Protein 3AGD (pdb70)

Organism: Micrococcus luteus (NCBI:txid1270)

InterPro domains:
  IPR002645 STAS domain [PS50801] (327-441)
  IPR012338 Beta-lactamase/transpeptidase-like [G3DSA:3.40.710.10] (1-309)
  IPR012338 Beta-lactamase/transpeptidase-like [SSF56601] (4-308)
  IPR015868 Glutaminase [MF_00313] (5-307)
  IPR015868 Glutaminase [PF04960] (22-306)
  IPR015868 Glutaminase [PTHR12544] (14-308)
  IPR015868 Glutaminase [TIGR03814] (19-305)
  IPR036513 STAS domain superfamily [G3DSA:3.30.750.24] (310-456)
  IPR036513 STAS domain superfamily [SSF52091] (320-444)

Radius of gyration: 27.17 Å; Cα contacts (8 Å, |Δi|>4): 2144; chains: 2; bounding box: 68×73×70 Å

CATH classification: 3.40.710.10 (+1 more: 3.30.750.24)

Solvent-accessible surface area: 31287 Å² total; per-residue (Å²): 31,170,16,8,0,36,34,48,0,46,70,3,22,106,94,14,31,84,93,36,72,45,100,14,7,113,84,2,86,39,16,24,136,29,76,41,111,70,11,0,0,0,1,0,1,25,25,17,60,34,10,31,14,53,52,4,99,40,77,14,5,1,7,20,0,0,5,0,0,0,0,0,0,0,3,65,50,58,31,54,67,22,0,34,154,39,1,4,29,78,30,20,14,61,95,65,83,73,122,31,0,91,43,151,29,76,77,1,26,2,1,5,16,22,2,0,1,0,0,1,4,4,8,0,58,10,106,162,17,53,151,138,87,4,32,72,34,0,29,78,5,0,14,79,0,0,28,60,219,11,73,17,38,122,125,3,34,110,25,17,44,86,81,8,117,113,14,41,65,7,0,111,60,0,100,85,49,48,1,5,107,46,56,2,93,46,2,1,12,3,7,1,1,0,3,0,0,31,0,5,0,55,3,0,0,1,0,0,1,0,3,1,20,11,0,10,4,1,7,28,14,76,114,42,3,59,46,76,4,0,30,20,0,2,1,7,1,16,30,8,7,9,99,83,12,78,66,34,13,7,13,66,1,0,1,2,0,23,3,2,49,9,0,2,0,0,0,0,0,8,9,16,0,0,0,0,0,3,0,5,68,14,50,187,80,26,19,0,17,10,0,10,77,0,0,68,58,0,9,100,49,8,106,4,13,7,6,12,18,6,14,4,17,3,4,0,1,18,34,8,92,70,118,58,65,71,0,46,0,32,0,5,1,13,1,32,2,9,0,0,4,0,0,0,0,0,1,25,13,3,169,31,88,122,75,50,94,76,25,70,144,6,100,118,19,61,75,87,82,58,54,29,6,37,38,11,9,6,16,2,8,40,31,0,28,52,13,26,77,171,127,55,82,18,143,8,0,4,1,20,7,55,84,11,18,62,14,34,97,8,0,41,109,10,1,37,43,0,17,128,24,1,90,90,53,67,8,148,21,52,59,75,27,85,129,192,34,24,70,188,28,145,18,9,0,36,57,40,0,48,68,5,22,104,92,14,29,82,96,37,75,46,100,13,8,110,81,1,86,43,17,26,140,24,76,40,112,53,13,0,1,0,2,0,2,28,19,20,57,36,10,32,13,54,55,2,97,48,80,12,6,1,8,20,0,0,6,0,0,0,1,0,0,0,4,66,47,64,32,58,80,27,0,40,170,34,0,10,30,75,29,20,16,60,97,71,86,67,87,7,1,94,38,118,58,106,78,1,25,1,0,6,16,23,4,0,1,0,0,1,4,4,10,0,56,8,88,168,15,54,174,141,85,2,31,64,33,0,16,66,5,0,5,82,0,1,7,56,149,4,70,17,33,128,119,3,32,108,27,20,42,87,84,8,118,111,14,43,67,7,0,108,61,0,96,84,81,53,6,4,101,38,56,4,95,47,2,0,21,9,9,0,2,0,3,1,0,34,0,8,0,53,4,0,0,2,0,0,1,0,3,1,16,12,0,8,4,1,11,37,14,102,115,40,3,59,40,78,4,0,19,20,1,1,1,7,2,17,30,8,6,10,101,84,12,75,66,36,13,10,9,59,1,0,0,1,0,23,3,2,50,7,0,2,0,0,0,0,0,7,10,16,1,0,0,0,0,0,0,3,71,17,47,188,77,26,19,0,18,13,0,12,80,0,0,65,53,0,8,101,32,1,77,3,1,8,6,12,21,7,17,4,18,1,4,0,2,16,34,9,100,85,110,63,61,62,0,44,0,31,0,4,1,13,0,29,4,9,0,0,4,0,0,0,0,0,0,37,30,3,197,26,86,102,78,51,91,80,25,85,137,7,85,137,18,48,80,82,105,57,52,25,12,36,36,15,9,4,16,3,7,44,30,0,28,67,16,54,124,21,139,8,0,1,0,18,9,53,84,10,18,62,15,34,81,9,0,65,165,18,0,25,42,0,19,140,45,0,93,91,45,68,7,151,20,54,55,72,27,83,125,167,37,25,104

Structure (mmCIF, N/CA/C/O backbone):
data_3AGD
#
_entry.id   3AGD
#
_cell.length_a   118.808
_cell.length_b   131.150
_cell.length_c   73.175
_cell.angle_alpha   90.00
_cell.angle_beta   90.00
_cell.angle_gamma   90.00
#
_symmetry.space_group_name_H-M   'P 21 21 2'
#
loop_
_entity.id
_entity.type
_entity.pdbx_description
1 polymer 'Salt-tolerant glutaminase'
2 water water
#
loop_
_atom_site.group_PDB
_atom_site.id
_atom_site.type_symbol
_atom_site.label_atom_id
_atom_site.label_alt_id
_atom_site.label_comp_id
_atom_site.label_asym_id
_atom_site.label_entity_id
_atom_site.label_seq_id
_atom_site.pdbx_PDB_ins_code
_atom_site.Cartn_x
_atom_site.Cartn_y
_atom_site.Cartn_z
_atom_site.occupancy
_atom_site.B_iso_or_equiv
_atom_site.auth_seq_id
_atom_site.auth_comp_id
_atom_site.auth_asym_id
_atom_site.auth_atom_id
_atom_site.pdbx_PDB_model_num
ATOM 1 N N . MET A 1 1 ? 56.263 57.655 11.843 1.00 46.34 1 MET A N 1
ATOM 2 C CA . MET A 1 1 ? 57.157 56.787 12.664 1.00 45.96 1 MET A CA 1
ATOM 3 C C . MET A 1 1 ? 57.218 55.386 12.072 1.00 47.87 1 MET A C 1
ATOM 4 O O . MET A 1 1 ? 56.391 55.016 11.235 1.00 48.26 1 MET A O 1
ATOM 9 N N . ARG A 1 2 ? 58.201 54.609 12.516 1.00 48.25 2 ARG A N 1
ATOM 10 C CA . ARG A 1 2 ? 58.358 53.239 12.048 1.00 47.36 2 ARG A CA 1
ATOM 11 C C . ARG A 1 2 ? 57.915 52.268 13.137 1.00 41.89 2 ARG A C 1
ATOM 12 O O . ARG A 1 2 ? 58.195 52.472 14.320 1.00 39.30 2 ARG A O 1
ATOM 20 N N . HIS A 1 3 ? 57.220 51.212 12.729 1.00 38.45 3 HIS A N 1
ATOM 21 C CA . HIS A 1 3 ? 56.738 50.207 13.667 1.00 32.40 3 HIS A CA 1
ATOM 22 C C . HIS A 1 3 ? 57.940 49.571 14.355 1.00 29.91 3 HIS A C 1
ATOM 23 O O . HIS A 1 3 ? 58.893 49.164 13.699 1.00 33.53 3 HIS A O 1
ATOM 30 N N . PRO A 1 4 ? 57.918 49.484 15.691 1.00 28.84 4 PRO A N 1
ATOM 31 C CA . PRO A 1 4 ? 59.052 48.883 16.402 1.00 30.07 4 PRO A CA 1
ATOM 32 C C . PRO A 1 4 ? 59.277 47.377 16.211 1.00 30.20 4 PRO A C 1
ATOM 33 O O . PRO A 1 4 ? 60.412 46.907 16.304 1.00 31.45 4 PRO A O 1
ATOM 37 N N . ILE A 1 5 ? 58.217 46.6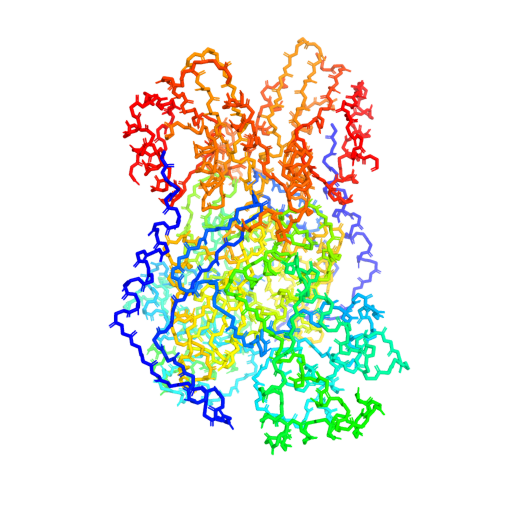22 15.938 1.00 26.54 5 ILE A N 1
ATOM 38 C CA . ILE A 1 5 ? 58.366 45.178 15.769 1.00 26.02 5 ILE A CA 1
ATOM 39 C C . ILE A 1 5 ? 59.356 44.778 14.672 1.00 25.90 5 ILE A C 1
ATOM 40 O O . ILE A 1 5 ? 60.136 43.846 14.853 1.00 25.62 5 ILE A O 1
ATOM 45 N N . PRO A 1 6 ? 59.338 45.472 13.520 1.00 27.97 6 PRO A N 1
ATOM 46 C CA . PRO A 1 6 ? 60.282 45.119 12.454 1.00 28.99 6 PRO A CA 1
ATOM 47 C C . PRO A 1 6 ? 61.720 45.386 12.909 1.00 28.67 6 PRO A C 1
ATOM 48 O O . PRO A 1 6 ? 62.650 44.686 12.507 1.00 27.35 6 PRO A O 1
ATOM 52 N N . ASP A 1 7 ? 61.889 46.409 13.746 1.00 27.29 7 ASP A N 1
ATOM 53 C CA . ASP A 1 7 ? 63.203 46.764 14.275 1.00 28.29 7 ASP A CA 1
ATOM 54 C C . ASP A 1 7 ? 63.656 45.679 15.244 1.00 28.14 7 ASP A C 1
ATOM 55 O O . ASP A 1 7 ? 64.833 45.315 15.287 1.00 29.79 7 ASP A O 1
ATOM 60 N N . TYR A 1 8 ? 62.710 45.168 16.026 1.00 26.46 8 TYR A N 1
ATOM 61 C CA . TYR A 1 8 ? 63.004 44.098 16.965 1.00 25.42 8 TYR A CA 1
ATOM 62 C C . TYR A 1 8 ? 63.530 42.898 16.180 1.00 23.54 8 TYR A C 1
ATOM 63 O O . TYR A 1 8 ? 64.546 42.300 16.533 1.00 24.09 8 TYR A O 1
ATOM 72 N N . LEU A 1 9 ? 62.816 42.544 15.116 1.00 22.45 9 LEU A N 1
ATOM 73 C CA . LEU A 1 9 ? 63.203 41.414 14.281 1.00 21.21 9 LEU A CA 1
ATOM 74 C C . LEU A 1 9 ? 64.578 41.638 13.664 1.00 24.60 9 LEU A C 1
ATOM 75 O O . LEU A 1 9 ? 65.415 40.733 13.654 1.00 24.39 9 LEU A O 1
ATOM 80 N N . ALA A 1 10 ? 64.807 42.847 13.156 1.00 23.60 10 ALA A N 1
ATOM 81 C CA . ALA A 1 10 ? 66.085 43.189 12.544 1.00 23.55 10 ALA A CA 1
ATOM 82 C C . ALA A 1 10 ? 67.213 42.975 13.546 1.00 26.10 10 ALA A C 1
ATOM 83 O O . ALA A 1 10 ? 68.276 42.465 13.193 1.00 24.98 10 ALA A O 1
ATOM 85 N N . SER A 1 11 ? 66.976 43.364 14.797 1.00 28.92 11 SER A N 1
ATOM 86 C CA . SER A 1 11 ? 67.972 43.201 15.854 1.00 29.33 11 SER A CA 1
ATOM 87 C C . SER A 1 11 ? 68.161 41.725 16.174 1.00 28.66 11 SER A C 1
ATOM 88 O O . SER A 1 11 ? 69.280 41.262 16.392 1.00 29.18 11 SER A O 1
ATOM 91 N N . LEU A 1 12 ? 67.058 40.988 16.208 1.00 28.54 12 LEU A N 1
ATOM 92 C CA . LEU A 1 12 ? 67.115 39.563 16.497 1.00 26.62 12 LEU A CA 1
ATOM 93 C C . LEU A 1 12 ? 67.941 38.856 15.428 1.00 25.57 12 LEU A C 1
ATOM 94 O O . LEU A 1 12 ? 68.773 38.006 15.735 1.00 25.08 12 LEU A O 1
ATOM 99 N N . VAL A 1 13 ? 67.709 39.214 14.169 1.00 26.32 13 VAL A N 1
ATOM 100 C CA . VAL A 1 13 ? 68.447 38.616 13.063 1.00 24.81 13 VAL A CA 1
ATOM 101 C C . VAL A 1 13 ? 69.935 38.931 13.196 1.00 26.77 13 VAL A C 1
ATOM 102 O O . VAL A 1 13 ? 70.781 38.049 13.047 1.00 24.62 13 VAL A O 1
ATOM 106 N N . THR A 1 14 ? 70.250 40.191 13.486 1.00 29.92 14 THR A N 1
ATOM 107 C CA . THR A 1 14 ? 71.640 40.612 13.647 1.00 29.28 14 THR A CA 1
ATOM 108 C C . THR A 1 14 ? 72.315 39.865 14.790 1.00 28.02 14 THR A C 1
ATOM 109 O O . THR A 1 14 ? 73.453 39.414 14.662 1.00 27.87 14 THR A O 1
ATOM 113 N N . GLU A 1 15 ? 71.609 39.741 15.908 1.00 28.41 15 GLU A N 1
ATOM 114 C CA . GLU A 1 15 ? 72.152 39.054 17.070 1.00 28.69 15 GLU A CA 1
ATOM 115 C C . GLU A 1 15 ? 72.368 37.564 16.815 1.00 30.96 15 GLU A C 1
ATOM 116 O O . GLU A 1 15 ? 73.505 37.085 16.803 1.00 34.19 15 GLU A O 1
ATOM 122 N N . LEU A 1 16 ? 71.277 36.832 16.616 1.00 27.61 16 LEU A N 1
ATOM 123 C CA . LEU A 1 16 ? 71.368 35.398 16.376 1.00 27.10 16 LEU A CA 1
ATOM 124 C C . LEU A 1 16 ? 72.232 35.095 15.164 1.00 27.65 16 LEU A C 1
ATOM 125 O O . LEU A 1 16 ? 72.847 34.031 15.081 1.00 26.77 16 LEU A O 1
ATOM 130 N N . GLY A 1 17 ? 72.281 36.039 14.230 1.00 27.69 17 GLY A N 1
ATOM 131 C CA . GLY A 1 17 ? 73.075 35.853 13.029 1.00 29.42 17 GLY A CA 1
ATOM 132 C C . GLY A 1 17 ? 74.577 35.968 13.237 1.00 30.53 17 GLY A C 1
ATOM 133 O O . GLY A 1 17 ? 75.347 35.837 12.285 1.00 30.26 17 GLY A O 1
ATOM 134 N N . ALA A 1 18 ? 74.998 36.206 14.475 1.00 31.96 18 ALA A N 1
ATOM 135 C CA . ALA A 1 18 ? 76.420 36.332 14.786 1.00 34.88 18 ALA A CA 1
ATOM 136 C C . ALA A 1 18 ? 77.122 34.980 14.696 1.00 37.49 18 ALA A C 1
ATOM 137 O O . ALA A 1 18 ? 78.350 34.907 14.630 1.00 40.13 18 ALA A O 1
ATOM 139 N N . VAL A 1 19 ? 76.335 33.911 14.709 1.00 35.14 19 VAL A N 1
ATOM 140 C CA . VAL A 1 19 ? 76.866 32.556 14.608 1.00 31.21 19 VAL A CA 1
ATOM 141 C C . VAL A 1 19 ? 75.991 31.769 13.646 1.00 30.84 19 VAL A C 1
ATOM 142 O O . VAL A 1 19 ? 74.851 32.159 13.378 1.00 30.40 19 VAL A O 1
ATOM 146 N N . ASN A 1 20 ? 76.513 30.662 13.127 1.00 29.85 20 ASN A N 1
ATOM 147 C CA . ASN A 1 20 ? 75.752 29.858 12.177 1.00 29.01 20 ASN A CA 1
ATOM 148 C C . ASN A 1 20 ? 76.062 28.368 12.350 1.00 27.36 20 ASN A C 1
ATOM 149 O O . ASN A 1 20 ? 76.635 27.731 11.465 1.00 24.43 20 ASN A O 1
ATOM 154 N N . PRO A 1 21 ? 75.662 27.793 13.498 1.00 25.97 21 PRO A N 1
ATOM 155 C CA . PRO A 1 21 ? 75.873 26.384 13.850 1.00 26.79 21 PRO A CA 1
ATOM 156 C C . PRO A 1 21 ? 75.085 25.375 13.022 1.00 27.87 21 PRO A C 1
ATOM 157 O O . PRO A 1 21 ? 74.061 25.706 12.421 1.00 28.18 21 PRO A O 1
ATOM 161 N N . GLY A 1 22 ? 75.578 24.138 13.008 1.00 27.06 22 GLY A N 1
ATOM 162 C CA . GLY A 1 22 ? 74.922 23.076 12.267 1.00 26.10 22 GLY A CA 1
ATOM 163 C C . GLY A 1 22 ? 75.381 23.003 10.826 1.00 27.79 22 GLY A C 1
ATOM 164 O O . GLY A 1 22 ? 76.402 23.586 10.451 1.00 29.73 22 GLY A O 1
ATOM 165 N N . GLU A 1 23 ? 74.625 22.278 10.012 1.00 26.33 23 GLU A N 1
ATOM 166 C CA . GLU A 1 23 ? 74.954 22.135 8.605 1.00 23.83 23 GLU A CA 1
ATOM 167 C C . GLU A 1 23 ? 73.683 21.933 7.809 1.00 21.25 23 GLU A C 1
ATOM 168 O O . GLU A 1 23 ? 72.670 21.488 8.339 1.00 18.56 23 GLU A O 1
ATOM 174 N N . THR A 1 24 ? 73.745 22.275 6.531 1.00 24.62 24 THR A N 1
ATOM 175 C CA . THR A 1 24 ? 72.605 22.132 5.643 1.00 25.70 24 THR A CA 1
ATOM 176 C C . THR A 1 24 ? 72.269 20.652 5.449 1.00 26.13 24 THR A C 1
ATOM 177 O O . THR A 1 24 ? 73.076 19.777 5.774 1.00 24.45 24 THR A O 1
ATOM 181 N N . ALA A 1 25 ? 71.076 20.376 4.928 1.00 27.90 25 ALA A N 1
ATOM 182 C CA . ALA A 1 25 ? 70.650 19.001 4.681 1.00 26.63 25 ALA A CA 1
ATOM 183 C C . ALA A 1 25 ? 71.646 18.363 3.713 1.00 29.66 25 ALA A C 1
ATOM 184 O O . ALA A 1 25 ? 71.778 18.804 2.576 1.00 32.03 25 ALA A O 1
ATOM 186 N N . GLN A 1 26 ? 72.340 17.325 4.165 1.00 31.93 26 GLN A N 1
ATOM 187 C CA . GLN A 1 26 ? 73.343 16.655 3.339 1.00 36.45 26 GLN A CA 1
ATOM 188 C C . GLN A 1 26 ? 72.813 15.566 2.406 1.00 40.53 26 GLN A C 1
ATOM 189 O O . GLN A 1 26 ? 73.562 15.059 1.570 1.00 41.98 26 GLN A O 1
ATOM 195 N N . TYR A 1 27 ? 71.538 15.209 2.534 1.00 42.18 27 TYR A N 1
ATOM 196 C CA . TYR A 1 27 ? 70.969 14.141 1.712 1.00 42.38 27 TYR A CA 1
ATOM 197 C C . TYR A 1 27 ? 70.897 14.434 0.210 1.00 43.08 27 TYR A C 1
ATOM 198 O O . TYR A 1 27 ? 70.899 13.509 -0.602 1.00 40.92 27 TYR A O 1
ATOM 207 N N . ILE A 1 28 ? 70.830 15.710 -0.160 1.00 44.32 28 ILE A N 1
ATOM 208 C CA . ILE A 1 28 ? 70.805 16.092 -1.570 1.00 44.20 28 ILE A CA 1
ATOM 209 C C . ILE A 1 28 ? 71.657 17.330 -1.788 1.00 46.70 28 ILE A C 1
ATOM 210 O O . ILE A 1 28 ? 71.582 18.292 -1.023 1.00 48.72 28 ILE A O 1
ATOM 215 N N . PRO A 1 29 ? 72.480 17.323 -2.846 1.00 47.22 29 PRO A N 1
ATOM 216 C CA . PRO A 1 29 ? 73.364 18.442 -3.181 1.00 46.17 29 PRO A CA 1
ATOM 217 C C . PRO A 1 29 ? 72.678 19.795 -3.346 1.00 42.37 29 PRO A C 1
ATOM 218 O O . PRO A 1 29 ? 73.268 20.831 -3.039 1.00 41.12 29 PRO A O 1
ATOM 222 N N . VAL A 1 30 ? 71.438 19.802 -3.825 1.00 39.38 30 VAL A N 1
ATOM 223 C CA . VAL A 1 30 ? 70.743 21.072 -3.999 1.00 34.96 30 VAL A CA 1
ATOM 224 C C . VAL A 1 30 ? 70.621 21.787 -2.649 1.00 31.70 30 VAL A C 1
ATOM 225 O O . VAL A 1 30 ? 70.786 23.004 -2.567 1.00 33.65 30 VAL A O 1
ATOM 229 N N . LEU A 1 31 ? 70.348 21.027 -1.591 1.00 27.52 31 LEU A N 1
ATOM 230 C CA . LEU A 1 31 ? 70.222 21.602 -0.257 1.00 26.55 31 LEU A CA 1
ATOM 231 C C . LEU A 1 31 ? 71.584 21.634 0.429 1.00 25.82 31 LEU A C 1
ATOM 232 O O . LEU A 1 31 ? 71.907 22.575 1.152 1.00 22.65 31 LEU A O 1
ATOM 237 N N . ALA A 1 32 ? 72.386 20.603 0.185 1.00 27.97 32 ALA A N 1
ATOM 238 C CA . ALA A 1 32 ? 73.713 20.514 0.774 1.00 30.07 32 ALA A CA 1
ATOM 239 C C . ALA A 1 32 ? 74.624 21.651 0.312 1.00 32.24 32 ALA A C 1
ATOM 240 O O . ALA A 1 32 ? 75.487 22.099 1.064 1.00 32.79 32 ALA A O 1
ATOM 242 N N . GLU A 1 33 ? 74.424 22.117 -0.918 1.00 33.71 33 GLU A N 1
ATOM 243 C CA . GLU A 1 33 ? 75.251 23.184 -1.480 1.00 36.94 33 GLU A CA 1
ATOM 244 C C . GLU A 1 33 ? 74.635 24.574 -1.359 1.00 38.21 33 GLU A C 1
ATOM 245 O O . GLU A 1 33 ? 75.228 25.556 -1.807 1.00 38.50 33 GLU A O 1
ATOM 251 N N . ALA A 1 34 ? 73.452 24.662 -0.760 1.00 37.58 34 ALA A N 1
ATOM 252 C CA . ALA A 1 34 ? 72.776 25.946 -0.612 1.00 33.53 34 ALA A CA 1
ATOM 253 C C . ALA A 1 34 ? 73.584 26.933 0.226 1.00 31.08 34 ALA A C 1
ATOM 254 O O . ALA A 1 34 ? 74.255 26.544 1.177 1.00 29.25 34 ALA A O 1
ATOM 256 N N . ASP A 1 35 ? 73.523 28.210 -0.146 1.00 30.34 35 ASP A N 1
ATOM 257 C CA . ASP A 1 35 ? 74.228 29.268 0.577 1.00 29.74 35 ASP A CA 1
ATOM 258 C C . ASP A 1 35 ? 73.742 29.212 2.025 1.00 29.23 35 ASP A C 1
ATOM 259 O O . ASP A 1 35 ? 72.568 29.448 2.306 1.00 27.17 35 ASP A O 1
ATOM 264 N N . PRO A 1 36 ? 74.640 28.886 2.964 1.00 30.13 36 PRO A N 1
ATOM 265 C CA . PRO A 1 36 ? 74.249 28.805 4.372 1.00 28.82 36 PRO A CA 1
ATOM 266 C C . PRO A 1 36 ? 74.106 30.166 5.041 1.00 31.08 36 PRO A C 1
ATOM 267 O O . PRO A 1 36 ? 73.470 30.289 6.090 1.00 29.08 36 PRO A O 1
ATOM 271 N N . ASP A 1 37 ? 74.689 31.186 4.420 1.00 32.61 37 ASP A N 1
ATOM 272 C CA . ASP A 1 37 ? 74.663 32.535 4.967 1.00 32.75 37 ASP A CA 1
ATOM 273 C C . ASP A 1 37 ? 73.370 33.301 4.673 1.00 32.11 37 ASP A C 1
ATOM 274 O O . ASP A 1 37 ? 73.398 34.380 4.080 1.00 30.83 37 ASP A O 1
ATOM 279 N N . ARG A 1 38 ? 72.238 32.739 5.084 1.00 30.87 38 ARG A N 1
ATOM 280 C CA . ARG A 1 38 ? 70.950 33.391 4.881 1.00 31.75 38 ARG A CA 1
ATOM 281 C C . ARG A 1 38 ? 70.117 33.238 6.147 1.00 28.70 38 ARG A C 1
ATOM 282 O O . ARG A 1 38 ? 70.125 32.183 6.781 1.00 25.80 38 ARG A O 1
ATOM 290 N N . PHE A 1 39 ? 69.419 34.305 6.523 1.00 27.33 39 PHE A N 1
ATOM 291 C CA . PHE A 1 39 ? 68.617 34.305 7.742 1.00 26.92 39 PHE A CA 1
ATOM 292 C C . PHE A 1 39 ? 67.497 35.342 7.651 1.00 27.24 39 PHE A C 1
ATOM 293 O O . PHE A 1 39 ? 67.750 36.547 7.650 1.00 28.57 39 PHE A O 1
ATOM 301 N N . GLY A 1 40 ? 66.261 34.864 7.569 1.00 23.13 40 GLY A N 1
ATOM 302 C CA . GLY A 1 40 ? 65.126 35.762 7.476 1.00 24.57 40 GLY A CA 1
ATOM 303 C C . GLY A 1 40 ? 64.006 35.387 8.425 1.00 25.69 40 GLY A C 1
ATOM 304 O O . GLY A 1 40 ? 63.899 34.235 8.856 1.00 27.12 40 GLY A O 1
ATOM 305 N N . ILE A 1 41 ? 63.160 36.360 8.744 1.00 21.29 41 ILE A N 1
ATOM 306 C CA . ILE A 1 41 ? 62.050 36.137 9.654 1.00 21.24 41 ILE A CA 1
ATOM 307 C C . ILE A 1 41 ? 60.885 37.064 9.312 1.00 23.93 41 ILE A C 1
ATOM 308 O O . ILE A 1 41 ? 61.089 38.183 8.847 1.00 24.10 41 ILE A O 1
ATOM 313 N N . ALA A 1 42 ? 59.664 36.595 9.547 1.00 21.00 42 ALA A N 1
ATOM 314 C CA . ALA A 1 42 ? 58.482 37.394 9.256 1.00 17.93 42 ALA A CA 1
ATOM 315 C C . ALA A 1 42 ? 57.325 37.012 10.163 1.00 20.18 42 ALA A C 1
ATOM 316 O O . ALA A 1 42 ? 57.147 35.838 10.503 1.00 22.35 42 ALA A O 1
ATOM 318 N N . LEU A 1 43 ? 56.544 38.012 10.555 1.00 17.56 43 LEU A N 1
ATOM 319 C CA . LEU A 1 43 ? 55.385 37.794 11.404 1.00 20.61 43 LEU A CA 1
ATOM 320 C C . LEU A 1 43 ? 54.170 38.361 10.692 1.00 21.14 43 LEU A C 1
ATOM 321 O O . LEU A 1 43 ? 54.200 39.496 10.229 1.00 22.66 43 LEU A O 1
ATOM 326 N N . ALA A 1 44 ? 53.113 37.561 10.592 1.00 19.19 44 ALA A N 1
ATOM 327 C CA . ALA A 1 44 ? 51.873 37.991 9.957 1.00 17.84 44 ALA A CA 1
ATOM 328 C C . ALA A 1 44 ? 50.827 38.014 11.056 1.00 18.21 44 ALA A C 1
ATOM 329 O O . ALA A 1 44 ? 50.562 36.994 11.687 1.00 20.40 44 ALA A O 1
ATOM 331 N N . THR A 1 45 ? 50.243 39.185 11.282 1.00 19.53 45 THR A N 1
ATOM 332 C CA . THR A 1 45 ? 49.243 39.376 12.324 1.00 20.18 45 THR A CA 1
ATOM 333 C C . THR A 1 45 ? 47.812 39.288 11.806 1.00 23.21 45 THR A C 1
ATOM 334 O O . THR A 1 45 ? 47.571 39.333 10.598 1.00 22.52 45 THR A O 1
ATOM 338 N N . PRO A 1 46 ? 46.838 39.156 12.719 1.00 24.01 46 PRO A N 1
ATOM 339 C CA . PRO A 1 46 ? 45.438 39.073 12.294 1.00 27.85 46 PRO A CA 1
ATOM 340 C C . PRO A 1 46 ? 44.996 40.423 11.727 1.00 34.86 46 PRO A C 1
ATOM 341 O O . PRO A 1 46 ? 44.135 40.493 10.855 1.00 36.08 46 PRO A O 1
ATOM 345 N N . THR A 1 47 ? 45.604 41.493 12.228 1.00 38.72 47 THR A N 1
ATOM 346 C CA . THR A 1 47 ? 45.279 42.838 11.774 1.00 43.59 47 THR A CA 1
ATOM 347 C C . THR A 1 47 ? 45.508 42.963 10.268 1.00 45.58 47 THR A C 1
ATOM 348 O O . THR A 1 47 ? 44.791 43.689 9.578 1.00 51.36 47 THR A O 1
ATOM 352 N N . GLY A 1 48 ? 46.499 42.240 9.761 1.00 39.41 48 GLY A N 1
ATOM 353 C CA . GLY A 1 48 ? 46.792 42.291 8.342 1.00 35.04 48 GLY A CA 1
ATOM 354 C C . GLY A 1 48 ? 48.146 42.915 8.099 1.00 32.56 48 GLY A C 1
ATOM 355 O O . GLY A 1 48 ? 48.414 43.455 7.025 1.00 33.21 48 GLY A O 1
ATOM 356 N N . ARG A 1 49 ? 49.001 42.846 9.112 1.00 31.02 49 ARG A N 1
ATOM 357 C CA . ARG A 1 49 ? 50.339 43.402 9.020 1.00 30.33 49 ARG A CA 1
ATOM 358 C C . ARG A 1 49 ? 51.358 42.296 8.816 1.00 30.08 49 ARG A C 1
ATOM 359 O O . ARG A 1 49 ? 51.139 41.148 9.205 1.00 29.43 49 ARG A O 1
ATOM 367 N N . LEU A 1 50 ? 52.476 42.660 8.204 1.00 28.49 50 LEU A N 1
ATOM 368 C CA . LEU A 1 50 ? 53.549 41.725 7.927 1.00 28.37 50 LEU A CA 1
ATOM 369 C C . LEU A 1 50 ? 54.869 42.378 8.332 1.00 28.38 50 LEU A C 1
ATOM 370 O O . LEU A 1 50 ? 55.451 43.154 7.575 1.00 30.97 50 LEU A O 1
ATOM 375 N N . HIS A 1 51 ? 55.325 42.077 9.543 1.00 25.21 51 HIS A N 1
ATOM 376 C CA . HIS A 1 51 ? 56.574 42.632 10.046 1.00 24.13 51 HIS A CA 1
ATOM 377 C C . HIS A 1 51 ? 57.687 41.634 9.745 1.00 25.50 51 HIS A C 1
ATOM 378 O O . HIS A 1 51 ? 57.597 40.471 10.138 1.00 23.74 51 HIS A O 1
ATOM 385 N N . CYS A 1 52 ? 58.733 42.077 9.053 1.00 26.01 52 CYS A N 1
ATOM 386 C CA . CYS A 1 52 ? 59.831 41.175 8.725 1.00 27.62 52 CYS A CA 1
ATOM 387 C C . CYS A 1 52 ? 61.200 41.819 8.783 1.00 24.62 52 CYS A C 1
ATOM 388 O O . CYS A 1 52 ? 61.326 43.029 8.943 1.00 26.62 52 CYS A O 1
ATOM 391 N N . ALA A 1 53 ? 62.224 40.985 8.635 1.00 23.22 53 ALA A N 1
ATOM 392 C CA . ALA A 1 53 ? 63.613 41.426 8.657 1.00 23.05 53 ALA A CA 1
ATOM 393 C C . ALA A 1 53 ? 64.495 40.334 8.061 1.00 24.44 53 ALA A C 1
ATOM 394 O O . ALA A 1 53 ? 64.101 39.166 8.015 1.00 22.32 53 ALA A O 1
ATOM 396 N N . GLY A 1 54 ? 65.683 40.722 7.605 1.00 23.66 54 GLY A N 1
ATOM 397 C CA . GLY A 1 54 ? 66.607 39.766 7.022 1.00 22.58 54 GLY A CA 1
ATOM 398 C C . GLY A 1 54 ? 66.165 39.269 5.661 1.00 23.56 54 GLY A C 1
ATOM 399 O O . GLY A 1 54 ? 65.460 39.973 4.938 1.00 21.93 54 GLY A O 1
ATOM 400 N N . ASP A 1 55 ? 66.577 38.050 5.316 1.00 24.51 55 ASP A N 1
ATOM 401 C CA . ASP A 1 55 ? 66.231 37.438 4.033 1.00 24.77 55 ASP A CA 1
ATOM 402 C C . ASP A 1 55 ? 64.848 36.796 4.102 1.00 26.05 55 ASP A C 1
ATOM 403 O O . ASP A 1 55 ? 64.697 35.586 3.910 1.00 24.97 55 ASP A O 1
ATOM 408 N N . ALA A 1 56 ? 63.839 37.620 4.364 1.00 25.70 56 ALA A N 1
ATOM 409 C CA . ALA A 1 56 ? 62.469 37.145 4.484 1.00 24.85 56 ALA A CA 1
ATOM 410 C C . ALA A 1 56 ? 61.761 36.976 3.143 1.00 25.07 56 ALA A C 1
ATOM 411 O O . ALA A 1 56 ? 60.606 36.556 3.102 1.00 24.52 56 ALA A O 1
ATOM 413 N N . ASP A 1 57 ? 62.449 37.291 2.049 1.00 25.90 57 ASP A N 1
ATOM 414 C CA . ASP A 1 57 ? 61.842 37.180 0.729 1.00 28.64 57 ASP A CA 1
ATOM 415 C C . ASP A 1 57 ? 62.621 36.261 -0.214 1.00 27.75 57 ASP A C 1
ATOM 416 O O . ASP A 1 57 ? 62.482 36.342 -1.435 1.00 27.83 57 ASP A O 1
ATOM 421 N N . VAL A 1 58 ? 63.446 35.394 0.358 1.00 27.01 58 VAL A N 1
ATOM 422 C CA . VAL A 1 58 ? 64.232 34.448 -0.424 1.00 24.64 58 VAL A CA 1
ATOM 423 C C . VAL A 1 58 ? 63.489 33.117 -0.420 1.00 23.82 58 VAL A C 1
ATOM 424 O O . VAL A 1 58 ? 63.183 32.575 0.644 1.00 23.59 58 VAL A O 1
ATOM 428 N N . GLU A 1 59 ? 63.199 32.594 -1.606 1.00 22.50 59 GLU A N 1
ATOM 429 C CA . GLU A 1 59 ? 62.470 31.341 -1.720 1.00 22.54 59 GLU A CA 1
ATOM 430 C C . GLU A 1 59 ? 63.287 30.114 -1.355 1.00 22.17 59 GLU A C 1
ATOM 431 O O . GLU A 1 59 ? 64.498 30.065 -1.567 1.00 19.46 59 GLU A O 1
ATOM 437 N N . PHE A 1 60 ? 62.602 29.121 -0.801 1.00 21.40 60 PHE A N 1
ATOM 438 C CA . PHE A 1 60 ? 63.220 27.859 -0.422 1.00 18.35 60 PHE A CA 1
ATOM 439 C C . PHE A 1 60 ? 62.109 26.816 -0.430 1.00 17.65 60 PHE A C 1
ATOM 440 O O . PHE A 1 60 ? 60.932 27.163 -0.337 1.00 18.87 60 PHE A O 1
ATOM 448 N N . THR A 1 61 ? 62.465 25.543 -0.555 1.00 16.55 61 THR A N 1
ATOM 449 C CA . THR A 1 61 ? 61.445 24.504 -0.563 1.00 15.75 61 THR A CA 1
ATOM 450 C C . THR A 1 61 ? 60.890 24.333 0.849 1.00 15.59 61 THR A C 1
ATOM 451 O O . THR A 1 61 ? 61.638 24.186 1.819 1.00 13.39 61 THR A O 1
ATOM 455 N N . ILE A 1 62 ? 59.567 24.371 0.943 1.00 13.05 62 ILE A N 1
ATOM 456 C CA . ILE A 1 62 ? 58.858 24.270 2.207 1.00 14.10 62 ILE A CA 1
ATOM 457 C C . ILE A 1 62 ? 59.049 22.940 2.925 1.00 16.33 62 ILE A C 1
ATOM 458 O O . ILE A 1 62 ? 58.935 22.866 4.151 1.00 18.74 62 ILE A O 1
ATOM 463 N N . GLN A 1 63 ? 59.348 21.894 2.166 1.00 18.99 63 GLN A N 1
ATOM 464 C CA . GLN A 1 63 ? 59.548 20.568 2.742 1.00 18.68 63 GLN A CA 1
ATOM 465 C C . GLN A 1 63 ? 58.416 20.188 3.709 1.00 17.97 63 GLN A C 1
ATOM 466 O O . GLN A 1 63 ? 57.242 20.399 3.397 1.00 18.37 63 GLN A O 1
ATOM 472 N N . SER A 1 64 ? 58.761 19.643 4.876 1.00 15.81 64 SER A N 1
ATOM 473 C CA . SER A 1 64 ? 57.757 19.211 5.853 1.00 15.72 64 SER A CA 1
ATOM 474 C C . SER A 1 64 ? 56.778 20.266 6.362 1.00 16.77 64 SER A C 1
ATOM 475 O O . SER A 1 64 ? 55.727 19.918 6.914 1.00 15.20 64 SER A O 1
ATOM 478 N N . ALA A 1 65 ? 57.106 21.542 6.193 1.00 15.71 65 ALA A N 1
ATOM 479 C CA . ALA A 1 65 ? 56.194 22.593 6.637 1.00 16.13 65 ALA A CA 1
ATOM 480 C C . ALA A 1 65 ? 54.979 22.624 5.710 1.00 16.09 65 ALA A C 1
ATOM 481 O O . ALA A 1 65 ? 54.085 23.454 5.860 1.00 19.72 65 ALA A O 1
ATOM 483 N N . SER A 1 66 ? 54.955 21.704 4.754 1.00 14.20 66 SER A N 1
ATOM 484 C CA . SER A 1 66 ? 53.845 21.594 3.815 1.00 16.16 66 SER A CA 1
ATOM 485 C C . SER A 1 66 ? 52.771 20.706 4.431 1.00 15.89 66 SER A C 1
ATOM 486 O O . SER A 1 66 ? 51.589 20.819 4.113 1.00 17.42 66 SER A O 1
ATOM 489 N N . LYS A 1 67 ? 53.203 19.819 5.318 1.00 17.90 67 LYS A N 1
ATOM 490 C CA . LYS A 1 67 ? 52.317 18.856 5.961 1.00 16.71 67 LYS A CA 1
ATOM 491 C C . LYS A 1 67 ? 51.030 19.389 6.591 1.00 15.08 67 LYS A C 1
ATOM 492 O O . LYS A 1 67 ? 49.958 18.826 6.380 1.00 14.83 67 LYS A O 1
ATOM 498 N N . PRO A 1 68 ? 51.109 20.475 7.373 1.00 17.44 68 PRO A N 1
ATOM 499 C CA . PRO A 1 68 ? 49.856 20.957 7.957 1.00 16.58 68 PRO A CA 1
ATOM 500 C C . PRO A 1 68 ? 48.848 21.443 6.927 1.00 17.60 68 PRO A C 1
ATOM 501 O O . PRO A 1 68 ? 47.637 21.349 7.137 1.00 17.55 68 PRO A O 1
ATOM 505 N N . PHE A 1 69 ? 49.345 21.936 5.800 1.00 15.85 69 PHE A N 1
ATOM 506 C CA . PHE A 1 69 ? 48.466 22.455 4.760 1.00 18.09 69 PHE A CA 1
ATOM 507 C C . PHE A 1 69 ? 47.788 21.385 3.910 1.00 17.02 69 PHE A C 1
ATOM 508 O O . PHE A 1 69 ? 46.605 21.506 3.591 1.00 20.08 69 PHE A O 1
ATOM 516 N N . THR A 1 70 ? 48.513 20.332 3.555 1.00 16.30 70 THR A N 1
ATOM 517 C CA . THR A 1 70 ? 47.903 19.263 2.772 1.00 16.97 70 THR A CA 1
ATOM 518 C C . THR A 1 70 ? 46.904 18.536 3.669 1.00 17.72 70 THR A C 1
ATOM 519 O O . THR A 1 70 ? 45.870 18.056 3.207 1.00 20.12 70 THR A O 1
ATOM 523 N N . TYR A 1 71 ? 47.224 18.464 4.959 1.00 16.40 71 TYR A N 1
ATOM 524 C CA . TYR A 1 71 ? 46.356 17.820 5.942 1.00 13.88 71 TYR A CA 1
ATOM 525 C C . TYR A 1 71 ? 45.028 18.579 5.980 1.00 12.14 71 TYR A C 1
ATOM 526 O O . TYR A 1 71 ? 43.961 17.976 6.006 1.00 12.88 71 TYR A O 1
ATOM 535 N N . ALA A 1 72 ? 45.096 19.906 5.965 1.00 13.99 72 ALA A N 1
ATOM 536 C CA . ALA A 1 72 ? 43.881 20.717 5.972 1.00 14.06 72 ALA A CA 1
ATOM 537 C C . ALA A 1 72 ? 43.059 20.439 4.704 1.00 16.08 72 ALA A C 1
ATOM 538 O O . ALA A 1 72 ? 41.850 20.224 4.770 1.00 18.69 72 ALA A O 1
ATOM 540 N N . ALA A 1 73 ? 43.724 20.430 3.553 1.00 16.58 73 ALA A N 1
ATOM 541 C CA . ALA A 1 73 ? 43.057 20.174 2.277 1.00 17.80 73 ALA A CA 1
ATOM 542 C C . ALA A 1 73 ? 42.341 18.818 2.282 1.00 18.38 73 ALA A C 1
ATOM 543 O O . ALA A 1 73 ? 41.226 18.689 1.773 1.00 15.47 73 ALA A O 1
ATOM 545 N N . ALA A 1 74 ? 42.995 17.811 2.852 1.00 16.61 74 ALA A N 1
ATOM 546 C CA . ALA A 1 74 ? 42.421 16.475 2.930 1.00 16.78 74 ALA A CA 1
ATOM 547 C C . ALA A 1 74 ? 41.151 16.482 3.768 1.00 19.49 74 ALA A C 1
ATOM 548 O O . ALA A 1 74 ? 40.157 15.847 3.410 1.00 18.56 74 ALA A O 1
ATOM 550 N N . LEU A 1 75 ? 41.188 17.195 4.890 1.00 20.10 75 LEU A N 1
ATOM 551 C CA . LEU A 1 75 ? 40.026 17.280 5.775 1.00 20.33 75 LEU A CA 1
ATOM 552 C C . LEU A 1 75 ? 38.889 17.985 5.042 1.00 19.31 75 LEU A C 1
ATOM 553 O O . LEU A 1 75 ? 37.732 17.553 5.087 1.00 18.94 75 LEU A O 1
ATOM 558 N N . VAL A 1 76 ? 39.223 19.074 4.361 1.00 18.28 76 VAL A N 1
ATOM 559 C CA . VAL A 1 76 ? 38.232 19.822 3.598 1.00 19.54 76 VAL A CA 1
ATOM 560 C C . VAL A 1 76 ? 37.646 18.950 2.490 1.00 20.86 76 VAL A C 1
ATOM 561 O O . VAL A 1 76 ? 36.437 18.892 2.300 1.00 23.16 76 VAL A O 1
ATOM 565 N N . ASP A 1 77 ? 38.515 18.254 1.770 1.00 19.88 77 ASP A N 1
ATOM 566 C CA . ASP A 1 77 ? 38.076 17.425 0.660 1.00 19.36 77 ASP A CA 1
ATOM 567 C C . ASP A 1 77 ? 37.334 16.145 0.974 1.00 19.23 77 ASP A C 1
ATOM 568 O O . ASP A 1 77 ? 36.363 15.819 0.299 1.00 20.83 77 ASP A O 1
ATOM 573 N N . ARG A 1 78 ? 37.779 15.415 1.989 1.00 20.35 78 ARG A N 1
ATOM 574 C CA . ARG A 1 78 ? 37.161 14.132 2.307 1.00 22.01 78 ARG A CA 1
ATOM 575 C C . ARG A 1 78 ? 36.357 14.061 3.600 1.00 21.29 78 ARG A C 1
ATOM 576 O O . ARG A 1 78 ? 35.640 13.090 3.825 1.00 20.91 78 ARG A O 1
ATOM 584 N N . GLY A 1 79 ? 36.464 15.085 4.440 1.00 21.56 79 GLY A N 1
ATOM 585 C CA . GLY A 1 79 ? 35.746 15.066 5.704 1.00 22.80 79 GLY A CA 1
ATOM 586 C C . GLY A 1 79 ? 36.582 14.376 6.773 1.00 23.91 79 GLY A C 1
ATOM 587 O O . GLY A 1 79 ? 37.498 13.612 6.459 1.00 22.47 79 GLY A O 1
ATOM 588 N N . PHE A 1 80 ? 36.268 14.633 8.038 1.00 24.83 80 PHE A N 1
ATOM 589 C CA . PHE A 1 80 ? 37.018 14.046 9.149 1.00 21.07 80 PHE A CA 1
ATOM 590 C C . PHE A 1 80 ? 37.017 12.523 9.255 1.00 21.61 80 PHE A C 1
ATOM 591 O O . PHE A 1 80 ? 38.068 11.909 9.463 1.00 20.62 80 PHE A O 1
ATOM 599 N N . ALA A 1 81 ? 35.848 11.908 9.125 1.00 22.54 81 ALA A N 1
ATOM 600 C CA . ALA A 1 81 ? 35.755 10.457 9.244 1.00 22.86 81 ALA A CA 1
ATOM 601 C C . ALA A 1 81 ? 36.686 9.730 8.282 1.00 22.80 81 ALA A C 1
ATOM 602 O O . ALA A 1 81 ? 37.408 8.808 8.675 1.00 23.06 81 ALA A O 1
ATOM 604 N N . ALA A 1 82 ? 36.668 10.153 7.022 1.00 21.98 82 ALA A N 1
ATOM 605 C CA . ALA A 1 82 ? 37.494 9.545 5.989 1.00 21.90 82 ALA A CA 1
ATOM 606 C C . ALA A 1 82 ? 38.986 9.707 6.262 1.00 22.04 82 ALA A C 1
ATOM 607 O O . ALA A 1 82 ? 39.765 8.774 6.072 1.00 22.46 82 ALA A O 1
ATOM 609 N N . VAL A 1 83 ? 39.387 10.896 6.694 1.00 20.60 83 VAL A N 1
ATOM 610 C CA . VAL A 1 83 ? 40.794 11.147 6.979 1.00 20.00 83 VAL A CA 1
ATOM 611 C C . VAL A 1 83 ? 41.234 10.434 8.254 1.00 17.15 83 VAL A C 1
ATOM 612 O O . VAL A 1 83 ? 42.305 9.824 8.292 1.00 16.95 83 VAL A O 1
ATOM 616 N N . ASP A 1 84 ? 40.403 10.493 9.291 1.00 15.30 84 ASP A N 1
ATOM 617 C CA . ASP A 1 84 ? 40.755 9.861 10.557 1.00 18.97 84 ASP A CA 1
ATOM 618 C C . ASP A 1 84 ? 40.874 8.346 10.473 1.00 21.86 84 ASP A C 1
ATOM 619 O O . ASP A 1 84 ? 41.518 7.729 11.317 1.00 21.42 84 ASP A O 1
ATOM 624 N N . ARG A 1 85 ? 40.263 7.746 9.455 1.00 22.52 85 ARG A N 1
ATOM 625 C CA . ARG A 1 85 ? 40.355 6.303 9.275 1.00 22.59 85 ARG A CA 1
ATOM 626 C C . ARG A 1 85 ? 41.742 5.933 8.747 1.00 22.08 85 ARG A C 1
ATOM 627 O O . ARG A 1 85 ? 42.190 4.802 8.921 1.00 23.22 85 ARG A O 1
ATOM 635 N N . GLN A 1 86 ? 42.421 6.889 8.113 1.00 20.77 86 GLN A N 1
ATOM 636 C CA . GLN A 1 86 ? 43.744 6.635 7.535 1.00 22.28 86 GLN A CA 1
ATOM 637 C C . GLN A 1 86 ? 44.890 7.379 8.214 1.00 21.70 86 GLN A C 1
ATOM 638 O O . GLN A 1 86 ? 46.060 7.050 8.006 1.00 21.56 86 GLN A O 1
ATOM 644 N N . VAL A 1 87 ? 44.560 8.387 9.010 1.00 20.21 87 VAL A N 1
ATOM 645 C CA . VAL A 1 87 ? 45.578 9.181 9.688 1.00 19.02 87 VAL A CA 1
ATOM 646 C C . VAL A 1 87 ? 45.208 9.353 11.159 1.00 17.74 87 VAL A C 1
ATOM 647 O O . VAL A 1 87 ? 44.146 9.889 11.484 1.00 16.27 87 VAL A O 1
ATOM 651 N N . GLY A 1 88 ? 46.087 8.895 12.043 1.00 15.06 88 GLY A N 1
ATOM 652 C CA . GLY A 1 88 ? 45.824 8.998 13.469 1.00 16.87 88 GLY A CA 1
ATOM 653 C C . GLY A 1 88 ? 46.144 10.354 14.069 1.00 17.77 88 GLY A C 1
ATOM 654 O O . GLY A 1 88 ? 46.560 11.278 13.368 1.00 15.64 88 GLY A O 1
ATOM 655 N N . LEU A 1 89 ? 45.950 10.469 15.379 1.00 18.57 89 LEU A N 1
ATOM 656 C CA . LEU A 1 89 ? 46.215 11.712 16.101 1.00 17.74 89 LEU A CA 1
ATOM 657 C C . LEU A 1 89 ? 47.230 11.434 17.195 1.00 19.28 89 LEU A C 1
ATOM 658 O O . LEU A 1 89 ? 47.457 12.266 18.076 1.00 18.85 89 LEU A O 1
ATOM 663 N N . ASN A 1 90 ? 47.826 10.248 17.143 1.00 18.82 90 ASN A N 1
ATOM 664 C CA . ASN A 1 90 ? 48.802 9.845 18.139 1.00 19.18 90 ASN A CA 1
ATOM 665 C C . ASN A 1 90 ? 50.125 10.573 17.958 1.00 18.97 90 ASN A C 1
ATOM 666 O O . ASN A 1 90 ? 50.766 10.466 16.917 1.00 20.61 90 ASN A O 1
ATOM 671 N N . PRO A 1 91 ? 50.549 11.337 18.972 1.00 19.72 91 PRO A N 1
ATOM 672 C CA . PRO A 1 91 ? 51.822 12.051 18.847 1.00 17.32 91 PRO A CA 1
ATOM 673 C C . PRO A 1 91 ? 52.990 11.074 18.695 1.00 18.23 91 PRO A C 1
ATOM 674 O O . PRO A 1 91 ? 53.042 10.034 19.361 1.00 16.83 91 PRO A O 1
ATOM 678 N N . SER A 1 92 ? 53.924 11.404 17.811 1.00 18.30 92 SER A N 1
ATOM 679 C CA . SER A 1 92 ? 55.056 10.526 17.563 1.00 21.11 92 SER A CA 1
ATOM 680 C C . SER A 1 92 ? 56.203 11.211 16.822 1.00 24.84 92 SER A C 1
ATOM 681 O O . SER A 1 92 ? 56.018 12.252 16.187 1.00 23.23 92 SER A O 1
ATOM 684 N N . GLY A 1 93 ? 57.388 10.613 16.920 1.00 29.61 93 GLY A N 1
ATOM 685 C CA . GLY A 1 93 ? 58.561 11.126 16.234 1.00 28.88 93 GLY A CA 1
ATOM 686 C C . GLY A 1 93 ? 58.615 10.464 14.866 1.00 27.39 93 GLY A C 1
ATOM 687 O O . GLY A 1 93 ? 57.765 9.628 14.558 1.00 27.46 93 GLY A O 1
ATOM 688 N N . GLU A 1 94 ? 59.611 10.808 14.055 1.00 24.33 94 GLU A N 1
ATOM 689 C CA . GLU A 1 94 ? 59.726 10.253 12.706 1.00 23.41 94 GLU A CA 1
ATOM 690 C C . GLU A 1 94 ? 60.094 8.766 12.643 1.00 23.45 94 GLU A C 1
ATOM 691 O O . GLU A 1 94 ? 59.739 8.082 11.683 1.00 24.90 94 GLU A O 1
ATOM 697 N N . ALA A 1 95 ? 60.789 8.263 13.661 1.00 22.98 95 ALA A N 1
ATOM 698 C CA . ALA A 1 95 ? 61.184 6.851 13.699 1.00 26.29 95 ALA A CA 1
ATOM 699 C C . ALA A 1 95 ? 59.960 5.972 13.446 1.00 26.21 95 ALA A C 1
ATOM 700 O O . ALA A 1 95 ? 58.943 6.108 14.131 1.00 24.65 95 ALA A O 1
ATOM 702 N N . PHE A 1 96 ? 60.056 5.071 12.470 1.00 24.33 96 PHE A N 1
ATOM 703 C CA . PHE A 1 96 ? 58.925 4.212 12.137 1.00 25.85 96 PHE A CA 1
ATOM 704 C C . PHE A 1 96 ? 58.936 2.835 12.782 1.00 25.26 96 PHE A C 1
ATOM 705 O O . PHE A 1 96 ? 59.927 2.112 12.717 1.00 26.02 96 PHE A O 1
ATOM 713 N N . ASN A 1 97 ? 57.812 2.480 13.393 1.00 24.94 97 ASN A N 1
ATOM 714 C CA . ASN A 1 97 ? 57.649 1.178 14.019 1.00 25.61 97 ASN A CA 1
ATOM 715 C C . ASN A 1 97 ? 56.390 0.575 13.406 1.00 25.15 97 ASN A C 1
ATOM 716 O O . ASN A 1 97 ? 55.311 1.165 13.491 1.00 25.06 97 ASN A O 1
ATOM 721 N N . GLU A 1 98 ? 56.534 -0.591 12.783 1.00 25.86 98 GLU A N 1
ATOM 722 C CA . GLU A 1 98 ? 55.418 -1.280 12.135 1.00 25.66 98 GLU A CA 1
ATOM 723 C C . GLU A 1 98 ? 54.219 -1.478 13.064 1.00 26.05 98 GLU A C 1
ATOM 724 O O . GLU A 1 98 ? 53.075 -1.494 12.616 1.00 24.90 98 GLU A O 1
ATOM 730 N N . LEU A 1 99 ? 54.490 -1.635 14.355 1.00 28.74 99 LEU A N 1
ATOM 731 C CA . LEU A 1 99 ? 53.444 -1.840 15.352 1.00 30.00 99 LEU A CA 1
ATOM 732 C C . LEU A 1 99 ? 52.348 -0.777 15.303 1.00 29.32 99 LEU A C 1
ATOM 733 O O . LEU A 1 99 ? 51.187 -1.067 15.567 1.00 31.09 99 LEU A O 1
ATOM 738 N N . SER A 1 100 ? 52.720 0.452 14.965 1.00 27.98 100 SER A N 1
ATOM 739 C CA . SER A 1 100 ? 51.761 1.551 14.899 1.00 25.61 100 SER A CA 1
ATOM 740 C C . SER A 1 100 ? 50.611 1.267 13.938 1.00 26.46 100 SER A C 1
ATOM 741 O O . SER A 1 100 ? 49.494 1.748 14.139 1.00 28.01 100 SER A O 1
ATOM 744 N N . LEU A 1 101 ? 50.885 0.479 12.902 1.00 27.14 101 LEU A N 1
ATOM 745 C CA . LEU A 1 101 ? 49.875 0.135 11.900 1.00 28.61 101 LEU A CA 1
ATOM 746 C C . LEU A 1 101 ? 49.141 -1.156 12.241 1.00 34.56 101 LEU A C 1
ATOM 747 O O . LEU A 1 101 ? 48.041 -1.403 11.745 1.00 32.02 101 LEU A O 1
ATOM 752 N N . GLU A 1 102 ? 49.761 -1.984 13.076 1.00 41.43 102 GLU A N 1
ATOM 753 C CA . GLU A 1 102 ? 49.164 -3.254 13.466 1.00 47.75 102 GLU A CA 1
ATOM 754 C C . GLU A 1 102 ? 47.998 -3.077 14.421 1.00 50.01 102 GLU A C 1
ATOM 755 O O . GLU A 1 102 ? 47.426 -4.057 14.889 1.00 52.14 102 GLU A O 1
ATOM 761 N N . ALA A 1 103 ? 47.649 -1.830 14.716 1.00 51.58 103 ALA A N 1
ATOM 762 C CA . ALA A 1 103 ? 46.529 -1.555 15.608 1.00 54.44 103 ALA A CA 1
ATOM 763 C C . ALA A 1 103 ? 45.240 -1.896 14.879 1.00 55.37 103 ALA A C 1
ATOM 764 O O . ALA A 1 103 ? 45.260 -2.283 13.710 1.00 54.98 103 ALA A O 1
ATOM 766 N N . GLU A 1 104 ? 44.120 -1.745 15.574 1.00 55.57 104 GLU A N 1
ATOM 767 C CA . GLU A 1 104 ? 42.813 -2.045 15.004 1.00 57.53 104 GLU A CA 1
ATOM 768 C C . GLU A 1 104 ? 42.419 -1.088 13.886 1.00 53.04 104 GLU A C 1
ATOM 769 O O . GLU A 1 104 ? 41.643 -1.442 12.999 1.00 51.51 104 GLU A O 1
ATOM 775 N N . SER A 1 105 ? 42.962 0.123 13.932 1.00 50.44 105 SER A N 1
ATOM 776 C CA . SER A 1 105 ? 42.646 1.143 12.941 1.00 48.98 105 SER A CA 1
ATOM 777 C C . SER A 1 105 ? 43.512 1.086 11.680 1.00 43.45 105 SER A C 1
ATOM 778 O O . SER A 1 105 ? 43.075 1.499 10.606 1.00 42.34 105 SER A O 1
ATOM 781 N N . HIS A 1 106 ? 44.732 0.572 11.812 1.00 40.22 106 HIS A N 1
ATOM 782 C CA . HIS A 1 106 ? 45.648 0.466 10.677 1.00 37.45 106 HIS A CA 1
ATOM 783 C C . HIS A 1 106 ? 45.900 1.833 10.059 1.00 32.62 106 HIS A C 1
ATOM 784 O O . HIS A 1 106 ? 45.439 2.120 8.956 1.00 34.10 106 HIS A O 1
ATOM 791 N N . ARG A 1 107 ? 46.635 2.676 10.770 1.00 26.87 107 ARG A N 1
ATOM 792 C CA . ARG A 1 107 ? 46.924 4.012 10.272 1.00 23.50 107 ARG A CA 1
ATOM 793 C C . ARG A 1 107 ? 48.180 4.567 10.932 1.00 21.05 107 ARG A C 1
ATOM 794 O O . ARG A 1 107 ? 48.450 4.281 12.102 1.00 18.50 107 ARG A O 1
ATOM 802 N N . PRO A 1 108 ? 48.979 5.349 10.182 1.00 20.40 108 PRO A N 1
ATOM 803 C CA . PRO A 1 108 ? 50.197 5.928 10.755 1.00 19.28 108 PRO A CA 1
ATOM 804 C C . PRO A 1 108 ? 49.778 6.836 11.917 1.00 18.90 108 PRO A C 1
ATOM 805 O O . PRO A 1 108 ? 48.633 7.289 11.965 1.00 16.43 108 PRO A O 1
ATOM 809 N N . ASP A 1 109 ? 50.696 7.107 12.841 1.00 17.73 109 ASP A N 1
ATOM 810 C CA . ASP A 1 109 ? 50.380 7.920 14.014 1.00 15.04 109 ASP A CA 1
ATOM 811 C C . ASP A 1 109 ? 49.786 9.316 13.812 1.00 17.94 109 ASP A C 1
ATOM 812 O O . ASP A 1 109 ? 48.830 9.679 14.502 1.00 19.87 109 ASP A O 1
ATOM 817 N N . ASN A 1 110 ? 50.337 10.112 12.903 1.00 13.63 110 ASN A N 1
ATOM 818 C CA . ASN A 1 110 ? 49.784 11.448 12.682 1.00 14.30 110 ASN A CA 1
ATOM 819 C C . ASN A 1 110 ? 50.254 12.072 11.372 1.00 12.70 110 ASN A C 1
ATOM 820 O O . ASN A 1 110 ? 51.148 11.547 10.713 1.00 15.13 110 ASN A O 1
ATOM 825 N N . ALA A 1 111 ? 49.648 13.201 11.014 1.00 11.80 111 ALA A N 1
ATOM 826 C CA . ALA A 1 111 ? 49.948 13.905 9.768 1.00 13.98 111 ALA A CA 1
ATOM 827 C C . ALA A 1 111 ? 51.294 14.620 9.684 1.00 15.55 111 ALA A C 1
ATOM 828 O O . ALA A 1 111 ? 51.707 15.015 8.592 1.00 18.76 111 ALA A O 1
ATOM 830 N N . MET A 1 112 ? 51.970 14.787 10.818 1.00 13.80 112 MET A N 1
ATOM 831 C CA . MET A 1 112 ? 53.262 15.475 10.862 1.00 14.87 112 MET A CA 1
ATOM 832 C C . MET A 1 112 ? 54.457 14.599 10.488 1.00 15.42 112 MET A C 1
ATOM 833 O O . MET A 1 112 ? 55.498 15.108 10.069 1.00 17.43 112 MET A O 1
ATOM 838 N N . ILE A 1 113 ? 54.314 13.289 10.647 1.00 14.09 113 ILE A N 1
ATOM 839 C CA . ILE A 1 113 ? 55.387 12.365 10.302 1.00 13.49 113 ILE A CA 1
ATOM 840 C C . ILE A 1 113 ? 55.192 11.934 8.851 1.00 15.69 113 ILE A C 1
ATOM 841 O O . ILE A 1 113 ? 54.066 11.918 8.343 1.00 18.69 113 ILE A O 1
ATOM 846 N N . ASN A 1 114 ? 56.288 11.585 8.190 1.00 13.72 114 ASN A N 1
ATOM 847 C CA . ASN A 1 114 ? 56.248 11.177 6.792 1.00 16.10 114 ASN A CA 1
ATOM 848 C C . ASN A 1 114 ? 55.143 10.181 6.466 1.00 14.27 114 ASN A C 1
ATOM 849 O O . ASN A 1 114 ? 54.321 10.433 5.591 1.00 15.64 114 ASN A O 1
ATOM 854 N N . ALA A 1 115 ? 55.120 9.058 7.175 1.00 16.83 115 ALA A N 1
ATOM 855 C CA . ALA A 1 115 ? 54.111 8.024 6.943 1.00 15.09 115 ALA A CA 1
ATOM 856 C C . ALA A 1 115 ? 52.696 8.603 6.934 1.00 15.25 115 ALA A C 1
ATOM 857 O O . ALA A 1 115 ? 51.876 8.252 6.086 1.00 17.21 115 ALA A O 1
ATOM 859 N N . GLY A 1 116 ? 52.406 9.486 7.881 1.00 12.81 116 GLY A N 1
ATOM 860 C CA . GLY A 1 116 ? 51.085 10.087 7.917 1.00 13.78 116 GLY A CA 1
ATOM 861 C C . GLY A 1 116 ? 50.921 11.106 6.800 1.00 14.45 116 GLY A C 1
ATOM 862 O O . GLY A 1 116 ? 49.816 11.316 6.292 1.00 15.71 116 GLY A O 1
ATOM 863 N N . ALA A 1 117 ? 52.025 11.745 6.418 1.00 10.84 117 ALA A N 1
ATOM 864 C CA . ALA A 1 117 ? 52.001 12.749 5.358 1.00 13.83 117 ALA A CA 1
ATOM 865 C C . ALA A 1 117 ? 51.741 12.096 4.002 1.00 14.90 117 ALA A C 1
ATOM 866 O O . ALA A 1 117 ? 51.120 12.697 3.124 1.00 13.22 117 ALA A O 1
ATOM 868 N N . LEU A 1 118 ? 52.219 10.864 3.841 1.00 13.80 118 LEU A N 1
ATOM 869 C CA . LEU A 1 118 ? 52.014 10.118 2.607 1.00 16.32 118 LEU A CA 1
ATOM 870 C C . LEU A 1 118 ? 50.543 9.714 2.556 1.00 17.54 118 LEU A C 1
ATOM 871 O O . LEU A 1 118 ? 49.915 9.749 1.498 1.00 18.68 118 LEU A O 1
ATOM 876 N N . ALA A 1 119 ? 49.996 9.340 3.709 1.00 13.36 119 ALA A N 1
ATOM 877 C CA . ALA A 1 119 ? 48.593 8.943 3.794 1.00 14.02 119 ALA A CA 1
ATOM 878 C C . ALA A 1 119 ? 47.702 10.136 3.466 1.00 14.55 119 ALA A C 1
ATOM 879 O O . ALA A 1 119 ? 46.662 9.984 2.828 1.00 17.46 119 ALA A O 1
ATOM 881 N N . VAL A 1 120 ? 48.117 11.321 3.909 1.00 14.73 120 VAL A N 1
ATOM 882 C CA . VAL A 1 120 ? 47.372 12.553 3.655 1.00 14.69 120 VAL A CA 1
ATOM 883 C C . VAL A 1 120 ? 47.353 12.904 2.162 1.00 17.51 120 VAL A C 1
ATOM 884 O O . VAL A 1 120 ? 46.312 13.259 1.615 1.00 18.84 120 VAL A O 1
ATOM 888 N N . HIS A 1 121 ? 48.502 12.803 1.504 1.00 19.08 121 HIS A N 1
ATOM 889 C CA . HIS A 1 121 ? 48.576 13.126 0.085 1.00 21.70 121 HIS A CA 1
ATOM 890 C C . HIS A 1 121 ? 47.666 12.206 -0.732 1.00 21.80 121 HIS A C 1
ATOM 891 O O . HIS A 1 121 ? 47.025 12.643 -1.685 1.00 22.68 121 HIS A O 1
ATOM 898 N N . GLN A 1 122 ? 47.606 10.939 -0.330 1.00 20.05 122 GLN A N 1
ATOM 899 C CA . GLN A 1 122 ? 46.781 9.927 -0.983 1.00 18.69 122 GLN A CA 1
ATOM 900 C C . GLN A 1 122 ? 45.284 10.229 -0.864 1.00 20.37 122 GLN A C 1
ATOM 901 O O . GLN A 1 122 ? 44.487 9.746 -1.664 1.00 22.62 122 GLN A O 1
ATOM 907 N N . LEU A 1 123 ? 44.909 11.033 0.126 1.00 18.81 123 LEU A N 1
ATOM 908 C CA . LEU A 1 123 ? 43.505 11.382 0.359 1.00 18.57 123 LEU A CA 1
ATOM 909 C C . LEU A 1 123 ? 43.063 12.694 -0.273 1.00 19.38 123 LEU A C 1
ATOM 910 O O . LEU A 1 123 ? 41.870 12.946 -0.415 1.00 17.53 123 LEU A O 1
ATOM 915 N N . LEU A 1 124 ? 44.034 13.520 -0.644 1.00 23.99 124 LEU A N 1
ATOM 916 C CA . LEU A 1 124 ? 43.800 14.858 -1.179 1.00 28.96 124 LEU A CA 1
ATOM 917 C C . LEU A 1 124 ? 42.535 15.325 -1.906 1.00 36.73 124 LEU A C 1
ATOM 918 O O . LEU A 1 124 ? 41.892 16.261 -1.442 1.00 45.38 124 LEU A O 1
ATOM 923 N N . VAL A 1 125 ? 42.157 14.721 -3.022 1.00 29.81 125 VAL A N 1
ATOM 924 C CA . VAL A 1 125 ? 40.977 15.206 -3.739 1.00 25.87 125 VAL A CA 1
ATOM 925 C C . VAL A 1 125 ? 39.735 14.334 -3.589 1.00 24.20 125 VAL A C 1
ATOM 926 O O . VAL A 1 125 ? 38.637 14.834 -3.348 1.00 22.35 125 VAL A O 1
ATOM 930 N N . GLY A 1 126 ? 39.920 13.031 -3.738 1.00 22.72 126 GLY A N 1
ATOM 931 C CA . GLY A 1 126 ? 38.814 12.102 -3.634 1.00 23.07 126 GLY A CA 1
ATOM 932 C C . GLY A 1 126 ? 39.324 10.692 -3.859 1.00 24.50 126 GLY A C 1
ATOM 933 O O . GLY A 1 126 ? 40.510 10.505 -4.133 1.00 26.81 126 GLY A O 1
ATOM 934 N N . PRO A 1 127 ? 38.451 9.680 -3.768 1.00 25.07 127 PRO A N 1
ATOM 935 C CA . PRO A 1 127 ? 38.795 8.268 -3.953 1.00 28.65 127 PRO A CA 1
ATOM 936 C C . PRO A 1 127 ? 39.435 7.929 -5.291 1.00 31.45 127 PRO A C 1
ATOM 937 O O . PRO A 1 127 ? 40.362 7.120 -5.353 1.00 34.11 127 PRO A O 1
ATOM 941 N N . GLU A 1 128 ? 38.937 8.546 -6.358 1.00 32.99 128 GLU A N 1
ATOM 942 C CA . GLU A 1 128 ? 39.428 8.259 -7.702 1.00 35.54 128 GLU A CA 1
ATOM 943 C C . GLU A 1 128 ? 40.275 9.344 -8.355 1.00 32.41 128 GLU A C 1
ATOM 944 O O . GLU A 1 128 ? 40.473 9.313 -9.566 1.00 34.14 128 GLU A O 1
ATOM 950 N N . ALA A 1 129 ? 40.780 10.297 -7.579 1.00 25.68 129 ALA A N 1
ATOM 951 C CA . ALA A 1 129 ? 41.578 11.368 -8.165 1.00 24.15 129 ALA A CA 1
ATOM 952 C C . ALA A 1 129 ? 42.883 10.859 -8.752 1.00 23.26 129 ALA A C 1
ATOM 953 O O . ALA A 1 129 ? 43.418 9.841 -8.316 1.00 24.00 129 ALA A O 1
ATOM 955 N N . SER A 1 130 ? 43.395 11.577 -9.744 1.00 21.41 130 SER A N 1
ATOM 956 C CA . SER A 1 130 ? 44.646 11.197 -10.386 1.00 22.34 130 SER A CA 1
ATOM 957 C C . SER A 1 130 ? 45.834 11.837 -9.676 1.00 22.13 130 SER A C 1
ATOM 958 O O . SER A 1 130 ? 45.677 12.764 -8.877 1.00 21.52 130 SER A O 1
ATOM 961 N N . ARG A 1 131 ? 47.022 11.327 -9.980 1.00 20.89 131 ARG A N 1
ATOM 962 C CA . ARG A 1 131 ? 48.265 11.831 -9.411 1.00 24.04 131 ARG A CA 1
ATOM 963 C C . ARG A 1 131 ? 48.378 13.337 -9.654 1.00 23.35 131 ARG A C 1
ATOM 964 O O . ARG A 1 131 ? 48.697 14.101 -8.739 1.00 23.61 131 ARG A O 1
ATOM 972 N N . LYS A 1 132 ? 48.102 13.760 -10.886 1.00 21.98 132 LYS A N 1
ATOM 973 C CA . LYS A 1 132 ? 48.180 15.177 -11.253 1.00 23.25 132 LYS A CA 1
ATOM 974 C C . LYS A 1 132 ? 47.210 16.052 -10.482 1.00 21.63 132 LYS A C 1
ATOM 975 O O . LYS A 1 132 ? 47.555 17.162 -10.083 1.00 23.16 132 LYS A O 1
ATOM 981 N N . GLU A 1 133 ? 45.986 15.565 -10.305 1.00 20.90 133 GLU A N 1
ATOM 982 C CA . GLU A 1 133 ? 44.979 16.323 -9.577 1.00 23.08 133 GLU A CA 1
ATOM 983 C C . GLU A 1 133 ? 45.389 16.464 -8.116 1.00 24.29 133 GLU A C 1
ATOM 984 O O . GLU A 1 133 ? 45.153 17.499 -7.494 1.00 25.19 133 GLU A O 1
ATOM 990 N N . ARG A 1 134 ? 45.996 15.420 -7.562 1.00 23.50 134 ARG A N 1
ATOM 991 C CA . ARG A 1 134 ? 46.419 15.472 -6.170 1.00 22.76 134 ARG A CA 1
ATOM 992 C C . ARG A 1 134 ? 47.550 16.481 -5.976 1.00 20.97 134 ARG A C 1
ATOM 993 O O . ARG A 1 134 ? 47.551 17.233 -5.002 1.00 17.57 134 ARG A O 1
ATOM 1001 N N . LEU A 1 135 ? 48.500 16.515 -6.906 1.00 22.22 135 LEU A N 1
ATOM 1002 C CA . LEU A 1 135 ? 49.604 17.463 -6.795 1.00 21.10 135 LEU A CA 1
ATOM 1003 C C . LEU A 1 135 ? 49.038 18.871 -6.942 1.00 19.90 135 LEU A C 1
ATOM 1004 O O . LEU A 1 135 ? 49.367 19.759 -6.157 1.00 21.43 135 LEU A O 1
ATOM 1009 N N . ASP A 1 136 ? 48.186 19.077 -7.945 1.00 18.00 136 ASP A N 1
ATOM 1010 C CA . ASP A 1 136 ? 47.583 20.391 -8.145 1.00 19.66 136 ASP A CA 1
ATOM 1011 C C . ASP A 1 136 ? 46.880 20.842 -6.868 1.00 19.74 136 ASP A C 1
ATOM 1012 O O . ASP A 1 136 ? 46.960 22.003 -6.489 1.00 21.77 136 ASP A O 1
ATOM 1017 N N . ARG A 1 137 ? 46.193 19.920 -6.203 1.00 20.62 137 ARG A N 1
ATOM 1018 C CA . ARG A 1 137 ? 45.476 20.252 -4.974 1.00 18.21 137 ARG A CA 1
ATOM 1019 C C . ARG A 1 137 ? 46.434 20.680 -3.855 1.00 16.32 137 ARG A C 1
ATOM 1020 O O . ARG A 1 137 ? 46.162 21.635 -3.123 1.00 17.68 137 ARG A O 1
ATOM 1028 N N . ALA A 1 138 ? 47.557 19.980 -3.724 1.00 13.35 138 ALA A N 1
ATOM 1029 C CA . ALA A 1 138 ? 48.535 20.320 -2.697 1.00 15.07 138 ALA A CA 1
ATOM 1030 C C . ALA A 1 138 ? 49.106 21.713 -2.978 1.00 19.15 138 ALA A C 1
ATOM 1031 O O . ALA A 1 138 ? 49.199 22.555 -2.087 1.00 20.91 138 ALA A O 1
ATOM 1033 N N . VAL A 1 139 ? 49.482 21.955 -4.228 1.00 19.35 139 VAL A N 1
ATOM 1034 C CA . VAL A 1 139 ? 50.037 23.244 -4.608 1.00 18.55 139 VAL A CA 1
ATOM 1035 C C . VAL A 1 139 ? 48.999 24.342 -4.408 1.00 18.19 139 VAL A C 1
ATOM 1036 O O . VAL A 1 139 ? 49.327 25.444 -3.972 1.00 18.66 139 VAL A O 1
ATOM 1040 N N . GLU A 1 140 ? 47.743 24.030 -4.718 1.00 14.74 140 GLU A N 1
ATOM 1041 C CA . GLU A 1 140 ? 46.660 24.993 -4.584 1.00 16.46 140 GLU A CA 1
ATOM 1042 C C . GLU A 1 140 ? 46.387 25.423 -3.145 1.00 18.76 140 GLU A C 1
ATOM 1043 O O . GLU A 1 140 ? 46.319 26.619 -2.853 1.00 20.72 140 GLU A O 1
ATOM 1049 N N . ILE A 1 141 ? 46.225 24.461 -2.243 1.00 19.39 141 ILE A N 1
ATOM 1050 C CA . ILE A 1 141 ? 45.930 24.812 -0.858 1.00 21.04 141 ILE A CA 1
ATOM 1051 C C . ILE A 1 141 ? 47.000 25.738 -0.284 1.00 20.32 141 ILE A C 1
ATOM 1052 O O . ILE A 1 141 ? 46.683 26.718 0.388 1.00 20.61 141 ILE A O 1
ATOM 1057 N N . MET A 1 142 ? 48.266 25.444 -0.563 1.00 19.24 142 MET A N 1
ATOM 1058 C CA . MET A 1 142 ? 49.342 26.285 -0.061 1.00 16.61 142 MET A CA 1
ATOM 1059 C C . MET A 1 142 ? 49.304 27.653 -0.737 1.00 19.94 142 MET A C 1
ATOM 1060 O O . MET A 1 142 ? 49.584 28.677 -0.105 1.00 14.26 142 MET A O 1
ATOM 1065 N N . SER A 1 143 ? 48.945 27.665 -2.019 1.00 22.53 143 SER A N 1
ATOM 1066 C CA . SER A 1 143 ? 48.861 28.909 -2.782 1.00 22.55 143 SER A CA 1
ATOM 1067 C C . SER A 1 143 ? 47.724 29.795 -2.287 1.00 19.70 143 SER A C 1
ATOM 1068 O O . SER A 1 143 ? 47.881 31.010 -2.154 1.00 16.66 143 SER A O 1
ATOM 1071 N N . LEU A 1 144 ? 46.578 29.181 -2.013 1.00 23.67 144 LEU A N 1
ATOM 1072 C CA . LEU A 1 144 ? 45.420 29.921 -1.531 1.00 23.82 144 LEU A CA 1
ATOM 1073 C C . LEU A 1 144 ? 45.696 30.603 -0.192 1.00 24.31 144 LEU A C 1
ATOM 1074 O O . LEU A 1 144 ? 45.281 31.742 0.027 1.00 25.75 144 LEU A O 1
ATOM 1079 N N . LEU A 1 145 ? 46.406 29.918 0.699 1.00 22.53 145 LEU A N 1
ATOM 1080 C CA . LEU A 1 145 ? 46.715 30.494 2.005 1.00 20.85 145 LEU A CA 1
ATOM 1081 C C . LEU A 1 145 ? 47.856 31.505 1.910 1.00 21.57 145 LEU A C 1
ATOM 1082 O O . LEU A 1 145 ? 47.893 32.475 2.662 1.00 21.53 145 LEU A O 1
ATOM 1087 N N . ALA A 1 146 ? 48.783 31.283 0.981 1.00 21.00 146 ALA A N 1
ATOM 1088 C CA . ALA A 1 146 ? 49.902 32.206 0.807 1.00 22.42 146 ALA A CA 1
ATOM 1089 C C . ALA A 1 146 ? 49.419 33.479 0.109 1.00 25.29 146 ALA A C 1
ATOM 1090 O O . ALA A 1 146 ? 50.031 34.536 0.238 1.00 23.81 146 ALA A O 1
ATOM 1092 N N . GLY A 1 147 ? 48.323 33.363 -0.635 1.00 26.19 147 GLY A N 1
ATOM 1093 C CA . GLY A 1 147 ? 47.780 34.511 -1.336 1.00 28.04 147 GLY A CA 1
ATOM 1094 C C . GLY A 1 147 ? 48.365 34.703 -2.724 1.00 30.94 147 GLY A C 1
ATOM 1095 O O . GLY A 1 147 ? 48.154 35.740 -3.345 1.00 31.51 147 GLY A O 1
ATOM 1096 N N . ARG A 1 148 ? 49.111 33.717 -3.212 1.00 31.91 148 ARG A N 1
ATOM 1097 C CA . ARG A 1 148 ? 49.702 33.808 -4.543 1.00 31.79 148 ARG A CA 1
ATOM 1098 C C . ARG A 1 148 ? 50.020 32.419 -5.080 1.00 32.47 148 ARG A C 1
ATOM 1099 O O . ARG A 1 148 ? 50.251 31.487 -4.309 1.00 33.14 148 ARG A O 1
ATOM 1107 N N . ARG A 1 149 ? 50.016 32.284 -6.403 1.00 30.10 149 ARG A N 1
ATOM 1108 C CA . ARG A 1 149 ? 50.309 31.012 -7.047 1.00 34.12 149 ARG A CA 1
ATOM 1109 C C . ARG A 1 149 ? 51.751 30.614 -6.766 1.00 32.39 149 ARG A C 1
ATOM 1110 O O . ARG A 1 149 ? 52.681 31.342 -7.108 1.00 34.53 149 ARG A O 1
ATOM 1118 N N . LEU A 1 150 ? 51.934 29.458 -6.139 1.00 29.17 150 LEU A N 1
ATOM 1119 C CA . LEU A 1 150 ? 53.272 28.975 -5.815 1.00 24.58 150 LEU A CA 1
ATOM 1120 C C . LEU A 1 150 ? 53.734 27.981 -6.873 1.00 22.66 150 LEU A C 1
ATOM 1121 O O . LEU A 1 150 ? 52.916 27.419 -7.601 1.00 24.11 150 LEU A O 1
ATOM 1126 N N . SER A 1 151 ? 55.043 27.763 -6.952 1.00 20.84 151 SER A N 1
ATOM 1127 C CA . SER A 1 151 ? 55.602 26.831 -7.925 1.00 23.46 151 SER A CA 1
ATOM 1128 C C . SER A 1 151 ? 56.512 25.817 -7.248 1.00 21.78 151 SER A C 1
ATOM 1129 O O . SER A 1 151 ? 57.062 26.076 -6.178 1.00 21.27 151 SER A O 1
ATOM 1132 N N . VAL A 1 152 ? 56.677 24.670 -7.896 1.00 18.94 152 VAL A N 1
ATOM 1133 C CA . VAL A 1 152 ? 57.525 23.605 -7.387 1.00 19.30 152 VAL A CA 1
ATOM 1134 C C . VAL A 1 152 ? 58.944 23.763 -7.935 1.00 23.98 152 VAL A C 1
ATOM 1135 O O . VAL A 1 152 ? 59.128 24.116 -9.102 1.00 26.07 152 VAL A O 1
ATOM 1139 N N . ASP A 1 153 ? 59.943 23.522 -7.091 1.00 19.24 153 ASP A N 1
ATOM 1140 C CA . ASP A 1 153 ? 61.328 23.592 -7.534 1.00 20.71 153 ASP A CA 1
ATOM 1141 C C . ASP A 1 153 ? 61.671 22.182 -8.017 1.00 22.13 153 ASP A C 1
ATOM 1142 O O . ASP A 1 153 ? 62.078 21.318 -7.233 1.00 17.97 153 ASP A O 1
ATOM 1147 N N . TRP A 1 154 ? 61.490 21.955 -9.314 1.00 22.69 154 TRP A N 1
ATOM 1148 C CA . TRP A 1 154 ? 61.731 20.645 -9.906 1.00 22.55 154 TRP A CA 1
ATOM 1149 C C . TRP A 1 154 ? 63.155 20.126 -9.784 1.00 23.16 154 TRP A C 1
ATOM 1150 O O . TRP A 1 154 ? 63.382 18.918 -9.810 1.00 23.02 154 TRP A O 1
ATOM 1161 N N . GLU A 1 155 ? 64.112 21.030 -9.630 1.00 23.88 155 GLU A N 1
ATOM 1162 C CA . GLU A 1 155 ? 65.499 20.614 -9.474 1.00 24.54 155 GLU A CA 1
ATOM 1163 C C . GLU A 1 155 ? 65.608 19.879 -8.137 1.00 23.59 155 GLU A C 1
ATOM 1164 O O . GLU A 1 155 ? 66.246 18.827 -8.039 1.00 22.60 155 GLU A O 1
ATOM 1170 N N . THR A 1 156 ? 64.981 20.438 -7.105 1.00 21.11 156 THR A N 1
ATOM 1171 C CA . THR A 1 156 ? 65.007 19.808 -5.789 1.00 22.19 156 THR A CA 1
ATOM 1172 C C . THR A 1 156 ? 64.250 18.485 -5.870 1.00 21.00 156 THR A C 1
ATOM 1173 O O . THR A 1 156 ? 64.700 17.473 -5.335 1.00 21.24 156 THR A O 1
ATOM 1177 N N . TYR A 1 157 ? 63.108 18.501 -6.554 1.00 18.60 157 TYR A N 1
ATOM 1178 C CA . TYR A 1 157 ? 62.286 17.306 -6.723 1.00 22.12 157 TYR A CA 1
ATOM 1179 C C . TYR A 1 157 ? 63.081 16.146 -7.327 1.00 26.70 157 TYR A C 1
ATOM 1180 O O . TYR A 1 157 ? 63.159 15.066 -6.738 1.00 26.43 157 TYR A O 1
ATOM 1189 N N . GLU A 1 158 ? 63.656 16.367 -8.507 1.00 29.32 158 GLU A N 1
ATOM 1190 C CA . GLU A 1 158 ? 64.432 15.328 -9.178 1.00 29.63 158 GLU A CA 1
ATOM 1191 C C . GLU A 1 158 ? 65.540 14.838 -8.258 1.00 25.16 158 GLU A C 1
ATOM 1192 O O . GLU A 1 158 ? 65.740 13.642 -8.089 1.00 23.90 158 GLU A O 1
ATOM 1198 N N . SER A 1 159 ? 66.257 15.776 -7.659 1.00 24.38 159 SER A N 1
ATOM 1199 C CA . SER A 1 159 ? 67.342 15.441 -6.753 1.00 26.06 159 SER A CA 1
ATOM 1200 C C . SER A 1 159 ? 66.875 14.495 -5.637 1.00 27.82 159 SER A C 1
ATOM 1201 O O . SER A 1 159 ? 67.479 13.448 -5.404 1.00 26.30 159 SER A O 1
ATOM 1204 N N . GLU A 1 160 ? 65.794 14.856 -4.953 1.00 28.37 160 GLU A N 1
ATOM 1205 C CA . GLU A 1 160 ? 65.290 14.025 -3.867 1.00 28.35 160 GLU A CA 1
ATOM 1206 C C . GLU A 1 160 ? 64.666 12.719 -4.345 1.00 25.92 160 GLU A C 1
ATOM 1207 O O . GLU A 1 160 ? 64.743 11.702 -3.655 1.00 24.39 160 GLU A O 1
ATOM 1213 N N . MET A 1 161 ? 64.056 12.734 -5.524 1.00 22.87 161 MET A N 1
ATOM 1214 C CA . MET A 1 161 ? 63.446 11.519 -6.042 1.00 24.78 161 MET A CA 1
ATOM 1215 C C . MET A 1 161 ? 64.486 10.429 -6.292 1.00 25.22 161 MET A C 1
ATOM 1216 O O . MET A 1 161 ? 64.145 9.250 -6.385 1.00 23.38 161 MET A O 1
ATOM 1221 N N . ALA A 1 162 ? 65.754 10.825 -6.383 1.00 25.38 162 ALA A N 1
ATOM 1222 C CA . ALA A 1 162 ? 66.842 9.878 -6.625 1.00 24.87 162 ALA A CA 1
ATOM 1223 C C . ALA A 1 162 ? 67.280 9.166 -5.347 1.00 24.39 162 ALA A C 1
ATOM 1224 O O . ALA A 1 162 ? 67.968 8.145 -5.399 1.00 25.49 162 ALA A O 1
ATOM 1226 N N . VAL A 1 163 ? 66.881 9.709 -4.200 1.00 22.49 163 VAL A N 1
ATOM 1227 C CA . VAL A 1 163 ? 67.235 9.130 -2.909 1.00 20.28 163 VAL A CA 1
ATOM 1228 C C . VAL A 1 163 ? 66.018 9.076 -1.987 1.00 18.68 163 VAL A C 1
ATOM 1229 O O . VAL A 1 163 ? 66.044 9.610 -0.880 1.00 15.37 163 VAL A O 1
ATOM 1233 N N . SER A 1 164 ? 64.957 8.413 -2.440 1.00 19.82 164 SER A N 1
ATOM 1234 C CA . SER A 1 164 ? 63.734 8.312 -1.649 1.00 20.17 164 SER A CA 1
ATOM 1235 C C . SER A 1 164 ? 63.413 6.906 -1.144 1.00 18.54 164 SER A C 1
ATOM 1236 O O . SER A 1 164 ? 62.254 6.594 -0.866 1.00 19.77 164 SER A O 1
ATOM 1239 N N . ASP A 1 165 ? 64.429 6.061 -1.006 1.00 17.18 165 ASP A N 1
ATOM 1240 C CA . ASP A 1 165 ? 64.192 4.707 -0.537 1.00 18.40 165 ASP A CA 1
ATOM 1241 C C . ASP A 1 165 ? 63.433 4.638 0.787 1.00 19.17 165 ASP A C 1
ATOM 1242 O O . ASP A 1 165 ? 62.523 3.821 0.931 1.00 19.94 165 ASP A O 1
ATOM 1247 N N . ARG A 1 166 ? 63.784 5.488 1.749 1.00 17.15 166 ARG A N 1
ATOM 1248 C CA . ARG A 1 166 ? 63.091 5.452 3.032 1.00 15.00 166 ARG A CA 1
ATOM 1249 C C . ARG A 1 166 ? 61.606 5.762 2.881 1.00 16.19 166 ARG A C 1
ATOM 1250 O O . ARG A 1 166 ? 60.764 5.043 3.423 1.00 17.84 166 ARG A O 1
ATOM 1258 N N . ASN A 1 167 ? 61.268 6.821 2.150 1.00 14.99 167 ASN A N 1
ATOM 1259 C CA . ASN A 1 167 ? 59.853 7.151 1.975 1.00 16.99 167 ASN A CA 1
ATOM 1260 C C . ASN A 1 167 ? 59.124 6.094 1.148 1.00 18.02 167 ASN A C 1
ATOM 1261 O O . ASN A 1 167 ? 57.931 5.843 1.359 1.00 17.26 167 ASN A O 1
ATOM 1266 N N . LEU A 1 168 ? 59.838 5.486 0.202 1.00 15.90 168 LEU A N 1
ATOM 1267 C CA . LEU A 1 168 ? 59.267 4.424 -0.625 1.00 14.07 168 LEU A CA 1
ATOM 1268 C C . LEU A 1 168 ? 58.998 3.229 0.297 1.00 12.98 168 LEU A C 1
ATOM 1269 O O . LEU A 1 168 ? 58.019 2.505 0.133 1.00 16.55 168 LEU A O 1
ATOM 1274 N N . SER A 1 169 ? 59.871 3.037 1.279 1.00 13.41 169 SER A N 1
ATOM 1275 C CA . SER A 1 169 ? 59.701 1.953 2.239 1.00 13.76 169 SER A CA 1
ATOM 1276 C C . SER A 1 169 ? 58.416 2.184 3.026 1.00 16.40 169 SER A C 1
ATOM 1277 O O . SER A 1 169 ? 57.598 1.278 3.180 1.00 17.90 169 SER A O 1
ATOM 1280 N N . LEU A 1 170 ? 58.243 3.404 3.525 1.00 14.12 170 LEU A N 1
ATOM 1281 C CA . LEU A 1 170 ? 57.047 3.740 4.286 1.00 16.16 170 LEU A CA 1
ATOM 1282 C C . LEU A 1 170 ? 55.810 3.552 3.409 1.00 18.43 170 LEU A C 1
ATOM 1283 O O . LEU A 1 170 ? 54.821 2.954 3.833 1.00 20.56 170 LEU A O 1
ATOM 1288 N N . ALA A 1 171 ? 55.875 4.049 2.179 1.00 17.76 171 ALA A N 1
ATOM 1289 C CA . ALA A 1 171 ? 54.758 3.922 1.253 1.00 16.35 171 ALA A CA 1
ATOM 1290 C C . ALA A 1 171 ? 54.381 2.459 1.025 1.00 18.12 171 ALA A C 1
ATOM 1291 O O . ALA A 1 171 ? 53.199 2.108 1.044 1.00 21.00 171 ALA A O 1
ATOM 1293 N N . HIS A 1 172 ? 55.376 1.603 0.804 1.00 17.97 172 HIS A N 1
ATOM 1294 C CA . HIS A 1 172 ? 55.099 0.181 0.590 1.00 17.98 172 HIS A CA 1
ATOM 1295 C C . HIS A 1 172 ? 54.453 -0.446 1.818 1.00 17.53 172 HIS A C 1
ATOM 1296 O O . HIS A 1 172 ? 53.502 -1.216 1.702 1.00 20.90 172 HIS A O 1
ATOM 1303 N N . MET A 1 173 ? 54.963 -0.116 2.998 1.00 16.65 173 MET A N 1
ATOM 1304 C CA . MET A 1 173 ? 54.399 -0.668 4.221 1.00 17.47 173 MET A CA 1
ATOM 1305 C C . MET A 1 173 ? 52.953 -0.207 4.380 1.00 15.74 173 MET A C 1
ATOM 1306 O O . MET A 1 173 ? 52.082 -0.983 4.767 1.00 14.10 173 MET A O 1
ATOM 1311 N N . LEU A 1 174 ? 52.694 1.060 4.080 1.00 15.93 174 LEU A N 1
ATOM 1312 C CA . LEU A 1 174 ? 51.339 1.587 4.206 1.00 16.23 174 LEU A CA 1
ATOM 1313 C C . LEU A 1 174 ? 50.367 0.882 3.253 1.00 17.40 174 LEU A C 1
ATOM 1314 O O . LEU A 1 174 ? 49.221 0.628 3.622 1.00 18.62 174 LEU A O 1
ATOM 1319 N N . ARG A 1 175 ? 50.814 0.570 2.034 1.00 15.66 175 ARG A N 1
ATOM 1320 C CA . ARG A 1 175 ? 49.955 -0.136 1.078 1.00 18.08 175 ARG A CA 1
ATOM 1321 C C . ARG A 1 175 ? 49.641 -1.509 1.671 1.00 21.13 175 ARG A C 1
ATOM 1322 O O . ARG A 1 175 ? 48.515 -1.991 1.601 1.00 19.86 175 ARG A O 1
ATOM 1330 N N . SER A 1 176 ? 50.672 -2.122 2.244 1.00 20.48 176 SER A N 1
ATOM 1331 C CA . SER A 1 176 ? 50.588 -3.434 2.867 1.00 20.79 176 SER A CA 1
ATOM 1332 C C . SER A 1 176 ? 49.444 -3.514 3.873 1.00 20.05 176 SER A C 1
ATOM 1333 O O . SER A 1 176 ? 48.814 -4.559 4.022 1.00 19.01 176 SER A O 1
ATOM 1336 N N . TYR A 1 177 ? 49.178 -2.409 4.563 1.00 19.29 177 TYR A N 1
ATOM 1337 C CA . TYR A 1 177 ? 48.105 -2.371 5.552 1.00 19.83 177 TYR A CA 1
ATOM 1338 C C . TYR A 1 177 ? 46.847 -1.663 5.062 1.00 21.36 177 TYR A C 1
ATOM 1339 O O . TYR A 1 177 ? 45.992 -1.293 5.869 1.00 25.45 177 TYR A O 1
ATOM 1348 N N . GLY A 1 178 ? 46.743 -1.461 3.751 1.00 20.71 178 GLY A N 1
ATOM 1349 C CA . GLY A 1 178 ? 45.570 -0.811 3.186 1.00 20.42 178 GLY A CA 1
ATOM 1350 C C . GLY A 1 178 ? 45.433 0.689 3.404 1.00 22.17 178 GLY A C 1
ATOM 1351 O O . GLY A 1 178 ? 44.369 1.254 3.153 1.00 23.70 178 GLY A O 1
ATOM 1352 N N . VAL A 1 179 ? 46.491 1.346 3.865 1.00 21.21 179 VAL A N 1
ATOM 1353 C CA . VAL A 1 179 ? 46.432 2.787 4.093 1.00 19.64 179 VAL A CA 1
ATOM 1354 C C . VAL A 1 179 ? 46.582 3.536 2.770 1.00 22.94 179 VAL A C 1
ATOM 1355 O O . VAL A 1 179 ? 46.026 4.619 2.598 1.00 23.05 179 VAL A O 1
ATOM 1359 N N . LEU A 1 180 ? 47.338 2.952 1.843 1.00 23.32 180 LEU A N 1
ATOM 1360 C CA . LEU A 1 180 ? 47.541 3.540 0.523 1.00 21.07 180 LEU A CA 1
ATOM 1361 C C . LEU A 1 180 ? 46.965 2.589 -0.519 1.00 24.54 180 LEU A C 1
ATOM 1362 O O . LEU A 1 180 ? 47.075 1.370 -0.383 1.00 26.25 180 LEU A O 1
ATOM 1367 N N . GLN A 1 181 ? 46.361 3.142 -1.565 1.00 22.91 181 GLN A N 1
ATOM 1368 C CA . GLN A 1 181 ? 45.773 2.316 -2.609 1.00 23.72 181 GLN A CA 1
ATOM 1369 C C . GLN A 1 181 ? 46.616 2.331 -3.879 1.00 23.24 181 GLN A C 1
ATOM 1370 O O . GLN A 1 181 ? 46.823 1.292 -4.504 1.00 22.80 181 GLN A O 1
ATOM 1376 N N . ASP A 1 182 ? 47.107 3.508 -4.256 1.00 21.09 182 ASP A N 1
ATOM 1377 C CA . ASP A 1 182 ? 47.933 3.630 -5.449 1.00 21.77 182 ASP A CA 1
ATOM 1378 C C . ASP A 1 182 ? 49.363 3.178 -5.168 1.00 23.27 182 ASP A C 1
ATOM 1379 O O . ASP A 1 182 ? 49.706 2.868 -4.030 1.00 23.98 182 ASP A O 1
ATOM 1384 N N . SER A 1 183 ? 50.198 3.129 -6.200 1.00 21.71 183 SER A N 1
ATOM 1385 C CA . SER A 1 183 ? 51.568 2.661 -6.019 1.00 23.68 183 SER A CA 1
ATOM 1386 C C . SER A 1 183 ? 52.392 3.523 -5.081 1.00 22.97 183 SER A C 1
ATOM 1387 O O . SER A 1 183 ? 52.135 4.717 -4.919 1.00 21.17 183 SER A O 1
ATOM 1390 N N . ALA A 1 184 ? 53.389 2.895 -4.465 1.00 24.03 184 ALA A N 1
ATOM 1391 C CA . ALA A 1 184 ? 54.284 3.574 -3.541 1.00 24.33 184 ALA A CA 1
ATOM 1392 C C . ALA A 1 184 ? 54.989 4.703 -4.286 1.00 24.64 184 ALA A C 1
ATOM 1393 O O . ALA A 1 184 ? 55.153 5.809 -3.766 1.00 25.41 184 ALA A O 1
ATOM 1395 N N . GLU A 1 185 ? 55.394 4.410 -5.517 1.00 23.02 185 GLU A N 1
ATOM 1396 C CA . GLU A 1 185 ? 56.085 5.376 -6.355 1.00 25.38 185 GLU A CA 1
ATOM 1397 C C . GLU A 1 185 ? 55.248 6.631 -6.636 1.00 21.16 185 GLU A C 1
ATOM 1398 O O . GLU A 1 185 ? 55.767 7.749 -6.608 1.00 23.38 185 GLU A O 1
ATOM 1404 N N . GLU A 1 186 ? 53.958 6.441 -6.900 1.00 15.99 186 GLU A N 1
ATOM 1405 C CA . GLU A 1 186 ? 53.052 7.552 -7.201 1.00 19.28 186 GLU A CA 1
ATOM 1406 C C . GLU A 1 186 ? 52.784 8.447 -5.991 1.00 18.75 186 GLU A C 1
ATOM 1407 O O . GLU A 1 186 ? 52.689 9.669 -6.116 1.00 18.14 186 GLU A O 1
ATOM 1413 N N . ILE A 1 187 ? 52.648 7.838 -4.821 1.00 18.52 187 ILE A N 1
ATOM 1414 C CA . ILE A 1 187 ? 52.387 8.612 -3.617 1.00 16.64 187 ILE A CA 1
ATOM 1415 C C . ILE A 1 187 ? 53.644 9.332 -3.148 1.00 14.42 187 ILE A C 1
ATOM 1416 O O . ILE A 1 187 ? 53.581 10.473 -2.706 1.00 17.35 187 ILE A O 1
ATOM 1421 N N . VAL A 1 188 ? 54.792 8.677 -3.259 1.00 13.93 188 VAL A N 1
ATOM 1422 C CA . VAL A 1 188 ? 56.038 9.311 -2.854 1.00 13.88 188 VAL A CA 1
ATOM 1423 C C . VAL A 1 188 ? 56.356 10.484 -3.780 1.00 16.66 188 VAL A C 1
ATOM 1424 O O . VAL A 1 188 ? 56.810 11.532 -3.321 1.00 16.24 188 VAL A O 1
ATOM 1428 N N . ALA A 1 189 ? 56.104 10.315 -5.077 1.00 14.71 189 ALA A N 1
ATOM 1429 C CA . ALA A 1 189 ? 56.377 11.377 -6.042 1.00 14.56 189 ALA A CA 1
ATOM 1430 C C . ALA A 1 189 ? 55.550 12.623 -5.729 1.00 16.09 189 ALA A C 1
ATOM 1431 O O . ALA A 1 189 ? 56.052 13.744 -5.804 1.00 17.09 189 ALA A O 1
ATOM 1433 N N . GLY A 1 190 ? 54.283 12.425 -5.380 1.00 16.56 190 GLY A N 1
ATOM 1434 C CA . GLY A 1 190 ? 53.426 13.551 -5.055 1.00 17.42 190 GLY A CA 1
ATOM 1435 C C . GLY A 1 190 ? 53.867 14.243 -3.777 1.00 18.34 190 GLY A C 1
ATOM 1436 O O . GLY A 1 190 ? 53.862 15.470 -3.683 1.00 20.29 190 GLY A O 1
ATOM 1437 N N . TYR A 1 191 ? 54.252 13.456 -2.783 1.00 19.25 191 TYR A N 1
ATOM 1438 C CA . TYR A 1 191 ? 54.703 14.009 -1.513 1.00 17.63 191 TYR A CA 1
ATOM 1439 C C . TYR A 1 191 ? 56.022 14.764 -1.694 1.00 17.90 191 TYR A C 1
ATOM 1440 O O . TYR A 1 191 ? 56.228 15.828 -1.107 1.00 18.64 191 TYR A O 1
ATOM 1449 N N . VAL A 1 192 ? 56.920 14.218 -2.506 1.00 16.27 192 VAL A N 1
ATOM 1450 C CA . VAL A 1 192 ? 58.195 14.883 -2.737 1.00 15.19 192 VAL A CA 1
ATOM 1451 C C . VAL A 1 192 ? 57.979 16.208 -3.465 1.00 13.81 192 VAL A C 1
ATOM 1452 O O . VAL A 1 192 ? 58.622 17.210 -3.150 1.00 16.27 192 VAL A O 1
ATOM 1456 N N . ALA A 1 193 ? 57.068 16.212 -4.432 1.00 15.61 193 ALA A N 1
ATOM 1457 C CA . ALA A 1 193 ? 56.766 17.417 -5.199 1.00 16.23 193 ALA A CA 1
ATOM 1458 C C . ALA A 1 193 ? 56.155 18.459 -4.267 1.00 15.65 193 ALA A C 1
ATOM 1459 O O . ALA A 1 193 ? 56.438 19.650 -4.362 1.00 16.12 193 ALA A O 1
ATOM 1461 N N . GLN A 1 194 ? 55.312 17.980 -3.367 1.00 15.69 194 GLN A N 1
ATOM 1462 C CA . GLN A 1 194 ? 54.645 18.817 -2.382 1.00 17.33 194 GLN A CA 1
ATOM 1463 C C . GLN A 1 194 ? 55.692 19.531 -1.531 1.00 16.58 194 GLN A C 1
ATOM 1464 O O . GLN A 1 194 ? 55.558 20.719 -1.224 1.00 16.36 194 GLN A O 1
ATOM 1470 N N . CYS A 1 195 ? 56.738 18.799 -1.162 1.00 18.48 195 CYS A N 1
ATOM 1471 C CA . CYS A 1 195 ? 57.821 19.339 -0.341 1.00 19.35 195 CYS A CA 1
ATOM 1472 C C . CYS A 1 195 ? 58.722 20.295 -1.114 1.00 19.45 195 CYS A C 1
ATOM 1473 O O . CYS A 1 195 ? 59.425 21.118 -0.516 1.00 17.92 195 CYS A O 1
ATOM 1476 N N . ALA A 1 196 ? 58.707 20.170 -2.438 1.00 17.37 196 ALA A N 1
ATOM 1477 C CA . ALA A 1 196 ? 59.534 21.008 -3.296 1.00 19.80 196 ALA A CA 1
ATOM 1478 C C . ALA A 1 196 ? 58.858 22.327 -3.650 1.00 22.13 196 ALA A C 1
ATOM 1479 O O . ALA A 1 196 ? 59.383 23.098 -4.460 1.00 24.11 196 ALA A O 1
ATOM 1481 N N . VAL A 1 197 ? 57.695 22.584 -3.057 1.00 18.98 197 VAL A N 1
ATOM 1482 C CA . VAL A 1 197 ? 56.988 23.832 -3.315 1.00 17.79 197 VAL A CA 1
ATOM 1483 C C . VAL A 1 197 ? 57.805 24.988 -2.737 1.00 18.05 197 VAL A C 1
ATOM 1484 O O . VAL A 1 197 ? 58.246 24.933 -1.593 1.00 16.06 197 VAL A O 1
ATOM 1488 N N . LEU A 1 198 ? 57.992 26.032 -3.538 1.00 19.48 198 LEU A N 1
ATOM 1489 C CA . LEU A 1 198 ? 58.766 27.206 -3.144 1.00 20.93 198 LEU A CA 1
ATOM 1490 C C . LEU A 1 198 ? 57.992 28.280 -2.384 1.00 21.45 198 LEU A C 1
ATOM 1491 O O . LEU A 1 198 ? 56.941 28.750 -2.825 1.00 22.94 198 LEU A O 1
ATOM 1496 N N . VAL A 1 199 ? 58.531 28.670 -1.235 1.00 20.48 199 VAL A N 1
ATOM 1497 C CA . VAL A 1 199 ? 57.925 29.705 -0.411 1.00 17.98 199 VAL A CA 1
ATOM 1498 C C . VAL A 1 199 ? 59.030 30.540 0.226 1.00 16.37 199 VAL A C 1
ATOM 1499 O O . VAL A 1 199 ? 60.186 30.118 0.279 1.00 13.48 199 VAL A O 1
ATOM 1503 N N . THR A 1 200 ? 58.664 31.729 0.694 1.00 16.13 200 THR A N 1
ATOM 1504 C CA . THR A 1 200 ? 59.600 32.618 1.363 1.00 18.27 200 THR A CA 1
ATOM 1505 C C . THR A 1 200 ? 59.137 32.693 2.812 1.00 22.24 200 THR A C 1
ATOM 1506 O O . THR A 1 200 ? 58.053 32.208 3.153 1.00 21.71 200 THR A O 1
ATOM 1510 N N . VAL A 1 201 ? 59.956 33.300 3.660 1.00 22.53 201 VAL A N 1
ATOM 1511 C CA . VAL A 1 201 ? 59.607 33.467 5.061 1.00 25.32 201 VAL A CA 1
ATOM 1512 C C . VAL A 1 201 ? 58.237 34.141 5.166 1.00 23.32 201 VAL A C 1
ATOM 1513 O O . VAL A 1 201 ? 57.398 33.753 5.985 1.00 20.63 201 VAL A O 1
ATOM 1517 N N . LYS A 1 202 ? 58.025 35.155 4.331 1.00 22.42 202 LYS A N 1
ATOM 1518 C CA . LYS A 1 202 ? 56.773 35.900 4.322 1.00 23.77 202 LYS A CA 1
ATOM 1519 C C . LYS A 1 202 ? 55.592 35.011 3.962 1.00 23.73 202 LYS A C 1
ATOM 1520 O O . LYS A 1 202 ? 54.515 35.140 4.541 1.00 25.10 202 LYS A O 1
ATOM 1526 N N . ASP A 1 203 ? 55.785 34.122 2.995 1.00 22.97 203 ASP A N 1
ATOM 1527 C CA . ASP A 1 203 ? 54.716 33.216 2.601 1.00 24.70 203 ASP A CA 1
ATOM 1528 C C . ASP A 1 203 ? 54.289 32.382 3.805 1.00 21.45 203 ASP A C 1
ATOM 1529 O O . ASP A 1 203 ? 53.099 32.278 4.112 1.00 22.31 203 ASP A O 1
ATOM 1534 N N . LEU A 1 204 ? 55.267 31.790 4.484 1.00 17.91 204 LEU A N 1
ATOM 1535 C CA . LEU A 1 204 ? 54.985 30.956 5.649 1.00 21.22 204 LEU A CA 1
ATOM 1536 C C . LEU A 1 204 ? 54.227 31.710 6.734 1.00 22.22 204 LEU A C 1
ATOM 1537 O O . LEU A 1 204 ? 53.256 31.198 7.286 1.00 24.40 204 LEU A O 1
ATOM 1542 N N . ALA A 1 205 ? 54.674 32.925 7.039 1.00 19.78 205 ALA A N 1
ATOM 1543 C CA . ALA A 1 205 ? 54.026 33.736 8.064 1.00 19.16 205 ALA A CA 1
ATOM 1544 C C . ALA A 1 205 ? 52.536 33.895 7.768 1.00 18.48 205 ALA A C 1
ATOM 1545 O O . ALA A 1 205 ? 51.691 33.666 8.632 1.00 19.61 205 ALA A O 1
ATOM 1547 N N . VAL A 1 206 ? 52.219 34.276 6.537 1.00 17.64 206 VAL A N 1
ATOM 1548 C CA . VAL A 1 206 ? 50.832 34.477 6.140 1.00 17.52 206 VAL A CA 1
ATOM 1549 C C . VAL A 1 206 ? 50.047 33.172 6.156 1.00 18.60 206 VAL A C 1
ATOM 1550 O O . VAL A 1 206 ? 48.895 33.137 6.588 1.00 20.09 206 VAL A O 1
ATOM 1554 N N . MET A 1 207 ? 50.668 32.101 5.675 1.00 18.23 207 MET A N 1
ATOM 1555 C CA . MET A 1 207 ? 50.023 30.795 5.660 1.00 17.15 207 MET A CA 1
ATOM 1556 C C . MET A 1 207 ? 49.733 30.400 7.113 1.00 17.61 207 MET A C 1
ATOM 1557 O O . MET A 1 207 ? 48.630 29.959 7.446 1.00 18.59 207 MET A O 1
ATOM 1562 N N . GLY A 1 208 ? 50.721 30.590 7.977 1.00 15.49 208 GLY A N 1
ATOM 1563 C CA . GLY A 1 208 ? 50.548 30.266 9.382 1.00 18.60 208 GLY A CA 1
ATOM 1564 C C . GLY A 1 208 ? 49.436 31.088 10.011 1.00 20.85 208 GLY A C 1
ATOM 1565 O O . GLY A 1 208 ? 48.647 30.567 10.804 1.00 18.75 208 GLY A O 1
ATOM 1566 N N . ALA A 1 209 ? 49.368 32.371 9.656 1.00 20.45 209 ALA A N 1
ATOM 1567 C CA . ALA A 1 209 ? 48.336 33.264 10.187 1.00 19.38 209 ALA A CA 1
ATOM 1568 C C . ALA A 1 209 ? 46.932 32.765 9.841 1.00 19.54 209 ALA A C 1
ATOM 1569 O O . ALA A 1 209 ? 46.008 32.893 10.645 1.00 19.34 209 ALA A O 1
ATOM 1571 N N . CYS A 1 210 ? 46.773 32.213 8.641 1.00 17.36 210 CYS A N 1
ATOM 1572 C CA . CYS A 1 210 ? 45.481 31.684 8.215 1.00 19.07 210 CYS A CA 1
ATOM 1573 C C . CYS A 1 210 ? 45.027 30.603 9.194 1.00 19.58 210 CYS A C 1
ATOM 1574 O O . CYS A 1 210 ? 43.832 30.427 9.436 1.00 19.48 210 CYS A O 1
ATOM 1577 N N . LEU A 1 211 ? 45.991 29.872 9.746 1.00 16.85 211 LEU A N 1
ATOM 1578 C CA . LEU A 1 211 ? 45.684 28.825 10.709 1.00 18.03 211 LEU A CA 1
ATOM 1579 C C . LEU A 1 211 ? 45.436 29.461 12.077 1.00 17.37 211 LEU A C 1
ATOM 1580 O O . LEU A 1 211 ? 44.516 29.081 12.787 1.00 17.67 211 LEU A O 1
ATOM 1585 N N . ALA A 1 212 ? 46.258 30.445 12.426 1.00 18.05 212 ALA A N 1
ATOM 1586 C CA . ALA A 1 212 ? 46.160 31.128 13.709 1.00 18.47 212 ALA A CA 1
ATOM 1587 C C . ALA A 1 212 ? 44.839 31.856 13.934 1.00 23.07 212 ALA A C 1
ATOM 1588 O O . ALA A 1 212 ? 44.366 31.943 15.066 1.00 21.78 212 ALA A O 1
ATOM 1590 N N . THR A 1 213 ? 44.250 32.386 12.864 1.00 24.36 213 THR A N 1
ATOM 1591 C CA . THR A 1 213 ? 42.987 33.117 12.973 1.00 22.27 213 THR A CA 1
ATOM 1592 C C . THR A 1 213 ? 41.788 32.183 12.933 1.00 21.17 213 THR A C 1
ATOM 1593 O O . THR A 1 213 ? 40.644 32.630 12.993 1.00 23.85 213 THR A O 1
ATOM 1597 N N . GLY A 1 214 ? 42.050 30.885 12.830 1.00 16.37 214 GLY A N 1
ATOM 1598 C CA . GLY A 1 214 ? 40.964 29.926 12.768 1.00 15.86 214 GLY A CA 1
ATOM 1599 C C . GLY A 1 214 ? 40.487 29.699 11.340 1.00 19.35 214 GLY A C 1
ATOM 1600 O O . GLY A 1 214 ? 39.369 29.232 11.124 1.00 19.47 214 GLY A O 1
ATOM 1601 N N . GLY A 1 215 ? 41.324 30.039 10.362 1.00 19.10 215 GLY A N 1
ATOM 1602 C CA . GLY A 1 215 ? 40.949 29.831 8.973 1.00 20.09 215 GLY A CA 1
ATOM 1603 C C . GLY A 1 215 ? 40.638 31.072 8.148 1.00 20.50 215 GLY A C 1
ATOM 1604 O O . GLY A 1 215 ? 40.195 30.956 7.007 1.00 19.71 215 GLY A O 1
ATOM 1605 N N . ILE A 1 216 ? 40.879 32.255 8.705 1.00 19.99 216 ILE A N 1
ATOM 1606 C CA . ILE A 1 216 ? 40.606 33.503 7.994 1.00 22.41 216 ILE A CA 1
ATOM 1607 C C . ILE A 1 216 ? 41.886 34.147 7.452 1.00 22.29 216 ILE A C 1
ATOM 1608 O O . ILE A 1 216 ? 42.870 34.301 8.178 1.00 18.38 216 ILE A O 1
ATOM 1613 N N . HIS A 1 217 ? 41.883 34.518 6.174 1.00 22.95 217 HIS A N 1
ATOM 1614 C CA . HIS A 1 217 ? 43.070 35.143 5.608 1.00 21.65 217 HIS A CA 1
ATOM 1615 C C . HIS A 1 217 ? 43.206 36.536 6.202 1.00 21.71 217 HIS A C 1
ATOM 1616 O O . HIS A 1 217 ? 42.306 37.362 6.092 1.00 22.05 217 HIS A O 1
ATOM 1623 N N . PRO A 1 218 ? 44.344 36.812 6.844 1.00 20.92 218 PRO A N 1
ATOM 1624 C CA . PRO A 1 218 ? 44.605 38.107 7.473 1.00 23.77 218 PRO A CA 1
ATOM 1625 C C . PRO A 1 218 ? 44.622 39.321 6.548 1.00 26.89 218 PRO A C 1
ATOM 1626 O O . PRO A 1 218 ? 44.402 40.441 6.999 1.00 27.25 218 PRO A O 1
ATOM 1630 N N . MET A 1 219 ? 44.860 39.100 5.259 1.00 27.82 219 MET A N 1
ATOM 1631 C CA . MET A 1 219 ? 44.927 40.200 4.299 1.00 27.34 219 MET A CA 1
ATOM 1632 C C . MET A 1 219 ? 43.611 40.524 3.598 1.00 25.28 219 MET A C 1
ATOM 1633 O O . MET A 1 219 ? 43.433 41.633 3.101 1.00 25.78 219 MET A O 1
ATOM 1638 N N . THR A 1 220 ? 42.694 39.565 3.551 1.00 22.99 220 THR A N 1
ATOM 1639 C CA . THR A 1 220 ? 41.421 39.780 2.872 1.00 25.30 220 THR A CA 1
ATOM 1640 C C . THR A 1 220 ? 40.186 39.608 3.753 1.00 26.89 220 THR A C 1
ATOM 1641 O O . THR A 1 220 ? 39.107 40.090 3.407 1.00 28.56 220 THR A O 1
ATOM 1645 N N . GLY A 1 221 ? 40.339 38.915 4.879 1.00 25.86 221 GLY A N 1
ATOM 1646 C CA . GLY A 1 221 ? 39.212 38.691 5.766 1.00 25.80 221 GLY A CA 1
ATOM 1647 C C . GLY A 1 221 ? 38.322 37.563 5.272 1.00 27.96 221 GLY A C 1
ATOM 1648 O O . GLY A 1 221 ? 37.279 37.274 5.859 1.00 27.26 221 GLY A O 1
ATOM 1649 N N . GLU A 1 222 ? 38.734 36.922 4.183 1.00 29.38 222 GLU A N 1
ATOM 1650 C CA . GLU A 1 222 ? 37.973 35.820 3.606 1.00 32.26 222 GLU A CA 1
ATOM 1651 C C . GLU A 1 222 ? 38.287 34.518 4.340 1.00 26.10 222 GLU A C 1
ATOM 1652 O O . GLU A 1 222 ? 39.433 34.279 4.715 1.00 22.67 222 GLU A O 1
ATOM 1658 N N . ARG A 1 223 ? 37.275 33.678 4.548 1.00 22.92 223 ARG A N 1
ATOM 1659 C CA . ARG A 1 223 ? 37.512 32.407 5.220 1.00 24.03 223 ARG A CA 1
ATOM 1660 C C . ARG A 1 223 ? 38.068 31.409 4.215 1.00 23.72 223 ARG A C 1
ATOM 1661 O O . ARG A 1 223 ? 37.428 31.104 3.209 1.00 24.98 223 ARG A O 1
ATOM 1669 N N . MET A 1 224 ? 39.270 30.913 4.492 1.00 21.96 224 MET A N 1
ATOM 1670 C CA . MET A 1 224 ? 39.933 29.951 3.622 1.00 22.14 224 MET A CA 1
ATOM 1671 C C . MET A 1 224 ? 39.683 28.519 4.076 1.00 21.02 224 MET A C 1
ATOM 1672 O O . MET A 1 224 ? 39.698 27.597 3.262 1.00 19.10 224 MET A O 1
ATOM 1677 N N . LEU A 1 225 ? 39.459 28.339 5.376 1.00 18.87 225 LEU A N 1
ATOM 1678 C CA . LEU A 1 225 ? 39.227 27.012 5.940 1.00 17.58 225 LEU A CA 1
ATOM 1679 C C . LEU A 1 225 ? 38.214 27.029 7.074 1.00 18.46 225 LEU A C 1
ATOM 1680 O O . LEU A 1 225 ? 38.091 28.017 7.798 1.00 18.79 225 LEU A O 1
ATOM 1685 N N . PRO A 1 226 ? 37.462 25.931 7.236 1.00 19.04 226 PRO A N 1
ATOM 1686 C CA . PRO A 1 226 ? 36.484 25.886 8.327 1.00 17.73 226 PRO A CA 1
ATOM 1687 C C . PRO A 1 226 ? 37.321 25.997 9.600 1.00 19.57 226 PRO A C 1
ATOM 1688 O O . PRO A 1 226 ? 38.416 25.435 9.666 1.00 23.03 226 PRO A O 1
ATOM 1692 N N . SER A 1 227 ? 36.835 26.724 10.599 1.00 19.29 227 SER A N 1
ATOM 1693 C CA . SER A 1 227 ? 37.594 26.875 11.835 1.00 19.96 227 SER A CA 1
ATOM 1694 C C . SER A 1 227 ? 37.910 25.517 12.453 1.00 19.36 227 SER A C 1
ATOM 1695 O O . SER A 1 227 ? 39.008 25.303 12.967 1.00 19.21 227 SER A O 1
ATOM 1698 N N . ILE A 1 228 ? 36.951 24.597 12.395 1.00 20.57 228 ILE A N 1
ATOM 1699 C CA . ILE A 1 228 ? 37.154 23.270 12.968 1.00 23.34 228 ILE A CA 1
ATOM 1700 C C . ILE A 1 228 ? 38.330 22.534 12.309 1.00 22.63 228 ILE A C 1
ATOM 1701 O O . ILE A 1 228 ? 39.003 21.728 12.953 1.00 21.98 228 ILE A O 1
ATOM 1706 N N . VAL A 1 229 ? 38.580 22.811 11.030 1.00 20.93 229 VAL A N 1
ATOM 1707 C CA . VAL A 1 229 ? 39.697 22.179 10.328 1.00 17.53 229 VAL A CA 1
ATOM 1708 C C . VAL A 1 229 ? 40.995 22.837 10.783 1.00 17.22 229 VAL A C 1
ATOM 1709 O O . VAL A 1 229 ? 41.995 22.162 11.037 1.00 17.77 229 VAL A O 1
ATOM 1713 N N . ALA A 1 230 ? 40.974 24.162 10.885 1.00 17.33 230 ALA A N 1
ATOM 1714 C CA . ALA A 1 230 ? 42.153 24.902 11.311 1.00 17.27 230 ALA A CA 1
ATOM 1715 C C . ALA A 1 230 ? 42.575 24.448 12.710 1.00 19.70 230 ALA A C 1
ATOM 1716 O O . ALA A 1 230 ? 43.758 24.231 12.972 1.00 20.46 230 ALA A O 1
ATOM 1718 N N . ARG A 1 231 ? 41.596 24.291 13.596 1.00 19.95 231 ARG A N 1
ATOM 1719 C CA . ARG A 1 231 ? 41.855 23.871 14.971 1.00 21.81 231 ARG A CA 1
ATOM 1720 C C . ARG A 1 231 ? 42.511 22.496 15.046 1.00 18.43 231 ARG A C 1
ATOM 1721 O O . ARG A 1 231 ? 43.397 22.265 15.870 1.00 15.23 231 ARG A O 1
ATOM 1729 N N . ARG A 1 232 ? 42.059 21.584 14.193 1.00 15.94 232 ARG A N 1
ATOM 1730 C CA . ARG A 1 232 ? 42.605 20.235 14.163 1.00 15.52 232 ARG A CA 1
ATOM 1731 C C . ARG A 1 232 ? 44.056 20.276 13.702 1.00 16.01 232 ARG A C 1
ATOM 1732 O O . ARG A 1 232 ? 44.912 19.570 14.234 1.00 17.02 232 ARG A O 1
ATOM 1740 N N . VAL A 1 233 ? 44.328 21.116 12.713 1.00 15.65 233 VAL A N 1
ATOM 1741 C CA . VAL A 1 233 ? 45.673 21.225 12.171 1.00 17.82 233 VAL A CA 1
ATOM 1742 C C . VAL A 1 233 ? 46.647 21.782 13.198 1.00 17.21 233 VAL A C 1
ATOM 1743 O O . VAL A 1 233 ? 47.727 21.227 13.416 1.00 15.48 233 VAL A O 1
ATOM 1747 N N . VAL A 1 234 ? 46.266 22.874 13.846 1.00 15.99 234 VAL A N 1
ATOM 1748 C CA . VAL A 1 234 ? 47.155 23.457 14.832 1.00 15.58 234 VAL A CA 1
ATOM 1749 C C . VAL A 1 234 ? 47.322 22.522 16.031 1.00 14.88 234 VAL A C 1
ATOM 1750 O O . VAL A 1 234 ? 48.383 22.502 16.647 1.00 16.22 234 VAL A O 1
ATOM 1754 N N . SER A 1 235 ? 46.292 21.739 16.352 1.00 12.53 235 SER A N 1
ATOM 1755 C CA . SER A 1 235 ? 46.395 20.792 17.466 1.00 16.88 235 SER A CA 1
ATOM 1756 C C . SER A 1 235 ? 47.460 19.748 17.140 1.00 16.90 235 SER A C 1
ATOM 1757 O O . SER A 1 235 ? 48.328 19.452 17.958 1.00 17.64 235 SER A O 1
ATOM 1760 N N . VAL A 1 236 ? 47.394 19.202 15.930 1.00 15.32 236 VAL A N 1
ATOM 1761 C CA . VAL A 1 236 ? 48.351 18.187 15.491 1.00 15.59 236 VAL A CA 1
ATOM 1762 C C . VAL A 1 236 ? 49.780 18.737 15.417 1.00 16.70 236 VAL A C 1
ATOM 1763 O O . VAL A 1 236 ? 50.744 18.020 15.701 1.00 17.03 236 VAL A O 1
ATOM 1767 N N . MET A 1 237 ? 49.913 20.007 15.039 1.00 15.34 237 MET A N 1
ATOM 1768 C CA . MET A 1 237 ? 51.221 20.656 14.971 1.00 16.05 237 MET A CA 1
ATOM 1769 C C . MET A 1 237 ? 51.777 20.747 16.393 1.00 14.36 237 MET A C 1
ATOM 1770 O O . MET A 1 237 ? 52.952 20.482 16.645 1.00 13.67 237 MET A O 1
ATOM 1775 N N . THR A 1 238 ? 50.912 21.129 17.321 1.00 14.21 238 THR A N 1
ATOM 1776 C CA . THR A 1 238 ? 51.294 21.272 18.715 1.00 15.15 238 THR A CA 1
ATOM 1777 C C . THR A 1 238 ? 51.836 19.961 19.278 1.00 18.22 238 THR A C 1
ATOM 1778 O O . THR A 1 238 ? 52.937 19.919 19.824 1.00 19.76 238 THR A O 1
ATOM 1782 N N . SER A 1 239 ? 51.069 18.887 19.123 1.00 20.10 239 SER A N 1
ATOM 1783 C CA . SER A 1 239 ? 51.461 17.579 19.644 1.00 23.21 239 SER A CA 1
ATOM 1784 C C . SER A 1 239 ? 52.689 16.919 19.019 1.00 22.57 239 SER A C 1
ATOM 1785 O O . SER A 1 239 ? 53.477 16.291 19.729 1.00 21.94 239 SER A O 1
ATOM 1788 N N . SER A 1 240 ? 52.862 17.053 17.706 1.00 22.73 240 SER A N 1
ATOM 1789 C CA . SER A 1 240 ? 53.991 16.399 17.041 1.00 21.88 240 SER A CA 1
ATOM 1790 C C . SER A 1 240 ? 54.907 17.253 16.175 1.00 20.33 240 SER A C 1
ATOM 1791 O O . SER A 1 240 ? 55.976 16.791 15.765 1.00 21.16 240 SER A O 1
ATOM 1794 N N . GLY A 1 241 ? 54.504 18.485 15.895 1.00 15.48 241 GLY A N 1
ATOM 1795 C CA . GLY A 1 241 ? 55.336 19.341 15.064 1.00 17.01 241 GLY A CA 1
ATOM 1796 C C . GLY A 1 241 ? 56.802 19.457 15.458 1.00 17.27 241 GLY A C 1
ATOM 1797 O O . GLY A 1 241 ? 57.684 19.445 14.594 1.00 16.47 241 GLY A O 1
ATOM 1798 N N . MET A 1 242 ? 57.073 19.574 16.756 1.00 15.91 242 MET A N 1
ATOM 1799 C CA . MET A 1 242 ? 58.445 19.712 17.243 1.00 16.56 242 MET A CA 1
ATOM 1800 C C . MET A 1 242 ? 58.780 18.616 18.257 1.00 18.05 242 MET A C 1
ATOM 1801 O O . MET A 1 242 ? 59.493 18.853 19.238 1.00 13.83 242 MET A O 1
ATOM 1806 N N . TYR A 1 243 ? 58.269 17.417 17.993 1.00 18.92 243 TYR A N 1
ATOM 1807 C CA . TYR A 1 243 ? 58.433 16.258 18.867 1.00 21.66 243 TYR A CA 1
ATOM 1808 C C . TYR A 1 243 ? 59.841 15.928 19.354 1.00 23.06 243 TYR A C 1
ATOM 1809 O O . TYR A 1 243 ? 60.035 15.610 20.529 1.00 22.16 243 TYR A O 1
ATOM 1818 N N . ASP A 1 244 ? 60.820 15.982 18.459 1.00 25.70 244 ASP A N 1
ATOM 1819 C CA . ASP A 1 244 ? 62.186 15.637 18.835 1.00 30.00 244 ASP A CA 1
ATOM 1820 C C . ASP A 1 244 ? 63.092 16.814 19.161 1.00 29.95 244 ASP A C 1
ATOM 1821 O O . ASP A 1 244 ? 64.314 16.660 19.224 1.00 32.35 244 ASP A O 1
ATOM 1826 N N . ALA A 1 245 ? 62.504 17.988 19.366 1.00 26.22 245 ALA A N 1
ATOM 1827 C CA . ALA A 1 245 ? 63.296 19.165 19.709 1.00 26.11 245 ALA A CA 1
ATOM 1828 C C . ALA A 1 245 ? 63.722 19.049 21.173 1.00 27.01 245 ALA A C 1
ATOM 1829 O O . ALA A 1 245 ? 63.101 18.315 21.945 1.00 27.68 245 ALA A O 1
ATOM 1831 N N . ALA A 1 246 ? 64.779 19.764 21.551 1.00 25.67 246 ALA A N 1
ATOM 1832 C CA . ALA A 1 246 ? 65.272 19.733 22.925 1.00 25.55 246 ALA A CA 1
ATOM 1833 C C . ALA A 1 246 ? 64.194 20.222 23.894 1.00 24.30 246 ALA A C 1
ATOM 1834 O O . ALA A 1 246 ? 63.420 21.128 23.569 1.00 22.07 246 ALA A O 1
ATOM 1836 N N . GLY A 1 247 ? 64.153 19.626 25.085 1.00 23.53 247 GLY A N 1
ATOM 1837 C CA . GLY A 1 247 ? 63.156 20.007 26.075 1.00 23.09 247 GLY A CA 1
ATOM 1838 C C . GLY A 1 247 ? 61.774 19.541 25.647 1.00 22.82 247 GLY A C 1
ATOM 1839 O O . GLY A 1 247 ? 61.635 18.469 25.064 1.00 22.91 247 GLY A O 1
ATOM 1840 N N . GLN A 1 248 ? 60.749 20.334 25.937 1.00 20.87 248 GLN A N 1
ATOM 1841 C CA . GLN A 1 248 ? 59.385 19.989 25.541 1.00 18.03 248 GLN A CA 1
ATOM 1842 C C . GLN A 1 248 ? 58.811 21.284 24.981 1.00 19.37 248 GLN A C 1
ATOM 1843 O O . GLN A 1 248 ? 58.518 22.216 25.727 1.00 17.30 248 GLN A O 1
ATOM 1849 N N . TRP A 1 249 ? 58.661 21.322 23.659 1.00 19.49 249 TRP A N 1
ATOM 1850 C CA . TRP A 1 249 ? 58.196 22.498 22.933 1.00 19.76 249 TRP A CA 1
ATOM 1851 C C . TRP A 1 249 ? 56.961 23.233 23.445 1.00 19.17 249 TRP A C 1
ATOM 1852 O O . TRP A 1 249 ? 57.006 24.443 23.645 1.00 21.48 249 TRP A O 1
ATOM 1863 N N . LEU A 1 250 ? 55.860 22.522 23.647 1.00 18.58 250 LEU A N 1
ATOM 1864 C CA . LEU A 1 250 ? 54.646 23.167 24.130 1.00 19.90 250 LEU A CA 1
ATOM 1865 C C . LEU A 1 250 ? 54.903 23.919 25.436 1.00 18.91 250 LEU A C 1
ATOM 1866 O O . LEU A 1 250 ? 54.539 25.087 25.566 1.00 20.48 250 LEU A O 1
ATOM 1871 N N . ALA A 1 251 ? 55.553 23.266 26.392 1.00 13.69 251 ALA A N 1
ATOM 1872 C CA . ALA A 1 251 ? 55.830 23.900 27.682 1.00 16.13 251 ALA A CA 1
ATOM 1873 C C . ALA A 1 251 ? 56.851 25.032 27.616 1.00 17.82 251 ALA A C 1
ATOM 1874 O O . ALA A 1 251 ? 56.613 26.119 28.149 1.00 19.12 251 ALA A O 1
ATOM 1876 N N . ASP A 1 252 ? 57.986 24.783 26.968 1.00 16.72 252 ASP A N 1
ATOM 1877 C CA . ASP A 1 252 ? 59.037 25.792 26.880 1.00 17.16 252 ASP A CA 1
ATOM 1878 C C . ASP A 1 252 ? 58.758 26.963 25.942 1.00 15.94 252 ASP A C 1
ATOM 1879 O O . ASP A 1 252 ? 59.068 28.106 26.268 1.00 16.75 252 ASP A O 1
ATOM 1884 N N . VAL A 1 253 ? 58.180 26.682 24.778 1.00 15.59 253 VAL A N 1
ATOM 1885 C CA . VAL A 1 253 ? 57.931 27.725 23.790 1.00 16.33 253 VAL A CA 1
ATOM 1886 C C . VAL A 1 253 ? 56.454 28.085 23.659 1.00 17.28 253 VAL A C 1
ATOM 1887 O O . VAL A 1 253 ? 56.092 29.266 23.644 1.00 15.80 253 VAL A O 1
ATOM 1891 N N . GLY A 1 254 ? 55.605 27.068 23.556 1.00 11.94 254 GLY A N 1
ATOM 1892 C CA . GLY A 1 254 ? 54.180 27.315 23.446 1.00 12.30 254 GLY A CA 1
ATOM 1893 C C . GLY A 1 254 ? 53.712 27.852 22.106 1.00 12.65 254 GLY A C 1
ATOM 1894 O O . GLY A 1 254 ? 52.631 28.440 22.017 1.00 14.14 254 GLY A O 1
ATOM 1895 N N . ILE A 1 255 ? 54.513 27.657 21.064 1.00 11.21 255 ILE A N 1
ATOM 1896 C CA . ILE A 1 255 ? 54.149 28.127 19.730 1.00 13.34 255 ILE A CA 1
ATOM 1897 C C . ILE A 1 255 ? 54.081 26.957 18.752 1.00 12.65 255 ILE A C 1
ATOM 1898 O O . ILE A 1 255 ? 55.111 26.435 18.329 1.00 15.74 255 ILE A O 1
ATOM 1903 N N . PRO A 1 256 ? 52.863 26.520 18.393 1.00 11.14 256 PRO A N 1
ATOM 1904 C CA . PRO A 1 256 ? 52.721 25.400 17.456 1.00 13.43 256 PRO A CA 1
ATOM 1905 C C . PRO A 1 256 ? 53.641 25.641 16.257 1.00 18.13 256 PRO A C 1
ATOM 1906 O O . PRO A 1 256 ? 53.561 26.687 15.618 1.00 18.52 256 PRO A O 1
ATOM 1910 N N . ALA A 1 257 ? 54.519 24.688 15.954 1.00 18.03 257 ALA A N 1
ATOM 1911 C CA . ALA A 1 257 ? 55.446 24.882 14.844 1.00 17.09 257 ALA A CA 1
ATOM 1912 C C . ALA A 1 257 ? 55.859 23.627 14.093 1.00 17.15 257 ALA A C 1
ATOM 1913 O O . ALA A 1 257 ? 55.618 22.503 14.536 1.00 17.56 257 ALA A O 1
ATOM 1915 N N . LYS A 1 258 ? 56.489 23.844 12.943 1.00 16.71 258 LYS A N 1
ATOM 1916 C CA . LYS A 1 258 ? 56.987 22.760 12.105 1.00 18.49 258 LYS A CA 1
ATOM 1917 C C . LYS A 1 258 ? 58.164 23.264 11.278 1.00 18.56 258 LYS A C 1
ATOM 1918 O O . LYS A 1 258 ? 58.077 24.311 10.631 1.00 19.81 258 LYS A O 1
ATOM 1924 N N . SER A 1 259 ? 59.265 22.523 11.306 1.00 17.41 259 SER A N 1
ATOM 1925 C CA . SER A 1 259 ? 60.445 22.896 10.539 1.00 19.23 259 SER A CA 1
ATOM 1926 C C . SER A 1 259 ? 60.547 22.056 9.263 1.00 19.33 259 SER A C 1
ATOM 1927 O O . SER A 1 259 ? 59.888 21.019 9.132 1.00 17.47 259 SER A O 1
ATOM 1930 N N . GLY A 1 260 ? 61.373 22.525 8.329 1.00 19.70 260 GLY A N 1
ATOM 1931 C CA . GLY A 1 260 ? 61.603 21.830 7.072 1.00 18.40 260 GLY A CA 1
ATOM 1932 C C . GLY A 1 260 ? 63.110 21.767 6.872 1.00 21.90 260 GLY A C 1
ATOM 1933 O O . GLY A 1 260 ? 63.804 22.731 7.205 1.00 23.05 260 GLY A O 1
ATOM 1934 N N . VAL A 1 261 ? 63.625 20.660 6.335 1.00 20.78 261 VAL A N 1
ATOM 1935 C CA . VAL A 1 261 ? 65.070 20.508 6.149 1.00 20.38 261 VAL A CA 1
ATOM 1936 C C . VAL A 1 261 ? 65.750 21.531 5.235 1.00 22.31 261 VAL A C 1
ATOM 1937 O O . VAL A 1 261 ? 66.976 21.564 5.149 1.00 23.22 261 VAL A O 1
ATOM 1941 N N . ALA A 1 262 ? 64.969 22.363 4.554 1.00 20.98 262 ALA A N 1
ATOM 1942 C CA . ALA A 1 262 ? 65.551 23.374 3.682 1.00 22.95 262 ALA A CA 1
ATOM 1943 C C . ALA A 1 262 ? 65.876 24.624 4.494 1.00 24.29 262 ALA A C 1
ATOM 1944 O O . ALA A 1 262 ? 66.492 25.557 3.984 1.00 24.89 262 ALA A O 1
ATOM 1946 N N . GLY A 1 263 ? 65.452 24.638 5.758 1.00 22.62 263 GLY A N 1
ATOM 1947 C CA . GLY A 1 263 ? 65.727 25.773 6.624 1.00 20.56 263 GLY A CA 1
ATOM 1948 C C . GLY A 1 263 ? 64.532 26.612 7.051 1.00 17.64 263 GLY A C 1
ATOM 1949 O O . GLY A 1 263 ? 64.693 27.585 7.783 1.00 16.07 263 GLY A O 1
ATOM 1950 N N . GLY A 1 264 ? 63.333 26.239 6.616 1.00 16.54 264 GLY A N 1
ATOM 1951 C CA . GLY A 1 264 ? 62.156 27.015 6.976 1.00 18.43 264 GLY A CA 1
ATOM 1952 C C . GLY A 1 264 ? 61.348 26.498 8.152 1.00 18.86 264 GLY A C 1
ATOM 1953 O O . GLY A 1 264 ? 61.073 25.299 8.251 1.00 20.97 264 GLY A O 1
ATOM 1954 N N . VAL A 1 265 ? 60.971 27.402 9.051 1.00 17.44 265 VAL A N 1
ATOM 1955 C CA . VAL A 1 265 ? 60.157 27.035 10.206 1.00 17.80 265 VAL A CA 1
ATOM 1956 C C . VAL A 1 265 ? 58.816 27.763 10.143 1.00 17.58 265 VAL A C 1
ATOM 1957 O O . VAL A 1 265 ? 58.763 28.978 9.954 1.00 14.97 265 VAL A O 1
ATOM 1961 N N . LEU A 1 266 ? 57.738 27.005 10.304 1.00 18.34 266 LEU A N 1
ATOM 1962 C CA . LEU A 1 266 ? 56.391 27.548 10.270 1.00 17.40 266 LEU A CA 1
ATOM 1963 C C . LEU A 1 266 ? 55.830 27.603 11.690 1.00 19.21 266 LEU A C 1
ATOM 1964 O O . LEU A 1 266 ? 55.936 26.638 12.446 1.00 18.60 266 LEU A O 1
ATOM 1969 N N . GLY A 1 267 ? 55.252 28.743 12.050 1.00 16.21 267 GLY A N 1
ATOM 1970 C CA . GLY A 1 267 ? 54.671 28.902 13.368 1.00 16.57 267 GLY A CA 1
ATOM 1971 C C . GLY A 1 267 ? 53.256 29.433 13.240 1.00 19.88 267 GLY A C 1
ATOM 1972 O O . GLY A 1 267 ? 52.961 30.213 12.332 1.00 19.01 267 GLY A O 1
ATOM 1973 N N . ALA A 1 268 ? 52.376 29.006 14.138 1.00 17.86 268 ALA A N 1
ATOM 1974 C CA . ALA A 1 268 ? 50.993 29.457 14.112 1.00 19.60 268 ALA A CA 1
ATOM 1975 C C . ALA A 1 268 ? 50.443 29.475 15.532 1.00 20.57 268 ALA A C 1
ATOM 1976 O O . ALA A 1 268 ? 50.084 28.435 16.084 1.00 18.47 268 ALA A O 1
ATOM 1978 N N . LEU A 1 269 ? 50.392 30.668 16.116 1.00 19.91 269 LEU A N 1
ATOM 1979 C CA . LEU A 1 269 ? 49.900 30.853 17.477 1.00 15.47 269 LEU A CA 1
ATOM 1980 C C . LEU A 1 269 ? 48.482 31.414 17.406 1.00 18.86 269 LEU A C 1
ATOM 1981 O O . LEU A 1 269 ? 48.280 32.593 17.101 1.00 21.13 269 LEU A O 1
ATOM 1986 N N . PRO A 1 270 ? 47.479 30.573 17.697 1.00 18.42 270 PRO A N 1
ATOM 1987 C CA . PRO A 1 270 ? 46.070 30.968 17.658 1.00 17.52 270 PRO A CA 1
ATOM 1988 C C . PRO A 1 270 ? 45.722 32.347 18.193 1.00 18.45 270 PRO A C 1
ATOM 1989 O O . PRO A 1 270 ? 46.073 32.704 19.317 1.00 16.66 270 PRO A O 1
ATOM 1993 N N . GLY A 1 271 ? 45.012 33.111 17.368 1.00 17.28 271 GLY A N 1
ATOM 1994 C CA . GLY A 1 271 ? 44.577 34.435 17.763 1.00 17.76 271 GLY A CA 1
ATOM 1995 C C . GLY A 1 271 ? 45.629 35.522 17.797 1.00 19.56 271 GLY A C 1
ATOM 1996 O O . GLY A 1 271 ? 45.302 36.678 18.064 1.00 18.33 271 GLY A O 1
ATOM 1997 N N . ARG A 1 272 ? 46.887 35.194 17.524 1.00 19.45 272 ARG A N 1
ATOM 1998 C CA . ARG A 1 272 ? 47.884 36.247 17.569 1.00 20.51 272 ARG A CA 1
ATOM 1999 C C . ARG A 1 272 ? 48.896 36.396 16.453 1.00 20.04 272 ARG A C 1
ATOM 2000 O O . ARG A 1 272 ? 49.145 37.516 16.019 1.00 20.81 272 ARG A O 1
ATOM 2008 N N . VAL A 1 273 ? 49.468 35.306 15.953 1.00 21.78 273 VAL A N 1
ATOM 2009 C CA . VAL A 1 273 ? 50.465 35.484 14.910 1.00 20.02 273 VAL A CA 1
ATOM 2010 C C . VAL A 1 273 ? 50.827 34.256 14.076 1.00 21.66 273 VAL A C 1
ATOM 2011 O O . VAL A 1 273 ? 50.762 33.121 14.544 1.00 22.60 273 VAL A O 1
ATOM 2015 N N . GLY A 1 274 ? 51.183 34.512 12.821 1.00 21.14 274 GLY A N 1
ATOM 2016 C CA . GLY A 1 274 ? 51.620 33.465 11.917 1.00 20.31 274 GLY A CA 1
ATOM 2017 C C . GLY A 1 274 ? 53.116 33.714 11.823 1.00 21.07 274 GLY A C 1
ATOM 2018 O O . GLY A 1 274 ? 53.534 34.863 11.666 1.00 22.16 274 GLY A O 1
ATOM 2019 N N . ILE A 1 275 ? 53.931 32.672 11.938 1.00 20.34 275 ILE A N 1
ATOM 2020 C CA . ILE A 1 275 ? 55.381 32.856 11.897 1.00 18.67 275 ILE A CA 1
ATOM 2021 C C . ILE A 1 275 ? 56.095 32.084 10.794 1.00 19.13 275 ILE A C 1
ATOM 2022 O O . ILE A 1 275 ? 55.802 30.918 10.536 1.00 21.55 275 ILE A O 1
ATOM 2027 N N . GLY A 1 276 ? 57.043 32.755 10.153 1.00 16.64 276 GLY A N 1
ATOM 2028 C CA . GLY A 1 276 ? 57.825 32.132 9.107 1.00 15.99 276 GLY A CA 1
ATOM 2029 C C . GLY A 1 276 ? 59.273 32.477 9.387 1.00 17.91 276 GLY A C 1
ATOM 2030 O O . GLY A 1 276 ? 59.600 33.646 9.565 1.00 18.05 276 GLY A O 1
ATOM 2031 N N . VAL A 1 277 ? 60.137 31.472 9.474 1.00 18.79 277 VAL A N 1
ATOM 2032 C CA . VAL A 1 277 ? 61.555 31.720 9.714 1.00 18.88 277 VAL A CA 1
ATOM 2033 C C . VAL A 1 277 ? 62.367 30.915 8.706 1.00 20.25 277 VAL A C 1
ATOM 2034 O O . VAL A 1 277 ? 61.973 29.816 8.310 1.00 20.87 277 VAL A O 1
ATOM 2038 N N . PHE A 1 278 ? 63.507 31.458 8.301 1.00 18.50 278 PHE A N 1
ATOM 2039 C CA . PHE A 1 278 ? 64.352 30.783 7.334 1.00 17.69 278 PHE A CA 1
ATOM 2040 C C . PHE A 1 278 ? 65.834 30.883 7.664 1.00 17.41 278 PHE A C 1
ATOM 2041 O O . PHE A 1 278 ? 66.383 31.979 7.814 1.00 16.06 278 PHE A O 1
ATOM 2049 N N . SER A 1 279 ? 66.471 29.722 7.781 1.00 17.45 279 SER A N 1
ATOM 2050 C CA . SER A 1 279 ? 67.898 29.636 8.056 1.00 20.35 279 SER A CA 1
ATOM 2051 C C . SER A 1 279 ? 68.317 28.214 7.694 1.00 20.45 279 SER A C 1
ATOM 2052 O O . SER A 1 279 ? 68.047 27.270 8.433 1.00 20.99 279 SER A O 1
ATOM 2055 N N . PRO A 1 280 ? 68.989 28.053 6.543 1.00 20.20 280 PRO A N 1
ATOM 2056 C CA . PRO A 1 280 ? 69.481 26.793 5.976 1.00 19.25 280 PRO A CA 1
ATOM 2057 C C . PRO A 1 280 ? 70.054 25.719 6.902 1.00 21.35 280 PRO A C 1
ATOM 2058 O O . PRO A 1 280 ? 69.606 24.575 6.872 1.00 24.62 280 PRO A O 1
ATOM 2062 N N . ARG A 1 281 ? 71.037 26.069 7.721 1.00 20.69 281 ARG A N 1
ATOM 2063 C CA . ARG A 1 281 ? 71.652 25.071 8.586 1.00 23.60 281 ARG A CA 1
ATOM 2064 C C . ARG A 1 281 ? 70.749 24.459 9.647 1.00 24.63 281 ARG A C 1
ATOM 2065 O O . ARG A 1 281 ? 70.003 25.155 10.339 1.00 23.16 281 ARG A O 1
ATOM 2073 N N . LEU A 1 282 ? 70.844 23.138 9.760 1.00 23.72 282 LEU A N 1
ATOM 2074 C CA . LEU A 1 282 ? 70.037 22.363 10.692 1.00 24.97 282 LEU A CA 1
ATOM 2075 C C . LEU A 1 282 ? 70.812 21.891 11.921 1.00 25.14 282 LEU A C 1
ATOM 2076 O O . LEU A 1 282 ? 72.030 21.735 11.881 1.00 23.65 282 LEU A O 1
ATOM 2081 N N . ASP A 1 283 ? 70.090 21.668 13.014 1.00 26.31 283 ASP A N 1
ATOM 2082 C CA . ASP A 1 283 ? 70.709 21.179 14.227 1.00 28.06 283 ASP A CA 1
ATOM 2083 C C . ASP A 1 283 ? 70.769 19.661 14.124 1.00 29.54 283 ASP A C 1
ATOM 2084 O O . ASP A 1 283 ? 70.442 19.075 13.095 1.00 26.68 283 ASP A O 1
ATOM 2089 N N . GLU A 1 284 ? 71.166 18.998 15.182 1.00 28.12 284 GLU A N 1
ATOM 2090 C CA . GLU A 1 284 ? 71.265 17.558 15.056 1.00 32.83 284 GLU A CA 1
ATOM 2091 C C . GLU A 1 284 ? 69.961 16.785 14.919 1.00 32.73 284 GLU A C 1
ATOM 2092 O O . GLU A 1 284 ? 69.952 15.652 14.461 1.00 31.90 284 GLU A O 1
ATOM 2098 N N . VAL A 1 285 ? 68.856 17.344 15.331 1.00 34.87 285 VAL A N 1
ATOM 2099 C CA . VAL A 1 285 ? 67.633 16.602 15.095 1.00 33.38 285 VAL A CA 1
ATOM 2100 C C . VAL A 1 285 ? 67.038 16.902 13.705 1.00 30.96 285 VAL A C 1
ATOM 2101 O O . VAL A 1 285 ? 65.989 16.363 13.347 1.00 32.66 285 VAL A O 1
ATOM 2105 N N . GLY A 1 286 ? 67.686 17.770 12.931 1.00 26.46 286 GLY A N 1
ATOM 2106 C CA . GLY A 1 286 ? 67.168 18.080 11.610 1.00 23.37 286 GLY A CA 1
ATOM 2107 C C . GLY A 1 286 ? 66.256 19.291 11.483 1.00 22.93 286 GLY A C 1
ATOM 2108 O O . GLY A 1 286 ? 65.569 19.432 10.474 1.00 23.12 286 GLY A O 1
ATOM 2109 N N . ASN A 1 287 ? 66.222 20.156 12.492 1.00 20.26 287 ASN A N 1
ATOM 2110 C CA . ASN A 1 287 ? 65.395 21.363 12.414 1.00 19.85 287 ASN A CA 1
ATOM 2111 C C . ASN A 1 287 ? 66.319 22.560 12.188 1.00 21.18 287 ASN A C 1
ATOM 2112 O O . ASN A 1 287 ? 67.503 22.512 12.529 1.00 19.97 287 ASN A O 1
ATOM 2117 N N . SER A 1 288 ? 65.787 23.633 11.614 1.00 21.99 288 SER A N 1
ATOM 2118 C CA . SER A 1 288 ? 66.599 24.824 11.392 1.00 20.49 288 SER A CA 1
ATOM 2119 C C . SER A 1 288 ? 67.128 25.297 12.744 1.00 21.05 288 SER A C 1
ATOM 2120 O O . SER A 1 288 ? 66.348 25.611 13.645 1.00 18.61 288 SER A O 1
ATOM 2123 N N . ALA A 1 289 ? 68.450 25.343 12.883 1.00 22.43 289 ALA A N 1
ATOM 2124 C CA . ALA A 1 289 ? 69.073 25.763 14.134 1.00 24.00 289 ALA A CA 1
ATOM 2125 C C . ALA A 1 289 ? 68.668 27.167 14.581 1.00 24.03 289 ALA A C 1
ATOM 2126 O O . ALA A 1 289 ? 68.159 27.342 15.689 1.00 27.15 289 ALA A O 1
ATOM 2128 N N . ARG A 1 290 ? 68.894 28.168 13.735 1.00 22.20 290 ARG A N 1
ATOM 2129 C CA . ARG A 1 290 ? 68.535 29.543 14.092 1.00 22.74 290 ARG A CA 1
ATOM 2130 C C . ARG A 1 290 ? 67.034 29.758 13.994 1.00 19.43 290 ARG A C 1
ATOM 2131 O O . ARG A 1 290 ? 66.485 30.620 14.675 1.00 19.03 290 ARG A O 1
ATOM 2139 N N . GLY A 1 291 ? 66.385 29.003 13.113 1.00 20.20 291 GLY A N 1
ATOM 2140 C CA . GLY A 1 291 ? 64.948 29.127 12.946 1.00 20.41 291 GLY A CA 1
ATOM 2141 C C . GLY A 1 291 ? 64.235 28.744 14.225 1.00 22.80 291 GLY A C 1
ATOM 2142 O O . GLY A 1 291 ? 63.286 29.402 14.649 1.00 23.82 291 GLY A O 1
ATOM 2143 N N . VAL A 1 292 ? 64.696 27.662 14.842 1.00 23.28 292 VAL A N 1
ATOM 2144 C CA . VAL A 1 292 ? 64.113 27.191 16.087 1.00 22.54 292 VAL A CA 1
ATOM 2145 C C . VAL A 1 292 ? 64.479 28.167 17.207 1.00 22.77 292 VAL A C 1
ATOM 2146 O O . VAL A 1 292 ? 63.634 28.553 18.015 1.00 22.95 292 VAL A O 1
ATOM 2150 N N . LEU A 1 293 ? 65.741 28.577 17.238 1.00 21.31 293 LEU A N 1
ATOM 2151 C CA . LEU A 1 293 ? 66.209 29.502 18.260 1.00 22.11 293 LEU A CA 1
ATOM 2152 C C . LEU A 1 293 ? 65.436 30.817 18.205 1.00 21.54 293 LEU A C 1
ATOM 2153 O O . LEU A 1 293 ? 65.162 31.428 19.238 1.00 20.42 293 LEU A O 1
ATOM 2158 N N . ALA A 1 294 ? 65.083 31.247 16.997 1.00 19.24 294 ALA A N 1
ATOM 2159 C CA . ALA A 1 294 ? 64.325 32.480 16.821 1.00 18.87 294 ALA A CA 1
ATOM 2160 C C . ALA A 1 294 ? 62.923 32.327 17.417 1.00 17.93 294 ALA A C 1
ATOM 2161 O O . ALA A 1 294 ? 62.383 33.271 17.992 1.00 17.90 294 ALA A O 1
ATOM 2163 N N . CYS A 1 295 ? 62.333 31.141 17.282 1.00 15.74 295 CYS A N 1
ATOM 2164 C CA . CYS A 1 295 ? 61.002 30.905 17.838 1.00 16.24 295 CYS A CA 1
ATOM 2165 C C . CYS A 1 295 ? 61.043 30.937 19.371 1.00 17.40 295 CYS A C 1
ATOM 2166 O O . CYS A 1 295 ? 60.113 31.436 20.012 1.00 18.31 295 CYS A O 1
ATOM 2169 N N . ARG A 1 296 ? 62.120 30.413 19.956 1.00 16.74 296 ARG A N 1
ATOM 2170 C CA . ARG A 1 296 ? 62.271 30.418 21.410 1.00 18.97 296 ARG A CA 1
ATOM 2171 C C . ARG A 1 296 ? 62.380 31.863 21.896 1.00 20.29 296 ARG A C 1
ATOM 2172 O O . ARG A 1 296 ? 61.797 32.227 22.915 1.00 19.72 296 ARG A O 1
ATOM 2180 N N . ARG A 1 297 ? 63.121 32.687 21.157 1.00 18.48 297 ARG A N 1
ATOM 2181 C CA . ARG A 1 297 ? 63.283 34.091 21.522 1.00 20.05 297 ARG A CA 1
ATOM 2182 C C . ARG A 1 297 ? 61.985 34.881 21.337 1.00 23.00 297 ARG A C 1
ATOM 2183 O O . ARG A 1 297 ? 61.675 35.760 22.138 1.00 24.72 297 ARG A O 1
ATOM 2191 N N . LEU A 1 298 ? 61.228 34.579 20.285 1.00 22.28 298 LEU A N 1
ATOM 2192 C CA . LEU A 1 298 ? 59.968 35.281 20.056 1.00 22.06 298 LEU A CA 1
ATOM 2193 C C . LEU A 1 298 ? 59.020 35.000 21.217 1.00 22.28 298 LEU A C 1
ATOM 2194 O O . LEU A 1 298 ? 58.341 35.897 21.712 1.00 19.95 298 LEU A O 1
ATOM 2199 N N . SER A 1 299 ? 58.986 33.743 21.647 1.00 23.77 299 SER A N 1
ATOM 2200 C CA . SER A 1 299 ? 58.134 33.332 22.755 1.00 20.67 299 SER A CA 1
ATOM 2201 C C . SER A 1 299 ? 58.542 34.025 24.057 1.00 19.97 299 SER A C 1
ATOM 2202 O O . SER A 1 299 ? 57.690 34.536 24.792 1.00 15.83 299 SER A O 1
ATOM 2205 N N . GLU A 1 300 ? 59.842 34.049 24.339 1.00 19.78 300 GLU A N 1
ATOM 2206 C CA . GLU A 1 300 ? 60.330 34.675 25.562 1.00 24.32 300 GLU A CA 1
ATOM 2207 C C . GLU A 1 300 ? 60.302 36.203 25.573 1.00 23.76 300 GLU A C 1
ATOM 2208 O O . GLU A 1 300 ? 59.855 36.805 26.549 1.00 22.21 300 GLU A O 1
ATOM 2214 N N . ASP A 1 301 ? 60.783 36.828 24.502 1.00 23.19 301 ASP A N 1
ATOM 2215 C CA . ASP A 1 301 ? 60.824 38.285 24.432 1.00 24.05 301 ASP A CA 1
ATOM 2216 C C . ASP A 1 301 ? 59.452 38.943 24.400 1.00 25.08 301 ASP A C 1
ATOM 2217 O O . ASP A 1 301 ? 59.251 40.001 24.989 1.00 28.61 301 ASP A O 1
ATOM 2222 N N . PHE A 1 302 ? 58.512 38.321 23.703 1.00 21.03 302 PHE A N 1
ATOM 2223 C CA . PHE A 1 302 ? 57.169 38.865 23.594 1.00 20.58 302 PHE A CA 1
ATOM 2224 C C . PHE A 1 302 ? 56.200 38.168 24.543 1.00 20.95 302 PHE A C 1
ATOM 2225 O O . PHE A 1 302 ? 55.009 38.485 24.570 1.00 21.09 302 PHE A O 1
ATOM 2233 N N . ARG A 1 303 ? 56.721 37.233 25.331 1.00 23.57 303 ARG A N 1
ATOM 2234 C CA . ARG A 1 303 ? 55.908 36.463 26.269 1.00 26.51 303 ARG A CA 1
ATOM 2235 C C . ARG A 1 303 ? 54.676 35.895 25.572 1.00 22.42 303 ARG A C 1
ATOM 2236 O O . ARG A 1 303 ? 53.540 36.086 26.012 1.00 22.81 303 ARG A O 1
ATOM 2244 N N . LEU A 1 304 ? 54.928 35.204 24.465 1.00 18.93 304 LEU A N 1
ATOM 2245 C CA . LEU A 1 304 ? 53.885 34.571 23.677 1.00 19.15 304 LEU A CA 1
ATOM 2246 C C . LEU A 1 304 ? 53.823 33.099 24.083 1.00 22.09 304 LEU A C 1
ATOM 2247 O O . LEU A 1 304 ? 54.853 32.469 24.329 1.00 24.95 304 LEU A O 1
ATOM 2252 N N . HIS A 1 305 ? 52.617 32.553 24.161 1.00 17.52 305 HIS A N 1
ATOM 2253 C CA . HIS A 1 305 ? 52.457 31.168 24.553 1.00 17.34 305 HIS A CA 1
ATOM 2254 C C . HIS A 1 305 ? 51.014 30.742 24.359 1.00 20.00 305 HIS A C 1
ATOM 2255 O O . HIS A 1 305 ? 50.093 31.508 24.618 1.00 20.28 305 HIS A O 1
ATOM 2262 N N . LEU A 1 306 ? 50.832 29.510 23.908 1.00 20.50 306 LEU A N 1
ATOM 2263 C CA . LEU A 1 306 ? 49.509 28.957 23.666 1.00 20.39 306 LEU A CA 1
ATOM 2264 C C . LEU A 1 306 ? 48.623 28.985 24.911 1.00 17.97 306 LEU A C 1
ATOM 2265 O O . LEU A 1 306 ? 47.401 28.985 24.804 1.00 17.10 306 LEU A O 1
ATOM 2270 N N . MET A 1 307 ? 49.241 29.019 26.088 1.00 18.63 307 MET A N 1
ATOM 2271 C CA . MET A 1 307 ? 48.499 29.001 27.344 1.00 21.35 307 MET A CA 1
ATOM 2272 C C . MET A 1 307 ? 48.129 30.341 27.980 1.00 24.88 307 MET A C 1
ATOM 2273 O O . MET A 1 307 ? 47.593 30.361 29.090 1.00 25.95 307 MET A O 1
ATOM 2278 N N . ASP A 1 308 ? 48.401 31.465 27.329 1.00 28.28 308 ASP A N 1
ATOM 2279 C CA . ASP A 1 308 ? 48.024 32.717 27.982 1.00 35.04 308 ASP A CA 1
ATOM 2280 C C . ASP A 1 308 ? 46.553 33.047 27.811 1.00 34.55 308 ASP A C 1
ATOM 2281 O O . ASP A 1 308 ? 45.927 32.678 26.815 1.00 33.95 308 ASP A O 1
ATOM 2286 N N . GLY A 1 309 ? 46.000 33.727 28.809 1.00 38.76 309 GLY A N 1
ATOM 2287 C CA . GLY A 1 309 ? 44.591 34.077 28.783 1.00 43.85 309 GLY A CA 1
ATOM 2288 C C . GLY A 1 309 ? 44.266 35.385 28.095 1.00 46.19 309 GLY A C 1
ATOM 2289 O O . GLY A 1 309 ? 43.549 36.218 28.644 1.00 46.86 309 GLY A O 1
ATOM 2290 N N . ASP A 1 310 ? 44.787 35.565 26.888 1.00 47.67 310 ASP A N 1
ATOM 2291 C CA . ASP A 1 310 ? 44.540 36.783 26.131 1.00 47.87 310 ASP A CA 1
ATOM 2292 C C . ASP A 1 310 ? 43.179 36.668 25.443 1.00 45.34 310 ASP A C 1
ATOM 2293 O O . ASP A 1 310 ? 43.103 36.468 24.229 1.00 49.02 310 ASP A O 1
ATOM 2298 N N . SER A 1 311 ? 42.106 36.781 26.219 1.00 36.57 311 SER A N 1
ATOM 2299 C CA . SER A 1 311 ? 40.765 36.676 25.658 1.00 31.46 311 SER A CA 1
ATOM 2300 C C . SER A 1 311 ? 39.974 37.965 25.798 1.00 27.97 311 SER A C 1
ATOM 2301 O O . SER A 1 311 ? 40.234 38.767 26.691 1.00 26.84 311 SER A O 1
ATOM 2304 N N . LEU A 1 312 ? 39.011 38.159 24.902 1.00 27.19 312 LEU A N 1
ATOM 2305 C CA . LEU A 1 312 ? 38.167 39.346 24.936 1.00 23.72 312 LEU A CA 1
ATOM 2306 C C . LEU A 1 312 ? 37.496 39.421 26.298 1.00 21.12 312 LEU A C 1
ATOM 2307 O O . LEU A 1 312 ? 37.572 40.439 26.987 1.00 20.80 312 LEU A O 1
ATOM 2312 N N . GLY A 1 313 ? 36.838 38.328 26.673 1.00 19.57 313 GLY A N 1
ATOM 2313 C CA . GLY A 1 313 ? 36.157 38.266 27.953 1.00 19.50 313 GLY A CA 1
ATOM 2314 C C . GLY A 1 313 ? 35.181 39.401 28.203 1.00 20.17 313 GLY A C 1
ATOM 2315 O O . GLY A 1 313 ? 34.355 39.726 27.346 1.00 19.51 313 GLY A O 1
ATOM 2316 N N . GLY A 1 314 ? 35.288 40.004 29.385 1.00 20.56 314 GLY A N 1
ATOM 2317 C CA . GLY A 1 314 ? 34.409 41.094 29.765 1.00 17.72 314 GLY A CA 1
ATOM 2318 C C . GLY A 1 314 ? 34.497 42.320 28.879 1.00 20.93 314 GLY A C 1
ATOM 2319 O O . GLY A 1 314 ? 33.604 43.163 28.903 1.00 24.02 314 GLY A O 1
ATOM 2320 N N . THR A 1 315 ? 35.564 42.431 28.096 1.00 21.87 315 THR A N 1
ATOM 2321 C CA . THR A 1 315 ? 35.726 43.577 27.213 1.00 19.75 315 THR A CA 1
ATOM 2322 C C . THR A 1 315 ? 34.694 43.527 26.084 1.00 19.69 315 THR A C 1
ATOM 2323 O O . THR A 1 315 ? 34.510 44.497 25.346 1.00 19.87 315 THR A O 1
ATOM 2327 N N . ALA A 1 316 ? 34.011 42.393 25.964 1.00 17.45 316 ALA A N 1
ATOM 2328 C CA . ALA A 1 316 ? 32.970 42.242 24.959 1.00 16.98 316 ALA A CA 1
ATOM 2329 C C . ALA A 1 316 ? 31.910 43.305 25.264 1.00 21.00 316 ALA A C 1
ATOM 2330 O O . ALA A 1 316 ? 31.145 43.714 24.391 1.00 21.21 316 ALA A O 1
ATOM 2332 N N . VAL A 1 317 ? 31.864 43.745 26.518 1.00 22.72 317 VAL A N 1
ATOM 2333 C CA . VAL A 1 317 ? 30.927 44.790 26.909 1.00 23.46 317 VAL A CA 1
ATOM 2334 C C . VAL A 1 317 ? 31.701 46.104 26.859 1.00 22.92 317 VAL A C 1
ATOM 2335 O O . VAL A 1 317 ? 32.544 46.368 27.718 1.00 21.45 317 VAL A O 1
ATOM 2339 N N . ARG A 1 318 ? 31.424 46.915 25.840 1.00 21.60 318 ARG A N 1
ATOM 2340 C CA . ARG A 1 318 ? 32.098 48.203 25.664 1.00 22.26 318 ARG A CA 1
ATOM 2341 C C . ARG A 1 318 ? 31.687 49.170 26.781 1.00 23.97 318 ARG A C 1
ATOM 2342 O O . ARG A 1 318 ? 32.516 49.905 27.312 1.00 21.12 318 ARG A O 1
ATOM 2350 N N . PHE A 1 319 ? 30.400 49.169 27.120 1.00 25.90 319 PHE A N 1
ATOM 2351 C CA . PHE A 1 319 ? 29.872 50.007 28.193 1.00 25.63 319 PHE A CA 1
ATOM 2352 C C . PHE A 1 319 ? 28.386 49.751 28.428 1.00 26.66 319 PHE A C 1
ATOM 2353 O O . PHE A 1 319 ? 27.700 49.170 27.584 1.00 23.72 319 PHE A O 1
ATOM 2361 N N . VAL A 1 320 ? 27.908 50.173 29.594 1.00 26.66 320 VAL A N 1
ATOM 2362 C CA . VAL A 1 320 ? 26.505 50.036 29.966 1.00 26.07 320 VAL A CA 1
ATOM 2363 C C . VAL A 1 320 ? 26.142 51.339 30.658 1.00 26.61 320 VAL A C 1
ATOM 2364 O O . VAL A 1 320 ? 26.626 51.622 31.752 1.00 28.75 320 VAL A O 1
ATOM 2368 N N . GLU A 1 321 ? 25.306 52.141 30.012 1.00 26.62 321 GLU A N 1
ATOM 2369 C CA . GLU A 1 321 ? 24.913 53.422 30.577 1.00 31.64 321 GLU A CA 1
ATOM 2370 C C . GLU A 1 321 ? 23.406 53.464 30.768 1.00 32.81 321 GLU A C 1
ATOM 2371 O O . GLU A 1 321 ? 22.680 52.672 30.171 1.00 35.01 321 GLU A O 1
ATOM 2377 N N . ARG A 1 322 ? 22.930 54.379 31.601 1.00 31.52 322 ARG A N 1
ATOM 2378 C CA . ARG A 1 322 ? 21.500 54.453 31.852 1.00 30.27 322 ARG A CA 1
ATOM 2379 C C . ARG A 1 322 ? 20.895 55.839 31.755 1.00 34.94 322 ARG A C 1
ATOM 2380 O O . ARG A 1 322 ? 21.495 56.816 32.194 1.00 33.85 322 ARG A O 1
ATOM 2388 N N . GLU A 1 323 ? 19.711 55.933 31.161 1.00 39.27 323 GLU A N 1
ATOM 2389 C CA . GLU A 1 323 ? 19.023 57.218 31.098 1.00 41.30 323 GLU A CA 1
ATOM 2390 C C . GLU A 1 323 ? 17.597 56.993 31.535 1.00 33.95 323 GLU A C 1
ATOM 2391 O O . GLU A 1 323 ? 16.722 56.654 30.735 1.00 30.77 323 GLU A O 1
ATOM 2397 N N . GLY A 1 324 ? 17.390 57.173 32.835 1.00 31.00 324 GLY A N 1
ATOM 2398 C CA . GLY A 1 324 ? 16.083 56.994 33.420 1.00 27.71 324 GLY A CA 1
ATOM 2399 C C . GLY A 1 324 ? 15.583 55.572 33.295 1.00 26.78 324 GLY A C 1
ATOM 2400 O O . GLY A 1 324 ? 16.057 54.665 33.972 1.00 28.31 324 GLY A O 1
ATOM 2401 N N . ASP A 1 325 ? 14.624 55.377 32.404 1.00 26.64 325 ASP A N 1
ATOM 2402 C CA . ASP A 1 325 ? 14.024 54.069 32.194 1.00 22.99 325 ASP A CA 1
ATOM 2403 C C . ASP A 1 325 ? 14.735 53.209 31.157 1.00 25.91 325 ASP A C 1
ATOM 2404 O O . ASP A 1 325 ? 14.361 52.051 30.952 1.00 24.09 325 ASP A O 1
ATOM 2409 N N . ARG A 1 326 ? 15.734 53.753 30.473 1.00 29.99 326 ARG A N 1
ATOM 2410 C CA . ARG A 1 326 ? 16.408 52.922 29.492 1.00 34.04 326 ARG A CA 1
ATOM 2411 C C . ARG A 1 326 ? 17.905 52.786 29.677 1.00 33.41 326 ARG A C 1
ATOM 2412 O O . ARG A 1 326 ? 18.590 53.699 30.137 1.00 33.07 326 ARG A O 1
ATOM 2420 N N . VAL A 1 327 ? 18.391 51.611 29.307 1.00 31.71 327 VAL A N 1
ATOM 2421 C CA . VAL A 1 327 ? 19.791 51.265 29.415 1.00 28.55 327 VAL A CA 1
ATOM 2422 C C . VAL A 1 327 ? 20.393 51.062 28.023 1.00 28.39 327 VAL A C 1
ATOM 2423 O O . VAL A 1 327 ? 19.758 50.484 27.141 1.00 28.69 327 VAL A O 1
ATOM 2427 N N . PHE A 1 328 ? 21.607 51.563 27.823 1.00 26.15 328 PHE A N 1
ATOM 2428 C CA . PHE A 1 328 ? 22.290 51.404 26.545 1.00 26.45 328 PHE A CA 1
ATOM 2429 C C . PHE A 1 328 ? 23.446 50.457 26.796 1.00 26.32 328 PHE A C 1
ATOM 2430 O O . PHE A 1 328 ? 24.367 50.764 27.554 1.00 25.05 328 PHE A O 1
ATOM 2438 N N . LEU A 1 329 ? 23.377 49.292 26.171 1.00 26.97 329 LEU A N 1
ATOM 2439 C CA . LEU A 1 329 ? 24.402 48.278 26.332 1.00 27.35 329 LEU A CA 1
ATOM 2440 C C . LEU A 1 329 ? 25.111 48.092 24.990 1.00 26.14 329 LEU A C 1
ATOM 2441 O O . LEU A 1 329 ? 24.545 47.523 24.058 1.00 25.59 329 LEU A O 1
ATOM 2446 N N . HIS A 1 330 ? 26.344 48.580 24.892 1.00 25.82 330 HIS A N 1
ATOM 2447 C CA . HIS A 1 330 ? 27.111 48.456 23.656 1.00 26.97 330 HIS A CA 1
ATOM 2448 C C . HIS A 1 330 ? 28.178 47.360 23.738 1.00 27.47 330 HIS A C 1
ATOM 2449 O O . HIS A 1 330 ? 29.006 47.350 24.654 1.00 31.76 330 HIS A O 1
ATOM 2456 N N . LEU A 1 331 ? 28.145 46.444 22.771 1.00 20.73 331 LEU A N 1
ATOM 2457 C CA . LEU A 1 331 ? 29.083 45.331 22.704 1.00 18.96 331 LEU A CA 1
ATOM 2458 C C . LEU A 1 331 ? 30.178 45.609 21.672 1.00 23.59 331 LEU A C 1
ATOM 2459 O O . LEU A 1 331 ? 30.057 46.532 20.866 1.00 25.36 331 LEU A O 1
ATOM 2464 N N . GLN A 1 332 ? 31.243 44.810 21.692 1.00 22.88 332 GLN A N 1
ATOM 2465 C CA . GLN A 1 332 ? 32.352 45.004 20.754 1.00 24.48 332 GLN A CA 1
ATOM 2466 C C . GLN A 1 332 ? 33.253 43.769 20.713 1.00 24.83 332 GLN A C 1
ATOM 2467 O O . GLN A 1 332 ? 33.123 42.875 21.550 1.00 22.25 332 GLN A O 1
ATOM 2473 N N . GLY A 1 333 ? 34.157 43.735 19.731 1.00 28.04 333 GLY A N 1
ATOM 2474 C CA . GLY A 1 333 ? 35.108 42.640 19.587 1.00 24.81 333 GLY A CA 1
ATOM 2475 C C . GLY A 1 333 ? 34.643 41.382 18.879 1.00 25.92 333 GLY A C 1
ATOM 2476 O O . GLY A 1 333 ? 33.550 41.330 18.312 1.00 24.75 333 GLY A O 1
ATOM 2477 N N . VAL A 1 334 ? 35.501 40.364 18.900 1.00 25.83 334 VAL A N 1
ATOM 2478 C CA . VAL A 1 334 ? 35.197 39.071 18.293 1.00 25.59 334 VAL A CA 1
ATOM 2479 C C . VAL A 1 334 ? 34.504 38.263 19.382 1.00 23.98 334 VAL A C 1
ATOM 2480 O O . VAL A 1 334 ? 35.148 37.782 20.315 1.00 25.11 334 VAL A O 1
ATOM 2484 N N . ILE A 1 335 ? 33.192 38.107 19.255 1.00 20.48 335 ILE A N 1
ATOM 2485 C CA . ILE A 1 335 ? 32.425 37.409 20.269 1.00 20.50 335 ILE A CA 1
ATOM 2486 C C . ILE A 1 335 ? 32.149 35.930 20.046 1.00 22.67 335 ILE A C 1
ATOM 2487 O O . ILE A 1 335 ? 31.542 35.529 19.053 1.00 22.82 335 ILE A O 1
ATOM 2492 N N . ARG A 1 336 ? 32.607 35.130 21.002 1.00 23.70 336 ARG A N 1
ATOM 2493 C CA . ARG A 1 336 ? 32.410 33.689 20.999 1.00 24.23 336 ARG A CA 1
ATOM 2494 C C . ARG A 1 336 ? 31.907 33.367 22.404 1.00 23.82 336 ARG A C 1
ATOM 2495 O O . ARG A 1 336 ? 31.314 34.231 23.051 1.00 24.81 336 ARG A O 1
ATOM 2503 N N . PHE A 1 337 ? 32.133 32.154 22.894 1.00 20.43 337 PHE A N 1
ATOM 2504 C CA . PHE A 1 337 ? 31.650 31.820 24.230 1.00 19.43 337 PHE A CA 1
ATOM 2505 C C . PHE A 1 337 ? 32.065 32.834 25.292 1.00 20.93 337 PHE A C 1
ATOM 2506 O O . PHE A 1 337 ? 31.225 33.352 26.024 1.00 19.03 337 PHE A O 1
ATOM 2514 N N . GLY A 1 338 ? 33.368 33.096 25.373 1.00 20.93 338 GLY A N 1
ATOM 2515 C CA . GLY A 1 338 ? 33.897 34.022 26.359 1.00 19.06 338 GLY A CA 1
ATOM 2516 C C . GLY A 1 338 ? 33.203 35.365 26.469 1.00 20.48 338 GLY A C 1
ATOM 2517 O O . GLY A 1 338 ? 32.843 35.798 27.568 1.00 22.45 338 GLY A O 1
ATOM 2518 N N . GLY A 1 339 ? 33.034 36.038 25.337 1.00 18.17 339 GLY A N 1
ATOM 2519 C CA . GLY A 1 339 ? 32.379 37.332 25.344 1.00 16.29 339 GLY A CA 1
ATOM 2520 C C . GLY A 1 339 ? 30.895 37.221 25.642 1.00 16.62 339 GLY A C 1
ATOM 2521 O O . GLY A 1 339 ? 30.342 38.041 26.373 1.00 16.72 339 GLY A O 1
ATOM 2522 N N . ALA A 1 340 ? 30.248 36.204 25.081 1.00 16.52 340 ALA A N 1
ATOM 2523 C CA . ALA A 1 340 ? 28.819 36.005 25.295 1.00 23.00 340 ALA A CA 1
ATOM 2524 C C . ALA A 1 340 ? 28.504 35.762 26.773 1.00 28.05 340 ALA A C 1
ATOM 2525 O O . ALA A 1 340 ? 27.493 36.239 27.284 1.00 28.87 340 ALA A O 1
ATOM 2527 N N . GLU A 1 341 ? 29.373 35.016 27.450 1.00 29.18 341 GLU A N 1
ATOM 2528 C CA . GLU A 1 341 ? 29.197 34.721 28.871 1.00 28.77 341 GLU A CA 1
ATOM 2529 C C . GLU A 1 341 ? 29.178 36.049 29.624 1.00 26.34 341 GLU A C 1
ATOM 2530 O O . GLU A 1 341 ? 28.362 36.259 30.522 1.00 24.85 341 GLU A O 1
ATOM 2536 N N . ALA A 1 342 ? 30.081 36.944 29.236 1.00 22.96 342 ALA A N 1
ATOM 2537 C CA . ALA A 1 342 ? 30.186 38.257 29.857 1.00 21.18 342 ALA A CA 1
ATOM 2538 C C . ALA A 1 342 ? 28.949 39.097 29.558 1.00 22.21 342 ALA A C 1
ATOM 2539 O O . ALA A 1 342 ? 28.458 39.818 30.427 1.00 23.87 342 ALA A O 1
ATOM 2541 N N . VAL A 1 343 ? 28.450 39.009 28.327 1.00 18.94 343 VAL A N 1
ATOM 2542 C CA . VAL A 1 343 ? 27.262 39.762 27.940 1.00 20.17 343 VAL A CA 1
ATOM 2543 C C . VAL A 1 343 ? 26.066 39.300 28.770 1.00 18.91 343 VAL A C 1
ATOM 2544 O O . VAL A 1 343 ? 25.293 40.117 29.263 1.00 19.17 343 VAL A O 1
ATOM 2548 N N . LEU A 1 344 ? 25.925 37.989 28.934 1.00 16.39 344 LEU A N 1
ATOM 2549 C CA . LEU A 1 344 ? 24.832 37.447 29.729 1.00 18.80 344 LEU A CA 1
ATOM 2550 C C . LEU A 1 344 ? 24.943 37.904 31.186 1.00 19.20 344 LEU A C 1
ATOM 2551 O O . LEU A 1 344 ? 23.929 38.120 31.856 1.00 20.72 344 LEU A O 1
ATOM 2556 N N . ASP A 1 345 ? 26.171 38.042 31.676 1.00 16.63 345 ASP A N 1
ATOM 2557 C CA . ASP A 1 345 ? 26.392 38.494 33.046 1.00 18.71 345 ASP A CA 1
ATOM 2558 C C . ASP A 1 345 ? 25.932 39.943 33.169 1.00 20.06 345 ASP A C 1
ATOM 2559 O O . ASP A 1 345 ? 25.386 40.344 34.194 1.00 21.34 345 ASP A O 1
ATOM 2564 N N . ALA A 1 346 ? 26.166 40.730 32.123 1.00 18.44 346 ALA A N 1
ATOM 2565 C CA . ALA A 1 346 ? 25.762 42.132 32.139 1.00 21.63 346 ALA A CA 1
ATOM 2566 C C . ALA A 1 346 ? 24.241 42.205 32.119 1.00 22.90 346 ALA A C 1
ATOM 2567 O O . ALA A 1 346 ? 23.637 42.952 32.888 1.00 25.58 346 ALA A O 1
ATOM 2569 N N . LEU A 1 347 ? 23.625 41.419 31.244 1.00 21.73 347 LEU A N 1
ATOM 2570 C CA . LEU A 1 347 ? 22.175 41.403 31.146 1.00 20.80 347 LEU A CA 1
ATOM 2571 C C . LEU A 1 347 ? 21.556 40.989 32.473 1.00 22.46 347 LEU A C 1
ATOM 2572 O O . LEU A 1 347 ? 20.626 41.631 32.962 1.00 23.67 347 LEU A O 1
ATOM 2577 N N . THR A 1 348 ? 22.077 39.920 33.061 1.00 21.66 348 THR A N 1
ATOM 2578 C CA . THR A 1 348 ? 21.565 39.435 34.337 1.00 24.06 348 THR A CA 1
ATOM 2579 C C . THR A 1 348 ? 21.771 40.458 35.450 1.00 22.62 348 THR A C 1
ATOM 2580 O O . THR A 1 348 ? 20.894 40.652 36.297 1.00 21.93 348 THR A O 1
ATOM 2584 N N . ASP A 1 349 ? 22.933 41.108 35.439 1.00 19.40 349 ASP A N 1
ATOM 2585 C CA . ASP A 1 349 ? 23.275 42.100 36.445 1.00 17.88 349 ASP A CA 1
ATOM 2586 C C . ASP A 1 349 ? 22.346 43.318 36.459 1.00 22.44 349 ASP A C 1
ATOM 2587 O O . ASP A 1 349 ? 22.380 44.114 37.401 1.00 23.37 349 ASP A O 1
ATOM 2592 N N . LEU A 1 350 ? 21.522 43.473 35.426 1.00 23.29 350 LEU A N 1
ATOM 2593 C CA . LEU A 1 350 ? 20.604 44.610 35.380 1.00 26.66 350 LEU A CA 1
ATOM 2594 C C . LEU A 1 350 ? 19.485 44.478 36.419 1.00 28.76 350 LEU A C 1
ATOM 2595 O O . LEU A 1 350 ? 18.800 45.452 36.722 1.00 30.90 350 LEU A O 1
ATOM 2600 N N . ARG A 1 351 ? 19.302 43.271 36.949 1.00 29.22 351 ARG A N 1
ATOM 2601 C CA . ARG A 1 351 ? 18.284 43.012 37.967 1.00 33.42 351 ARG A CA 1
ATOM 2602 C C . ARG A 1 351 ? 16.847 43.302 37.538 1.00 32.78 351 ARG A C 1
ATOM 2603 O O . ARG A 1 351 ? 16.054 43.782 38.345 1.00 33.76 351 ARG A O 1
ATOM 2611 N N . THR A 1 352 ? 16.500 43.011 36.289 1.00 29.71 352 THR A N 1
ATOM 2612 C CA . THR A 1 352 ? 15.146 43.277 35.822 1.00 26.42 352 THR A CA 1
ATOM 2613 C C . THR A 1 352 ? 14.173 42.184 36.250 1.00 26.74 352 THR A C 1
ATOM 2614 O O . THR A 1 352 ? 12.968 42.296 36.024 1.00 26.94 352 THR A O 1
ATOM 2618 N N . GLY A 1 353 ? 14.698 41.132 36.873 1.00 26.13 353 GLY A N 1
ATOM 2619 C CA . GLY A 1 353 ? 13.856 40.026 37.305 1.00 26.28 353 GLY A CA 1
ATOM 2620 C C . GLY A 1 353 ? 13.060 40.289 38.571 1.00 27.79 353 GLY A C 1
ATOM 2621 O O . GLY A 1 353 ? 13.514 41.007 39.462 1.00 31.46 353 GLY A O 1
ATOM 2622 N N . TRP A 1 361 ? 27.812 31.123 45.942 1.00 64.91 361 TRP A N 1
ATOM 2623 C CA . TRP A 1 361 ? 28.636 30.930 47.130 1.00 66.33 361 TRP A CA 1
ATOM 2624 C C . TRP A 1 361 ? 28.028 31.613 48.356 1.00 67.59 361 TRP A C 1
ATOM 2625 O O . TRP A 1 361 ? 27.140 32.456 48.232 1.00 69.25 361 TRP A O 1
ATOM 2636 N N . ASP A 1 362 ? 28.513 31.243 49.538 1.00 67.09 362 ASP A N 1
ATOM 2637 C CA . ASP A 1 362 ? 28.021 31.814 50.788 1.00 65.65 362 ASP A CA 1
ATOM 2638 C C . ASP A 1 362 ? 28.892 32.992 51.226 1.00 60.25 362 ASP A C 1
ATOM 2639 O O . ASP A 1 362 ? 30.082 32.829 51.492 1.00 57.28 362 ASP A O 1
ATOM 2644 N N . ALA A 1 363 ? 28.289 34.176 51.302 1.00 58.49 363 ALA A N 1
ATOM 2645 C CA . ALA A 1 363 ? 29.003 35.388 51.695 1.00 58.02 363 ALA A CA 1
ATOM 2646 C C . ALA A 1 363 ? 29.681 35.263 53.056 1.00 57.61 363 ALA A C 1
ATOM 2647 O O . ALA A 1 363 ? 30.740 35.850 53.285 1.00 56.84 363 ALA A O 1
ATOM 2649 N N . ALA A 1 364 ? 29.065 34.505 53.959 1.00 56.54 364 ALA A N 1
ATOM 2650 C CA . ALA A 1 364 ? 29.621 34.308 55.293 1.00 55.11 364 ALA A CA 1
ATOM 2651 C C . ALA A 1 364 ? 30.797 33.340 55.223 1.00 53.57 364 ALA A C 1
ATOM 2652 O O . ALA A 1 364 ? 31.631 33.294 56.128 1.00 52.72 364 ALA A O 1
ATOM 2654 N N . VAL A 1 365 ? 30.856 32.569 54.141 1.00 52.15 365 VAL A N 1
ATOM 2655 C CA . VAL A 1 365 ? 31.927 31.598 53.943 1.00 50.27 365 VAL A CA 1
ATOM 2656 C C . VAL A 1 365 ? 33.133 32.241 53.267 1.00 50.05 365 VAL A C 1
ATOM 2657 O O . VAL A 1 365 ? 34.276 31.914 53.584 1.00 50.96 365 VAL A O 1
ATOM 2661 N N . TYR A 1 366 ? 32.879 33.158 52.338 1.00 49.02 366 TYR A N 1
ATOM 2662 C CA . TYR A 1 366 ? 33.961 33.833 51.629 1.00 48.36 366 TYR A CA 1
ATOM 2663 C C . TYR A 1 366 ? 33.913 35.348 51.825 1.00 50.58 366 TYR A C 1
ATOM 2664 O O . TYR A 1 366 ? 33.630 36.094 50.885 1.00 50.09 366 TYR A O 1
ATOM 2673 N N . PRO A 1 367 ? 34.193 35.826 53.048 1.00 52.07 367 PRO A N 1
ATOM 2674 C CA . PRO A 1 367 ? 34.165 37.271 53.298 1.00 53.48 367 PRO A CA 1
ATOM 2675 C C . PRO A 1 367 ? 35.074 38.077 52.362 1.00 53.41 367 PRO A C 1
ATOM 2676 O O . PRO A 1 367 ? 34.777 39.230 52.045 1.00 50.84 367 PRO A O 1
ATOM 2680 N N . ARG A 1 368 ? 36.173 37.469 51.920 1.00 55.29 368 ARG A N 1
ATOM 2681 C CA . ARG A 1 368 ? 37.103 38.146 51.018 1.00 56.72 368 ARG A CA 1
ATOM 2682 C C . ARG A 1 368 ? 36.463 38.336 49.646 1.00 54.34 368 ARG A C 1
ATOM 2683 O O . ARG A 1 368 ? 36.705 39.339 48.973 1.00 52.92 368 ARG A O 1
ATOM 2691 N N . TRP A 1 369 ? 35.650 37.365 49.237 1.00 53.32 369 TRP A N 1
ATOM 2692 C CA . TRP A 1 369 ? 34.963 37.426 47.950 1.00 53.22 369 TRP A CA 1
ATOM 2693 C C . TRP A 1 369 ? 33.932 38.551 47.970 1.00 57.19 369 TRP A C 1
ATOM 2694 O O . TRP A 1 369 ? 33.703 39.215 46.957 1.00 55.64 369 TRP A O 1
ATOM 2705 N N . GLN A 1 370 ? 33.314 38.759 49.130 1.00 62.03 370 GLN A N 1
ATOM 2706 C CA . GLN A 1 370 ? 32.316 39.811 49.294 1.00 65.12 370 GLN A CA 1
ATOM 2707 C C . GLN A 1 370 ? 32.988 41.177 49.207 1.00 64.53 370 GLN A C 1
ATOM 2708 O O . GLN A 1 370 ? 32.562 42.038 48.438 1.00 64.72 370 GLN A O 1
ATOM 2714 N N . GLU A 1 371 ? 34.036 41.368 50.005 1.00 64.31 371 GLU A N 1
ATOM 2715 C CA . GLU A 1 371 ? 34.775 42.626 50.015 1.00 65.57 371 GLU A CA 1
ATOM 2716 C C . GLU A 1 371 ? 35.202 43.008 48.604 1.00 64.70 371 GLU A C 1
ATOM 2717 O O . GLU A 1 371 ? 35.092 44.167 48.205 1.00 64.17 371 GLU A O 1
ATOM 2723 N N . ALA A 1 372 ? 35.697 42.026 47.856 1.00 63.90 372 ALA A N 1
ATOM 2724 C CA . ALA A 1 372 ? 36.139 42.254 46.487 1.00 63.98 372 ALA A CA 1
ATOM 2725 C C . ALA A 1 372 ? 34.950 42.628 45.604 1.00 63.19 372 ALA A C 1
ATOM 2726 O O . ALA A 1 372 ? 35.037 43.546 44.784 1.00 63.08 372 ALA A O 1
ATOM 2728 N N . ALA A 1 373 ? 33.841 41.914 45.783 1.00 61.52 373 ALA A N 1
ATOM 2729 C CA . ALA A 1 373 ? 32.630 42.163 45.010 1.00 61.32 373 ALA A CA 1
ATOM 2730 C C . ALA A 1 373 ? 32.043 43.527 45.359 1.00 63.43 373 ALA A C 1
ATOM 2731 O O . ALA A 1 373 ? 31.107 43.993 44.709 1.00 64.23 373 ALA A O 1
ATOM 2733 N N . ALA A 1 374 ? 32.595 44.160 46.392 1.00 63.96 374 ALA A N 1
ATOM 2734 C CA . ALA A 1 374 ? 32.135 45.478 46.819 1.00 65.27 374 ALA A CA 1
ATOM 2735 C C . ALA A 1 374 ? 32.719 46.539 45.890 1.00 64.86 374 ALA A C 1
ATOM 2736 O O . ALA A 1 374 ? 31.990 47.377 45.355 1.00 65.02 374 ALA A O 1
ATOM 2738 N N . ASP A 1 375 ? 34.037 46.502 45.707 1.00 63.39 375 ASP A N 1
ATOM 2739 C CA . ASP A 1 375 ? 34.705 47.449 44.823 1.00 61.89 375 ASP A CA 1
ATOM 2740 C C . ASP A 1 375 ? 34.652 46.840 43.427 1.00 60.53 375 ASP A C 1
ATOM 2741 O O . ASP A 1 375 ? 35.670 46.438 42.859 1.00 59.95 375 ASP A O 1
ATOM 2746 N N . ARG A 1 376 ? 33.437 46.771 42.897 1.00 58.65 376 ARG A N 1
ATOM 2747 C CA . ARG A 1 376 ? 33.159 46.208 41.586 1.00 56.51 376 ARG A CA 1
ATOM 2748 C C . ARG A 1 376 ? 34.139 46.633 40.489 1.00 51.97 376 ARG A C 1
ATOM 2749 O O . ARG A 1 376 ? 34.674 45.787 39.771 1.00 49.36 376 ARG A O 1
ATOM 2757 N N . ALA A 1 377 ? 34.376 47.935 40.363 1.00 49.53 377 ALA A N 1
ATOM 2758 C CA . ALA A 1 377 ? 35.288 48.449 39.341 1.00 48.94 377 ALA A CA 1
ATOM 2759 C C . ALA A 1 377 ? 36.721 47.930 39.483 1.00 46.38 377 ALA A C 1
ATOM 2760 O O . ALA A 1 377 ? 37.379 47.629 38.486 1.00 43.79 377 ALA A O 1
ATOM 2762 N N . ALA A 1 378 ? 37.205 47.831 40.718 1.00 46.68 378 ALA A N 1
ATOM 2763 C CA . ALA A 1 378 ? 38.562 47.349 40.969 1.00 47.08 378 ALA A CA 1
ATOM 2764 C C . ALA A 1 378 ? 38.688 45.871 40.604 1.00 48.22 378 ALA A C 1
ATOM 2765 O O . ALA A 1 378 ? 39.622 45.469 39.906 1.00 47.86 378 ALA A O 1
ATOM 2767 N N . LEU A 1 379 ? 37.740 45.070 41.083 1.00 48.42 379 LEU A N 1
ATOM 2768 C CA . LEU A 1 379 ? 37.726 43.638 40.811 1.00 47.95 379 LEU A CA 1
ATOM 2769 C C . LEU A 1 379 ? 37.730 43.383 39.306 1.00 47.60 379 LEU A C 1
ATOM 2770 O O . LEU A 1 379 ? 38.364 42.441 38.830 1.00 45.56 379 LEU A O 1
ATOM 2775 N N . SER A 1 380 ? 37.023 44.234 38.567 1.00 48.08 380 SER A N 1
ATOM 2776 C CA . SER A 1 380 ? 36.924 44.114 37.116 1.00 48.81 380 SER A CA 1
ATOM 2777 C C . SER A 1 380 ? 38.258 44.358 36.412 1.00 49.03 380 SER A C 1
ATOM 2778 O O . SER A 1 380 ? 38.700 43.538 35.606 1.00 47.76 380 SER A O 1
ATOM 2781 N N . ALA A 1 381 ? 38.892 45.487 36.713 1.00 49.42 381 ALA A N 1
ATOM 2782 C CA . ALA A 1 381 ? 40.171 45.828 36.102 1.00 49.79 381 ALA A CA 1
ATOM 2783 C C . ALA A 1 381 ? 41.216 44.753 36.385 1.00 52.59 381 ALA A C 1
ATOM 2784 O O . ALA A 1 381 ? 41.961 44.349 35.489 1.00 52.20 381 ALA A O 1
ATOM 2786 N N . ALA A 1 382 ? 41.256 44.290 37.633 1.00 55.74 382 ALA A N 1
ATOM 2787 C CA . ALA A 1 382 ? 42.207 43.262 38.055 1.00 57.05 382 ALA A CA 1
ATOM 2788 C C . ALA A 1 382 ? 41.949 41.904 37.401 1.00 57.50 382 ALA A C 1
ATOM 2789 O O . ALA A 1 382 ? 42.882 41.134 37.171 1.00 54.84 382 ALA A O 1
ATOM 2791 N N . THR A 1 383 ? 40.686 41.609 37.107 1.00 59.06 383 THR A N 1
ATOM 2792 C CA . THR A 1 383 ? 40.337 40.340 36.481 1.00 61.00 383 THR A CA 1
ATOM 2793 C C . THR A 1 383 ? 40.256 40.462 34.958 1.00 62.16 383 THR A C 1
ATOM 2794 O O . THR A 1 383 ? 40.977 39.774 34.239 1.00 61.48 383 THR A O 1
ATOM 2798 N N . GLY A 1 384 ? 39.390 41.341 34.465 1.00 64.34 384 GLY A N 1
ATOM 2799 C CA . GLY A 1 384 ? 39.273 41.512 33.028 1.00 65.93 384 GLY A CA 1
ATOM 2800 C C . GLY A 1 384 ? 37.925 42.005 32.535 1.00 65.60 384 GLY A C 1
ATOM 2801 O O . GLY A 1 384 ? 37.854 42.653 31.500 1.00 68.28 384 GLY A O 1
ATOM 2802 N N . GLY A 1 385 ? 36.867 41.705 33.283 1.00 60.49 385 GLY A N 1
ATOM 2803 C CA . GLY A 1 385 ? 35.506 42.092 32.926 1.00 54.98 385 GLY A CA 1
ATOM 2804 C C . GLY A 1 385 ? 35.147 43.354 32.143 1.00 48.39 385 GLY A C 1
ATOM 2805 O O . GLY A 1 385 ? 33.960 43.657 32.008 1.00 50.86 385 GLY A O 1
ATOM 2806 N N . GLY A 1 386 ? 36.126 44.097 31.634 1.00 40.13 386 GLY A N 1
ATOM 2807 C CA . GLY A 1 386 ? 35.816 45.294 30.868 1.00 36.28 386 GLY A CA 1
ATOM 2808 C C . GLY A 1 386 ? 34.769 46.186 31.515 1.00 35.12 386 GLY A C 1
ATOM 2809 O O . GLY A 1 386 ? 34.975 46.692 32.619 1.00 32.55 386 GLY A O 1
ATOM 2810 N N . ALA A 1 387 ? 33.638 46.379 30.841 1.00 36.11 387 ALA A N 1
ATOM 2811 C CA . ALA A 1 387 ? 32.579 47.230 31.384 1.00 36.15 387 ALA A CA 1
ATOM 2812 C C . ALA A 1 387 ? 31.354 46.452 31.868 1.00 33.82 387 ALA A C 1
ATOM 2813 O O . ALA A 1 387 ? 30.290 47.034 32.093 1.00 33.20 387 ALA A O 1
ATOM 2815 N N . VAL A 1 388 ? 31.505 45.141 32.028 1.00 30.97 388 VAL A N 1
ATOM 2816 C CA . VAL A 1 388 ? 30.404 44.300 32.497 1.00 29.14 388 VAL A CA 1
ATOM 2817 C C . VAL A 1 388 ? 29.842 44.844 33.807 1.00 32.46 388 VAL A C 1
ATOM 2818 O O . VAL A 1 388 ? 28.628 44.838 34.035 1.00 31.52 388 VAL A O 1
ATOM 2822 N N . HIS A 1 389 ? 30.743 45.321 34.661 1.00 33.67 389 HIS A N 1
ATOM 2823 C CA . HIS A 1 389 ? 30.369 45.845 35.965 1.00 33.01 389 HIS A CA 1
ATOM 2824 C C . HIS A 1 389 ? 29.466 47.068 35.900 1.00 32.04 389 HIS A C 1
ATOM 2825 O O . HIS A 1 389 ? 28.771 47.375 36.869 1.00 33.27 389 HIS A O 1
ATOM 2832 N N . GLU A 1 390 ? 29.472 47.769 34.771 1.00 28.61 390 GLU A N 1
ATOM 2833 C CA . GLU A 1 390 ? 28.638 48.957 34.645 1.00 31.07 390 GLU A CA 1
ATOM 2834 C C . GLU A 1 390 ? 27.148 48.600 34.678 1.00 32.44 390 GLU A C 1
ATOM 2835 O O . GLU A 1 390 ? 26.305 49.460 34.940 1.00 31.74 390 GLU A O 1
ATOM 2841 N N . ALA A 1 391 ? 26.825 47.333 34.425 1.00 32.68 391 ALA A N 1
ATOM 2842 C CA . ALA A 1 391 ? 25.430 46.891 34.448 1.00 32.23 391 ALA A CA 1
ATOM 2843 C C . ALA A 1 391 ? 24.918 46.932 35.882 1.00 32.41 391 ALA A C 1
ATOM 2844 O O . ALA A 1 391 ? 23.817 47.413 36.147 1.00 31.83 391 ALA A O 1
ATOM 2846 N N . ALA A 1 392 ? 25.727 46.425 36.806 1.00 32.36 392 ALA A N 1
ATOM 2847 C CA . ALA A 1 392 ? 25.354 46.418 38.212 1.00 33.32 392 ALA A CA 1
ATOM 2848 C C . ALA A 1 392 ? 25.188 47.858 38.685 1.00 35.21 392 ALA A C 1
ATOM 2849 O O . ALA A 1 392 ? 24.274 48.171 39.448 1.00 36.52 392 ALA A O 1
ATOM 2851 N N . ALA A 1 393 ? 26.077 48.730 38.218 1.00 34.74 393 ALA A N 1
ATOM 2852 C CA . ALA A 1 393 ? 26.039 50.140 38.582 1.00 35.08 393 ALA A CA 1
ATOM 2853 C C . ALA A 1 393 ? 24.786 50.794 38.015 1.00 36.34 393 ALA A C 1
ATOM 2854 O O . ALA A 1 393 ? 24.230 51.710 38.622 1.00 37.94 393 ALA A O 1
ATOM 2856 N N . ALA A 1 394 ? 24.351 50.320 36.848 1.00 34.56 394 ALA A N 1
ATOM 2857 C CA . ALA A 1 394 ? 23.155 50.847 36.191 1.00 32.76 394 ALA A CA 1
ATOM 2858 C C . ALA A 1 394 ? 21.903 50.447 36.972 1.00 32.76 394 ALA A C 1
ATOM 2859 O O . ALA A 1 394 ? 20.949 51.216 37.072 1.00 33.83 394 ALA A O 1
ATOM 2861 N N . ALA A 1 395 ? 21.915 49.241 37.526 1.00 33.47 395 ALA A N 1
ATOM 2862 C CA . ALA A 1 395 ? 20.784 48.742 38.298 1.00 35.51 395 ALA A CA 1
ATOM 2863 C C . ALA A 1 395 ? 20.766 49.376 39.685 1.00 42.99 395 ALA A C 1
ATOM 2864 O O . ALA A 1 395 ? 19.704 49.556 40.280 1.00 44.67 395 ALA A O 1
ATOM 2866 N N . ALA A 1 396 ? 21.948 49.713 40.194 1.00 48.05 396 ALA A N 1
ATOM 2867 C CA . ALA A 1 396 ? 22.077 50.318 41.517 1.00 52.44 396 ALA A CA 1
ATOM 2868 C C . ALA A 1 396 ? 21.361 51.662 41.587 1.00 55.90 396 ALA A C 1
ATOM 2869 O O . ALA A 1 396 ? 20.459 51.851 42.405 1.00 57.98 396 ALA A O 1
ATOM 2871 N N . ASN A 1 400 ? 17.396 52.183 43.011 1.00 78.13 400 ASN A N 1
ATOM 2872 C CA . ASN A 1 400 ? 17.007 53.180 44.001 1.00 78.33 400 ASN A CA 1
ATOM 2873 C C . ASN A 1 400 ? 15.845 54.032 43.510 1.00 77.41 400 ASN A C 1
ATOM 2874 O O . ASN A 1 400 ? 15.306 54.847 44.264 1.00 78.11 400 ASN A O 1
ATOM 2879 N N . ASP A 1 401 ? 15.458 53.845 42.251 1.00 73.99 401 ASP A N 1
ATOM 2880 C CA . ASP A 1 401 ? 14.357 54.618 41.691 1.00 68.81 401 ASP A CA 1
ATOM 2881 C C . ASP A 1 401 ? 14.037 54.362 40.216 1.00 59.32 401 ASP A C 1
ATOM 2882 O O . ASP A 1 401 ? 14.739 54.834 39.322 1.00 58.70 401 ASP A O 1
ATOM 2887 N N . GLY A 1 402 ? 12.966 53.612 39.974 1.00 49.80 402 GLY A N 1
ATOM 2888 C CA . GLY A 1 402 ? 12.542 53.344 38.614 1.00 39.94 402 GLY A CA 1
ATOM 2889 C C . GLY A 1 402 ? 12.967 52.041 37.970 1.00 33.28 402 GLY A C 1
ATOM 2890 O O . GLY A 1 402 ? 14.136 51.656 38.036 1.00 30.41 402 GLY A O 1
ATOM 2891 N N . PRO A 1 403 ? 12.025 51.334 37.329 1.00 28.38 403 PRO A N 1
ATOM 2892 C CA . PRO A 1 403 ? 12.340 50.067 36.669 1.00 25.72 403 PRO A CA 1
ATOM 2893 C C . PRO A 1 403 ? 12.946 50.321 35.293 1.00 22.88 403 PRO A C 1
ATOM 2894 O O . PRO A 1 403 ? 12.688 51.355 34.672 1.00 18.57 403 PRO A O 1
ATOM 2898 N N . ILE A 1 404 ? 13.768 49.386 34.830 1.00 20.63 404 ILE A N 1
ATOM 2899 C CA . ILE A 1 404 ? 14.371 49.499 33.514 1.00 20.76 404 ILE A CA 1
ATOM 2900 C C . ILE A 1 404 ? 13.273 49.071 32.540 1.00 21.72 404 ILE A C 1
ATOM 2901 O O . ILE A 1 404 ? 12.695 47.994 32.691 1.00 23.71 404 ILE A O 1
ATOM 2906 N N . ARG A 1 405 ? 12.964 49.922 31.565 1.00 22.29 405 ARG A N 1
ATOM 2907 C CA . ARG A 1 405 ? 11.917 49.606 30.592 1.00 23.27 405 ARG A CA 1
ATOM 2908 C C . ARG A 1 405 ? 12.458 49.273 29.205 1.00 21.77 405 ARG A C 1
ATOM 2909 O O . ARG A 1 405 ? 11.863 48.485 28.466 1.00 22.01 405 ARG A O 1
ATOM 2917 N N . THR A 1 406 ? 13.588 49.867 28.850 1.00 20.44 406 THR A N 1
ATOM 2918 C CA . THR A 1 406 ? 14.173 49.606 27.547 1.00 22.94 406 THR A CA 1
ATOM 2919 C C . THR A 1 406 ? 15.682 49.415 27.603 1.00 22.94 406 THR A C 1
ATOM 2920 O O . THR A 1 406 ? 16.393 50.127 28.311 1.00 17.57 406 THR A O 1
ATOM 2924 N N . VAL A 1 407 ? 16.155 48.428 26.854 1.00 24.62 407 VAL A N 1
ATOM 2925 C CA . VAL A 1 407 ? 17.574 48.145 26.764 1.00 23.21 407 VAL A CA 1
ATOM 2926 C C . VAL A 1 407 ? 17.931 48.210 25.290 1.00 25.58 407 VAL A C 1
ATOM 2927 O O . VAL A 1 407 ? 17.385 47.464 24.476 1.00 25.39 407 VAL A O 1
ATOM 2931 N N . VAL A 1 408 ? 18.818 49.134 24.944 1.00 27.21 408 VAL A N 1
ATOM 2932 C CA . VAL A 1 408 ? 19.269 49.270 23.567 1.00 29.16 408 VAL A CA 1
ATOM 2933 C C . VAL A 1 408 ? 20.518 48.396 23.455 1.00 30.63 408 VAL A C 1
ATOM 2934 O O . VAL A 1 408 ? 21.516 48.651 24.128 1.00 33.69 408 VAL A O 1
ATOM 2938 N N . LEU A 1 409 ? 20.449 47.353 22.633 1.00 28.61 409 LEU A N 1
ATOM 2939 C CA . LEU A 1 409 ? 21.582 46.452 22.443 1.00 28.74 409 LEU A CA 1
ATOM 2940 C C . LEU A 1 409 ? 22.289 46.820 21.137 1.00 27.88 409 LEU A C 1
ATOM 2941 O O . LEU A 1 409 ? 21.852 46.421 20.059 1.00 27.10 409 LEU A O 1
ATOM 2946 N N . ASN A 1 410 ? 23.382 47.570 21.237 1.00 26.79 410 ASN A N 1
ATOM 2947 C CA . ASN A 1 410 ? 24.125 48.003 20.054 1.00 28.68 410 ASN A CA 1
ATOM 2948 C C . ASN A 1 410 ? 25.322 47.106 19.714 1.00 29.85 410 ASN A C 1
ATOM 2949 O O . ASN A 1 410 ? 26.246 46.944 20.518 1.00 28.12 410 ASN A O 1
ATOM 2954 N N . LEU A 1 411 ? 25.306 46.550 18.504 1.00 30.65 411 LEU A N 1
ATOM 2955 C CA . LEU A 1 411 ? 26.357 45.648 18.036 1.00 30.48 411 LEU A CA 1
ATOM 2956 C C . LEU A 1 411 ? 27.268 46.258 16.959 1.00 30.62 411 LEU A C 1
ATOM 2957 O O . LEU A 1 411 ? 28.063 45.547 16.339 1.00 28.93 411 LEU A O 1
ATOM 2962 N N . ALA A 1 412 ? 27.161 47.565 16.740 1.00 29.46 412 ALA A N 1
ATOM 2963 C CA . ALA A 1 412 ? 27.972 48.230 15.721 1.00 30.14 412 ALA A CA 1
ATOM 2964 C C . ALA A 1 412 ? 29.472 47.993 15.879 1.00 30.56 412 ALA A C 1
ATOM 2965 O O . ALA A 1 412 ? 30.185 47.836 14.885 1.00 29.99 412 ALA A O 1
ATOM 2967 N N . ARG A 1 413 ? 29.951 47.964 17.120 1.00 29.95 413 ARG A N 1
ATOM 2968 C CA . ARG A 1 413 ? 31.375 47.758 17.381 1.00 29.33 413 ARG A CA 1
ATOM 2969 C C . ARG A 1 413 ? 31.773 46.284 17.399 1.00 29.41 413 ARG A C 1
ATOM 2970 O O . ARG A 1 413 ? 32.952 45.957 17.529 1.00 31.59 413 ARG A O 1
ATOM 2978 N N . VAL A 1 414 ? 30.798 45.391 17.286 1.00 27.39 414 VAL A N 1
ATOM 2979 C CA . VAL A 1 414 ? 31.107 43.970 17.276 1.00 27.56 414 VAL A CA 1
ATOM 2980 C C . VAL A 1 414 ? 31.658 43.615 15.897 1.00 31.17 414 VAL A C 1
ATOM 2981 O O . VAL A 1 414 ? 31.029 43.904 14.877 1.00 33.36 414 VAL A O 1
ATOM 2985 N N . ASP A 1 415 ? 32.839 43.006 15.868 1.00 28.92 415 ASP A N 1
ATOM 2986 C CA . ASP A 1 415 ? 33.467 42.624 14.611 1.00 30.67 415 ASP A CA 1
ATOM 2987 C C . ASP A 1 415 ? 32.787 41.401 14.010 1.00 34.05 415 ASP A C 1
ATOM 2988 O O . ASP A 1 415 ? 32.544 41.345 12.805 1.00 37.72 415 ASP A O 1
ATOM 2993 N N . ARG A 1 416 ? 32.490 40.421 14.853 1.00 32.72 416 ARG A N 1
ATOM 2994 C CA . ARG A 1 416 ? 31.808 39.211 14.420 1.00 33.43 416 ARG A CA 1
ATOM 2995 C C . ARG A 1 416 ? 31.441 38.357 15.622 1.00 30.88 416 ARG A C 1
ATOM 2996 O O . ARG A 1 416 ? 31.939 38.569 16.727 1.00 26.84 416 ARG A O 1
ATOM 3004 N N . ILE A 1 417 ? 30.556 37.395 15.402 1.00 31.30 417 ILE A N 1
ATOM 3005 C CA . ILE A 1 417 ? 30.100 36.531 16.475 1.00 32.10 417 ILE A CA 1
ATOM 3006 C C . ILE A 1 417 ? 29.892 35.129 15.920 1.00 31.27 417 ILE A C 1
ATOM 3007 O O . ILE A 1 417 ? 29.413 34.974 14.797 1.00 31.32 417 ILE A O 1
ATOM 3012 N N . ASP A 1 418 ? 30.259 34.110 16.692 1.00 26.25 418 ASP A N 1
ATOM 3013 C CA . ASP A 1 418 ? 30.081 32.745 16.221 1.00 24.44 418 ASP A CA 1
ATOM 3014 C C . ASP A 1 418 ? 28.680 32.293 16.608 1.00 25.20 418 ASP A C 1
ATOM 3015 O O . ASP A 1 418 ? 27.961 33.014 17.300 1.00 26.35 418 ASP A O 1
ATOM 3020 N N . ASP A 1 419 ? 28.276 31.116 16.147 1.00 24.97 419 ASP A N 1
ATOM 3021 C CA . ASP A 1 419 ? 26.937 30.631 16.447 1.00 24.55 419 ASP A CA 1
ATOM 3022 C C . ASP A 1 419 ? 26.636 30.466 17.926 1.00 24.95 419 ASP A C 1
ATOM 3023 O O . ASP A 1 419 ? 25.500 30.670 18.347 1.00 28.87 419 ASP A O 1
ATOM 3028 N N . VAL A 1 420 ? 27.639 30.099 18.716 1.00 22.37 420 VAL A N 1
ATOM 3029 C CA . VAL A 1 420 ? 27.425 29.927 20.148 1.00 21.50 420 VAL A CA 1
ATOM 3030 C C . VAL A 1 420 ? 27.075 31.256 20.808 1.00 20.68 420 VAL A C 1
ATOM 3031 O O . VAL A 1 420 ? 26.095 31.347 21.541 1.00 21.58 420 VAL A O 1
ATOM 3035 N N . GLY A 1 421 ? 27.878 32.283 20.551 1.00 19.95 421 GLY A N 1
ATOM 3036 C CA . GLY A 1 421 ? 27.605 33.582 21.139 1.00 23.80 421 GLY A CA 1
ATOM 3037 C C . GLY A 1 421 ? 26.269 34.094 20.639 1.00 25.97 421 GLY A C 1
ATOM 3038 O O . GLY A 1 421 ? 25.524 34.758 21.353 1.00 25.83 421 GLY A O 1
ATOM 3039 N N . ARG A 1 422 ? 25.978 33.757 19.390 1.00 27.12 422 ARG A N 1
ATOM 3040 C CA . ARG A 1 422 ? 24.754 34.142 18.712 1.00 29.61 422 ARG A CA 1
ATOM 3041 C C . ARG A 1 422 ? 23.534 33.482 19.375 1.00 27.82 422 ARG A C 1
ATOM 3042 O O . ARG A 1 422 ? 22.483 34.100 19.515 1.00 28.25 422 ARG A O 1
ATOM 3050 N N . ARG A 1 423 ? 23.686 32.231 19.797 1.00 24.87 423 ARG A N 1
ATOM 3051 C CA . ARG A 1 423 ? 22.604 31.503 20.454 1.00 24.13 423 ARG A CA 1
ATOM 3052 C C . ARG A 1 423 ? 22.429 31.961 21.904 1.00 24.74 423 ARG A C 1
ATOM 3053 O O . ARG A 1 423 ? 21.306 32.089 22.396 1.00 25.01 423 ARG A O 1
ATOM 3061 N N . LEU A 1 424 ? 23.541 32.198 22.591 1.00 23.03 424 LEU A N 1
ATOM 3062 C CA . LEU A 1 424 ? 23.494 32.639 23.979 1.00 22.56 424 LEU A CA 1
ATOM 3063 C C . LEU A 1 424 ? 22.867 34.025 24.116 1.00 24.21 424 LEU A C 1
ATOM 3064 O O . LEU A 1 424 ? 22.018 34.241 24.976 1.00 25.39 424 LEU A O 1
ATOM 3069 N N . ILE A 1 425 ? 23.279 34.961 23.267 1.00 23.98 425 ILE A N 1
ATOM 3070 C CA . ILE A 1 425 ? 22.743 36.318 23.324 1.00 24.46 425 ILE A CA 1
ATOM 3071 C C . ILE A 1 425 ? 21.257 36.368 22.951 1.00 27.40 425 ILE A C 1
ATOM 3072 O O . ILE A 1 425 ? 20.489 37.135 23.537 1.00 30.80 425 ILE A O 1
ATOM 3077 N N . ALA A 1 426 ? 20.853 35.552 21.982 1.00 25.38 426 ALA A N 1
ATOM 3078 C CA . ALA A 1 426 ? 19.458 35.515 21.553 1.00 26.08 426 ALA A CA 1
ATOM 3079 C C . ALA A 1 426 ? 18.582 35.053 22.718 1.00 25.97 426 ALA A C 1
ATOM 3080 O O . ALA A 1 426 ? 17.486 35.573 22.931 1.00 25.69 426 ALA A O 1
ATOM 3082 N N . GLU A 1 427 ? 19.079 34.073 23.464 1.00 25.15 427 GLU A N 1
ATOM 3083 C CA . GLU A 1 427 ? 18.370 33.534 24.621 1.00 27.10 427 GLU A CA 1
ATOM 308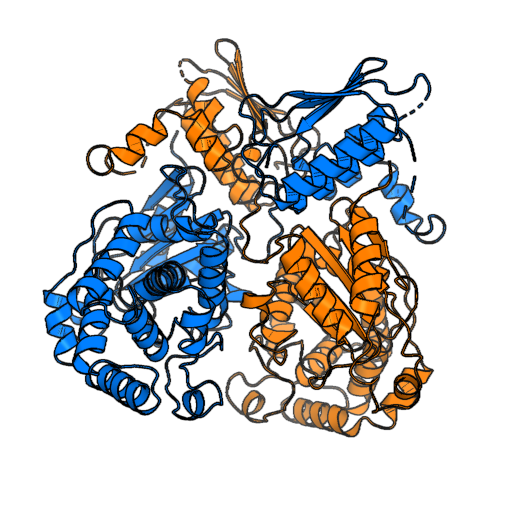4 C C . GLU A 1 427 ? 18.293 34.587 25.724 1.00 26.00 427 GLU A C 1
ATOM 3085 O O . GLU A 1 427 ? 17.254 34.759 26.362 1.00 26.78 427 GLU A O 1
ATOM 3091 N N . GLY A 1 428 ? 19.402 35.285 25.952 1.00 23.77 428 GLY A N 1
ATOM 3092 C CA . GLY A 1 428 ? 19.423 36.318 26.972 1.00 21.87 428 GLY A CA 1
ATOM 3093 C C . GLY A 1 428 ? 18.419 37.412 26.653 1.00 23.78 428 GLY A C 1
ATOM 3094 O O . GLY A 1 428 ? 17.768 37.945 27.548 1.00 23.85 428 GLY A O 1
ATOM 3095 N N . VAL A 1 429 ? 18.298 37.747 25.370 1.00 21.95 429 VAL A N 1
ATOM 3096 C CA . VAL A 1 429 ? 17.366 38.771 24.920 1.00 22.91 429 VAL A CA 1
ATOM 3097 C C . VAL A 1 429 ? 15.919 38.321 25.131 1.00 24.57 429 VAL A C 1
ATOM 3098 O O . VAL A 1 429 ? 15.082 39.102 25.584 1.00 24.38 429 VAL A O 1
ATOM 3102 N N . ARG A 1 430 ? 15.630 37.065 24.809 1.00 22.60 430 ARG A N 1
ATOM 3103 C CA . ARG A 1 430 ? 14.284 36.528 24.981 1.00 25.19 430 ARG A CA 1
ATOM 3104 C C . ARG A 1 430 ? 13.861 36.612 26.438 1.00 26.24 430 ARG A C 1
ATOM 3105 O O . ARG A 1 430 ? 12.727 36.970 26.742 1.00 27.19 430 ARG A O 1
ATOM 3113 N N . ARG A 1 431 ? 14.785 36.284 27.335 1.00 26.64 431 ARG A N 1
ATOM 3114 C CA . ARG A 1 431 ? 14.514 36.313 28.764 1.00 26.04 431 ARG A CA 1
ATOM 3115 C C . ARG A 1 431 ? 14.296 37.735 29.266 1.00 28.39 431 ARG A C 1
ATOM 3116 O O . ARG A 1 431 ? 13.426 37.972 30.104 1.00 30.03 431 ARG A O 1
ATOM 3124 N N . LEU A 1 432 ? 15.082 38.679 28.757 1.00 27.33 432 LEU A N 1
ATOM 3125 C CA . LEU A 1 432 ? 14.927 40.075 29.148 1.00 26.54 432 LEU A CA 1
ATOM 3126 C C . LEU A 1 432 ? 13.504 40.482 28.791 1.00 27.42 432 LEU A C 1
ATOM 3127 O O . LEU A 1 432 ? 12.804 41.112 29.589 1.00 26.22 432 LEU A O 1
ATOM 3132 N N . GLN A 1 433 ? 13.091 40.111 27.581 1.00 25.22 433 GLN A N 1
ATOM 3133 C CA . GLN A 1 433 ? 11.758 40.420 27.091 1.00 27.19 433 GLN A CA 1
ATOM 3134 C C . GLN A 1 433 ? 10.700 39.754 27.958 1.00 25.86 433 GLN A C 1
ATOM 3135 O O . GLN A 1 433 ? 9.652 40.339 28.221 1.00 27.96 433 GLN A O 1
ATOM 3141 N N . ALA A 1 434 ? 10.979 38.537 28.412 1.00 23.72 434 ALA A N 1
ATOM 3142 C CA . ALA A 1 434 ? 10.037 37.818 29.260 1.00 24.36 434 ALA A CA 1
ATOM 3143 C C . ALA A 1 434 ? 9.841 38.572 30.574 1.00 26.64 434 ALA A C 1
ATOM 3144 O O . ALA A 1 434 ? 8.837 38.381 31.260 1.00 27.62 434 ALA A O 1
ATOM 3146 N N . ASP A 1 435 ? 10.808 39.417 30.928 1.00 26.13 435 ASP A N 1
ATOM 3147 C CA . ASP A 1 435 ? 10.709 40.218 32.146 1.00 27.41 435 ASP A CA 1
ATOM 3148 C C . ASP A 1 435 ? 9.863 41.451 31.841 1.00 26.56 435 ASP A C 1
ATOM 3149 O O . ASP A 1 435 ? 9.574 42.257 32.727 1.00 24.37 435 ASP A O 1
ATOM 3154 N N . GLY A 1 436 ? 9.482 41.597 30.576 1.00 26.18 436 GLY A N 1
ATOM 3155 C CA . GLY A 1 436 ? 8.677 42.734 30.177 1.00 25.54 436 GLY A CA 1
ATOM 3156 C C . GLY A 1 436 ? 9.525 43.930 29.796 1.00 26.09 436 GLY A C 1
ATOM 3157 O O . GLY A 1 436 ? 9.022 45.056 29.701 1.00 26.14 436 GLY A O 1
ATOM 3158 N N . VAL A 1 437 ? 10.818 43.696 29.589 1.00 22.31 437 VAL A N 1
ATOM 3159 C CA . VAL A 1 437 ? 11.722 44.772 29.199 1.00 22.85 437 VAL A CA 1
ATOM 3160 C C . VAL A 1 437 ? 11.765 44.856 27.680 1.00 24.29 437 VAL A C 1
ATOM 3161 O O . VAL A 1 437 ? 11.814 43.836 26.994 1.00 23.64 437 VAL A O 1
ATOM 3165 N N . ARG A 1 438 ? 11.736 46.074 27.158 1.00 23.22 438 ARG A N 1
ATOM 3166 C CA . ARG A 1 438 ? 11.784 46.260 25.720 1.00 27.26 438 ARG A CA 1
ATOM 3167 C C . ARG A 1 438 ? 13.227 46.230 25.244 1.00 26.91 438 ARG A C 1
ATOM 3168 O O . ARG A 1 438 ? 14.084 46.941 25.770 1.00 26.29 438 ARG A O 1
ATOM 3176 N N . VAL A 1 439 ? 13.492 45.412 24.237 1.00 27.05 439 VAL A N 1
ATOM 3177 C CA . VAL A 1 439 ? 14.835 45.311 23.702 1.00 26.66 439 VAL A CA 1
ATOM 3178 C C . VAL A 1 439 ? 14.882 45.700 22.234 1.00 28.57 439 VAL A C 1
ATOM 3179 O O . VAL A 1 439 ? 14.224 45.085 21.401 1.00 30.17 439 VAL A O 1
ATOM 3183 N N . GLU A 1 440 ? 15.644 46.734 21.911 1.00 31.46 440 GLU A N 1
ATOM 3184 C CA . GLU A 1 440 ? 15.771 47.111 20.518 1.00 37.24 440 GLU A CA 1
ATOM 3185 C C . GLU A 1 440 ? 17.226 46.917 20.131 1.00 38.12 440 GLU A C 1
ATOM 3186 O O . GLU A 1 440 ? 18.124 47.572 20.663 1.00 37.63 440 GLU A O 1
ATOM 3192 N N . VAL A 1 441 ? 17.446 45.973 19.222 1.00 37.60 441 VAL A N 1
ATOM 3193 C CA . VAL A 1 441 ? 18.784 45.636 18.764 1.00 38.03 441 VAL A CA 1
ATOM 3194 C C . VAL A 1 441 ? 19.242 46.463 17.569 1.00 36.38 441 VAL A C 1
ATOM 3195 O O . VAL A 1 441 ? 18.688 46.352 16.474 1.00 38.46 441 VAL A O 1
ATOM 3199 N N . GLU A 1 442 ? 20.255 47.295 17.793 1.00 31.91 442 GLU A N 1
ATOM 3200 C CA . GLU A 1 442 ? 20.821 48.126 16.740 1.00 32.62 442 GLU A CA 1
ATOM 3201 C C . GLU A 1 442 ? 21.945 47.291 16.138 1.00 34.91 442 GLU A C 1
ATOM 3202 O O . GLU A 1 442 ? 23.050 47.228 16.680 1.00 35.92 442 GLU A O 1
ATOM 3208 N N . ASP A 1 443 ? 21.640 46.646 15.015 1.00 32.80 443 ASP A N 1
ATOM 3209 C CA . ASP A 1 443 ? 22.574 45.759 14.334 1.00 33.21 443 ASP A CA 1
ATOM 3210 C C . ASP A 1 443 ? 22.711 46.136 12.855 1.00 34.75 443 ASP A C 1
ATOM 3211 O O . ASP A 1 443 ? 22.204 45.436 11.980 1.00 34.64 443 ASP A O 1
ATOM 3216 N N . PRO A 1 444 ? 23.411 47.246 12.563 1.00 35.09 444 PRO A N 1
ATOM 3217 C CA . PRO A 1 444 ? 23.610 47.714 11.185 1.00 38.44 444 PRO A CA 1
ATOM 3218 C C . PRO A 1 444 ? 24.031 46.642 10.182 1.00 43.22 444 PRO A C 1
ATOM 3219 O O . PRO A 1 444 ? 23.402 46.495 9.136 1.00 45.80 444 PRO A O 1
ATOM 3223 N N . GLU A 1 445 ? 25.085 45.893 10.489 1.00 44.78 445 GLU A N 1
ATOM 3224 C CA . GLU A 1 445 ? 25.538 44.840 9.582 1.00 48.17 445 GLU A CA 1
ATOM 3225 C C . GLU A 1 445 ? 24.864 43.508 9.890 1.00 47.53 445 GLU A C 1
ATOM 3226 O O . GLU A 1 445 ? 25.340 42.454 9.472 1.00 45.93 445 GLU A O 1
ATOM 3232 N N . ARG A 1 446 ? 23.743 43.573 10.604 1.00 49.23 446 ARG A N 1
ATOM 3233 C CA . ARG A 1 446 ? 22.987 42.392 11.020 1.00 51.28 446 ARG A CA 1
ATOM 3234 C C . ARG A 1 446 ? 23.795 41.099 11.089 1.00 48.51 446 ARG A C 1
ATOM 3235 O O . ARG A 1 446 ? 23.763 40.266 10.181 1.00 48.54 446 ARG A O 1
ATOM 3243 N N . ILE A 1 447 ? 24.510 40.948 12.200 1.00 44.91 447 ILE A N 1
ATOM 3244 C CA . ILE A 1 447 ? 25.351 39.786 12.453 1.00 43.60 447 ILE A CA 1
ATOM 3245 C C . ILE A 1 447 ? 24.714 38.845 13.473 1.00 43.78 447 ILE A C 1
ATOM 3246 O O . ILE A 1 447 ? 25.175 37.720 13.664 1.00 42.70 447 ILE A O 1
ATOM 3251 N N . LEU A 1 448 ? 23.649 39.306 14.119 1.00 45.87 448 LEU A N 1
ATOM 3252 C CA . LEU A 1 448 ? 22.976 38.513 15.139 1.00 47.48 448 LEU A CA 1
ATOM 3253 C C . LEU A 1 448 ? 22.126 37.349 14.627 1.00 50.58 448 LEU A C 1
ATOM 3254 O O . LEU A 1 448 ? 22.183 36.250 15.177 1.00 48.20 448 LEU A O 1
ATOM 3259 N N . PRO A 1 449 ? 21.326 37.571 13.571 1.00 55.87 449 PRO A N 1
ATOM 3260 C CA . PRO A 1 449 ? 20.478 36.502 13.027 1.00 60.10 449 PRO A CA 1
ATOM 3261 C C . PRO A 1 449 ? 21.206 35.231 12.575 1.00 64.63 449 PRO A C 1
ATOM 3262 O O . PRO A 1 449 ? 22.391 35.265 12.236 1.00 64.22 449 PRO A O 1
ATOM 3266 N N . LEU A 1 450 ? 20.468 34.119 12.581 1.00 69.72 450 LEU A N 1
ATOM 3267 C CA . LEU A 1 450 ? 20.965 32.793 12.195 1.00 73.52 450 LEU A CA 1
ATOM 3268 C C . LEU A 1 450 ? 21.672 32.069 13.338 1.00 75.99 450 LEU A C 1
ATOM 3269 O O . LEU A 1 450 ? 22.859 31.716 13.173 1.00 77.81 450 LEU A O 1
ATOM 3274 N N . MET B 1 1 ? 15.426 37.915 34.868 1.00 28.16 1 MET B N 1
ATOM 3275 C CA . MET B 1 1 ? 15.842 36.828 33.934 1.00 29.15 1 MET B CA 1
ATOM 3276 C C . MET B 1 1 ? 16.923 35.960 34.563 1.00 31.47 1 MET B C 1
ATOM 3277 O O . MET B 1 1 ? 17.846 36.472 35.200 1.00 32.96 1 MET B O 1
ATOM 3282 N N . ARG B 1 2 ? 16.812 34.649 34.392 1.00 31.48 2 ARG B N 1
ATOM 3283 C CA . ARG B 1 2 ? 17.827 33.755 34.930 1.00 32.24 2 ARG B CA 1
ATOM 3284 C C . ARG B 1 2 ? 18.922 33.588 33.877 1.00 28.35 2 ARG B C 1
ATOM 3285 O O . ARG B 1 2 ? 18.666 33.689 32.676 1.00 24.58 2 ARG B O 1
ATOM 3293 N N . HIS B 1 3 ? 20.147 33.352 34.335 1.00 26.36 3 HIS B N 1
ATOM 3294 C CA . HIS B 1 3 ? 21.281 33.181 33.440 1.00 22.02 3 HIS B CA 1
ATOM 3295 C C . HIS B 1 3 ? 21.082 31.899 32.637 1.00 22.02 3 HIS B C 1
ATOM 3296 O O . HIS B 1 3 ? 20.725 30.862 33.193 1.00 22.41 3 HIS B O 1
ATOM 3303 N N . PRO B 1 4 ? 21.292 31.951 31.312 1.00 22.60 4 PRO B N 1
ATOM 3304 C CA . PRO B 1 4 ? 21.092 30.706 30.563 1.00 24.02 4 PRO B CA 1
ATOM 3305 C C . PRO B 1 4 ? 22.158 29.617 30.713 1.00 23.93 4 PRO B C 1
ATOM 3306 O O . PRO B 1 4 ? 21.895 28.455 30.401 1.00 25.83 4 PRO B O 1
ATOM 3310 N N . ILE B 1 5 ? 23.344 29.973 31.199 1.00 23.42 5 ILE B N 1
ATOM 3311 C CA . ILE B 1 5 ? 24.404 28.980 31.364 1.00 23.85 5 ILE B CA 1
ATOM 3312 C C . ILE B 1 5 ? 24.042 27.911 32.395 1.00 22.98 5 ILE B C 1
ATOM 3313 O O . ILE B 1 5 ? 24.177 26.720 32.123 1.00 20.85 5 ILE B O 1
ATOM 3318 N N . PRO B 1 6 ? 23.590 28.320 33.596 1.00 24.48 6 PRO B N 1
ATOM 3319 C CA . PRO B 1 6 ? 23.221 27.337 34.620 1.00 23.71 6 PRO B CA 1
ATOM 3320 C C . PRO B 1 6 ? 22.120 26.400 34.120 1.00 23.99 6 PRO B C 1
ATOM 3321 O O . PRO B 1 6 ? 22.061 25.234 34.508 1.00 20.91 6 PRO B O 1
ATOM 3325 N N . ASP B 1 7 ? 21.252 26.917 33.252 1.00 27.56 7 ASP B N 1
ATOM 3326 C CA . ASP B 1 7 ? 20.163 26.118 32.696 1.00 29.76 7 ASP B CA 1
ATOM 3327 C C . ASP B 1 7 ? 20.712 25.070 31.738 1.00 27.11 7 ASP B C 1
ATOM 3328 O O . ASP B 1 7 ? 20.221 23.944 31.688 1.00 30.45 7 ASP B O 1
ATOM 3333 N N . TYR B 1 8 ? 21.729 25.442 30.971 1.00 25.96 8 TYR B N 1
ATOM 3334 C CA . TYR B 1 8 ? 22.341 24.502 30.037 1.00 26.58 8 TYR B CA 1
ATOM 3335 C C . TYR B 1 8 ? 22.962 23.355 30.837 1.00 26.54 8 TYR B C 1
ATOM 3336 O O . TYR B 1 8 ? 22.837 22.184 30.480 1.00 25.37 8 TYR B O 1
ATOM 3345 N N . LEU B 1 9 ? 23.636 23.708 31.925 1.00 27.02 9 LEU B N 1
ATOM 3346 C CA . LEU B 1 9 ? 24.283 22.721 32.777 1.00 25.74 9 LEU B CA 1
ATOM 3347 C C . LEU B 1 9 ? 23.246 21.808 33.416 1.00 26.18 9 LEU B C 1
ATOM 3348 O O . LEU B 1 9 ? 23.432 20.595 33.478 1.00 25.91 9 LEU B O 1
ATOM 3353 N N . ALA B 1 10 ? 22.154 22.396 33.893 1.00 28.14 10 ALA B N 1
ATOM 3354 C CA . ALA B 1 10 ? 21.089 21.623 34.518 1.00 28.76 10 ALA B CA 1
ATOM 3355 C C . ALA B 1 10 ? 20.544 20.634 33.501 1.00 27.20 10 ALA B C 1
ATOM 3356 O O . ALA B 1 10 ? 20.280 19.474 33.815 1.00 25.91 10 ALA B O 1
ATOM 3358 N N . SER B 1 11 ? 20.386 21.101 32.269 1.00 28.04 11 SER B N 1
ATOM 3359 C CA . SER B 1 11 ? 19.880 20.247 31.212 1.00 26.97 11 SER B CA 1
ATOM 3360 C C . SER B 1 11 ? 20.909 19.170 30.881 1.00 24.99 11 SER B C 1
ATOM 3361 O O . SER B 1 11 ? 20.560 18.005 30.687 1.00 23.17 11 SER B O 1
ATOM 3364 N N . LEU B 1 12 ? 22.180 19.558 30.827 1.00 23.59 12 LEU B N 1
ATOM 3365 C CA . LEU B 1 12 ? 23.244 18.611 30.516 1.00 22.89 12 LEU B CA 1
ATOM 3366 C C . LEU B 1 12 ? 23.309 17.506 31.568 1.00 21.96 12 LEU B C 1
ATOM 3367 O O . LEU B 1 12 ? 23.459 16.329 31.236 1.00 23.43 12 LEU B O 1
ATOM 3372 N N . VAL B 1 13 ? 23.196 17.886 32.836 1.00 23.88 13 VAL B N 1
ATOM 3373 C CA . VAL B 1 13 ? 23.234 16.915 33.926 1.00 24.59 13 VAL B CA 1
ATOM 3374 C C . VAL B 1 13 ? 22.070 15.930 33.794 1.00 27.03 13 VAL B C 1
ATOM 3375 O O . VAL B 1 13 ? 22.249 14.718 33.937 1.00 25.48 13 VAL B O 1
ATOM 3379 N N . THR B 1 14 ? 20.879 16.446 33.506 1.00 29.35 14 THR B N 1
ATOM 3380 C CA . THR B 1 14 ? 19.709 15.585 33.350 1.00 31.89 14 THR B CA 1
ATOM 3381 C C . THR B 1 14 ? 19.890 14.606 32.190 1.00 31.50 14 THR B C 1
ATOM 3382 O O . THR B 1 14 ? 19.576 13.421 32.307 1.00 32.11 14 THR B O 1
ATOM 3386 N N . GLU B 1 15 ? 20.402 15.109 31.072 1.00 30.96 15 GLU B N 1
ATOM 3387 C CA . GLU B 1 15 ? 20.609 14.289 29.885 1.00 29.66 15 GLU B CA 1
ATOM 3388 C C . GLU B 1 15 ? 21.634 13.178 30.088 1.00 32.71 15 GLU B C 1
ATOM 3389 O O . GLU B 1 15 ? 21.346 12.002 29.855 1.00 34.28 15 GLU B O 1
ATOM 3395 N N . LEU B 1 16 ? 22.836 13.552 30.515 1.00 32.68 16 LEU B N 1
ATOM 3396 C CA . LEU B 1 16 ? 23.899 12.574 30.726 1.00 29.59 16 LEU B CA 1
ATOM 3397 C C . LEU B 1 16 ? 23.655 11.740 31.981 1.00 26.05 16 LEU B C 1
ATOM 3398 O O . LEU B 1 16 ? 24.145 10.617 32.096 1.00 23.68 16 LEU B O 1
ATOM 3403 N N . GLY B 1 17 ? 22.893 12.294 32.916 1.00 25.57 17 GLY B N 1
ATOM 3404 C CA . GLY B 1 17 ? 22.602 11.580 34.145 1.00 28.49 17 GLY B CA 1
ATOM 3405 C C . GLY B 1 17 ? 21.551 10.500 33.964 1.00 31.79 17 GLY B C 1
ATOM 3406 O O . GLY B 1 17 ? 21.213 9.802 34.917 1.00 31.88 17 GLY B O 1
ATOM 3407 N N . ALA B 1 18 ? 21.033 10.364 32.744 1.00 34.15 18 ALA B N 1
ATOM 3408 C CA . ALA B 1 18 ? 20.015 9.358 32.444 1.00 35.52 18 ALA B CA 1
ATOM 3409 C C . ALA B 1 18 ? 20.609 7.947 32.489 1.00 37.49 18 ALA B C 1
ATOM 3410 O O . ALA B 1 18 ? 19.880 6.956 32.562 1.00 36.55 18 ALA B O 1
ATOM 3412 N N . VAL B 1 19 ? 21.935 7.865 32.436 1.00 36.43 19 VAL B N 1
ATOM 3413 C CA . VAL B 1 19 ? 22.634 6.586 32.497 1.00 33.80 19 VAL B CA 1
ATOM 3414 C C . VAL B 1 19 ? 23.804 6.711 33.474 1.00 33.33 19 VAL B C 1
ATOM 3415 O O . VAL B 1 19 ? 24.163 7.820 33.880 1.00 33.16 19 VAL B O 1
ATOM 3419 N N . ASN B 1 20 ? 24.395 5.583 33.857 1.00 29.85 20 ASN B N 1
ATOM 3420 C CA . ASN B 1 20 ? 25.495 5.606 34.815 1.00 27.53 20 ASN B CA 1
ATOM 3421 C C . ASN B 1 20 ? 26.457 4.438 34.604 1.00 26.25 20 ASN B C 1
ATOM 3422 O O . ASN B 1 20 ? 26.599 3.583 35.472 1.00 28.81 20 ASN B O 1
ATOM 3427 N N . PRO B 1 21 ? 27.143 4.399 33.451 1.00 24.53 21 PRO B N 1
ATOM 3428 C CA . PRO B 1 21 ? 28.095 3.333 33.117 1.00 23.53 21 PRO B CA 1
ATOM 3429 C C . PRO B 1 21 ? 29.374 3.313 33.959 1.00 25.97 21 PRO B C 1
ATOM 3430 O O . PRO B 1 21 ? 29.750 4.320 34.565 1.00 27.31 21 PRO B O 1
ATOM 3434 N N . GLY B 1 22 ? 30.036 2.157 33.981 1.00 24.85 22 GLY B N 1
ATOM 3435 C CA . GLY B 1 22 ? 31.272 2.006 34.732 1.00 25.59 22 GLY B CA 1
ATOM 3436 C C . GLY B 1 22 ? 31.066 1.659 36.194 1.00 27.11 22 GLY B C 1
ATOM 3437 O O . GLY B 1 22 ? 29.966 1.286 36.598 1.00 29.04 22 GLY B O 1
ATOM 3438 N N . GLU B 1 23 ? 32.123 1.775 36.992 1.00 26.22 23 GLU B N 1
ATOM 3439 C CA . GLU B 1 23 ? 32.026 1.480 38.415 1.00 29.97 23 GLU B CA 1
ATOM 3440 C C . GLU B 1 23 ? 32.992 2.325 39.225 1.00 27.26 23 GLU B C 1
ATOM 3441 O O . GLU B 1 23 ? 34.039 2.736 38.724 1.00 27.02 23 GLU B O 1
ATOM 3447 N N . THR B 1 24 ? 32.630 2.579 40.479 1.00 24.53 24 THR B N 1
ATOM 3448 C CA . THR B 1 24 ? 33.461 3.369 41.376 1.00 25.88 24 THR B CA 1
ATOM 3449 C C . THR B 1 24 ? 34.822 2.702 41.513 1.00 25.63 24 THR B C 1
ATOM 3450 O O . THR B 1 24 ? 34.988 1.543 41.126 1.00 24.46 24 THR B O 1
ATOM 3454 N N . ALA B 1 25 ? 35.795 3.436 42.049 1.00 24.85 25 ALA B N 1
ATOM 3455 C CA . ALA B 1 25 ? 37.137 2.893 42.242 1.00 24.93 25 ALA B CA 1
ATOM 3456 C C . ALA B 1 25 ? 37.019 1.761 43.254 1.00 24.74 25 ALA B C 1
ATOM 3457 O O . ALA B 1 25 ? 36.459 1.944 44.328 1.00 25.08 25 ALA B O 1
ATOM 3459 N N . GLN B 1 26 ? 37.556 0.597 42.914 1.00 27.18 26 GLN B N 1
ATOM 3460 C CA . GLN B 1 26 ? 37.467 -0.565 43.792 1.00 31.08 26 GLN B CA 1
ATOM 3461 C C . GLN B 1 26 ? 38.638 -0.761 44.757 1.00 34.01 26 GLN B C 1
ATOM 3462 O O . GLN B 1 26 ? 38.538 -1.562 45.686 1.00 34.41 26 GLN B O 1
ATOM 3468 N N . TYR B 1 27 ? 39.732 -0.030 44.552 1.00 36.78 27 TYR B N 1
ATOM 3469 C CA . TYR B 1 27 ? 40.923 -0.196 45.384 1.00 35.76 27 TYR B CA 1
ATOM 3470 C C . TYR B 1 27 ? 40.732 -0.011 46.890 1.00 34.67 27 TYR B C 1
ATOM 3471 O O . TYR B 1 27 ? 41.449 -0.624 47.679 1.00 34.18 27 TYR B O 1
ATOM 3480 N N . ILE B 1 28 ? 39.782 0.825 47.296 1.00 33.71 28 ILE B N 1
ATOM 3481 C CA . ILE B 1 28 ? 39.499 1.000 48.721 1.00 32.61 28 ILE B CA 1
ATOM 3482 C C . ILE B 1 28 ? 37.991 1.049 48.940 1.00 35.48 28 ILE B C 1
ATOM 3483 O O . ILE B 1 28 ? 37.259 1.696 48.187 1.00 33.43 28 ILE B O 1
ATOM 3488 N N . PRO B 1 29 ? 37.507 0.358 49.982 1.00 38.55 29 PRO B N 1
ATOM 3489 C CA . PRO B 1 29 ? 36.081 0.304 50.314 1.00 38.47 29 PRO B CA 1
ATOM 3490 C C . PRO B 1 29 ? 35.360 1.646 50.409 1.00 35.46 29 PRO B C 1
ATOM 3491 O O . PRO B 1 29 ? 34.227 1.776 49.949 1.00 34.64 29 PRO B O 1
ATOM 3495 N N . VAL B 1 30 ? 36.008 2.647 50.990 1.00 34.67 30 VAL B N 1
ATOM 3496 C CA . VAL B 1 30 ? 35.370 3.949 51.123 1.00 33.30 30 VAL B CA 1
ATOM 3497 C C . VAL B 1 30 ? 34.930 4.503 49.768 1.00 33.09 30 VAL B C 1
ATOM 3498 O O . VAL B 1 30 ? 33.909 5.182 49.675 1.00 34.98 30 VAL B O 1
ATOM 3502 N N . LEU B 1 31 ? 35.693 4.205 48.719 1.00 29.83 31 LEU B N 1
ATOM 3503 C CA . LEU B 1 31 ? 35.356 4.676 47.376 1.00 28.85 31 LEU B CA 1
ATOM 3504 C C . LEU B 1 31 ? 34.507 3.657 46.625 1.00 28.89 31 LEU B C 1
ATOM 3505 O O . LEU B 1 31 ? 33.635 4.020 45.839 1.00 29.08 31 LEU B O 1
ATOM 3510 N N . ALA B 1 32 ? 34.764 2.379 46.871 1.00 25.74 32 ALA B N 1
ATOM 3511 C CA . ALA B 1 32 ? 34.018 1.325 46.209 1.00 27.91 32 ALA B CA 1
ATOM 3512 C C . ALA B 1 32 ? 32.562 1.337 46.655 1.00 29.96 32 ALA B C 1
ATOM 3513 O O . ALA B 1 32 ? 31.660 1.068 45.862 1.00 29.92 32 ALA B O 1
ATOM 3515 N N . GLU B 1 33 ? 32.341 1.661 47.925 1.00 33.10 33 GLU B N 1
ATOM 3516 C CA . GLU B 1 33 ? 30.995 1.692 48.492 1.00 34.94 33 GLU B CA 1
ATOM 3517 C C . GLU B 1 33 ? 30.309 3.040 48.315 1.00 33.51 33 GLU B C 1
ATOM 3518 O O . GLU B 1 33 ? 29.135 3.185 48.643 1.00 33.96 33 GLU B O 1
ATOM 3524 N N . ALA B 1 34 ? 31.041 4.023 47.803 1.00 32.17 34 ALA B N 1
ATOM 3525 C CA . ALA B 1 34 ? 30.485 5.357 47.597 1.00 31.85 34 ALA B CA 1
ATOM 3526 C C . ALA B 1 34 ? 29.201 5.327 46.770 1.00 30.10 34 ALA B C 1
ATOM 3527 O O . ALA B 1 34 ? 29.048 4.495 45.874 1.00 30.63 34 ALA B O 1
ATOM 3529 N N . ASP B 1 35 ? 28.284 6.240 47.078 1.00 27.41 35 ASP B N 1
ATOM 3530 C CA . ASP B 1 35 ? 27.014 6.336 46.362 1.00 26.90 35 ASP B CA 1
ATOM 3531 C C . ASP B 1 35 ? 27.284 6.800 44.934 1.00 28.80 35 ASP B C 1
ATOM 3532 O O . ASP B 1 35 ? 27.790 7.898 44.717 1.00 30.29 35 ASP B O 1
ATOM 3537 N N . PRO B 1 36 ? 26.936 5.967 43.940 1.00 30.27 36 PRO B N 1
ATOM 3538 C CA . PRO B 1 36 ? 27.146 6.282 42.525 1.00 30.96 36 PRO B CA 1
ATOM 3539 C C . PRO B 1 36 ? 26.129 7.229 41.905 1.00 33.22 36 PRO B C 1
ATOM 3540 O O . PRO B 1 36 ? 26.373 7.792 40.835 1.00 33.43 36 PRO B O 1
ATOM 3544 N N . ASP B 1 37 ? 24.993 7.403 42.572 1.00 35.70 37 ASP B N 1
ATOM 3545 C CA . ASP B 1 37 ? 23.928 8.264 42.063 1.00 37.53 37 ASP B CA 1
ATOM 3546 C C . ASP B 1 37 ? 24.169 9.752 42.330 1.00 35.05 37 ASP B C 1
ATOM 3547 O O . ASP B 1 37 ? 23.306 10.441 42.870 1.00 34.95 37 ASP B O 1
ATOM 3552 N N . ARG B 1 38 ? 25.345 10.242 41.949 1.00 31.86 38 ARG B N 1
ATOM 3553 C CA . ARG B 1 38 ? 25.684 11.648 42.136 1.00 30.01 38 ARG B CA 1
ATOM 3554 C C . ARG B 1 38 ? 26.272 12.199 40.839 1.00 27.33 38 ARG B C 1
ATOM 3555 O O . ARG B 1 38 ? 27.006 11.505 40.136 1.00 26.74 38 ARG B O 1
ATOM 3563 N N . PHE B 1 39 ? 25.934 13.442 40.517 1.00 24.21 39 PHE B N 1
ATOM 3564 C CA . PHE B 1 39 ? 26.411 14.061 39.289 1.00 22.79 39 PHE B CA 1
ATOM 3565 C C . PHE B 1 39 ? 26.288 15.572 39.411 1.00 23.07 39 PHE B C 1
ATOM 3566 O O . PHE B 1 39 ? 25.185 16.115 39.493 1.00 26.70 39 PHE B O 1
ATOM 3574 N N . GLY B 1 40 ? 27.431 16.247 39.439 1.00 19.82 40 GLY B N 1
ATOM 3575 C CA . GLY B 1 40 ? 27.431 17.690 39.570 1.00 19.92 40 GLY B CA 1
ATOM 3576 C C . GLY B 1 40 ? 28.440 18.336 38.646 1.00 22.37 40 GLY B C 1
ATOM 3577 O O . GLY B 1 40 ? 29.352 17.675 38.161 1.00 23.74 40 GLY B O 1
ATOM 3578 N N . ILE B 1 41 ? 28.284 19.632 38.407 1.00 23.70 41 ILE B N 1
ATOM 3579 C CA . ILE B 1 41 ? 29.191 20.346 37.523 1.00 22.38 41 ILE B CA 1
ATOM 3580 C C . ILE B 1 41 ? 29.203 21.840 37.836 1.00 24.15 41 ILE B C 1
ATOM 3581 O O . ILE B 1 41 ? 28.180 22.422 38.207 1.00 23.93 41 ILE B O 1
ATOM 3586 N N . ALA B 1 42 ? 30.370 22.456 37.686 1.00 22.82 42 ALA B N 1
ATOM 3587 C CA . ALA B 1 42 ? 30.523 23.876 37.959 1.00 21.96 42 ALA B CA 1
ATOM 3588 C C . ALA B 1 42 ? 31.483 24.543 36.982 1.00 20.60 42 ALA B C 1
ATOM 3589 O O . ALA B 1 42 ? 32.469 23.937 36.552 1.00 21.39 42 ALA B O 1
ATOM 3591 N N . LEU B 1 43 ? 31.182 25.791 36.633 1.00 18.07 43 LEU B N 1
ATOM 3592 C CA . LEU B 1 43 ? 32.026 26.574 35.735 1.00 19.98 43 LEU B CA 1
ATOM 3593 C C . LEU B 1 43 ? 32.375 27.885 36.431 1.00 18.80 43 LEU B C 1
ATOM 3594 O O . LEU B 1 43 ? 31.486 28.650 36.797 1.00 22.57 43 LEU B O 1
ATOM 3599 N N . ALA B 1 44 ? 33.666 28.136 36.619 1.00 16.99 44 ALA B N 1
ATOM 3600 C CA . ALA B 1 44 ? 34.129 29.368 37.250 1.00 19.06 44 ALA B CA 1
ATOM 3601 C C . ALA B 1 44 ? 34.714 30.218 36.129 1.00 20.92 44 ALA B C 1
ATOM 3602 O O . ALA B 1 44 ? 35.580 29.759 35.385 1.00 19.56 44 ALA B O 1
ATOM 3604 N N . THR B 1 45 ? 34.231 31.452 36.008 1.00 21.96 45 THR B N 1
ATOM 3605 C CA . THR B 1 45 ? 34.670 32.359 34.949 1.00 21.76 45 THR B CA 1
ATOM 3606 C C . THR B 1 45 ? 35.534 33.518 35.447 1.00 19.75 45 THR B C 1
ATOM 3607 O O . THR B 1 45 ? 35.528 33.846 36.629 1.00 19.12 45 THR B O 1
ATOM 3611 N N . PRO B 1 46 ? 36.297 34.149 34.540 1.00 20.07 46 PRO B N 1
ATOM 3612 C CA . PRO B 1 46 ? 37.156 35.277 34.913 1.00 24.62 46 PRO B CA 1
ATOM 3613 C C . PRO B 1 46 ? 36.284 36.465 35.330 1.00 29.22 46 PRO B C 1
ATOM 3614 O O . PRO B 1 46 ? 36.753 37.408 35.969 1.00 30.33 46 PRO B O 1
ATOM 3618 N N . THR B 1 47 ? 35.011 36.408 34.951 1.00 30.80 47 THR B N 1
ATOM 3619 C CA . THR B 1 47 ? 34.059 37.461 35.282 1.00 31.01 47 THR B CA 1
ATOM 3620 C C . THR B 1 47 ? 33.563 37.299 36.716 1.00 31.89 47 THR B C 1
ATOM 3621 O O . THR B 1 47 ? 32.630 37.978 37.147 1.00 33.59 47 THR B O 1
ATOM 3625 N N . GLY B 1 48 ? 34.195 36.385 37.446 1.00 29.47 48 GLY B N 1
ATOM 3626 C CA . GLY B 1 48 ? 33.837 36.162 38.832 1.00 27.03 48 GLY B CA 1
ATOM 3627 C C . GLY B 1 48 ? 32.546 35.410 39.069 1.00 26.52 48 GLY B C 1
ATOM 3628 O O . GLY B 1 48 ? 32.013 35.443 40.175 1.00 26.39 48 GLY B O 1
ATOM 3629 N N . ARG B 1 49 ? 32.035 34.730 38.049 1.00 25.49 49 ARG B N 1
ATOM 3630 C CA . ARG B 1 49 ? 30.798 33.975 38.210 1.00 26.18 49 ARG B CA 1
ATOM 3631 C C . ARG B 1 49 ? 31.077 32.504 38.465 1.00 28.52 49 ARG B C 1
ATOM 3632 O O . ARG B 1 49 ? 32.193 32.019 38.269 1.00 27.02 49 ARG B O 1
ATOM 3640 N N . LEU B 1 50 ? 30.040 31.802 38.900 1.00 30.37 50 LEU B N 1
ATOM 3641 C CA . LEU B 1 50 ? 30.123 30.382 39.182 1.00 30.06 50 LEU B CA 1
ATOM 3642 C C . LEU B 1 50 ? 28.787 29.764 38.770 1.00 31.33 50 LEU B C 1
ATOM 3643 O O . LEU B 1 50 ? 27.821 29.776 39.534 1.00 31.57 50 LEU B O 1
ATOM 3648 N N . HIS B 1 51 ? 28.731 29.251 37.544 1.00 29.85 51 HIS B N 1
ATOM 3649 C CA . HIS B 1 51 ? 27.517 28.630 37.021 1.00 25.52 51 HIS B CA 1
ATOM 3650 C C . HIS B 1 51 ? 27.553 27.141 37.369 1.00 27.18 51 HIS B C 1
ATOM 3651 O O . HIS B 1 51 ? 28.471 26.425 36.966 1.00 28.40 51 HIS B O 1
ATOM 3658 N N . CYS B 1 52 ? 26.548 26.675 38.107 1.00 25.02 52 CYS B N 1
ATOM 3659 C CA . CYS B 1 52 ? 26.512 25.282 38.541 1.00 26.00 52 CYS B CA 1
ATOM 3660 C C . CYS B 1 52 ? 25.205 24.549 38.296 1.00 25.37 52 CYS B C 1
ATOM 3661 O O . CYS B 1 52 ? 24.201 25.138 37.912 1.00 27.77 52 CYS B O 1
ATOM 3664 N N . ALA B 1 53 ? 25.234 23.247 38.553 1.00 25.60 53 ALA B N 1
ATOM 3665 C CA . ALA B 1 53 ? 24.065 22.394 38.404 1.00 26.97 53 ALA B CA 1
ATOM 3666 C C . ALA B 1 53 ? 24.359 21.031 39.028 1.00 27.44 53 ALA B C 1
ATOM 3667 O O . ALA B 1 53 ? 25.514 20.601 39.098 1.00 25.11 53 ALA B O 1
ATOM 3669 N N . GLY B 1 54 ? 23.308 20.361 39.490 1.00 26.99 54 GLY B N 1
ATOM 3670 C CA . GLY B 1 54 ? 23.465 19.055 40.102 1.00 22.26 54 GLY B CA 1
ATOM 3671 C C . GLY B 1 54 ? 24.161 19.105 41.447 1.00 23.17 54 GLY B C 1
ATOM 3672 O O . GLY B 1 54 ? 24.166 20.135 42.121 1.00 22.60 54 GLY B O 1
ATOM 3673 N N . ASP B 1 55 ? 24.755 17.981 41.834 1.00 25.19 55 ASP B N 1
ATOM 3674 C CA . ASP B 1 55 ? 25.464 17.877 43.102 1.00 26.08 55 ASP B CA 1
ATOM 3675 C C . ASP B 1 55 ? 26.854 18.509 43.016 1.00 27.43 55 ASP B C 1
ATOM 3676 O O . ASP B 1 55 ? 27.869 17.839 43.220 1.00 26.85 55 ASP B O 1
ATOM 3681 N N . ALA B 1 56 ? 26.889 19.803 42.715 1.00 25.95 56 ALA B N 1
ATOM 3682 C CA . ALA B 1 56 ? 28.144 20.534 42.592 1.00 25.68 56 ALA B CA 1
ATOM 3683 C C . ALA B 1 56 ? 28.645 21.011 43.946 1.00 27.63 56 ALA B C 1
ATOM 3684 O O . ALA B 1 56 ? 29.675 21.682 44.031 1.00 29.52 56 ALA B O 1
ATOM 3686 N N . ASP B 1 57 ? 27.925 20.659 45.004 1.00 26.37 57 ASP B N 1
ATOM 3687 C CA . ASP B 1 57 ? 28.306 21.092 46.339 1.00 31.08 57 ASP B CA 1
ATOM 3688 C C . ASP B 1 57 ? 28.587 19.910 47.263 1.00 29.26 57 ASP B C 1
ATOM 3689 O O . ASP B 1 57 ? 28.601 20.052 48.485 1.00 27.83 57 ASP B O 1
ATOM 3694 N N . VAL B 1 58 ? 28.811 18.744 46.668 1.00 27.76 58 VAL B N 1
ATOM 3695 C CA . VAL B 1 58 ? 29.098 17.534 47.430 1.00 24.06 58 VAL B CA 1
ATOM 3696 C C . VAL B 1 58 ? 30.606 17.277 47.443 1.00 22.68 58 VAL B C 1
ATOM 3697 O O . VAL B 1 58 ? 31.244 17.229 46.387 1.00 19.87 58 VAL B O 1
ATOM 3701 N N . GLU B 1 59 ? 31.169 17.111 48.637 1.00 21.27 59 GLU B N 1
ATOM 3702 C CA . GLU B 1 59 ? 32.598 16.871 48.781 1.00 21.63 59 GLU B CA 1
ATOM 3703 C C . GLU B 1 59 ? 33.028 15.457 48.420 1.00 21.23 59 GLU B C 1
ATOM 3704 O O . GLU B 1 59 ? 32.278 14.494 48.584 1.00 20.75 59 GLU B O 1
ATOM 3710 N N . PHE B 1 60 ? 34.257 15.355 47.928 1.00 20.43 60 PHE B N 1
ATOM 3711 C CA . PHE B 1 60 ? 34.858 14.086 47.535 1.00 16.45 60 PHE B CA 1
ATOM 3712 C C . PHE B 1 60 ? 36.362 14.346 47.523 1.00 16.31 60 PHE B C 1
ATOM 3713 O O . PHE B 1 60 ? 36.785 15.494 47.396 1.00 17.61 60 PHE B O 1
ATOM 3721 N N . THR B 1 61 ? 37.176 13.305 47.670 1.00 15.19 61 THR B N 1
ATOM 3722 C CA . THR B 1 61 ? 38.614 13.524 47.661 1.00 13.07 61 THR B CA 1
ATOM 3723 C C . THR B 1 61 ? 39.077 13.851 46.246 1.00 14.40 61 THR B C 1
ATOM 3724 O O . THR B 1 61 ? 38.660 13.226 45.264 1.00 13.23 61 THR B O 1
ATOM 3728 N N . ILE B 1 62 ? 39.930 14.860 46.155 1.00 15.41 62 ILE B N 1
ATOM 3729 C CA . ILE B 1 62 ? 40.440 15.336 44.878 1.00 17.55 62 ILE B CA 1
ATOM 3730 C C . ILE B 1 62 ? 41.339 14.339 44.146 1.00 16.28 62 ILE B C 1
ATOM 3731 O O . ILE B 1 62 ? 41.408 14.349 42.917 1.00 19.17 62 ILE B O 1
ATOM 3736 N N . GLN B 1 63 ? 42.020 13.479 44.898 1.00 17.08 63 GLN B N 1
ATOM 3737 C CA . GLN B 1 63 ? 42.914 12.485 44.312 1.00 17.34 63 GLN B CA 1
ATOM 3738 C C . GLN B 1 63 ? 43.925 13.138 43.363 1.00 15.45 63 GLN B C 1
ATOM 3739 O O . GLN B 1 63 ? 44.472 14.188 43.682 1.00 15.47 63 GLN B O 1
ATOM 3745 N N . SER B 1 64 ? 44.165 12.535 42.200 1.00 14.58 64 SER B N 1
ATOM 3746 C CA . SER B 1 64 ? 45.138 13.083 41.247 1.00 16.58 64 SER B CA 1
ATOM 3747 C C . SER B 1 64 ? 44.866 14.487 40.715 1.00 14.52 64 SER B C 1
ATOM 3748 O O . SER B 1 64 ? 45.759 15.108 40.147 1.00 14.34 64 SER B O 1
ATOM 3751 N N . ALA B 1 65 ? 43.649 14.995 40.885 1.00 14.75 65 ALA B N 1
ATOM 3752 C CA . ALA B 1 65 ? 43.358 16.347 40.415 1.00 14.06 65 ALA B CA 1
ATOM 3753 C C . ALA B 1 65 ? 44.124 17.329 41.298 1.00 12.01 65 ALA B C 1
ATOM 3754 O O . ALA B 1 65 ? 44.120 18.536 41.072 1.00 12.87 65 ALA B O 1
ATOM 3756 N N . SER B 1 66 ? 44.804 16.791 42.301 1.00 13.81 66 SER B N 1
ATOM 3757 C CA . SER B 1 66 ? 45.592 17.604 43.213 1.00 14.62 66 SER B CA 1
ATOM 3758 C C . SER B 1 66 ? 46.969 17.876 42.620 1.00 14.58 66 SER B C 1
ATOM 3759 O O . SER B 1 66 ? 47.608 18.871 42.954 1.00 14.96 66 SER B O 1
ATOM 3762 N N . LYS B 1 67 ? 47.414 16.991 41.732 1.00 13.78 67 LYS B N 1
ATOM 3763 C CA . LYS B 1 67 ? 48.746 17.099 41.133 1.00 15.28 67 LYS B CA 1
ATOM 3764 C C . LYS B 1 67 ? 49.114 18.438 40.492 1.00 14.01 67 LYS B C 1
ATOM 3765 O O . LYS B 1 67 ? 50.237 18.912 40.650 1.00 13.59 67 LYS B O 1
ATOM 3771 N N . PRO B 1 68 ? 48.187 19.064 39.752 1.00 17.28 68 PRO B N 1
ATOM 3772 C CA . PRO B 1 68 ? 48.590 20.348 39.165 1.00 16.94 68 PRO B CA 1
ATOM 3773 C C . PRO B 1 68 ? 48.814 21.463 40.185 1.00 15.99 68 PRO B C 1
ATOM 3774 O O . PRO B 1 68 ? 49.583 22.390 39.936 1.00 15.65 68 PRO B O 1
ATOM 3778 N N . PHE B 1 69 ? 48.175 21.358 41.345 1.00 14.87 69 PHE B N 1
ATOM 3779 C CA . PHE B 1 69 ? 48.312 22.385 42.375 1.00 13.81 69 PHE B CA 1
ATOM 3780 C C . PHE B 1 69 ? 49.564 22.251 43.248 1.00 13.84 69 PHE B C 1
ATOM 3781 O O . PHE B 1 69 ? 50.209 23.252 43.571 1.00 14.12 69 PHE B O 1
ATOM 3789 N N . THR B 1 70 ? 49.921 21.031 43.638 1.00 12.75 70 THR B N 1
ATOM 3790 C CA . THR B 1 70 ? 51.137 20.871 44.425 1.00 13.84 70 THR B CA 1
ATOM 3791 C C . THR B 1 70 ? 52.320 21.168 43.496 1.00 13.56 70 THR B C 1
ATOM 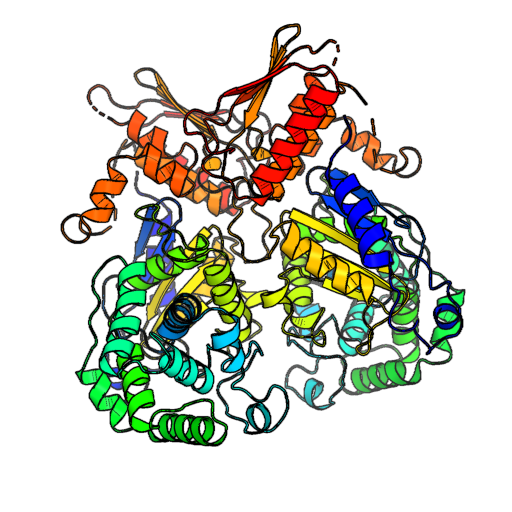3792 O O . THR B 1 70 ? 53.393 21.588 43.937 1.00 16.04 70 THR B O 1
ATOM 3796 N N . TYR B 1 71 ? 52.113 20.961 42.199 1.00 13.84 71 TYR B N 1
ATOM 3797 C CA . TYR B 1 71 ? 53.155 21.229 41.214 1.00 14.72 71 TYR B CA 1
ATOM 3798 C C . TYR B 1 71 ? 53.388 22.735 41.174 1.00 13.60 71 TYR B C 1
ATOM 3799 O O . TYR B 1 71 ? 54.527 23.194 41.161 1.00 12.51 71 TYR B O 1
ATOM 3808 N N . ALA B 1 72 ? 52.304 23.504 41.164 1.00 13.12 72 ALA B N 1
ATOM 3809 C CA . ALA B 1 72 ? 52.422 24.962 41.146 1.00 12.82 72 ALA B CA 1
ATOM 3810 C C . ALA B 1 72 ? 53.136 25.436 42.417 1.00 13.32 72 ALA B C 1
ATOM 3811 O O . ALA B 1 72 ? 54.020 26.296 42.368 1.00 14.92 72 ALA B O 1
ATOM 3813 N N . ALA B 1 73 ? 52.753 24.859 43.552 1.00 12.24 73 ALA B N 1
ATOM 3814 C CA . ALA B 1 73 ? 53.351 25.207 44.836 1.00 13.90 73 ALA B CA 1
ATOM 3815 C C . ALA B 1 73 ? 54.850 24.923 44.836 1.00 15.81 73 ALA B C 1
ATOM 3816 O O . ALA B 1 73 ? 55.646 25.742 45.306 1.00 15.43 73 ALA B O 1
ATOM 3818 N N . ALA B 1 74 ? 55.232 23.758 44.320 1.00 13.26 74 ALA B N 1
ATOM 3819 C CA . ALA B 1 74 ? 56.639 23.390 44.260 1.00 13.81 74 ALA B CA 1
ATOM 3820 C C . ALA B 1 74 ? 57.396 24.407 43.410 1.00 16.09 74 ALA B C 1
ATOM 3821 O O . ALA B 1 74 ? 58.468 24.865 43.789 1.00 15.67 74 ALA B O 1
ATOM 3823 N N . LEU B 1 75 ? 56.835 24.764 42.259 1.00 16.68 75 LEU B N 1
ATOM 3824 C CA . LEU B 1 75 ? 57.482 25.736 41.382 1.00 16.69 75 LEU B CA 1
ATOM 3825 C C . LEU B 1 75 ? 57.651 27.078 42.102 1.00 17.83 75 LEU B C 1
ATOM 3826 O O . LEU B 1 75 ? 58.674 27.754 41.960 1.00 16.79 75 LEU B O 1
ATOM 3831 N N . VAL B 1 76 ? 56.646 27.459 42.882 1.00 19.06 76 VAL B N 1
ATOM 3832 C CA . VAL B 1 76 ? 56.705 28.709 43.632 1.00 18.54 76 VAL B CA 1
ATOM 3833 C C . VAL B 1 76 ? 57.717 28.630 44.777 1.00 19.45 76 VAL B C 1
ATOM 3834 O O . VAL B 1 76 ? 58.528 29.534 44.951 1.00 19.77 76 VAL B O 1
ATOM 3838 N N . ASP B 1 77 ? 57.677 27.550 45.553 1.00 18.40 77 ASP B N 1
ATOM 3839 C CA . ASP B 1 77 ? 58.592 27.417 46.688 1.00 17.21 77 ASP B CA 1
ATOM 3840 C C . ASP B 1 77 ? 60.052 27.198 46.329 1.00 17.55 77 ASP B C 1
ATOM 3841 O O . ASP B 1 77 ? 60.937 27.641 47.055 1.00 16.44 77 ASP B O 1
ATOM 3846 N N . ARG B 1 78 ? 60.305 26.514 45.218 1.00 18.42 78 ARG B N 1
ATOM 3847 C CA . ARG B 1 78 ? 61.672 26.175 44.841 1.00 19.93 78 ARG B CA 1
ATOM 3848 C C . ARG B 1 78 ? 62.290 26.791 43.593 1.00 20.17 78 ARG B C 1
ATOM 3849 O O . ARG B 1 78 ? 63.514 26.823 43.469 1.00 20.26 78 ARG B O 1
ATOM 3857 N N . GLY B 1 79 ? 61.462 27.269 42.671 1.00 20.20 79 GLY B N 1
ATOM 3858 C CA . GLY B 1 79 ? 61.989 27.831 41.441 1.00 16.81 79 GLY B CA 1
ATOM 3859 C C . GLY B 1 79 ? 62.009 26.727 40.394 1.00 16.10 79 GLY B C 1
ATOM 3860 O O . GLY B 1 79 ? 62.060 25.538 40.738 1.00 12.08 79 GLY B O 1
ATOM 3861 N N . PHE B 1 80 ? 61.964 27.112 39.122 1.00 14.32 80 PHE B N 1
ATOM 3862 C CA . PHE B 1 80 ? 61.957 26.150 38.022 1.00 15.92 80 PHE B CA 1
ATOM 3863 C C . PHE B 1 80 ? 63.150 25.197 37.942 1.00 16.86 80 PHE B C 1
ATOM 3864 O O . PHE B 1 80 ? 62.973 24.004 37.702 1.00 14.60 80 PHE B O 1
ATOM 3872 N N . ALA B 1 81 ? 64.361 25.710 38.128 1.00 15.13 81 ALA B N 1
ATOM 3873 C CA . ALA B 1 81 ? 65.547 24.856 38.039 1.00 16.64 81 ALA B CA 1
ATOM 3874 C C . ALA B 1 81 ? 65.513 23.704 39.042 1.00 17.42 81 ALA B C 1
ATOM 3875 O O . ALA B 1 81 ? 65.818 22.563 38.697 1.00 17.13 81 ALA B O 1
ATOM 3877 N N . ALA B 1 82 ? 65.131 24.002 40.280 1.00 15.72 82 ALA B N 1
ATOM 3878 C CA . ALA B 1 82 ? 65.072 22.984 41.326 1.00 16.78 82 ALA B CA 1
ATOM 3879 C C . ALA B 1 82 ? 64.017 21.922 41.022 1.00 16.99 82 ALA B C 1
ATOM 3880 O O . ALA B 1 82 ? 64.260 20.724 41.174 1.00 15.12 82 ALA B O 1
ATOM 3882 N N . VAL B 1 83 ? 62.845 22.363 40.588 1.00 16.77 83 VAL B N 1
ATOM 3883 C CA . VAL B 1 83 ? 61.775 21.435 40.267 1.00 16.25 83 VAL B CA 1
ATOM 3884 C C . VAL B 1 83 ? 62.085 20.618 39.024 1.00 17.51 83 VAL B C 1
ATOM 3885 O O . VAL B 1 83 ? 61.930 19.397 39.023 1.00 18.26 83 VAL B O 1
ATOM 3889 N N . ASP B 1 84 ? 62.529 21.287 37.966 1.00 16.70 84 ASP B N 1
ATOM 3890 C CA . ASP B 1 84 ? 62.825 20.595 36.716 1.00 16.27 84 ASP B CA 1
ATOM 3891 C C . ASP B 1 84 ? 63.941 19.575 36.832 1.00 16.03 84 ASP B C 1
ATOM 3892 O O . ASP B 1 84 ? 64.035 18.660 36.011 1.00 13.54 84 ASP B O 1
ATOM 3897 N N . ARG B 1 85 ? 64.787 19.724 37.846 1.00 13.70 85 ARG B N 1
ATOM 3898 C CA . ARG B 1 85 ? 65.875 18.777 38.058 1.00 15.32 85 ARG B CA 1
ATOM 3899 C C . ARG B 1 85 ? 65.300 17.435 38.499 1.00 15.85 85 ARG B C 1
ATOM 3900 O O . ARG B 1 85 ? 65.885 16.391 38.232 1.00 16.95 85 ARG B O 1
ATOM 3908 N N . GLN B 1 86 ? 64.139 17.468 39.152 1.00 17.16 86 GLN B N 1
ATOM 3909 C CA . GLN B 1 86 ? 63.499 16.250 39.654 1.00 18.97 86 GLN B CA 1
ATOM 3910 C C . GLN B 1 86 ? 62.325 15.757 38.817 1.00 18.30 86 GLN B C 1
ATOM 3911 O O . GLN B 1 86 ? 62.091 14.555 38.723 1.00 17.42 86 GLN B O 1
ATOM 3917 N N . VAL B 1 87 ? 61.582 16.685 38.222 1.00 17.38 87 VAL B N 1
ATOM 3918 C CA . VAL B 1 87 ? 60.412 16.329 37.428 1.00 17.84 87 VAL B CA 1
ATOM 3919 C C . VAL B 1 87 ? 60.548 16.761 35.971 1.00 17.19 87 VAL B C 1
ATOM 3920 O O . VAL B 1 87 ? 60.801 17.932 35.685 1.00 17.77 87 VAL B O 1
ATOM 3924 N N . GLY B 1 88 ? 60.359 15.815 35.054 1.00 14.59 88 GLY B N 1
ATOM 3925 C CA . GLY B 1 88 ? 60.467 16.123 33.638 1.00 10.62 88 GLY B CA 1
ATOM 3926 C C . GLY B 1 88 ? 59.190 16.691 33.049 1.00 12.60 88 GLY B C 1
ATOM 3927 O O . GLY B 1 88 ? 58.214 16.929 33.761 1.00 13.86 88 GLY B O 1
ATOM 3928 N N . LEU B 1 89 ? 59.193 16.899 31.737 1.00 14.56 89 LEU B N 1
ATOM 3929 C CA . LEU B 1 89 ? 58.036 17.438 31.034 1.00 15.47 89 LEU B CA 1
ATOM 3930 C C . LEU B 1 89 ? 57.592 16.481 29.927 1.00 18.17 89 LEU B C 1
ATOM 3931 O O . LEU B 1 89 ? 56.820 16.853 29.041 1.00 18.03 89 LEU B O 1
ATOM 3936 N N . ASN B 1 90 ? 58.077 15.247 29.982 1.00 19.22 90 ASN B N 1
ATOM 3937 C CA . ASN B 1 90 ? 57.752 14.263 28.957 1.00 20.88 90 ASN B CA 1
ATOM 3938 C C . ASN B 1 90 ? 56.373 13.648 29.115 1.00 19.23 90 ASN B C 1
ATOM 3939 O O . ASN B 1 90 ? 56.084 13.003 30.120 1.00 21.28 90 ASN B O 1
ATOM 3944 N N . PRO B 1 91 ? 55.495 13.848 28.119 1.00 19.05 91 PRO B N 1
ATOM 3945 C CA . PRO B 1 91 ? 54.151 13.275 28.205 1.00 20.47 91 PRO B CA 1
ATOM 3946 C C . PRO B 1 91 ? 54.253 11.768 28.390 1.00 20.19 91 PRO B C 1
ATOM 3947 O O . PRO B 1 91 ? 55.094 11.110 27.767 1.00 21.10 91 PRO B O 1
ATOM 3951 N N . SER B 1 92 ? 53.409 11.220 29.254 1.00 16.62 92 SER B N 1
ATOM 3952 C CA . SER B 1 92 ? 53.458 9.789 29.514 1.00 17.38 92 SER B CA 1
ATOM 3953 C C . SER B 1 92 ? 52.266 9.258 30.295 1.00 20.10 92 SER B C 1
ATOM 3954 O O . SER B 1 92 ? 51.534 10.015 30.936 1.00 21.45 92 SER B O 1
ATOM 3957 N N . GLY B 1 93 ? 52.092 7.942 30.229 1.00 22.45 93 GLY B N 1
ATOM 3958 C CA . GLY B 1 93 ? 51.028 7.277 30.948 1.00 23.45 93 GLY B CA 1
ATOM 3959 C C . GLY B 1 93 ? 51.593 6.803 32.276 1.00 25.08 93 GLY B C 1
ATOM 3960 O O . GLY B 1 93 ? 52.798 6.917 32.519 1.00 24.62 93 GLY B O 1
ATOM 3961 N N . GLU B 1 94 ? 50.731 6.254 33.124 1.00 25.04 94 GLU B N 1
ATOM 3962 C CA . GLU B 1 94 ? 51.118 5.789 34.452 1.00 22.08 94 GLU B CA 1
ATOM 3963 C C . GLU B 1 94 ? 52.088 4.606 34.510 1.00 19.24 94 GLU B C 1
ATOM 3964 O O . GLU B 1 94 ? 52.913 4.535 35.423 1.00 18.93 94 GLU B O 1
ATOM 3970 N N . ALA B 1 95 ? 52.001 3.682 33.555 1.00 18.86 95 ALA B N 1
ATOM 3971 C CA . ALA B 1 95 ? 52.891 2.515 33.549 1.00 19.90 95 ALA B CA 1
ATOM 3972 C C . ALA B 1 95 ? 54.346 2.953 33.759 1.00 19.82 95 ALA B C 1
ATOM 3973 O O . ALA B 1 95 ? 54.866 3.773 33.001 1.00 21.25 95 ALA B O 1
ATOM 3975 N N . PHE B 1 96 ? 55.005 2.405 34.778 1.00 18.03 96 PHE B N 1
ATOM 3976 C CA . PHE B 1 96 ? 56.384 2.798 35.068 1.00 18.60 96 PHE B CA 1
ATOM 3977 C C . PHE B 1 96 ? 57.469 2.027 34.326 1.00 19.66 96 PHE B C 1
ATOM 3978 O O . PHE B 1 96 ? 57.471 0.799 34.296 1.00 18.64 96 PHE B O 1
ATOM 3986 N N . ASN B 1 97 ? 58.405 2.775 33.754 1.00 20.91 97 ASN B N 1
ATOM 3987 C CA . ASN B 1 97 ? 59.526 2.211 33.015 1.00 22.98 97 ASN B CA 1
ATOM 3988 C C . ASN B 1 97 ? 60.806 2.806 33.607 1.00 20.45 97 ASN B C 1
ATOM 3989 O O . ASN B 1 97 ? 61.035 4.012 33.520 1.00 21.84 97 ASN B O 1
ATOM 3994 N N . GLU B 1 98 ? 61.639 1.961 34.203 1.00 17.79 98 GLU B N 1
ATOM 3995 C CA . GLU B 1 98 ? 62.876 2.422 34.827 1.00 17.62 98 GLU B CA 1
ATOM 3996 C C . GLU B 1 98 ? 63.837 3.160 33.882 1.00 20.55 98 GLU B C 1
ATOM 3997 O O . GLU B 1 98 ? 64.712 3.901 34.336 1.00 20.66 98 GLU B O 1
ATOM 4003 N N . LEU B 1 99 ? 63.677 2.972 32.575 1.00 19.35 99 LEU B N 1
ATOM 4004 C CA . LEU B 1 99 ? 64.550 3.647 31.622 1.00 19.60 99 LEU B CA 1
ATOM 4005 C C . LEU B 1 99 ? 64.397 5.168 31.673 1.00 17.22 99 LEU B C 1
ATOM 4006 O O . LEU B 1 99 ? 65.306 5.899 31.291 1.00 14.58 99 LEU B O 1
ATOM 4011 N N . SER B 1 100 ? 63.250 5.647 32.145 1.00 15.79 100 SER B N 1
ATOM 4012 C CA . SER B 1 100 ? 63.022 7.087 32.241 1.00 15.28 100 SER B CA 1
ATOM 4013 C C . SER B 1 100 ? 63.946 7.674 33.299 1.00 15.90 100 SER B C 1
ATOM 4014 O O . SER B 1 100 ? 64.265 8.861 33.272 1.00 15.19 100 SER B O 1
ATOM 4017 N N . LEU B 1 101 ? 64.375 6.829 34.232 1.00 16.67 101 LEU B N 1
ATOM 4018 C CA . LEU B 1 101 ? 65.258 7.261 35.309 1.00 18.36 101 LEU B CA 1
ATOM 4019 C C . LEU B 1 101 ? 66.715 6.895 35.047 1.00 19.80 101 LEU B C 1
ATOM 4020 O O . LEU B 1 101 ? 67.624 7.670 35.338 1.00 19.75 101 LEU B O 1
ATOM 4025 N N . GLU B 1 102 ? 66.916 5.703 34.497 1.00 20.42 102 GLU B N 1
ATOM 4026 C CA . GLU B 1 102 ? 68.239 5.168 34.201 1.00 22.48 102 GLU B CA 1
ATOM 4027 C C . GLU B 1 102 ? 68.838 5.727 32.911 1.00 21.69 102 GLU B C 1
ATOM 4028 O O . GLU B 1 102 ? 70.055 5.769 32.749 1.00 23.67 102 GLU B O 1
ATOM 4034 N N . ALA B 1 103 ? 67.976 6.148 31.995 1.00 19.72 103 ALA B N 1
ATOM 4035 C CA . ALA B 1 103 ? 68.412 6.698 30.719 1.00 19.77 103 ALA B CA 1
ATOM 4036 C C . ALA B 1 103 ? 67.512 7.879 30.378 1.00 21.46 103 ALA B C 1
ATOM 4037 O O . ALA B 1 103 ? 66.952 8.515 31.267 1.00 20.96 103 ALA B O 1
ATOM 4039 N N . GLU B 1 104 ? 67.384 8.181 29.092 1.00 24.60 104 GLU B N 1
ATOM 4040 C CA . GLU B 1 104 ? 66.529 9.279 28.663 1.00 26.00 104 GLU B CA 1
ATOM 4041 C C . GLU B 1 104 ? 66.852 10.552 29.445 1.00 24.93 104 GLU B C 1
ATOM 4042 O O . GLU B 1 104 ? 67.991 11.018 29.432 1.00 23.57 104 GLU B O 1
ATOM 4048 N N . SER B 1 105 ? 65.856 11.104 30.134 1.00 23.43 105 SER B N 1
ATOM 4049 C CA . SER B 1 105 ? 66.049 12.325 30.910 1.00 23.86 105 SER B CA 1
ATOM 4050 C C . SER B 1 105 ? 66.499 12.112 32.355 1.00 19.97 105 SER B C 1
ATOM 4051 O O . SER B 1 105 ? 66.747 13.075 33.071 1.00 18.40 105 SER B O 1
ATOM 4054 N N . HIS B 1 106 ? 66.584 10.864 32.796 1.00 16.62 106 HIS B N 1
ATOM 4055 C CA . HIS B 1 106 ? 67.040 10.578 34.152 1.00 17.44 106 HIS B CA 1
ATOM 4056 C C . HIS B 1 106 ? 66.180 11.192 35.254 1.00 19.56 106 HIS B C 1
ATOM 4057 O O . HIS B 1 106 ? 66.695 11.630 36.290 1.00 17.83 106 HIS B O 1
ATOM 4064 N N . ARG B 1 107 ? 64.871 11.230 35.031 1.00 19.26 107 ARG B N 1
ATOM 4065 C CA . ARG B 1 107 ? 63.956 11.762 36.030 1.00 18.54 107 ARG B CA 1
ATOM 4066 C C . ARG B 1 107 ? 62.542 11.338 35.664 1.00 17.62 107 ARG B C 1
ATOM 4067 O O . ARG B 1 107 ? 62.263 11.037 34.505 1.00 15.98 107 ARG B O 1
ATOM 4075 N N . PRO B 1 108 ? 61.639 11.264 36.653 1.00 15.71 108 PRO B N 1
ATOM 4076 C CA . PRO B 1 108 ? 60.268 10.862 36.322 1.00 16.84 108 PRO B CA 1
ATOM 4077 C C . PRO B 1 108 ? 59.702 11.772 35.228 1.00 16.88 108 PRO B C 1
ATOM 4078 O O . PRO B 1 108 ? 59.886 12.989 35.258 1.00 16.42 108 PRO B O 1
ATOM 4082 N N . ASP B 1 109 ? 59.022 11.162 34.264 1.00 15.82 109 ASP B N 1
ATOM 4083 C CA . ASP B 1 109 ? 58.457 11.860 33.112 1.00 15.58 109 ASP B CA 1
ATOM 4084 C C . ASP B 1 109 ? 57.764 13.201 33.311 1.00 15.85 109 ASP B C 1
ATOM 4085 O O . ASP B 1 109 ? 58.126 14.179 32.660 1.00 15.36 109 ASP B O 1
ATOM 4090 N N . ASN B 1 110 ? 56.754 13.254 34.171 1.00 14.79 110 ASN B N 1
ATOM 4091 C CA . ASN B 1 110 ? 56.042 14.508 34.392 1.00 13.51 110 ASN B CA 1
ATOM 4092 C C . ASN B 1 110 ? 55.295 14.522 35.724 1.00 15.26 110 ASN B C 1
ATOM 4093 O O . ASN B 1 110 ? 55.183 13.493 36.395 1.00 13.96 110 ASN B O 1
ATOM 4098 N N . ALA B 1 111 ? 54.781 15.695 36.097 1.00 14.44 111 ALA B N 1
ATOM 4099 C CA . ALA B 1 111 ? 54.068 15.872 37.365 1.00 12.53 111 ALA B CA 1
ATOM 4100 C C . ALA B 1 111 ? 52.682 15.240 37.439 1.00 14.31 111 ALA B C 1
ATOM 4101 O O . ALA B 1 111 ? 52.099 15.166 38.515 1.00 15.55 111 ALA B O 1
ATOM 4103 N N . MET B 1 112 ? 52.149 14.792 36.308 1.00 13.58 112 MET B N 1
ATOM 4104 C CA . MET B 1 112 ? 50.818 14.193 36.301 1.00 14.97 112 MET B CA 1
ATOM 4105 C C . MET B 1 112 ? 50.817 12.709 36.662 1.00 12.21 112 MET B C 1
ATOM 4106 O O . MET B 1 112 ? 49.785 12.164 37.047 1.00 12.06 112 MET B O 1
ATOM 4111 N N . ILE B 1 113 ? 51.961 12.045 36.536 1.00 11.06 113 ILE B N 1
ATOM 4112 C CA . ILE B 1 113 ? 52.005 10.637 36.894 1.00 13.16 113 ILE B CA 1
ATOM 4113 C C . ILE B 1 113 ? 52.445 10.533 38.345 1.00 13.57 113 ILE B C 1
ATOM 4114 O O . ILE B 1 113 ? 53.024 11.470 38.890 1.00 15.21 113 ILE B O 1
ATOM 4119 N N . ASN B 1 114 ? 52.154 9.399 38.970 1.00 11.02 114 ASN B N 1
ATOM 4120 C CA . ASN B 1 114 ? 52.489 9.190 40.371 1.00 11.23 114 ASN B CA 1
ATOM 4121 C C . ASN B 1 114 ? 53.955 9.421 40.713 1.00 11.52 114 ASN B C 1
ATOM 4122 O O . ASN B 1 114 ? 54.258 10.080 41.703 1.00 13.80 114 ASN B O 1
ATOM 4127 N N . ALA B 1 115 ? 54.864 8.887 39.904 1.00 11.63 115 ALA B N 1
ATOM 4128 C CA . ALA B 1 115 ? 56.291 9.059 40.172 1.00 11.16 115 ALA B CA 1
ATOM 4129 C C . ALA B 1 115 ? 56.653 10.541 40.217 1.00 11.05 115 ALA B C 1
ATOM 4130 O O . ALA B 1 115 ? 57.393 10.976 41.094 1.00 14.33 115 ALA B O 1
ATOM 4132 N N . GLY B 1 116 ? 56.112 11.317 39.280 1.00 12.48 116 GLY B N 1
ATOM 4133 C CA . GLY B 1 116 ? 56.388 12.744 39.244 1.00 9.63 116 GLY B CA 1
ATOM 4134 C C . GLY B 1 116 ? 55.702 13.472 40.382 1.00 12.07 116 GLY B C 1
ATOM 4135 O O . GLY B 1 116 ? 56.252 14.413 40.961 1.00 13.55 116 GLY B O 1
ATOM 4136 N N . ALA B 1 117 ? 54.494 13.028 40.709 1.00 13.98 117 ALA B N 1
ATOM 4137 C CA . ALA B 1 117 ? 53.719 13.631 41.786 1.00 16.07 117 ALA B CA 1
ATOM 4138 C C . ALA B 1 117 ? 54.419 13.415 43.131 1.00 14.30 117 ALA B C 1
ATOM 4139 O O . ALA B 1 117 ? 54.400 14.291 43.999 1.00 14.82 117 ALA B O 1
ATOM 4141 N N . LEU B 1 118 ? 55.027 12.245 43.299 1.00 11.29 118 LEU B N 1
ATOM 4142 C CA . LEU B 1 118 ? 55.752 11.927 44.524 1.00 10.93 118 LEU B CA 1
ATOM 4143 C C . LEU B 1 118 ? 56.967 12.850 44.629 1.00 12.29 118 LEU B C 1
ATOM 4144 O O . LEU B 1 118 ? 57.247 13.403 45.691 1.00 13.24 118 LEU B O 1
ATOM 4149 N N . ALA B 1 119 ? 57.688 13.021 43.526 1.00 10.12 119 ALA B N 1
ATOM 4150 C CA . ALA B 1 119 ? 58.854 13.905 43.528 1.00 15.07 119 ALA B CA 1
ATOM 4151 C C . ALA B 1 119 ? 58.425 15.354 43.793 1.00 15.04 119 ALA B C 1
ATOM 4152 O O . ALA B 1 119 ? 59.165 16.122 44.398 1.00 17.01 119 ALA B O 1
ATOM 4154 N N . VAL B 1 120 ? 57.235 15.728 43.333 1.00 16.01 120 VAL B N 1
ATOM 4155 C CA . VAL B 1 120 ? 56.729 17.082 43.559 1.00 13.83 120 VAL B CA 1
ATOM 4156 C C . VAL B 1 120 ? 56.456 17.305 45.046 1.00 11.38 120 VAL B C 1
ATOM 4157 O O . VAL B 1 120 ? 56.805 18.339 45.594 1.00 14.37 120 VAL B O 1
ATOM 4161 N N . HIS B 1 121 ? 55.848 16.331 45.710 1.00 13.88 121 HIS B N 1
ATOM 4162 C CA . HIS B 1 121 ? 55.562 16.488 47.133 1.00 13.22 121 HIS B CA 1
ATOM 4163 C C . HIS B 1 121 ? 56.862 16.601 47.926 1.00 14.05 121 HIS B C 1
ATOM 4164 O O . HIS B 1 121 ? 56.952 17.375 48.875 1.00 16.59 121 HIS B O 1
ATOM 4171 N N . GLN B 1 122 ? 57.867 15.821 47.534 1.00 14.21 122 GLN B N 1
ATOM 4172 C CA . GLN B 1 122 ? 59.174 15.844 48.193 1.00 12.69 122 GLN B CA 1
ATOM 4173 C C . GLN B 1 122 ? 59.783 17.245 48.082 1.00 16.71 122 GLN B C 1
ATOM 4174 O O . GLN B 1 122 ? 60.548 17.680 48.940 1.00 18.09 122 GLN B O 1
ATOM 4180 N N . LEU B 1 123 ? 59.412 17.951 47.021 1.00 18.34 123 LEU B N 1
ATOM 4181 C CA . LEU B 1 123 ? 59.922 19.286 46.746 1.00 15.98 123 LEU B CA 1
ATOM 4182 C C . LEU B 1 123 ? 59.201 20.460 47.397 1.00 16.19 123 LEU B C 1
ATOM 4183 O O . LEU B 1 123 ? 59.800 21.517 47.578 1.00 16.17 123 LEU B O 1
ATOM 4188 N N . LEU B 1 124 ? 57.932 20.276 47.749 1.00 19.14 124 LEU B N 1
ATOM 4189 C CA . LEU B 1 124 ? 57.102 21.357 48.288 1.00 26.06 124 LEU B CA 1
ATOM 4190 C C . LEU B 1 124 ? 57.719 22.579 48.990 1.00 35.86 124 LEU B C 1
ATOM 4191 O O . LEU B 1 124 ? 58.171 23.502 48.318 1.00 45.87 124 LEU B O 1
ATOM 4196 N N . VAL B 1 125 ? 57.728 22.614 50.315 1.00 32.19 125 VAL B N 1
ATOM 4197 C CA . VAL B 1 125 ? 58.268 23.765 51.048 1.00 27.13 125 VAL B CA 1
ATOM 4198 C C . VAL B 1 125 ? 59.758 24.072 50.868 1.00 26.21 125 VAL B C 1
ATOM 4199 O O . VAL B 1 125 ? 60.127 25.209 50.590 1.00 24.62 125 VAL B O 1
ATOM 4203 N N . GLY B 1 126 ? 60.614 23.074 51.050 1.00 26.51 126 GLY B N 1
ATOM 4204 C CA . GLY B 1 126 ? 62.041 23.304 50.908 1.00 21.49 126 GLY B CA 1
ATOM 4205 C C . GLY B 1 126 ? 62.882 22.045 51.055 1.00 20.87 126 GLY B C 1
ATOM 4206 O O . GLY B 1 126 ? 62.348 20.979 51.358 1.00 22.21 126 GLY B O 1
ATOM 4207 N N . PRO B 1 127 ? 64.211 22.147 50.869 1.00 21.68 127 PRO B N 1
ATOM 4208 C CA . PRO B 1 127 ? 65.192 21.057 50.957 1.00 24.79 127 PRO B CA 1
ATOM 4209 C C . PRO B 1 127 ? 65.157 20.255 52.253 1.00 28.90 127 PRO B C 1
ATOM 4210 O O . PRO B 1 127 ? 65.354 19.040 52.244 1.00 30.91 127 PRO B O 1
ATOM 4214 N N . GLU B 1 128 ? 64.923 20.935 53.368 1.00 30.82 128 GLU B N 1
ATOM 4215 C CA . GLU B 1 128 ? 64.897 20.257 54.655 1.00 33.76 128 GLU B CA 1
ATOM 4216 C C . GLU B 1 128 ? 63.592 20.453 55.420 1.00 30.65 128 GLU B C 1
ATOM 4217 O O . GLU B 1 128 ? 63.575 20.430 56.651 1.00 30.82 128 GLU B O 1
ATOM 4223 N N . ALA B 1 129 ? 62.501 20.646 54.687 1.00 24.29 129 ALA B N 1
ATOM 4224 C CA . ALA B 1 129 ? 61.194 20.828 55.307 1.00 20.13 129 ALA B CA 1
ATOM 4225 C C . ALA B 1 129 ? 60.750 19.502 55.923 1.00 19.92 129 ALA B C 1
ATOM 4226 O O . ALA B 1 129 ? 61.180 18.429 55.491 1.00 19.25 129 ALA B O 1
ATOM 4228 N N . SER B 1 130 ? 59.897 19.579 56.937 1.00 19.68 130 SER B N 1
ATOM 4229 C CA . SER B 1 130 ? 59.397 18.379 57.593 1.00 19.82 130 SER B CA 1
ATOM 4230 C C . SER B 1 130 ? 58.145 17.891 56.859 1.00 19.22 130 SER B C 1
ATOM 4231 O O . SER B 1 130 ? 57.564 18.628 56.052 1.00 17.85 130 SER B O 1
ATOM 4234 N N . ARG B 1 131 ? 57.732 16.657 57.143 1.00 13.12 131 ARG B N 1
ATOM 4235 C CA . ARG B 1 131 ? 56.557 16.087 56.502 1.00 19.66 131 ARG B CA 1
ATOM 4236 C C . ARG B 1 131 ? 55.316 16.927 56.769 1.00 20.59 131 ARG B C 1
ATOM 4237 O O . ARG B 1 131 ? 54.485 17.110 55.882 1.00 20.94 131 ARG B O 1
ATOM 4245 N N . LYS B 1 132 ? 55.188 17.435 57.993 1.00 22.16 132 LYS B N 1
ATOM 4246 C CA . LYS B 1 132 ? 54.035 18.255 58.350 1.00 21.30 132 LYS B CA 1
ATOM 4247 C C . LYS B 1 132 ? 54.034 19.582 57.606 1.00 18.71 132 LYS B C 1
ATOM 4248 O O . LYS B 1 132 ? 52.980 20.067 57.205 1.00 21.97 132 LYS B O 1
ATOM 4254 N N . GLU B 1 133 ? 55.205 20.183 57.428 1.00 17.00 133 GLU B N 1
ATOM 4255 C CA . GLU B 1 133 ? 55.264 21.447 56.707 1.00 19.08 133 GLU B CA 1
ATOM 4256 C C . GLU B 1 133 ? 54.856 21.220 55.253 1.00 20.99 133 GLU B C 1
ATOM 4257 O O . GLU B 1 133 ? 54.188 22.054 54.650 1.00 23.50 133 GLU B O 1
ATOM 4263 N N . ARG B 1 134 ? 55.259 20.082 54.695 1.00 19.54 134 ARG B N 1
ATOM 4264 C CA . ARG B 1 134 ? 54.953 19.764 53.304 1.00 16.56 134 ARG B CA 1
ATOM 4265 C C . ARG B 1 134 ? 53.480 19.456 53.058 1.00 18.38 134 ARG B C 1
ATOM 4266 O O . ARG B 1 134 ? 52.919 19.886 52.047 1.00 18.83 134 ARG B O 1
ATOM 4274 N N . LEU B 1 135 ? 52.846 18.726 53.973 1.00 19.37 135 LEU B N 1
ATOM 4275 C CA . LEU B 1 135 ? 51.422 18.423 53.819 1.00 20.84 135 LEU B CA 1
ATOM 4276 C C . LEU B 1 135 ? 50.642 19.727 54.004 1.00 22.06 135 LEU B C 1
ATOM 4277 O O . LEU B 1 135 ? 49.704 20.012 53.255 1.00 22.56 135 LEU B O 1
ATOM 4282 N N . ASP B 1 136 ? 51.024 20.511 55.011 1.00 20.64 136 ASP B N 1
ATOM 4283 C CA . ASP B 1 136 ? 50.361 21.788 55.264 1.00 19.94 136 ASP B CA 1
ATOM 4284 C C . ASP B 1 136 ? 50.436 22.621 53.994 1.00 18.52 136 ASP B C 1
ATOM 4285 O O . ASP B 1 136 ? 49.474 23.295 53.622 1.00 20.07 136 ASP B O 1
ATOM 4290 N N . ARG B 1 137 ? 51.591 22.575 53.336 1.00 16.71 137 ARG B N 1
ATOM 4291 C CA . ARG B 1 137 ? 51.790 23.331 52.102 1.00 19.24 137 ARG B CA 1
ATOM 4292 C C . ARG B 1 137 ? 50.864 22.843 50.998 1.00 18.18 137 ARG B C 1
ATOM 4293 O O . ARG B 1 137 ? 50.266 23.645 50.279 1.00 19.82 137 ARG B O 1
ATOM 4301 N N . ALA B 1 138 ? 50.750 21.525 50.865 1.00 15.76 138 ALA B N 1
ATOM 4302 C CA . ALA B 1 138 ? 49.885 20.942 49.850 1.00 17.91 138 ALA B CA 1
ATOM 4303 C C . ALA B 1 138 ? 48.450 21.373 50.126 1.00 19.18 138 ALA B C 1
ATOM 4304 O O . ALA B 1 138 ? 47.724 21.788 49.220 1.00 20.42 138 ALA B O 1
ATOM 4306 N N . VAL B 1 139 ? 48.048 21.290 51.389 1.00 16.53 139 VAL B N 1
ATOM 4307 C CA . VAL B 1 139 ? 46.699 21.676 51.767 1.00 16.66 139 VAL B CA 1
ATOM 4308 C C . VAL B 1 139 ? 46.502 23.176 51.567 1.00 17.75 139 VAL B C 1
ATOM 4309 O O . VAL B 1 139 ? 45.431 23.621 51.154 1.00 17.63 139 VAL B O 1
ATOM 4313 N N . GLU B 1 140 ? 47.545 23.952 51.845 1.00 19.76 140 GLU B N 1
ATOM 4314 C CA . GLU B 1 140 ? 47.470 25.397 51.698 1.00 22.16 140 GLU B CA 1
ATOM 4315 C C . GLU B 1 140 ? 47.274 25.854 50.250 1.00 20.61 140 GLU B C 1
ATOM 4316 O O . GLU B 1 140 ? 46.352 26.618 49.957 1.00 17.84 140 GLU B O 1
ATOM 4322 N N . ILE B 1 141 ? 48.129 25.394 49.340 1.00 18.90 141 ILE B N 1
ATOM 4323 C CA . ILE B 1 141 ? 47.996 25.819 47.951 1.00 17.63 141 ILE B CA 1
ATOM 4324 C C . ILE B 1 141 ? 46.584 25.567 47.416 1.00 19.28 141 ILE B C 1
ATOM 4325 O O . ILE B 1 141 ? 45.980 26.443 46.787 1.00 19.41 141 ILE B O 1
ATOM 4330 N N . MET B 1 142 ? 46.055 24.377 47.679 1.00 17.62 142 MET B N 1
ATOM 4331 C CA . MET B 1 142 ? 44.715 24.033 47.233 1.00 17.26 142 MET B CA 1
ATOM 4332 C C . MET B 1 142 ? 43.663 24.911 47.915 1.00 16.81 142 MET B C 1
ATOM 4333 O O . MET B 1 142 ? 42.704 25.349 47.272 1.00 16.79 142 MET B O 1
ATOM 4338 N N . SER B 1 143 ? 43.849 25.186 49.204 1.00 16.85 143 SER B N 1
ATOM 4339 C CA . SER B 1 143 ? 42.905 26.031 49.941 1.00 19.14 143 SER B CA 1
ATOM 4340 C C . SER B 1 143 ? 42.938 27.478 49.440 1.00 19.49 143 SER B C 1
ATOM 4341 O O . SER B 1 143 ? 41.898 28.126 49.323 1.00 19.19 143 SER B O 1
ATOM 4344 N N . LEU B 1 144 ? 44.136 27.982 49.154 1.00 20.42 144 LEU B N 1
ATOM 4345 C CA . LEU B 1 144 ? 44.291 29.354 48.671 1.00 21.15 144 LEU B CA 1
ATOM 4346 C C . LEU B 1 144 ? 43.621 29.567 47.318 1.00 23.83 144 LEU B C 1
ATOM 4347 O O . LEU B 1 144 ? 42.970 30.591 47.096 1.00 26.00 144 LEU B O 1
ATOM 4352 N N . LEU B 1 145 ? 43.784 28.609 46.411 1.00 22.65 145 LEU B N 1
ATOM 4353 C CA . LEU B 1 145 ? 43.178 28.722 45.088 1.00 21.59 145 LEU B CA 1
ATOM 4354 C C . LEU B 1 145 ? 41.673 28.463 45.156 1.00 22.94 145 LEU B C 1
ATOM 4355 O O . LEU B 1 145 ? 40.911 29.008 44.360 1.00 23.70 145 LEU B O 1
ATOM 4360 N N . ALA B 1 146 ? 41.247 27.638 46.110 1.00 21.71 146 ALA B N 1
ATOM 4361 C CA . ALA B 1 146 ? 39.827 27.337 46.271 1.00 22.54 146 ALA B CA 1
ATOM 4362 C C . ALA B 1 146 ? 39.114 28.494 46.966 1.00 21.79 146 ALA B C 1
ATOM 4363 O O . ALA B 1 146 ? 37.904 28.667 46.816 1.00 20.65 146 ALA B O 1
ATOM 4365 N N . GLY B 1 147 ? 39.869 29.276 47.732 1.00 21.06 147 GLY B N 1
ATOM 4366 C CA . GLY B 1 147 ? 39.288 30.406 48.431 1.00 24.19 147 GLY B CA 1
ATOM 4367 C C . GLY B 1 147 ? 38.741 30.080 49.811 1.00 27.95 147 GLY B C 1
ATOM 4368 O O . GLY B 1 147 ? 38.054 30.903 50.417 1.00 27.08 147 GLY B O 1
ATOM 4369 N N . ARG B 1 148 ? 39.034 28.882 50.309 1.00 29.16 148 ARG B N 1
ATOM 4370 C CA . ARG B 1 148 ? 38.570 28.467 51.630 1.00 28.04 148 ARG B CA 1
ATOM 4371 C C . ARG B 1 148 ? 39.462 27.354 52.157 1.00 28.76 148 ARG B C 1
ATOM 4372 O O . ARG B 1 148 ? 40.119 26.663 51.381 1.00 27.12 148 ARG B O 1
ATOM 4380 N N . ARG B 1 149 ? 39.491 27.183 53.475 1.00 30.38 149 ARG B N 1
ATOM 4381 C CA . ARG B 1 149 ? 40.320 26.147 54.072 1.00 31.40 149 ARG B CA 1
ATOM 4382 C C . ARG B 1 149 ? 39.733 24.760 53.828 1.00 28.78 149 ARG B C 1
ATOM 4383 O O . ARG B 1 149 ? 38.605 24.468 54.223 1.00 29.94 149 ARG B O 1
ATOM 4391 N N . LEU B 1 150 ? 40.511 23.910 53.165 1.00 26.11 150 LEU B N 1
ATOM 4392 C CA . LEU B 1 150 ? 40.080 22.556 52.844 1.00 22.06 150 LEU B CA 1
ATOM 4393 C C . LEU B 1 150 ? 40.576 21.574 53.889 1.00 17.60 150 LEU B C 1
ATOM 4394 O O . LEU B 1 150 ? 41.533 21.851 54.604 1.00 15.24 150 LEU B O 1
ATOM 4399 N N . SER B 1 151 ? 39.922 20.421 53.971 1.00 19.83 151 SER B N 1
ATOM 4400 C CA . SER B 1 151 ? 40.311 19.398 54.932 1.00 22.64 151 SER B CA 1
ATOM 4401 C C . SER B 1 151 ? 40.591 18.065 54.249 1.00 21.93 151 SER B C 1
ATOM 4402 O O . SER B 1 151 ? 40.103 17.793 53.150 1.00 19.26 151 SER B O 1
ATOM 4405 N N . VAL B 1 152 ? 41.391 17.244 54.917 1.00 21.39 152 VAL B N 1
ATOM 4406 C CA . VAL B 1 152 ? 41.749 15.924 54.424 1.00 22.06 152 VAL B CA 1
ATOM 4407 C C . VAL B 1 152 ? 40.773 14.891 54.974 1.00 22.96 152 VAL B C 1
ATOM 4408 O O . VAL B 1 152 ? 40.397 14.951 56.146 1.00 24.87 152 VAL B O 1
ATOM 4412 N N . ASP B 1 153 ? 40.360 13.946 54.138 1.00 21.33 153 ASP B N 1
ATOM 4413 C CA . ASP B 1 153 ? 39.471 12.888 54.604 1.00 19.31 153 ASP B CA 1
ATOM 4414 C C . ASP B 1 153 ? 40.376 11.784 55.141 1.00 19.21 153 ASP B C 1
ATOM 4415 O O . ASP B 1 153 ? 40.826 10.918 54.393 1.00 20.15 153 ASP B O 1
ATOM 4420 N N . TRP B 1 154 ? 40.638 11.812 56.442 1.00 19.44 154 TRP B N 1
ATOM 4421 C CA . TRP B 1 154 ? 41.527 10.832 57.051 1.00 18.83 154 TRP B CA 1
ATOM 4422 C C . TRP B 1 154 ? 41.087 9.389 56.922 1.00 20.93 154 TRP B C 1
ATOM 4423 O O . TRP B 1 154 ? 41.922 8.481 56.914 1.00 24.63 154 TRP B O 1
ATOM 4434 N N . GLU B 1 155 ? 39.785 9.169 56.805 1.00 17.26 155 GLU B N 1
ATOM 4435 C CA . GLU B 1 155 ? 39.289 7.814 56.643 1.00 18.37 155 GLU B CA 1
ATOM 4436 C C . GLU B 1 155 ? 39.788 7.283 55.298 1.00 19.66 155 GLU B C 1
ATOM 4437 O O . GLU B 1 155 ? 40.258 6.150 55.202 1.00 18.54 155 GLU B O 1
ATOM 4443 N N . THR B 1 156 ? 39.679 8.109 54.260 1.00 19.74 156 THR B N 1
ATOM 4444 C CA . THR B 1 156 ? 40.128 7.723 52.925 1.00 20.31 156 THR B CA 1
ATOM 4445 C C . THR B 1 156 ? 41.633 7.504 52.992 1.00 21.87 156 THR B C 1
ATOM 4446 O O . THR B 1 156 ? 42.156 6.536 52.440 1.00 22.19 156 THR B O 1
ATOM 4450 N N . TYR B 1 157 ? 42.318 8.413 53.682 1.00 21.38 157 TYR B N 1
ATOM 4451 C CA . TYR B 1 157 ? 43.765 8.339 53.852 1.00 20.93 157 TYR B CA 1
ATOM 4452 C C . TYR B 1 157 ? 44.202 6.988 54.413 1.00 21.94 157 TYR B C 1
ATOM 4453 O O . TYR B 1 157 ? 45.033 6.302 53.824 1.00 22.71 157 TYR B O 1
ATOM 4462 N N . GLU B 1 158 ? 43.644 6.614 55.559 1.00 25.18 158 GLU B N 1
ATOM 4463 C CA . GLU B 1 158 ? 43.998 5.347 56.199 1.00 28.50 158 GLU B CA 1
ATOM 4464 C C . GLU B 1 158 ? 43.730 4.139 55.308 1.00 23.02 158 GLU B C 1
ATOM 4465 O O . GLU B 1 158 ? 44.526 3.201 55.262 1.00 21.59 158 GLU B O 1
ATOM 4471 N N . SER B 1 159 ? 42.604 4.153 54.609 1.00 20.40 159 SER B N 1
ATOM 4472 C CA . SER B 1 159 ? 42.264 3.043 53.730 1.00 24.33 159 SER B CA 1
ATOM 4473 C C . SER B 1 159 ? 43.298 2.901 52.619 1.00 24.78 159 SER B C 1
ATOM 4474 O O . SER B 1 159 ? 43.754 1.799 52.317 1.00 23.22 159 SER B O 1
ATOM 4477 N N . GLU B 1 160 ? 43.664 4.022 52.011 1.00 24.08 160 GLU B N 1
ATOM 4478 C CA . GLU B 1 160 ? 44.637 4.002 50.926 1.00 22.50 160 GLU B CA 1
ATOM 4479 C C . GLU B 1 160 ? 46.033 3.623 51.406 1.00 19.53 160 GLU B C 1
ATOM 4480 O O . GLU B 1 160 ? 46.757 2.916 50.712 1.00 16.90 160 GLU B O 1
ATOM 4486 N N . MET B 1 161 ? 46.403 4.087 52.594 1.00 19.87 161 MET B N 1
ATOM 4487 C CA . MET B 1 161 ? 47.719 3.794 53.146 1.00 21.67 161 MET B CA 1
ATOM 4488 C C . MET B 1 161 ? 47.936 2.312 53.400 1.00 23.22 161 MET B C 1
ATOM 4489 O O . MET B 1 161 ? 49.072 1.867 53.545 1.00 23.25 161 MET B O 1
ATOM 4494 N N . ALA B 1 162 ? 46.848 1.550 53.452 1.00 24.44 162 ALA B N 1
ATOM 4495 C CA . ALA B 1 162 ? 46.939 0.115 53.705 1.00 23.24 162 ALA B CA 1
ATOM 4496 C C . ALA B 1 162 ? 47.204 -0.645 52.419 1.00 25.59 162 ALA B C 1
ATOM 4497 O O . ALA B 1 162 ? 47.655 -1.789 52.445 1.00 28.37 162 ALA B O 1
ATOM 4499 N N . VAL B 1 163 ? 46.921 -0.004 51.291 1.00 23.64 163 VAL B N 1
ATOM 4500 C CA . VAL B 1 163 ? 47.129 -0.629 49.994 1.00 22.28 163 VAL B CA 1
ATOM 4501 C C . VAL B 1 163 ? 47.981 0.251 49.079 1.00 20.02 163 VAL B C 1
ATOM 4502 O O . VAL B 1 163 ? 47.590 0.545 47.951 1.00 21.38 163 VAL B O 1
ATOM 4506 N N . SER B 1 164 ? 49.159 0.643 49.558 1.00 17.78 164 SER B N 1
ATOM 4507 C CA . SER B 1 164 ? 50.043 1.518 48.789 1.00 17.70 164 SER B CA 1
ATOM 4508 C C . SER B 1 164 ? 51.384 0.932 48.326 1.00 16.52 164 SER B C 1
ATOM 4509 O O . SER B 1 164 ? 52.345 1.676 48.112 1.00 13.08 164 SER B O 1
ATOM 4512 N N . ASP B 1 165 ? 51.460 -0.385 48.163 1.00 13.57 165 ASP B N 1
ATOM 4513 C CA . ASP B 1 165 ? 52.708 -0.989 47.723 1.00 14.24 165 ASP B CA 1
ATOM 4514 C C . ASP B 1 165 ? 53.226 -0.421 46.401 1.00 16.01 165 ASP B C 1
ATOM 4515 O O . ASP B 1 165 ? 54.428 -0.211 46.256 1.00 17.15 165 ASP B O 1
ATOM 4520 N N . ARG B 1 166 ? 52.341 -0.164 45.438 1.00 15.99 166 ARG B N 1
ATOM 4521 C CA . ARG B 1 166 ? 52.803 0.376 44.158 1.00 16.68 166 ARG B CA 1
ATOM 4522 C C . ARG B 1 166 ? 53.463 1.739 44.357 1.00 16.97 166 ARG B C 1
ATOM 4523 O O . ARG B 1 166 ? 54.587 1.962 43.898 1.00 17.85 166 ARG B O 1
ATOM 4531 N N . ASN B 1 167 ? 52.780 2.647 45.049 1.00 14.89 167 ASN B N 1
ATOM 4532 C CA . ASN B 1 167 ? 53.355 3.965 45.295 1.00 14.34 167 ASN B CA 1
ATOM 4533 C C . ASN B 1 167 ? 54.641 3.865 46.107 1.00 15.27 167 ASN B C 1
ATOM 4534 O O . ASN B 1 167 ? 55.601 4.598 45.856 1.00 18.79 167 ASN B O 1
ATOM 4539 N N . LEU B 1 168 ? 54.670 2.953 47.073 1.00 14.09 168 LEU B N 1
ATOM 4540 C CA . LEU B 1 168 ? 55.873 2.754 47.872 1.00 13.52 168 LEU B CA 1
ATOM 4541 C C . LEU B 1 168 ? 57.000 2.293 46.941 1.00 14.75 168 LEU B C 1
ATOM 4542 O O . LEU B 1 168 ? 58.151 2.723 47.081 1.00 17.68 168 LEU B O 1
ATOM 4547 N N . SER B 1 169 ? 56.663 1.429 45.983 1.00 11.55 169 SER B N 1
ATOM 4548 C CA . SER B 1 169 ? 57.638 0.937 45.010 1.00 10.99 169 SER B CA 1
ATOM 4549 C C . SER B 1 169 ? 58.246 2.098 44.216 1.00 12.28 169 SER B C 1
ATOM 4550 O O . SER B 1 169 ? 59.464 2.187 44.052 1.00 13.47 169 SER B O 1
ATOM 4553 N N . LEU B 1 170 ? 57.388 2.977 43.713 1.00 13.21 170 LEU B N 1
ATOM 4554 C CA . LEU B 1 170 ? 57.842 4.130 42.942 1.00 13.17 170 LEU B CA 1
ATOM 4555 C C . LEU B 1 170 ? 58.754 5.013 43.797 1.00 11.52 170 LEU B C 1
ATOM 4556 O O . LEU B 1 170 ? 59.834 5.407 43.367 1.00 14.02 170 LEU B O 1
ATOM 4561 N N . ALA B 1 171 ? 58.316 5.314 45.015 1.00 11.94 171 ALA B N 1
ATOM 4562 C CA . ALA B 1 171 ? 59.096 6.145 45.923 1.00 9.14 171 ALA B CA 1
ATOM 4563 C C . ALA B 1 171 ? 60.490 5.560 46.178 1.00 9.04 171 ALA B C 1
ATOM 4564 O O . ALA B 1 171 ? 61.471 6.293 46.200 1.00 12.48 171 ALA B O 1
ATOM 4566 N N . HIS B 1 172 ? 60.577 4.245 46.366 1.00 9.87 172 HIS B N 1
ATOM 4567 C CA . HIS B 1 172 ? 61.865 3.591 46.605 1.00 11.20 172 HIS B CA 1
ATOM 4568 C C . HIS B 1 172 ? 62.752 3.678 45.379 1.00 11.80 172 HIS B C 1
ATOM 4569 O O . HIS B 1 172 ? 63.961 3.874 45.494 1.00 12.73 172 HIS B O 1
ATOM 4576 N N . MET B 1 173 ? 62.155 3.520 44.202 1.00 13.23 173 MET B N 1
ATOM 4577 C CA . MET B 1 173 ? 62.933 3.595 42.976 1.00 13.36 173 MET B CA 1
ATOM 4578 C C . MET B 1 173 ? 63.444 5.027 42.831 1.00 13.30 173 MET B C 1
ATOM 4579 O O . MET B 1 173 ? 64.596 5.251 42.478 1.00 14.88 173 MET B O 1
ATOM 4584 N N . LEU B 1 174 ? 62.590 5.999 43.123 1.00 14.18 174 LEU B N 1
ATOM 4585 C CA . LEU B 1 174 ? 62.998 7.396 43.018 1.00 14.25 174 LEU B CA 1
ATOM 4586 C C . LEU B 1 174 ? 64.171 7.671 43.954 1.00 13.95 174 LEU B C 1
ATOM 4587 O O . LEU B 1 174 ? 65.144 8.313 43.560 1.00 12.31 174 LEU B O 1
ATOM 4592 N N . ARG B 1 175 ? 64.087 7.172 45.186 1.00 11.62 175 ARG B N 1
ATOM 4593 C CA . ARG B 1 175 ? 65.168 7.356 46.154 1.00 10.69 175 ARG B CA 1
ATOM 4594 C C . ARG B 1 175 ? 66.502 6.841 45.621 1.00 12.51 175 ARG B C 1
ATOM 4595 O O . ARG B 1 175 ? 67.519 7.518 45.746 1.00 12.47 175 ARG B O 1
ATOM 4603 N N . SER B 1 176 ? 66.490 5.648 45.026 1.00 13.72 176 SER B N 1
ATOM 4604 C CA . SER B 1 176 ? 67.714 5.037 44.504 1.00 16.31 176 SER B CA 1
ATOM 4605 C C . SER B 1 176 ? 68.401 5.852 43.416 1.00 16.11 176 SER B C 1
ATOM 4606 O O . SER B 1 176 ? 69.596 5.669 43.172 1.00 17.71 176 SER B O 1
ATOM 4609 N N . TYR B 1 177 ? 67.653 6.732 42.750 1.00 12.22 177 TYR B N 1
ATOM 4610 C CA . TYR B 1 177 ? 68.236 7.590 41.716 1.00 14.57 177 TYR B CA 1
ATOM 4611 C C . TYR B 1 177 ? 68.400 9.012 42.259 1.00 15.73 177 TYR B C 1
ATOM 4612 O O . TYR B 1 177 ? 68.708 9.944 41.516 1.00 14.78 177 TYR B O 1
ATOM 4621 N N . GLY B 1 178 ? 68.179 9.163 43.561 1.00 14.89 178 GLY B N 1
ATOM 4622 C CA . GLY B 1 178 ? 68.330 10.452 44.203 1.00 15.05 178 GLY B CA 1
ATOM 4623 C C . GLY B 1 178 ? 67.203 11.460 44.061 1.00 16.91 178 GLY B C 1
ATOM 4624 O O . GLY B 1 178 ? 67.350 12.590 44.523 1.00 14.81 178 GLY B O 1
ATOM 4625 N N . VAL B 1 179 ? 66.089 11.086 43.434 1.00 15.49 179 VAL B N 1
ATOM 4626 C CA . VAL B 1 179 ? 64.978 12.027 43.275 1.00 13.61 179 VAL B CA 1
ATOM 4627 C C . VAL B 1 179 ? 64.293 12.311 44.613 1.00 16.15 179 VAL B C 1
ATOM 4628 O O . VAL B 1 179 ? 63.755 13.398 44.830 1.00 17.79 179 VAL B O 1
ATOM 4632 N N . LEU B 1 180 ? 64.303 11.334 45.513 1.00 15.69 180 LEU B N 1
ATOM 4633 C CA . LEU B 1 180 ? 63.707 11.536 46.829 1.00 14.14 180 LEU B CA 1
ATOM 4634 C C . LEU B 1 180 ? 64.807 11.384 47.860 1.00 16.19 180 LEU B C 1
ATOM 4635 O O . LEU B 1 180 ? 65.576 10.427 47.806 1.00 19.27 180 LEU B O 1
ATOM 4640 N N . GLN B 1 181 ? 64.878 12.325 48.796 1.00 16.32 181 GLN B N 1
ATOM 4641 C CA . GLN B 1 181 ? 65.884 12.281 49.844 1.00 18.49 181 GLN B CA 1
ATOM 4642 C C . GLN B 1 181 ? 65.281 11.707 51.125 1.00 21.77 181 GLN B C 1
ATOM 4643 O O . GLN B 1 181 ? 65.988 11.127 51.951 1.00 22.89 181 GLN B O 1
ATOM 4649 N N . ASP B 1 182 ? 63.970 11.859 51.287 1.00 16.63 182 ASP B N 1
ATOM 4650 C CA . ASP B 1 182 ? 63.303 11.324 52.463 1.00 15.86 182 ASP B CA 1
ATOM 4651 C C . ASP B 1 182 ? 62.828 9.893 52.199 1.00 17.37 182 ASP B C 1
ATOM 4652 O O . ASP B 1 182 ? 62.945 9.395 51.083 1.00 18.31 182 ASP B O 1
ATOM 4657 N N . SER B 1 183 ? 62.299 9.229 53.221 1.00 15.86 183 SER B N 1
ATOM 4658 C CA . SER B 1 183 ? 61.868 7.842 53.066 1.00 17.01 183 SER B CA 1
ATOM 4659 C C . SER B 1 183 ? 60.635 7.647 52.191 1.00 18.16 183 SER B C 1
ATOM 4660 O O . SER B 1 183 ? 59.800 8.543 52.053 1.00 17.48 183 SER B O 1
ATOM 4663 N N . ALA B 1 184 ? 60.537 6.457 51.603 1.00 16.72 184 ALA B N 1
ATOM 4664 C CA . ALA B 1 184 ? 59.415 6.100 50.747 1.00 18.07 184 ALA B CA 1
ATOM 4665 C C . ALA B 1 184 ? 58.108 6.328 51.494 1.00 18.38 184 ALA B C 1
ATOM 4666 O O . ALA B 1 184 ? 57.170 6.924 50.966 1.00 15.45 184 ALA B O 1
ATOM 4668 N N . GLU B 1 185 ? 58.064 5.845 52.732 1.00 20.89 185 GLU B N 1
ATOM 4669 C CA . GLU B 1 185 ? 56.880 5.962 53.571 1.00 22.59 185 GLU B CA 1
ATOM 4670 C C . GLU B 1 185 ? 56.477 7.416 53.797 1.00 19.83 185 GLU B C 1
ATOM 4671 O O . GLU B 1 185 ? 55.311 7.780 53.633 1.00 23.09 185 GLU B O 1
ATOM 4677 N N . GLU B 1 186 ? 57.442 8.248 54.169 1.00 18.08 186 GLU B N 1
ATOM 4678 C CA . GLU B 1 186 ? 57.156 9.653 54.423 1.00 17.92 186 GLU B CA 1
ATOM 4679 C C . GLU B 1 186 ? 56.561 10.361 53.204 1.00 14.12 186 GLU B C 1
ATOM 4680 O O . GLU B 1 186 ? 55.564 11.072 53.320 1.00 15.24 186 GLU B O 1
ATOM 4686 N N . ILE B 1 187 ? 57.155 10.164 52.034 1.00 13.34 187 ILE B N 1
ATOM 4687 C CA . ILE B 1 187 ? 56.648 10.828 50.834 1.00 13.03 187 ILE B CA 1
ATOM 4688 C C . ILE B 1 187 ? 55.319 10.246 50.362 1.00 15.15 187 ILE B C 1
ATOM 4689 O O . ILE B 1 187 ? 54.424 10.990 49.957 1.00 15.93 187 ILE B O 1
ATOM 4694 N N . VAL B 1 188 ? 55.174 8.924 50.413 1.00 13.64 188 VAL B N 1
ATOM 4695 C CA . VAL B 1 188 ? 53.914 8.322 50.001 1.00 14.41 188 VAL B CA 1
ATOM 4696 C C . VAL B 1 188 ? 52.789 8.804 50.925 1.00 14.37 188 VAL B C 1
ATOM 4697 O O . VAL B 1 188 ? 51.697 9.126 50.458 1.00 14.31 188 VAL B O 1
ATOM 4701 N N . ALA B 1 189 ? 53.059 8.861 52.229 1.00 14.24 189 ALA B N 1
ATOM 4702 C CA . ALA B 1 189 ? 52.063 9.320 53.198 1.00 12.10 189 ALA B CA 1
ATOM 4703 C C . ALA B 1 189 ? 51.616 10.745 52.867 1.00 14.05 189 ALA B C 1
ATOM 4704 O O . ALA B 1 189 ? 50.425 11.064 52.943 1.00 15.20 189 ALA B O 1
ATOM 4706 N N . GLY B 1 190 ? 52.576 11.601 52.514 1.00 12.04 190 GLY B N 1
ATOM 4707 C CA . GLY B 1 190 ? 52.253 12.972 52.156 1.00 11.90 190 GLY B CA 1
ATOM 4708 C C . GLY B 1 190 ? 51.421 13.008 50.884 1.00 14.61 190 GLY B C 1
ATOM 4709 O O . GLY B 1 190 ? 50.417 13.723 50.793 1.00 12.81 190 GLY B O 1
ATOM 4710 N N . TYR B 1 191 ? 51.832 12.226 49.892 1.00 15.09 191 TYR B N 1
ATOM 4711 C CA . TYR B 1 191 ? 51.106 12.169 48.631 1.00 14.23 191 TYR B CA 1
ATOM 4712 C C . TYR B 1 191 ? 49.693 11.616 48.815 1.00 17.68 191 TYR B C 1
ATOM 4713 O O . TYR B 1 191 ? 48.752 12.080 48.178 1.00 18.93 191 TYR B O 1
ATOM 4722 N N . VAL B 1 192 ? 49.542 10.624 49.686 1.00 17.85 192 VAL B N 1
ATOM 4723 C CA . VAL B 1 192 ? 48.229 10.040 49.914 1.00 16.97 192 VAL B CA 1
ATOM 4724 C C . VAL B 1 192 ? 47.293 11.004 50.640 1.00 15.11 192 VAL B C 1
ATOM 4725 O O . VAL B 1 192 ? 46.094 11.057 50.345 1.00 17.44 192 VAL B O 1
ATOM 4729 N N . ALA B 1 193 ? 47.830 11.770 51.583 1.00 10.50 193 ALA B N 1
ATOM 4730 C CA . ALA B 1 193 ? 47.011 12.727 52.320 1.00 14.71 193 ALA B C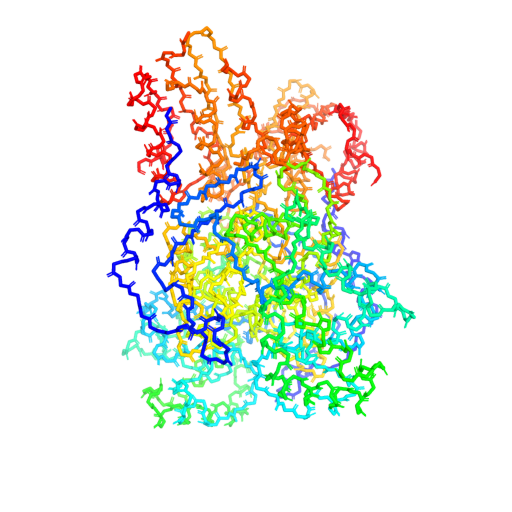A 1
ATOM 4731 C C . ALA B 1 193 ? 46.639 13.860 51.367 1.00 18.62 193 ALA B C 1
ATOM 4732 O O . ALA B 1 193 ? 45.521 14.388 51.399 1.00 19.51 193 ALA B O 1
ATOM 4734 N N . GLN B 1 194 ? 47.595 14.224 50.519 1.00 15.21 194 GLN B N 1
ATOM 4735 C CA . GLN B 1 194 ? 47.405 15.268 49.522 1.00 17.47 194 GLN B CA 1
ATOM 4736 C C . GLN B 1 194 ? 46.209 14.894 48.643 1.00 17.39 194 GLN B C 1
ATOM 4737 O O . GLN B 1 194 ? 45.365 15.729 48.322 1.00 16.64 194 GLN B O 1
ATOM 4743 N N . CYS B 1 195 ? 46.149 13.623 48.268 1.00 13.39 195 CYS B N 1
ATOM 4744 C CA . CYS B 1 195 ? 45.081 13.115 47.422 1.00 10.99 195 CYS B CA 1
ATOM 4745 C C . CYS B 1 195 ? 43.754 12.994 48.155 1.00 13.88 195 CYS B C 1
ATOM 4746 O O . CYS B 1 195 ? 42.699 12.926 47.515 1.00 14.86 195 CYS B O 1
ATOM 4749 N N . ALA B 1 196 ? 43.808 12.956 49.488 1.00 11.69 196 ALA B N 1
ATOM 4750 C CA . ALA B 1 196 ? 42.607 12.820 50.306 1.00 14.29 196 ALA B CA 1
ATOM 4751 C C . ALA B 1 196 ? 41.959 14.154 50.688 1.00 16.27 196 ALA B C 1
ATOM 4752 O O . ALA B 1 196 ? 41.016 14.187 51.476 1.00 18.00 196 ALA B O 1
ATOM 4754 N N . VAL B 1 197 ? 42.464 15.253 50.141 1.00 16.87 197 VAL B N 1
ATOM 4755 C CA . VAL B 1 197 ? 41.893 16.562 50.443 1.00 17.65 197 VAL B CA 1
ATOM 4756 C C . VAL B 1 197 ? 40.504 16.648 49.815 1.00 16.84 197 VAL B C 1
ATOM 4757 O O . VAL B 1 197 ? 40.341 16.411 48.619 1.00 16.96 197 VAL B O 1
ATOM 4761 N N . LEU B 1 198 ? 39.511 16.978 50.634 1.00 17.00 198 LEU B N 1
ATOM 4762 C CA . LEU B 1 198 ? 38.116 17.078 50.197 1.00 18.42 198 LEU B CA 1
ATOM 4763 C C . LEU B 1 198 ? 37.770 18.369 49.456 1.00 19.36 198 LEU B C 1
ATOM 4764 O O . LEU B 1 198 ? 38.060 19.464 49.935 1.00 21.90 198 LEU B O 1
ATOM 4769 N N . VAL B 1 199 ? 37.137 18.230 48.292 1.00 18.92 199 VAL B N 1
ATOM 4770 C CA . VAL B 1 199 ? 36.721 19.377 47.488 1.00 18.87 199 VAL B CA 1
ATOM 4771 C C . VAL B 1 199 ? 35.377 19.104 46.807 1.00 19.36 199 VAL B C 1
ATOM 4772 O O . VAL B 1 199 ? 34.982 17.950 46.636 1.00 21.30 199 VAL B O 1
ATOM 4776 N N . THR B 1 200 ? 34.680 20.173 46.427 1.00 17.66 200 THR B N 1
ATOM 4777 C CA . THR B 1 200 ? 33.399 20.062 45.733 1.00 16.67 200 THR B CA 1
ATOM 4778 C C . THR B 1 200 ? 33.631 20.390 44.264 1.00 17.71 200 THR B C 1
ATOM 4779 O O . THR B 1 200 ? 34.702 20.859 43.884 1.00 18.54 200 THR B O 1
ATOM 4783 N N . VAL B 1 201 ? 32.625 20.144 43.437 1.00 20.33 201 VAL B N 1
ATOM 4784 C CA . VAL B 1 201 ? 32.731 20.457 42.020 1.00 23.50 201 VAL B CA 1
ATOM 4785 C C . VAL B 1 201 ? 33.048 21.945 41.895 1.00 23.31 201 VAL B C 1
ATOM 4786 O O . VAL B 1 201 ? 33.861 22.351 41.063 1.00 22.64 201 VAL B O 1
ATOM 4790 N N . LYS B 1 202 ? 32.395 22.752 42.730 1.00 23.50 202 LYS B N 1
ATOM 4791 C CA . LYS B 1 202 ? 32.597 24.197 42.723 1.00 25.78 202 LYS B CA 1
ATOM 4792 C C . LYS B 1 202 ? 34.029 24.565 43.092 1.00 24.83 202 LYS B C 1
ATOM 4793 O O . LYS B 1 202 ? 34.588 25.501 42.530 1.00 23.58 202 LYS B O 1
ATOM 4799 N N . ASP B 1 203 ? 34.613 23.843 44.048 1.00 25.25 203 ASP B N 1
ATOM 4800 C CA . ASP B 1 203 ? 35.993 24.110 44.462 1.00 23.92 203 ASP B CA 1
ATOM 4801 C C . ASP B 1 203 ? 36.920 23.933 43.265 1.00 21.45 203 ASP B C 1
ATOM 4802 O 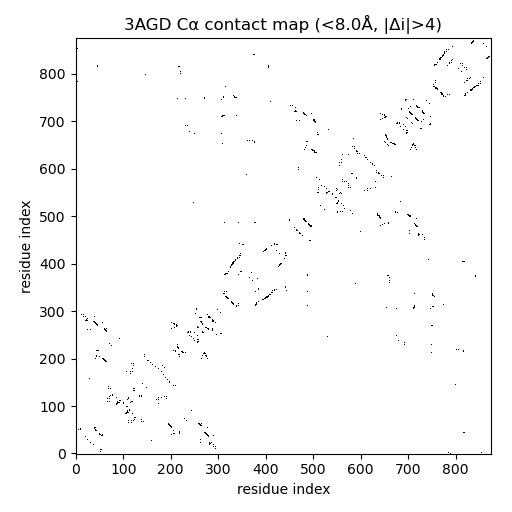O . ASP B 1 203 ? 37.718 24.810 42.959 1.00 22.08 203 ASP B O 1
ATOM 4807 N N . LEU B 1 204 ? 36.815 22.788 42.596 1.00 19.38 204 LEU B N 1
ATOM 4808 C CA . LEU B 1 204 ? 37.658 22.505 41.438 1.00 20.03 204 LEU B CA 1
ATOM 4809 C C . LEU B 1 204 ? 37.552 23.577 40.358 1.00 20.14 204 LEU B C 1
ATOM 4810 O O . LEU B 1 204 ? 38.563 23.998 39.790 1.00 20.15 204 LEU B O 1
ATOM 4815 N N . ALA B 1 205 ? 36.330 24.011 40.075 1.00 18.80 205 ALA B N 1
ATOM 4816 C CA . ALA B 1 205 ? 36.108 25.040 39.064 1.00 18.22 205 ALA B CA 1
ATOM 4817 C C . ALA B 1 205 ? 36.897 26.304 39.398 1.00 18.89 205 ALA B C 1
ATOM 4818 O O . ALA B 1 205 ? 37.621 26.839 38.550 1.00 20.37 205 ALA B O 1
ATOM 4820 N N . VAL B 1 206 ? 36.764 26.780 40.634 1.00 15.68 206 VAL B N 1
ATOM 4821 C CA . VAL B 1 206 ? 37.470 27.987 41.044 1.00 18.24 206 VAL B CA 1
ATOM 4822 C C . VAL B 1 206 ? 38.974 27.779 41.000 1.00 20.31 206 VAL B C 1
ATOM 4823 O O . VAL B 1 206 ? 39.718 28.654 40.551 1.00 21.38 206 VAL B O 1
ATOM 4827 N N . MET B 1 207 ? 39.420 26.619 41.471 1.00 18.58 207 MET B N 1
ATOM 4828 C CA . MET B 1 207 ? 40.843 26.302 41.470 1.00 17.02 207 MET B CA 1
ATOM 4829 C C . MET B 1 207 ? 41.328 26.267 40.022 1.00 16.63 207 MET B C 1
ATOM 4830 O O . MET B 1 207 ? 42.401 26.778 39.706 1.00 15.13 207 MET B O 1
ATOM 4835 N N . GLY B 1 208 ? 40.521 25.676 39.145 1.00 15.76 208 GLY B N 1
ATOM 4836 C CA . GLY B 1 208 ? 40.882 25.614 37.739 1.00 16.56 208 GLY B CA 1
ATOM 4837 C C . GLY B 1 208 ? 40.908 27.007 37.125 1.00 18.96 208 GLY B C 1
ATOM 4838 O O . GLY B 1 208 ? 41.775 27.321 36.301 1.00 19.60 208 GLY B O 1
ATOM 4839 N N . ALA B 1 209 ? 39.959 27.850 37.530 1.00 18.38 209 ALA B N 1
ATOM 4840 C CA . ALA B 1 209 ? 39.890 29.215 37.016 1.00 20.76 209 ALA B CA 1
ATOM 4841 C C . ALA B 1 209 ? 41.163 29.983 37.366 1.00 19.12 209 ALA B C 1
ATOM 4842 O O . ALA B 1 209 ? 41.653 30.777 36.562 1.00 21.35 209 ALA B O 1
ATOM 4844 N N . CYS B 1 210 ? 41.696 29.750 38.562 1.00 13.82 210 CYS B N 1
ATOM 4845 C CA . CYS B 1 210 ? 42.927 30.424 38.984 1.00 16.88 210 CYS B CA 1
ATOM 4846 C C . CYS B 1 210 ? 44.075 30.136 38.012 1.00 17.48 210 CYS B C 1
ATOM 4847 O O . CYS B 1 210 ? 44.950 30.975 37.810 1.00 15.77 210 CYS B O 1
ATOM 4850 N N . LEU B 1 211 ? 44.070 28.941 37.428 1.00 18.48 211 LEU B N 1
ATOM 4851 C CA . LEU B 1 211 ? 45.098 28.550 36.469 1.00 18.66 211 LEU B CA 1
ATOM 4852 C C . LEU B 1 211 ? 44.752 29.134 35.104 1.00 18.80 211 LEU B C 1
ATOM 4853 O O . LEU B 1 211 ? 45.625 29.610 34.386 1.00 19.66 211 LEU B O 1
ATOM 4858 N N . ALA B 1 212 ? 43.468 29.103 34.764 1.00 18.69 212 ALA B N 1
ATOM 4859 C CA . ALA B 1 212 ? 42.983 29.608 33.486 1.00 18.35 212 ALA B CA 1
ATOM 4860 C C . ALA B 1 212 ? 43.221 31.100 33.271 1.00 18.32 212 ALA B C 1
ATOM 4861 O O . ALA B 1 212 ? 43.404 31.541 32.135 1.00 16.27 212 ALA B O 1
ATOM 4863 N N . THR B 1 213 ? 43.204 31.878 34.352 1.00 19.01 213 THR B N 1
ATOM 4864 C CA . THR B 1 213 ? 43.418 33.320 34.256 1.00 17.74 213 THR B CA 1
ATOM 4865 C C . THR B 1 213 ? 44.901 33.658 34.248 1.00 19.13 213 THR B C 1
ATOM 4866 O O . THR B 1 213 ? 45.279 34.826 34.126 1.00 18.58 213 THR B O 1
ATOM 4870 N N . GLY B 1 214 ? 45.744 32.641 34.388 1.00 16.09 214 GLY B N 1
ATOM 4871 C CA . GLY B 1 214 ? 47.173 32.888 34.406 1.00 14.27 214 GLY B CA 1
ATOM 4872 C C . GLY B 1 214 ? 47.687 33.183 35.807 1.00 17.18 214 GLY B C 1
ATOM 4873 O O . GLY B 1 214 ? 48.734 33.818 35.973 1.00 18.96 214 GLY B O 1
ATOM 4874 N N . GLY B 1 215 ? 46.945 32.735 36.818 1.00 15.86 215 GLY B N 1
ATOM 4875 C CA . GLY B 1 215 ? 47.370 32.939 38.194 1.00 18.53 215 GLY B CA 1
ATOM 4876 C C . GLY B 1 215 ? 46.555 33.921 39.018 1.00 21.93 215 GLY B C 1
ATOM 4877 O O . GLY B 1 215 ? 46.897 34.193 40.166 1.00 24.15 215 GLY B O 1
ATOM 4878 N N . ILE B 1 216 ? 45.474 34.443 38.449 1.00 23.81 216 ILE B N 1
ATOM 4879 C CA . ILE B 1 216 ? 44.631 35.411 39.148 1.00 24.45 216 ILE B CA 1
ATOM 4880 C C . ILE B 1 216 ? 43.338 34.793 39.675 1.00 21.30 216 ILE B C 1
ATOM 4881 O O . ILE B 1 216 ? 42.610 34.131 38.936 1.00 21.50 216 ILE B O 1
ATOM 4886 N N . HIS B 1 217 ? 43.050 35.011 40.953 1.00 17.96 217 HIS B N 1
ATOM 4887 C CA . HIS B 1 217 ? 41.831 34.470 41.535 1.00 18.17 217 HIS B CA 1
ATOM 4888 C C . HIS B 1 217 ? 40.649 35.266 40.983 1.00 21.99 217 HIS B C 1
ATOM 4889 O O . HIS B 1 217 ? 40.568 36.475 41.171 1.00 22.82 217 HIS B O 1
ATOM 4896 N N . PRO B 1 218 ? 39.719 34.589 40.291 1.00 25.31 218 PRO B N 1
ATOM 4897 C CA . PRO B 1 218 ? 38.536 35.214 39.694 1.00 27.47 218 PRO B CA 1
ATOM 4898 C C . PRO B 1 218 ? 37.544 35.866 40.654 1.00 30.23 218 PRO B C 1
ATOM 4899 O O . PRO B 1 218 ? 36.732 36.688 40.238 1.00 32.56 218 PRO B O 1
ATOM 4903 N N . MET B 1 219 ? 37.602 35.511 41.931 1.00 31.29 219 MET B N 1
ATOM 4904 C CA . MET B 1 219 ? 36.665 36.077 42.894 1.00 31.15 219 MET B CA 1
ATOM 4905 C C . MET B 1 219 ? 37.219 37.269 43.658 1.00 31.04 219 MET B C 1
ATOM 4906 O O . MET B 1 219 ? 36.463 38.015 44.275 1.00 33.35 219 MET B O 1
ATOM 4911 N N . THR B 1 220 ? 38.533 37.454 43.623 1.00 29.54 220 THR B N 1
ATOM 4912 C CA . THR B 1 220 ? 39.139 38.564 44.350 1.00 29.45 220 THR B CA 1
ATOM 4913 C C . THR B 1 220 ? 40.045 39.427 43.492 1.00 30.02 220 THR B C 1
ATOM 4914 O O . THR B 1 220 ? 40.330 40.571 43.843 1.00 32.30 220 THR B O 1
ATOM 4918 N N . GLY B 1 221 ? 40.501 38.883 42.371 1.00 26.71 221 GLY B N 1
ATOM 4919 C CA . GLY B 1 221 ? 41.390 39.641 41.517 1.00 22.29 221 GLY B CA 1
ATOM 4920 C C . GLY B 1 221 ? 42.806 39.608 42.058 1.00 24.50 221 GLY B C 1
ATOM 4921 O O . GLY B 1 221 ? 43.695 40.271 41.528 1.00 26.81 221 GLY B O 1
ATOM 4922 N N . GLU B 1 222 ? 43.029 38.843 43.121 1.00 26.80 222 GLU B N 1
ATOM 4923 C CA . GLU B 1 222 ? 44.367 38.746 43.699 1.00 29.92 222 GLU B CA 1
ATOM 4924 C C . GLU B 1 222 ? 45.209 37.734 42.922 1.00 26.93 222 GLU B C 1
ATOM 4925 O O . GLU B 1 222 ? 44.726 36.661 42.571 1.00 24.30 222 GLU B O 1
ATOM 4931 N N . ARG B 1 223 ? 46.463 38.077 42.643 1.00 27.68 223 ARG B N 1
ATOM 4932 C CA . ARG B 1 223 ? 47.329 37.151 41.930 1.00 25.20 223 ARG B CA 1
ATOM 4933 C C . ARG B 1 223 ? 47.790 36.084 42.910 1.00 25.11 223 ARG B C 1
ATOM 4934 O O . ARG B 1 223 ? 48.463 36.381 43.899 1.00 23.58 223 ARG B O 1
ATOM 4942 N N . MET B 1 224 ? 47.417 34.840 42.624 1.00 22.43 224 MET B N 1
ATOM 4943 C CA . MET B 1 224 ? 47.757 33.709 43.472 1.00 19.32 224 MET B CA 1
ATOM 4944 C C . MET B 1 224 ? 49.023 32.999 43.017 1.00 20.43 224 MET B C 1
ATOM 4945 O O . MET B 1 224 ? 49.734 32.411 43.835 1.00 21.33 224 MET B O 1
ATOM 4950 N N . LEU B 1 225 ? 49.298 33.051 41.715 1.00 16.16 225 LEU B N 1
ATOM 4951 C CA . LEU B 1 225 ? 50.478 32.403 41.158 1.00 18.94 225 LEU B CA 1
ATOM 4952 C C . LEU B 1 225 ? 51.075 33.219 40.025 1.00 21.58 225 LEU B C 1
ATOM 4953 O O . LEU B 1 225 ? 50.358 33.914 39.311 1.00 21.54 225 LEU B O 1
ATOM 4958 N N . PRO B 1 226 ? 52.404 33.147 39.851 1.00 22.03 226 PRO B N 1
ATOM 4959 C CA . PRO B 1 226 ? 53.053 33.891 38.768 1.00 19.95 226 PRO B CA 1
ATOM 4960 C C . PRO B 1 226 ? 52.470 33.328 37.468 1.00 21.15 226 PRO B C 1
ATOM 4961 O O . PRO B 1 226 ? 52.241 32.126 37.374 1.00 22.52 226 PRO B O 1
ATOM 4965 N N . SER B 1 227 ? 52.216 34.171 36.472 1.00 19.42 227 SER B N 1
ATOM 4966 C CA . SER B 1 227 ? 51.653 33.662 35.225 1.00 19.03 227 SER B CA 1
ATOM 4967 C C . SER B 1 227 ? 52.537 32.571 34.610 1.00 18.77 227 SER B C 1
ATOM 4968 O O . SER B 1 227 ? 52.030 31.632 34.000 1.00 19.08 227 SER B O 1
ATOM 4971 N N . ILE B 1 228 ? 53.853 32.693 34.776 1.00 17.74 228 ILE B N 1
ATOM 4972 C CA . ILE B 1 228 ? 54.788 31.708 34.233 1.00 17.14 228 ILE B CA 1
ATOM 4973 C C . ILE B 1 228 ? 54.551 30.327 34.855 1.00 16.61 228 ILE B C 1
ATOM 4974 O O . ILE B 1 228 ? 54.721 29.296 34.198 1.00 16.36 228 ILE B O 1
ATOM 4979 N N . VAL B 1 229 ? 54.156 30.314 36.125 1.00 14.89 229 VAL B N 1
ATOM 4980 C CA . VAL B 1 229 ? 53.886 29.067 36.831 1.00 15.53 229 VAL B CA 1
ATOM 4981 C C . VAL B 1 229 ? 52.561 28.472 36.361 1.00 14.30 229 VAL B C 1
ATOM 4982 O O . VAL B 1 229 ? 52.473 27.284 36.070 1.00 13.21 229 VAL B O 1
ATOM 4986 N N . ALA B 1 230 ? 51.532 29.309 36.282 1.00 13.89 230 ALA B N 1
ATOM 4987 C CA . ALA B 1 230 ? 50.219 28.852 35.852 1.00 13.33 230 ALA B CA 1
ATOM 4988 C C . ALA B 1 230 ? 50.268 28.273 34.438 1.00 16.18 230 ALA B C 1
ATOM 4989 O O . ALA B 1 230 ? 49.562 27.311 34.131 1.00 17.92 230 ALA B O 1
ATOM 4991 N N . ARG B 1 231 ? 51.107 28.858 33.587 1.00 10.52 231 ARG B N 1
ATOM 4992 C CA . ARG B 1 231 ? 51.242 28.409 32.203 1.00 16.74 231 ARG B CA 1
ATOM 4993 C C . ARG B 1 231 ? 51.924 27.039 32.118 1.00 17.49 231 ARG B C 1
ATOM 4994 O O . ARG B 1 231 ? 51.537 26.192 31.317 1.00 15.49 231 ARG B O 1
ATOM 5002 N N . ARG B 1 232 ? 52.945 26.835 32.943 1.00 16.56 232 ARG B N 1
ATOM 5003 C CA . ARG B 1 232 ? 53.671 25.575 32.970 1.00 16.92 232 ARG B CA 1
ATOM 5004 C C . ARG B 1 232 ? 52.723 24.466 33.413 1.00 17.67 232 ARG B C 1
ATOM 5005 O O . ARG B 1 232 ? 52.695 23.382 32.828 1.00 18.33 232 ARG B O 1
ATOM 5013 N N . VAL B 1 233 ? 51.944 24.750 34.450 1.00 15.88 233 VAL B N 1
ATOM 5014 C CA . VAL B 1 233 ? 50.994 23.783 34.982 1.00 13.94 233 VAL B CA 1
ATOM 5015 C C . VAL B 1 233 ? 49.946 23.369 33.950 1.00 12.88 233 VAL B C 1
ATOM 5016 O O . VAL B 1 233 ? 49.684 22.180 33.759 1.00 13.85 233 VAL B O 1
ATOM 5020 N N . VAL B 1 234 ? 49.349 24.341 33.273 1.00 12.53 234 VAL B N 1
ATOM 5021 C CA . VAL B 1 234 ? 48.326 24.017 32.288 1.00 13.69 234 VAL B CA 1
ATOM 5022 C C . VAL B 1 234 ? 48.940 23.323 31.080 1.00 14.32 234 VAL B C 1
ATOM 5023 O O . VAL B 1 234 ? 48.279 22.515 30.427 1.00 14.10 234 VAL B O 1
ATOM 5027 N N . SER B 1 235 ? 50.201 23.643 30.783 1.00 12.36 235 SER B N 1
ATOM 5028 C CA . SER B 1 235 ? 50.909 23.012 29.670 1.00 14.54 235 SER B CA 1
ATOM 5029 C C . SER B 1 235 ? 51.057 21.522 29.962 1.00 15.29 235 SER B C 1
ATOM 5030 O O . SER B 1 235 ? 50.790 20.682 29.111 1.00 15.01 235 SER B O 1
ATOM 5033 N N . VAL B 1 236 ? 51.474 21.205 31.183 1.00 17.54 236 VAL B N 1
ATOM 5034 C CA . VAL B 1 236 ? 51.669 19.821 31.600 1.00 17.88 236 VAL B CA 1
ATOM 5035 C C . VAL B 1 236 ? 50.348 19.059 31.682 1.00 16.02 236 VAL B C 1
ATOM 5036 O O . VAL B 1 236 ? 50.299 17.866 31.380 1.00 16.23 236 VAL B O 1
ATOM 5040 N N . MET B 1 237 ? 49.282 19.743 32.091 1.00 11.52 237 MET B N 1
ATOM 5041 C CA . MET B 1 237 ? 47.968 19.116 32.160 1.00 11.21 237 MET B CA 1
ATOM 5042 C C . MET B 1 237 ? 47.528 18.757 30.745 1.00 13.43 237 MET B C 1
ATOM 5043 O O . MET B 1 237 ? 46.900 17.723 30.522 1.00 13.93 237 MET B O 1
ATOM 5048 N N . THR B 1 238 ? 47.852 19.622 29.789 1.00 13.65 238 THR B N 1
ATOM 5049 C CA . THR B 1 238 ? 47.473 19.389 28.395 1.00 13.43 238 THR B CA 1
ATOM 5050 C C . THR B 1 238 ? 48.158 18.146 27.834 1.00 14.83 238 THR B C 1
ATOM 5051 O O . THR B 1 238 ? 47.504 17.229 27.349 1.00 17.81 238 THR B O 1
ATOM 5055 N N . SER B 1 239 ? 49.481 18.112 27.923 1.00 16.14 239 SER B N 1
ATOM 5056 C CA . SER B 1 239 ? 50.256 16.988 27.410 1.00 16.98 239 SER B CA 1
ATOM 5057 C C . SER B 1 239 ? 50.036 15.629 28.069 1.00 15.96 239 SER B C 1
ATOM 5058 O O . SER B 1 239 ? 50.107 14.610 27.389 1.00 15.39 239 SER B O 1
ATOM 5061 N N . SER B 1 240 ? 49.779 15.601 29.377 1.00 15.34 240 SER B N 1
ATOM 5062 C CA . SER B 1 240 ? 49.624 14.324 30.080 1.00 19.93 240 SER B CA 1
ATOM 5063 C C . SER B 1 240 ? 48.400 14.131 30.971 1.00 21.55 240 SER B C 1
ATOM 5064 O O . SER B 1 240 ? 48.153 13.021 31.452 1.00 22.06 240 SER B O 1
ATOM 5067 N N . GLY B 1 241 ? 47.638 15.191 31.203 1.00 19.74 241 GLY B N 1
ATOM 5068 C CA . GLY B 1 241 ? 46.471 15.070 32.062 1.00 17.11 241 GLY B CA 1
ATOM 5069 C C . GLY B 1 241 ? 45.491 13.969 31.694 1.00 18.42 241 GLY B C 1
ATOM 5070 O O . GLY B 1 241 ? 44.965 13.290 32.576 1.00 17.51 241 GLY B O 1
ATOM 5071 N N . MET B 1 242 ? 45.245 13.797 30.396 1.00 17.73 242 MET B N 1
ATOM 5072 C CA . MET B 1 242 ? 44.306 12.793 29.890 1.00 18.45 242 MET B CA 1
ATOM 5073 C C . MET B 1 242 ? 44.999 11.880 28.872 1.00 17.53 242 MET B C 1
ATOM 5074 O O . MET B 1 242 ? 44.396 11.480 27.869 1.00 16.40 242 MET B O 1
ATOM 5079 N N . TYR B 1 243 ? 46.258 11.553 29.136 1.00 15.19 243 TYR B N 1
ATOM 5080 C CA . TYR B 1 243 ? 47.046 10.729 28.234 1.00 17.65 243 TYR B CA 1
ATOM 5081 C C . TYR B 1 243 ? 46.368 9.444 27.733 1.00 21.42 243 TYR B C 1
ATOM 5082 O O . TYR B 1 243 ? 46.417 9.144 26.534 1.00 20.62 243 TYR B O 1
ATOM 5091 N N . ASP B 1 244 ? 45.732 8.694 28.631 1.00 20.78 244 ASP B N 1
ATOM 5092 C CA . ASP B 1 244 ? 45.097 7.441 28.234 1.00 24.99 244 ASP B CA 1
ATOM 5093 C C . ASP B 1 244 ? 43.604 7.482 27.938 1.00 28.20 244 ASP B C 1
ATOM 5094 O O . ASP B 1 244 ? 42.945 6.442 27.969 1.00 29.49 244 ASP B O 1
ATOM 5099 N N . ALA B 1 245 ? 43.064 8.662 27.648 1.00 28.90 245 ALA B N 1
ATOM 5100 C CA . ALA B 1 245 ? 41.639 8.766 27.341 1.00 28.21 245 ALA B CA 1
ATOM 5101 C C . ALA B 1 245 ? 41.419 8.351 25.892 1.00 28.06 245 ALA B C 1
ATOM 5102 O O . ALA B 1 245 ? 42.361 8.337 25.096 1.00 29.63 245 ALA B O 1
ATOM 5104 N N . ALA B 1 246 ? 40.179 8.006 25.553 1.00 26.86 246 ALA B N 1
ATOM 5105 C CA . ALA B 1 246 ? 39.847 7.597 24.191 1.00 26.80 246 ALA B CA 1
ATOM 5106 C C . ALA B 1 246 ? 40.126 8.737 23.217 1.00 24.60 246 ALA B C 1
ATOM 5107 O O . ALA B 1 246 ? 39.907 9.904 23.539 1.00 25.55 246 ALA B O 1
ATOM 5109 N N . GLY B 1 247 ? 40.609 8.396 22.026 1.00 23.97 247 GLY B N 1
ATOM 5110 C CA . GLY B 1 247 ? 40.912 9.411 21.031 1.00 23.07 247 GLY B CA 1
ATOM 5111 C C . GLY B 1 247 ? 42.162 10.195 21.397 1.00 22.31 247 GLY B C 1
ATOM 5112 O O . GLY B 1 247 ? 43.136 9.631 21.888 1.00 24.48 247 GLY B O 1
ATOM 5113 N N . GLN B 1 248 ? 42.143 11.497 21.149 1.00 17.96 248 GLN B N 1
ATOM 5114 C CA . GLN B 1 248 ? 43.277 12.348 21.476 1.00 20.05 248 GLN B CA 1
ATOM 5115 C C . GLN B 1 248 ? 42.673 13.624 22.046 1.00 19.34 248 GLN B C 1
ATOM 5116 O O . GLN B 1 248 ? 42.161 14.468 21.310 1.00 19.59 248 GLN B O 1
ATOM 5122 N N . TRP B 1 249 ? 42.739 13.743 23.367 1.00 18.06 249 TRP B N 1
ATOM 5123 C CA . TRP B 1 249 ? 42.157 14.861 24.100 1.00 18.08 249 TRP B CA 1
ATOM 5124 C C . TRP B 1 249 ? 42.389 16.280 23.593 1.00 17.13 249 TRP B C 1
ATOM 5125 O O . TRP B 1 249 ? 41.429 17.019 23.400 1.00 19.49 249 TRP B O 1
ATOM 5136 N N . LEU B 1 250 ? 43.637 16.685 23.385 1.00 18.83 250 LEU B N 1
ATOM 5137 C CA . LEU B 1 250 ? 43.870 18.048 22.909 1.00 17.79 250 LEU B CA 1
ATOM 5138 C C . LEU B 1 250 ? 43.112 18.294 21.610 1.00 19.12 250 LEU B C 1
ATOM 5139 O O . LEU B 1 250 ? 42.396 19.289 21.468 1.00 20.16 250 LEU B O 1
ATOM 5144 N N . ALA B 1 251 ? 43.261 17.375 20.663 1.00 16.25 251 ALA B N 1
ATOM 5145 C CA . ALA B 1 251 ? 42.599 17.517 19.374 1.00 16.27 251 ALA B CA 1
ATOM 5146 C C . ALA B 1 251 ? 41.079 17.442 19.482 1.00 16.47 251 ALA B C 1
ATOM 5147 O O . ALA B 1 251 ? 40.373 18.300 18.951 1.00 18.96 251 ALA B O 1
ATOM 5149 N N . ASP B 1 252 ? 40.582 16.429 20.186 1.00 14.06 252 ASP B N 1
ATOM 5150 C CA . ASP B 1 252 ? 39.148 16.229 20.329 1.00 17.69 252 ASP B CA 1
ATOM 5151 C C . ASP B 1 252 ? 38.427 17.226 21.229 1.00 20.55 252 ASP B C 1
ATOM 5152 O O . ASP B 1 252 ? 37.402 17.792 20.842 1.00 20.40 252 ASP B O 1
ATOM 5157 N N . VAL B 1 253 ? 38.955 17.423 22.433 1.00 19.48 253 VAL B N 1
ATOM 5158 C CA . VAL B 1 253 ? 38.327 18.304 23.416 1.00 19.18 253 VAL B CA 1
ATOM 5159 C C . VAL B 1 253 ? 38.980 19.683 23.526 1.00 16.51 253 VAL B C 1
ATOM 5160 O O . VAL B 1 253 ? 38.289 20.705 23.541 1.00 15.71 253 VAL B O 1
ATOM 5164 N N . GLY B 1 254 ? 40.306 19.712 23.615 1.00 11.23 254 GLY B N 1
ATOM 5165 C CA . GLY B 1 254 ? 40.999 20.982 23.697 1.00 12.40 254 GLY B CA 1
ATOM 5166 C C . GLY B 1 254 ? 40.841 21.701 25.023 1.00 15.48 254 GLY B C 1
ATOM 5167 O O . GLY B 1 254 ? 41.033 22.914 25.104 1.00 13.92 254 GLY B O 1
ATOM 5168 N N . ILE B 1 255 ? 40.475 20.961 26.062 1.00 16.00 255 ILE B N 1
ATOM 5169 C CA . ILE B 1 255 ? 40.332 21.551 27.384 1.00 16.16 255 ILE B CA 1
ATOM 5170 C C . ILE B 1 255 ? 41.299 20.846 28.317 1.00 15.05 255 ILE B C 1
ATOM 5171 O O . ILE B 1 255 ? 41.096 19.681 28.666 1.00 15.11 255 ILE B O 1
ATOM 5176 N N . PRO B 1 256 ? 42.382 21.532 28.711 1.00 13.79 256 PRO B N 1
ATOM 5177 C CA . PRO B 1 256 ? 43.349 20.905 29.617 1.00 13.40 256 PRO B CA 1
ATOM 5178 C C . PRO B 1 256 ? 42.582 20.362 30.824 1.00 14.80 256 PRO B C 1
ATOM 5179 O O . PRO B 1 256 ? 41.822 21.094 31.448 1.00 15.82 256 PRO B O 1
ATOM 5183 N N . ALA B 1 257 ? 42.766 19.087 31.150 1.00 16.98 257 ALA B N 1
ATOM 5184 C CA . ALA B 1 257 ? 42.042 18.512 32.276 1.00 17.22 257 ALA B CA 1
ATOM 5185 C C . ALA B 1 257 ? 42.760 17.383 33.000 1.00 17.70 257 ALA B C 1
ATOM 5186 O O . ALA B 1 257 ? 43.772 16.866 32.533 1.00 18.57 257 ALA B O 1
ATOM 5188 N N . LYS B 1 258 ? 42.214 17.012 34.154 1.00 17.86 258 LYS B N 1
ATOM 5189 C CA . LYS B 1 258 ? 42.753 15.930 34.966 1.00 19.36 258 LYS B CA 1
ATOM 5190 C C . LYS B 1 258 ? 41.640 15.333 35.824 1.00 20.07 258 LYS B C 1
ATOM 5191 O O . LYS B 1 258 ? 40.896 16.063 36.492 1.00 19.50 258 LYS B O 1
ATOM 5197 N N . SER B 1 259 ? 41.534 14.008 35.809 1.00 18.06 259 SER B N 1
ATOM 5198 C CA . SER B 1 259 ? 40.518 13.319 36.599 1.00 20.38 259 SER B CA 1
ATOM 5199 C C . SER B 1 259 ? 41.103 12.710 37.871 1.00 20.64 259 SER B C 1
ATOM 5200 O O . SER B 1 259 ? 42.315 12.533 37.983 1.00 17.56 259 SER B O 1
ATOM 5203 N N . GLY B 1 260 ? 40.220 12.401 38.820 1.00 20.01 260 GLY B N 1
ATOM 5204 C CA . GLY B 1 260 ? 40.611 11.780 40.076 1.00 18.42 260 GLY B CA 1
ATOM 5205 C C . GLY B 1 260 ? 39.718 10.561 40.259 1.00 18.58 260 GLY B C 1
ATOM 5206 O O . GLY B 1 260 ? 38.533 10.613 39.921 1.00 20.12 260 GLY B O 1
ATOM 5207 N N . VAL B 1 261 ? 40.259 9.474 40.804 1.00 16.57 261 VAL B N 1
ATOM 5208 C CA . VAL B 1 261 ? 39.482 8.247 40.963 1.00 15.64 261 VAL B CA 1
ATOM 5209 C C . VAL B 1 261 ? 38.253 8.308 41.870 1.00 18.96 261 VAL B C 1
ATOM 5210 O O . VAL B 1 261 ? 37.534 7.316 41.992 1.00 21.64 261 VAL B O 1
ATOM 5214 N N . ALA B 1 262 ? 38.006 9.451 42.507 1.00 18.93 262 ALA B N 1
ATOM 5215 C CA . ALA B 1 262 ? 36.830 9.585 43.360 1.00 20.09 262 ALA B CA 1
ATOM 5216 C C . ALA B 1 262 ? 35.681 10.145 42.525 1.00 22.32 262 ALA B C 1
ATOM 5217 O O . ALA B 1 262 ? 34.554 10.282 43.010 1.00 23.80 262 ALA B O 1
ATOM 5219 N N . GLY B 1 263 ? 35.978 10.474 41.267 1.00 20.51 263 GLY B N 1
ATOM 5220 C CA . GLY B 1 263 ? 34.956 10.986 40.367 1.00 18.21 263 GLY B CA 1
ATOM 5221 C C . GLY B 1 263 ? 35.027 12.454 39.980 1.00 16.52 263 GLY B C 1
ATOM 5222 O O . GLY B 1 263 ? 34.153 12.945 39.265 1.00 19.21 263 GLY B O 1
ATOM 5223 N N . GLY B 1 264 ? 36.056 13.160 40.435 1.00 13.78 264 GLY B N 1
ATOM 5224 C CA . GLY B 1 264 ? 36.167 14.572 40.108 1.00 16.03 264 GLY B CA 1
ATOM 5225 C C . GLY B 1 264 ? 37.085 14.884 38.944 1.00 19.02 264 GLY B C 1
ATOM 5226 O O . GLY B 1 264 ? 38.195 14.365 38.864 1.00 20.78 264 GLY B O 1
ATOM 5227 N N . VAL B 1 265 ? 36.617 15.727 38.029 1.00 20.11 265 VAL B N 1
ATOM 5228 C CA . VAL B 1 265 ? 37.418 16.121 36.878 1.00 18.27 265 VAL B CA 1
ATOM 5229 C C . VAL B 1 265 ? 37.676 17.622 36.947 1.00 18.78 265 VAL B C 1
ATOM 5230 O O . VAL B 1 265 ? 36.750 18.416 37.155 1.00 16.83 265 VAL B O 1
ATOM 5234 N N . LEU B 1 266 ? 38.942 17.998 36.788 1.00 16.18 266 LEU B N 1
ATOM 5235 C CA . LEU B 1 266 ? 39.362 19.398 36.817 1.00 15.56 266 LEU B CA 1
ATOM 5236 C C . LEU B 1 266 ? 39.613 19.815 35.376 1.00 14.93 266 LEU B C 1
ATOM 5237 O O . LEU B 1 266 ? 40.141 19.034 34.594 1.00 16.80 266 LEU B O 1
ATOM 5242 N N . GLY B 1 267 ? 39.236 21.041 35.034 1.00 15.07 267 GLY B N 1
ATOM 5243 C CA . GLY B 1 267 ? 39.449 21.550 33.693 1.00 14.12 267 GLY B CA 1
ATOM 5244 C C . GLY B 1 267 ? 39.940 22.981 33.803 1.00 16.46 267 GLY B C 1
ATOM 5245 O O . GLY B 1 267 ? 39.513 23.711 34.695 1.00 18.56 267 GLY B O 1
ATOM 5246 N N . ALA B 1 268 ? 40.841 23.387 32.914 1.00 16.29 268 ALA B N 1
ATOM 5247 C CA . ALA B 1 268 ? 41.374 24.745 32.943 1.00 15.71 268 ALA B CA 1
ATOM 5248 C C . ALA B 1 268 ? 41.659 25.232 31.527 1.00 18.30 268 ALA B C 1
ATOM 5249 O O . ALA B 1 268 ? 42.665 24.858 30.918 1.00 19.47 268 ALA B O 1
ATOM 5251 N N . LEU B 1 269 ? 40.761 26.060 31.003 1.00 16.38 269 LEU B N 1
ATOM 5252 C CA . LEU B 1 269 ? 40.908 26.593 29.657 1.00 15.17 269 LEU B CA 1
ATOM 5253 C C . LEU B 1 269 ? 41.362 28.049 29.755 1.00 17.15 269 LEU B C 1
ATOM 5254 O O . LEU B 1 269 ? 40.585 28.933 30.115 1.00 16.23 269 LEU B O 1
ATOM 5259 N N . PRO B 1 270 ? 42.638 28.313 29.429 1.00 17.96 270 PRO B N 1
ATOM 5260 C CA . PRO B 1 270 ? 43.222 29.658 29.484 1.00 18.36 270 PRO B CA 1
ATOM 5261 C C . PRO B 1 270 ? 42.346 30.775 28.926 1.00 17.98 270 PRO B C 1
ATOM 5262 O O . PRO B 1 270 ? 41.803 30.670 27.824 1.00 14.55 270 PRO B O 1
ATOM 5266 N N . GLY B 1 271 ? 42.233 31.845 29.708 1.00 17.51 271 GLY B N 1
ATOM 5267 C CA . GLY B 1 271 ? 41.451 33.003 29.321 1.00 17.47 271 GLY B CA 1
ATOM 5268 C C . GLY B 1 271 ? 39.943 32.836 29.326 1.00 18.23 271 GLY B C 1
ATOM 5269 O O . GLY B 1 271 ? 39.223 33.777 29.002 1.00 19.91 271 GLY B O 1
ATOM 5270 N N . ARG B 1 272 ? 39.435 31.668 29.700 1.00 17.35 272 ARG B N 1
ATOM 5271 C CA . ARG B 1 272 ? 37.991 31.513 29.666 1.00 18.57 272 ARG B CA 1
ATOM 5272 C C . ARG B 1 272 ? 37.251 30.833 30.800 1.00 19.59 272 ARG B C 1
ATOM 5273 O O . ARG B 1 272 ? 36.263 31.380 31.289 1.00 20.68 272 ARG B O 1
ATOM 5281 N N . VAL B 1 273 ? 37.701 29.668 31.250 1.00 17.60 273 VAL B N 1
ATOM 5282 C CA . VAL B 1 273 ? 36.949 29.027 32.315 1.00 15.24 273 VAL B CA 1
ATOM 5283 C C . VAL B 1 273 ? 37.658 27.952 33.122 1.00 17.09 273 VAL B C 1
ATOM 5284 O O . VAL B 1 273 ? 38.591 27.300 32.651 1.00 17.81 273 VAL B O 1
ATOM 5288 N N . GLY B 1 274 ? 37.209 27.803 34.364 1.00 19.18 274 GLY B N 1
ATOM 5289 C CA . GLY B 1 274 ? 37.724 26.778 35.250 1.00 18.67 274 GLY B CA 1
ATOM 5290 C C . GLY B 1 274 ? 36.572 25.791 35.312 1.00 20.12 274 GLY B C 1
ATOM 5291 O O . GLY B 1 274 ? 35.418 26.206 35.445 1.00 18.38 274 GLY B O 1
ATOM 5292 N N . ILE B 1 275 ? 36.861 24.498 35.209 1.00 19.63 275 ILE B N 1
ATOM 5293 C CA . ILE B 1 275 ? 35.810 23.488 35.225 1.00 17.05 275 ILE B CA 1
ATOM 5294 C C . ILE B 1 275 ? 35.939 22.433 36.323 1.00 19.74 275 ILE B C 1
ATOM 5295 O O . ILE B 1 275 ? 37.031 21.954 36.634 1.00 19.62 275 ILE B O 1
ATOM 5300 N N . GLY B 1 276 ? 34.800 22.066 36.893 1.00 20.91 276 GLY B N 1
ATOM 5301 C CA . GLY B 1 276 ? 34.771 21.047 37.919 1.00 20.57 276 GLY B CA 1
ATOM 5302 C C . GLY B 1 276 ? 33.589 20.138 37.641 1.00 22.00 276 GLY B C 1
ATOM 5303 O O . GLY B 1 276 ? 32.484 20.627 37.405 1.00 22.75 276 GLY B O 1
ATOM 5304 N N . VAL B 1 277 ? 33.817 18.826 37.622 1.00 17.63 277 VAL B N 1
ATOM 5305 C CA . VAL B 1 277 ? 32.738 17.868 37.397 1.00 16.99 277 VAL B CA 1
ATOM 5306 C C . VAL B 1 277 ? 32.856 16.723 38.405 1.00 16.02 277 VAL B C 1
ATOM 5307 O O . VAL B 1 277 ? 33.962 16.296 38.738 1.00 17.26 277 VAL B O 1
ATOM 5311 N N . PHE B 1 278 ? 31.721 16.233 38.891 1.00 14.43 278 PHE B N 1
ATOM 5312 C CA . PHE B 1 278 ? 31.721 15.143 39.855 1.00 16.20 278 PHE B CA 1
ATOM 5313 C C . PHE B 1 278 ? 30.747 14.044 39.472 1.00 21.13 278 PHE B C 1
ATOM 5314 O O . PHE B 1 278 ? 29.552 14.287 39.275 1.00 21.07 278 PHE B O 1
ATOM 5322 N N . SER B 1 279 ? 31.285 12.832 39.365 1.00 24.19 279 SER B N 1
ATOM 5323 C CA . SER B 1 279 ? 30.517 11.639 39.027 1.00 25.36 279 SER B CA 1
ATOM 5324 C C . SER B 1 279 ? 31.416 10.456 39.380 1.00 28.34 279 SER B C 1
ATOM 5325 O O . SER B 1 279 ? 32.370 10.157 38.665 1.00 30.47 279 SER B O 1
ATOM 5328 N N . PRO B 1 280 ? 31.115 9.771 40.496 1.00 26.27 280 PRO B N 1
ATOM 5329 C CA . PRO B 1 280 ? 31.845 8.617 41.031 1.00 23.27 280 PRO B CA 1
ATOM 5330 C C . PRO B 1 280 ? 32.322 7.515 40.088 1.00 23.69 280 PRO B C 1
ATOM 5331 O O . PRO B 1 280 ? 33.510 7.204 40.052 1.00 22.37 280 PRO B O 1
ATOM 5335 N N . ARG B 1 281 ? 31.410 6.917 39.332 1.00 26.26 281 ARG B N 1
ATOM 5336 C CA . ARG B 1 281 ? 31.783 5.826 38.439 1.00 26.39 281 ARG B CA 1
ATOM 5337 C C . ARG B 1 281 ? 32.831 6.168 37.388 1.00 25.71 281 ARG B C 1
ATOM 5338 O O . ARG B 1 281 ? 32.735 7.179 36.692 1.00 26.20 281 ARG B O 1
ATOM 5346 N N . LEU B 1 282 ? 33.836 5.300 37.294 1.00 22.68 282 LEU B N 1
ATOM 5347 C CA . LEU B 1 282 ? 34.953 5.471 36.373 1.00 22.71 282 LEU B CA 1
ATOM 5348 C C . LEU B 1 282 ? 34.850 4.576 35.142 1.00 23.90 282 LEU B C 1
ATOM 5349 O O . LEU B 1 282 ? 34.319 3.467 35.213 1.00 24.55 282 LEU B O 1
ATOM 5354 N N . ASP B 1 283 ? 35.364 5.061 34.015 1.00 23.91 283 ASP B N 1
ATOM 5355 C CA . ASP B 1 283 ? 35.370 4.272 32.792 1.00 24.49 283 ASP B CA 1
ATOM 5356 C C . ASP B 1 283 ? 36.526 3.283 32.952 1.00 24.59 283 ASP B C 1
ATOM 5357 O O . ASP B 1 283 ? 37.143 3.22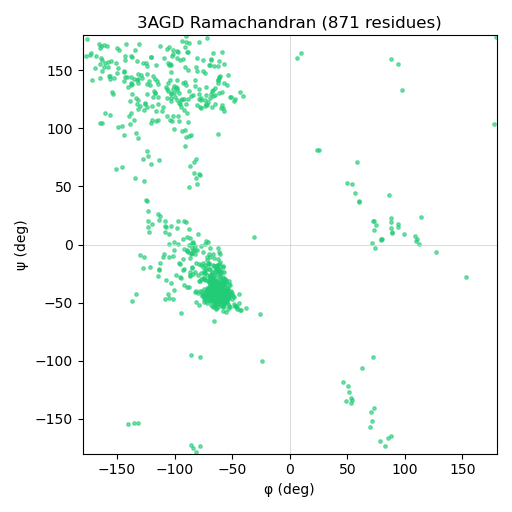1 34.017 1.00 23.42 283 ASP B O 1
ATOM 5362 N N . GLU B 1 284 ? 36.837 2.524 31.909 1.00 27.87 284 GLU B N 1
ATOM 5363 C CA . GLU B 1 284 ? 37.904 1.539 32.021 1.00 32.80 284 GLU B CA 1
ATOM 5364 C C . GLU B 1 284 ? 39.324 2.090 32.127 1.00 32.75 284 GLU B C 1
ATOM 5365 O O . GLU B 1 284 ? 40.215 1.396 32.615 1.00 31.95 284 GLU B O 1
ATOM 5371 N N . VAL B 1 285 ? 39.548 3.325 31.688 1.00 31.45 285 VAL B N 1
ATOM 5372 C CA . VAL B 1 285 ? 40.886 3.895 31.787 1.00 32.48 285 VAL B CA 1
ATOM 5373 C C . VAL B 1 285 ? 41.086 4.506 33.167 1.00 30.56 285 VAL B C 1
ATOM 5374 O O . VAL B 1 285 ? 42.187 4.924 33.518 1.00 32.15 285 VAL B O 1
ATOM 5378 N N . GLY B 1 286 ? 40.013 4.560 33.949 1.00 28.06 286 GLY B N 1
ATOM 5379 C CA . GLY B 1 286 ? 40.123 5.099 35.294 1.00 26.21 286 GLY B CA 1
ATOM 5380 C C . GLY B 1 286 ? 39.679 6.535 35.491 1.00 24.16 286 GLY B C 1
ATOM 5381 O O . GLY B 1 286 ? 39.904 7.105 36.553 1.00 24.18 286 GLY B O 1
ATOM 5382 N N . ASN B 1 287 ? 39.054 7.131 34.481 1.00 22.58 287 ASN B N 1
ATOM 5383 C CA . ASN B 1 287 ? 38.581 8.506 34.601 1.00 20.72 287 ASN B CA 1
ATOM 5384 C C . ASN B 1 287 ? 37.066 8.503 34.806 1.00 21.81 287 ASN B C 1
ATOM 5385 O O . ASN B 1 287 ? 36.384 7.553 34.420 1.00 21.08 287 ASN B O 1
ATOM 5390 N N . SER B 1 288 ? 36.545 9.561 35.422 1.00 22.73 288 SER B N 1
ATOM 5391 C CA . SER B 1 288 ? 35.107 9.679 35.640 1.00 21.81 288 SER B CA 1
ATOM 5392 C C . SER B 1 288 ? 34.430 9.614 34.273 1.00 22.30 288 SER B C 1
ATOM 5393 O O . SER B 1 288 ? 34.665 10.467 33.419 1.00 20.48 288 SER B O 1
ATOM 5396 N N . ALA B 1 289 ? 33.598 8.598 34.064 1.00 22.54 289 ALA B N 1
ATOM 5397 C CA . ALA B 1 289 ? 32.912 8.430 32.786 1.00 21.83 289 ALA B CA 1
ATOM 5398 C C . ALA B 1 289 ? 32.055 9.631 32.395 1.00 20.87 289 ALA B C 1
ATOM 5399 O O . ALA B 1 289 ? 32.207 10.176 31.300 1.00 18.75 289 ALA B O 1
ATOM 5401 N N . ARG B 1 290 ? 31.151 10.044 33.277 1.00 21.56 290 ARG B N 1
ATOM 5402 C CA . ARG B 1 290 ? 30.289 11.184 32.974 1.00 24.11 290 ARG B CA 1
ATOM 5403 C C . ARG B 1 290 ? 31.072 12.484 33.072 1.00 22.41 290 ARG B C 1
ATOM 5404 O O . ARG B 1 290 ? 30.743 13.467 32.403 1.00 23.24 290 ARG B O 1
ATOM 5412 N N . GLY B 1 291 ? 32.090 12.489 33.929 1.00 18.87 291 GLY B N 1
ATOM 5413 C CA . GLY B 1 291 ? 32.910 13.675 34.094 1.00 20.86 291 GLY B CA 1
ATOM 5414 C C . GLY B 1 291 ? 33.599 13.962 32.779 1.00 22.69 291 GLY B C 1
ATOM 5415 O O . GLY B 1 291 ? 33.650 15.102 32.315 1.00 26.77 291 GLY B O 1
ATOM 5416 N N . VAL B 1 292 ? 34.121 12.907 32.170 1.00 20.57 292 VAL B N 1
ATOM 5417 C CA . VAL B 1 292 ? 34.801 13.019 30.889 1.00 22.31 292 VAL B CA 1
ATOM 5418 C C . VAL B 1 292 ? 33.812 13.399 29.790 1.00 23.71 292 VAL B C 1
ATOM 5419 O O . VAL B 1 292 ? 34.077 14.297 28.988 1.00 26.41 292 VAL B O 1
ATOM 5423 N N . LEU B 1 293 ? 32.666 12.727 29.762 1.00 22.06 293 LEU B N 1
ATOM 5424 C CA . LEU B 1 293 ? 31.666 12.998 28.737 1.00 23.96 293 LEU B CA 1
ATOM 5425 C C . LEU B 1 293 ? 31.154 14.431 28.825 1.00 23.39 293 LEU B C 1
ATOM 5426 O O . LEU B 1 293 ? 30.909 15.075 27.804 1.00 23.83 293 LEU B O 1
ATOM 5431 N N . ALA B 1 294 ? 31.007 14.931 30.046 1.00 20.78 294 ALA B N 1
ATOM 5432 C CA . ALA B 1 294 ? 30.543 16.294 30.257 1.00 19.22 294 ALA B CA 1
ATOM 5433 C C . ALA B 1 294 ? 31.541 17.291 29.663 1.00 20.54 294 ALA B C 1
ATOM 5434 O O . ALA B 1 294 ? 31.152 18.306 29.088 1.00 23.16 294 ALA B O 1
ATOM 5436 N N . CYS B 1 295 ? 32.830 17.003 29.803 1.00 20.91 295 CYS B N 1
ATOM 5437 C CA . CYS B 1 295 ? 33.858 17.888 29.261 1.00 20.69 295 CYS B CA 1
ATOM 5438 C C . CYS B 1 295 ? 33.826 17.903 27.735 1.00 18.47 295 CYS B C 1
ATOM 5439 O O . CYS B 1 295 ? 34.023 18.948 27.116 1.00 18.15 295 CYS B O 1
ATOM 5442 N N . ARG B 1 296 ? 33.575 16.746 27.131 1.00 16.72 296 ARG B N 1
ATOM 5443 C CA . ARG B 1 296 ? 33.506 16.654 25.677 1.00 20.17 296 ARG B CA 1
ATOM 5444 C C . ARG B 1 296 ? 3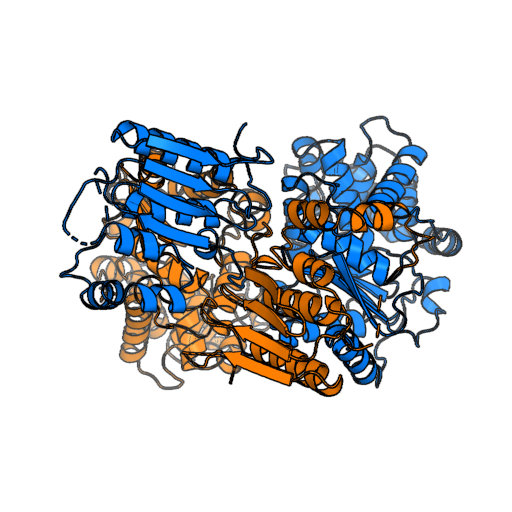2.273 17.430 25.190 1.00 20.96 296 ARG B C 1
ATOM 5445 O O . ARG B 1 296 ? 32.303 18.048 24.123 1.00 17.80 296 ARG B O 1
ATOM 5453 N N . ARG B 1 297 ? 31.194 17.401 25.975 1.00 20.44 297 ARG B N 1
ATOM 5454 C CA . ARG B 1 297 ? 29.971 18.118 25.610 1.00 22.95 297 ARG B CA 1
ATOM 5455 C C . ARG B 1 297 ? 30.143 19.630 25.758 1.00 23.02 297 ARG B C 1
ATOM 5456 O O . ARG B 1 297 ? 29.657 20.394 24.924 1.00 23.68 297 ARG B O 1
ATOM 5464 N N . LEU B 1 298 ? 30.840 20.063 26.807 1.00 19.70 298 LEU B N 1
ATOM 5465 C CA . LEU B 1 298 ? 31.079 21.488 27.002 1.00 19.25 298 LEU B CA 1
ATOM 5466 C C . LEU B 1 298 ? 31.870 22.008 25.813 1.00 19.50 298 LEU B C 1
ATOM 5467 O O . LEU B 1 298 ? 31.526 23.032 25.222 1.00 20.75 298 LEU B O 1
ATOM 5472 N N . SER B 1 299 ? 32.937 21.290 25.474 1.00 17.49 299 SER B N 1
ATOM 5473 C CA . SER B 1 299 ? 33.808 21.654 24.361 1.00 18.84 299 SER B CA 1
ATOM 5474 C C . SER B 1 299 ? 33.066 21.754 23.031 1.00 20.55 299 SER B C 1
ATOM 5475 O O . SER B 1 299 ? 33.354 22.629 22.220 1.00 23.06 299 SER B O 1
ATOM 5478 N N . GLU B 1 300 ? 32.119 20.849 22.810 1.00 20.69 300 GLU B N 1
ATOM 5479 C CA . GLU B 1 300 ? 31.352 20.838 21.570 1.00 23.32 300 GLU B CA 1
ATOM 5480 C C . GLU B 1 300 ? 30.199 21.843 21.535 1.00 23.43 300 GLU B C 1
ATOM 5481 O O . GLU B 1 300 ? 30.060 22.603 20.573 1.00 21.20 300 GLU B O 1
ATOM 5487 N N . ASP B 1 301 ? 29.373 21.845 22.577 1.00 23.45 301 ASP B N 1
ATOM 5488 C CA . ASP B 1 301 ? 28.222 22.739 22.631 1.00 23.39 301 ASP B CA 1
ATOM 5489 C C . ASP B 1 301 ? 28.558 24.223 22.732 1.00 23.64 301 ASP B C 1
ATOM 5490 O O . ASP B 1 301 ? 27.807 25.059 22.239 1.00 24.30 301 ASP B O 1
ATOM 5495 N N . PHE B 1 302 ? 29.679 24.552 23.368 1.00 21.53 302 PHE B N 1
ATOM 5496 C CA . PHE B 1 302 ? 30.079 25.948 23.517 1.00 20.82 302 PHE B CA 1
ATOM 5497 C C . PHE B 1 302 ? 31.214 26.301 22.573 1.00 21.28 302 PHE B C 1
ATOM 5498 O O . PHE B 1 302 ? 31.680 27.437 22.556 1.00 23.74 302 PHE B O 1
ATOM 5506 N N . ARG B 1 303 ? 31.651 25.325 21.786 1.00 24.82 303 ARG B N 1
ATOM 5507 C CA . ARG B 1 303 ? 32.754 25.523 20.848 1.00 28.93 303 ARG B CA 1
ATOM 5508 C C . ARG B 1 303 ? 33.965 26.073 21.587 1.00 25.62 303 ARG B C 1
ATOM 5509 O O . ARG B 1 303 ? 34.530 27.103 21.213 1.00 23.95 303 ARG B O 1
ATOM 5517 N N . LEU B 1 304 ? 34.346 25.386 22.656 1.00 23.51 304 LEU B N 1
ATOM 5518 C CA . LEU B 1 304 ? 35.494 25.791 23.449 1.00 24.94 304 LEU B CA 1
ATOM 5519 C C . LEU B 1 304 ? 36.687 24.926 23.057 1.00 27.23 304 LEU B C 1
ATOM 5520 O O . LEU B 1 304 ? 36.555 23.712 22.884 1.00 30.63 304 LEU B O 1
ATOM 5525 N N . HIS B 1 305 ? 37.847 25.552 22.903 1.00 21.32 305 HIS B N 1
ATOM 5526 C CA . HIS B 1 305 ? 39.040 24.813 22.537 1.00 19.42 305 HIS B CA 1
ATOM 5527 C C . HIS B 1 305 ? 40.284 25.644 22.790 1.00 21.17 305 HIS B C 1
ATOM 5528 O O . HIS B 1 305 ? 40.286 26.864 22.611 1.00 20.60 305 HIS B O 1
ATOM 5535 N N . LEU B 1 306 ? 41.341 24.97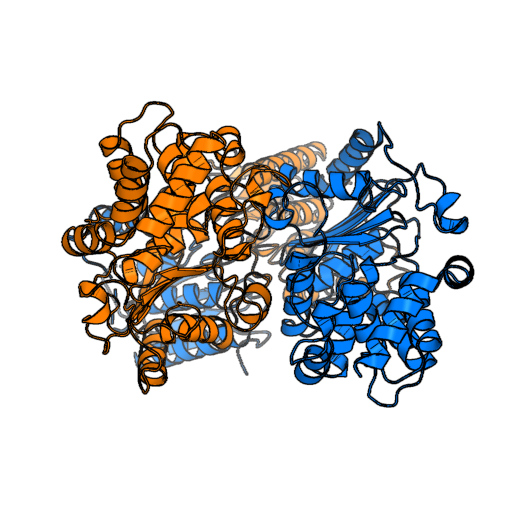5 23.228 1.00 20.25 306 LEU B N 1
ATOM 5536 C CA . LEU B 1 306 ? 42.599 25.643 23.499 1.00 19.94 306 LEU B CA 1
ATOM 5537 C C . LEU B 1 306 ? 43.071 26.376 22.247 1.00 18.79 306 LEU B C 1
ATOM 5538 O O . LEU B 1 306 ? 43.737 27.404 22.338 1.00 15.47 306 LEU B O 1
ATOM 5543 N N . MET B 1 307 ? 42.701 25.847 21.082 1.00 20.34 307 MET B N 1
ATOM 5544 C CA . MET B 1 307 ? 43.112 26.416 19.801 1.00 25.43 307 MET B CA 1
ATOM 5545 C C . MET B 1 307 ? 42.254 27.532 19.227 1.00 29.69 307 MET B C 1
ATOM 5546 O O . MET B 1 307 ? 42.669 28.172 18.266 1.00 30.39 307 MET B O 1
ATOM 5551 N N . ASP B 1 308 ? 41.065 27.773 19.769 1.00 34.46 308 ASP B N 1
ATOM 5552 C CA . ASP B 1 308 ? 40.247 28.832 19.188 1.00 41.11 308 ASP B CA 1
ATOM 5553 C C . ASP B 1 308 ? 40.877 30.209 19.432 1.00 45.57 308 ASP B C 1
ATOM 5554 O O . ASP B 1 308 ? 41.269 30.545 20.548 1.00 48.13 308 ASP B O 1
ATOM 5559 N N . GLY B 1 309 ? 41.001 30.986 18.358 1.00 49.06 309 GLY B N 1
ATOM 5560 C CA . GLY B 1 309 ? 41.629 32.297 18.437 1.00 53.66 309 GLY B CA 1
ATOM 5561 C C . GLY B 1 309 ? 40.834 33.461 18.997 1.00 55.30 309 GLY B C 1
ATOM 5562 O O . GLY B 1 309 ? 40.642 34.471 18.321 1.00 54.28 309 GLY B O 1
ATOM 5563 N N . ASP B 1 310 ? 40.393 33.329 20.242 1.00 55.75 310 ASP B N 1
ATOM 5564 C CA . ASP B 1 310 ? 39.622 34.372 20.911 1.00 55.73 310 ASP B CA 1
ATOM 5565 C C . ASP B 1 310 ? 40.581 35.309 21.657 1.00 52.32 310 ASP B C 1
ATOM 5566 O O . ASP B 1 310 ? 40.823 35.129 22.850 1.00 55.91 310 ASP B O 1
ATOM 5571 N N . SER B 1 311 ? 41.132 36.300 20.961 1.00 43.76 311 SER B N 1
ATOM 5572 C CA . SER B 1 311 ? 42.064 37.236 21.591 1.00 34.75 311 SER B CA 1
ATOM 5573 C C . SER B 1 311 ? 41.575 38.674 21.512 1.00 27.89 311 SER B C 1
ATOM 5574 O O . SER B 1 311 ? 40.712 39.000 20.698 1.00 28.17 311 SER B O 1
ATOM 5577 N N . LEU B 1 312 ? 42.135 39.534 22.358 1.00 22.57 312 LEU B N 1
ATOM 5578 C CA . LEU B 1 312 ? 41.758 40.942 22.368 1.00 21.45 312 LEU B CA 1
ATOM 5579 C C . LEU B 1 312 ? 42.100 41.572 21.019 1.00 23.82 312 LEU B C 1
ATOM 5580 O O . LEU B 1 312 ? 41.242 42.174 20.368 1.00 24.55 312 LEU B O 1
ATOM 5585 N N . GLY B 1 313 ? 43.354 41.424 20.602 1.00 22.82 313 GLY B N 1
ATOM 5586 C CA . GLY B 1 313 ? 43.787 41.973 19.329 1.00 21.63 313 GLY B CA 1
ATOM 5587 C C . GLY B 1 313 ? 43.517 43.454 19.133 1.00 22.69 313 GLY B C 1
ATOM 5588 O O . GLY B 1 313 ? 43.777 44.269 20.022 1.00 22.65 313 GLY B O 1
ATOM 5589 N N . GLY B 1 314 ? 42.988 43.798 17.961 1.00 23.30 314 GLY B N 1
ATOM 5590 C CA . GLY B 1 314 ? 42.688 45.183 17.643 1.00 23.59 314 GLY B CA 1
ATOM 5591 C C . GLY B 1 314 ? 41.685 45.855 18.564 1.00 25.67 314 GLY B C 1
ATOM 5592 O O . GLY B 1 314 ? 41.602 47.082 18.601 1.00 25.76 314 GLY B O 1
ATOM 5593 N N . THR B 1 315 ? 40.911 45.071 19.307 1.00 25.06 315 THR B N 1
ATOM 5594 C CA . THR B 1 315 ? 39.934 45.663 20.211 1.00 26.37 315 THR B CA 1
ATOM 5595 C C . THR B 1 315 ? 40.650 46.428 21.324 1.00 24.31 315 THR B C 1
ATOM 5596 O O . THR B 1 315 ? 40.030 47.190 22.066 1.00 23.79 315 THR B O 1
ATOM 5600 N N . ALA B 1 316 ? 41.964 46.236 21.423 1.00 22.46 316 ALA B N 1
ATOM 5601 C CA . ALA B 1 316 ? 42.758 46.945 22.420 1.00 20.94 316 ALA B CA 1
ATOM 5602 C C . ALA B 1 316 ? 42.575 48.443 22.168 1.00 22.85 316 ALA B C 1
ATOM 5603 O O . ALA B 1 316 ? 42.763 49.264 23.063 1.00 26.03 316 ALA B O 1
ATOM 5605 N N . VAL B 1 317 ? 42.224 48.794 20.935 1.00 23.63 317 VAL B N 1
ATOM 5606 C CA . VAL B 1 317 ? 41.979 50.187 20.589 1.00 24.20 317 VAL B CA 1
ATOM 5607 C C . VAL B 1 317 ? 40.468 50.415 20.662 1.00 24.51 317 VAL B C 1
ATOM 5608 O O . VAL B 1 317 ? 39.718 49.883 19.845 1.00 24.91 317 VAL B O 1
ATOM 5612 N N . ARG B 1 318 ? 40.030 51.193 21.649 1.00 25.07 318 ARG B N 1
ATOM 5613 C CA . ARG B 1 318 ? 38.608 51.487 21.838 1.00 27.18 318 ARG B CA 1
ATOM 5614 C C . ARG B 1 318 ? 38.130 52.432 20.740 1.00 28.80 318 ARG B C 1
ATOM 5615 O O . ARG B 1 318 ? 37.060 52.241 20.165 1.00 27.32 318 ARG B O 1
ATOM 5623 N N . PHE B 1 319 ? 38.926 53.459 20.460 1.00 31.60 319 PHE B N 1
ATOM 5624 C CA . PHE B 1 319 ? 38.605 54.402 19.396 1.00 32.92 319 PHE B CA 1
ATOM 5625 C C . PHE B 1 319 ? 39.724 55.399 19.135 1.00 34.49 319 PHE B C 1
ATOM 5626 O O . PHE B 1 319 ? 40.637 55.572 19.949 1.00 33.83 319 PHE B O 1
ATOM 5634 N N . VAL B 1 320 ? 39.647 56.038 17.974 1.00 33.31 320 VAL B N 1
ATOM 5635 C CA . VAL B 1 320 ? 40.615 57.042 17.570 1.00 34.78 320 VAL B CA 1
ATOM 5636 C C . VAL B 1 320 ? 39.816 58.175 16.936 1.00 38.31 320 VAL B C 1
ATOM 5637 O O . VAL B 1 320 ? 39.202 57.998 15.884 1.00 38.67 320 VAL B O 1
ATOM 5641 N N . GLU B 1 321 ? 39.808 59.331 17.590 1.00 41.00 321 GLU B N 1
ATOM 5642 C CA . GLU B 1 321 ? 39.081 60.486 17.082 1.00 43.87 321 GLU B CA 1
ATOM 5643 C C . GLU B 1 321 ? 40.033 61.668 16.946 1.00 46.31 321 GLU B C 1
ATOM 5644 O O . GLU B 1 321 ? 41.036 61.755 17.659 1.00 45.47 321 GLU B O 1
ATOM 5650 N N . ARG B 1 322 ? 39.714 62.577 16.030 1.00 48.90 322 ARG B N 1
ATOM 5651 C CA . ARG B 1 322 ? 40.555 63.743 15.796 1.00 50.54 322 ARG B CA 1
ATOM 5652 C C . ARG B 1 322 ? 39.807 65.061 15.950 1.00 52.69 322 ARG B C 1
ATOM 5653 O O . ARG B 1 322 ? 38.668 65.202 15.506 1.00 51.18 322 ARG B O 1
ATOM 5661 N N . GLU B 1 323 ? 40.468 66.021 16.587 1.00 55.93 323 GLU B N 1
ATOM 5662 C CA . GLU B 1 323 ? 39.910 67.350 16.797 1.00 59.67 323 GLU B CA 1
ATOM 5663 C C . GLU B 1 323 ? 40.881 68.375 16.217 1.00 58.98 323 GLU B C 1
ATOM 5664 O O . GLU B 1 323 ? 41.668 68.985 16.944 1.00 58.01 323 GLU B O 1
ATOM 5670 N N . GLY B 1 324 ? 40.830 68.550 14.902 1.00 59.48 324 GLY B N 1
ATOM 5671 C CA . GLY B 1 324 ? 41.714 69.499 14.252 1.00 58.61 324 GLY B CA 1
ATOM 5672 C C . GLY B 1 324 ? 43.161 69.045 14.194 1.00 57.87 324 GLY B C 1
ATOM 5673 O O . GLY B 1 324 ? 43.545 68.283 13.307 1.00 59.03 324 GLY B O 1
ATOM 5674 N N . ASP B 1 325 ? 43.966 69.501 15.148 1.00 56.84 325 ASP B N 1
ATOM 5675 C CA . ASP B 1 325 ? 45.382 69.154 15.180 1.00 57.95 325 ASP B CA 1
ATOM 5676 C C . ASP B 1 325 ? 45.731 68.058 16.181 1.00 57.50 325 ASP B C 1
ATOM 5677 O O . ASP B 1 325 ? 46.859 67.567 16.189 1.00 59.27 325 ASP B O 1
ATOM 5682 N N . ARG B 1 326 ? 44.786 67.680 17.035 1.00 55.06 326 ARG B N 1
ATOM 5683 C CA . ARG B 1 326 ? 45.076 66.629 17.998 1.00 55.20 326 ARG B CA 1
ATOM 5684 C C . ARG B 1 326 ? 44.193 65.396 17.851 1.00 52.89 326 ARG B C 1
ATOM 5685 O O . ARG B 1 326 ? 43.011 65.485 17.509 1.00 52.05 326 ARG B O 1
ATOM 5693 N N . VAL B 1 327 ? 44.793 64.241 18.116 1.00 49.20 327 VAL B N 1
ATOM 5694 C CA . VAL B 1 327 ? 44.107 62.965 18.010 1.00 43.52 327 VAL B CA 1
ATOM 5695 C C . VAL B 1 327 ? 43.998 62.298 19.372 1.00 40.21 327 VAL B C 1
ATOM 5696 O O . VAL B 1 327 ? 44.930 62.344 20.177 1.00 41.36 327 VAL B O 1
ATOM 5700 N N . PHE B 1 328 ? 42.850 61.682 19.623 1.00 37.05 328 PHE B N 1
ATOM 5701 C CA . PHE B 1 328 ? 42.608 60.994 20.879 1.00 35.22 328 PHE B CA 1
ATOM 5702 C C . PHE B 1 328 ? 42.568 59.492 20.615 1.00 34.34 328 PHE B C 1
ATOM 5703 O O . PHE B 1 328 ? 41.724 58.998 19.860 1.00 31.28 328 PHE B O 1
ATOM 5711 N N . LEU B 1 329 ? 43.495 58.776 21.240 1.00 36.15 329 LEU B N 1
ATOM 5712 C CA . LEU B 1 329 ? 43.604 57.333 21.083 1.00 35.08 329 LEU B CA 1
ATOM 5713 C C . LEU B 1 329 ? 43.335 56.662 22.426 1.00 32.21 329 LEU B C 1
ATOM 5714 O O . LEU B 1 329 ? 44.170 56.707 23.329 1.00 30.74 329 LEU B O 1
ATOM 5719 N N . HIS B 1 330 ? 42.164 56.046 22.553 1.00 31.15 330 HIS B N 1
ATOM 5720 C CA . HIS B 1 330 ? 41.786 55.364 23.784 1.00 30.45 330 HIS B CA 1
ATOM 5721 C C . HIS B 1 330 ? 41.984 53.855 23.682 1.00 28.29 330 HIS B C 1
ATOM 5722 O O . HIS B 1 330 ? 41.545 53.225 22.719 1.00 26.92 330 HIS B O 1
ATOM 5729 N N . LEU B 1 331 ? 42.652 53.289 24.685 1.00 27.08 331 LEU B N 1
ATOM 5730 C CA . LEU B 1 331 ? 42.926 51.856 24.733 1.00 28.04 331 LEU B CA 1
ATOM 5731 C C . LEU B 1 331 ? 42.028 51.198 25.773 1.00 29.37 331 LEU B C 1
ATOM 5732 O O . LEU B 1 331 ? 41.394 51.885 26.570 1.00 30.23 331 LEU B O 1
ATOM 5737 N N . GLN B 1 332 ? 41.986 49.869 25.776 1.00 27.18 332 GLN B N 1
ATOM 5738 C CA . GLN B 1 332 ? 41.142 49.145 26.719 1.00 25.53 332 GLN B CA 1
ATOM 5739 C C . GLN B 1 332 ? 41.519 47.667 26.769 1.00 25.49 332 GLN B C 1
ATOM 5740 O O . GLN B 1 332 ? 42.342 47.202 25.979 1.00 26.23 332 GLN B O 1
ATOM 5746 N N . GLY B 1 333 ? 40.913 46.940 27.706 1.00 22.13 333 GLY B N 1
ATOM 5747 C CA . GLY B 1 333 ? 41.156 45.511 27.835 1.00 22.56 333 GLY B CA 1
ATOM 5748 C C . GLY B 1 333 ? 42.433 45.059 28.522 1.00 23.17 333 GLY B C 1
ATOM 5749 O O . GLY B 1 333 ? 43.135 45.845 29.151 1.00 22.80 333 GLY B O 1
ATOM 5750 N N . VAL B 1 334 ? 42.712 43.764 28.406 1.00 23.74 334 VAL B N 1
ATOM 5751 C CA . VAL B 1 334 ? 43.901 43.145 28.981 1.00 23.50 334 VAL B CA 1
ATOM 5752 C C . VAL B 1 334 ? 44.959 43.146 27.884 1.00 23.98 334 VAL B C 1
ATOM 5753 O O . VAL B 1 334 ? 44.971 42.265 27.022 1.00 23.44 334 VAL B O 1
ATOM 5757 N N . ILE B 1 335 ? 45.847 44.131 27.924 1.00 21.75 335 ILE B N 1
ATOM 5758 C CA . ILE B 1 335 ? 46.870 44.270 26.900 1.00 23.79 335 ILE B CA 1
ATOM 5759 C C . ILE B 1 335 ? 48.176 43.510 27.126 1.00 26.40 335 ILE B C 1
ATOM 5760 O O . ILE B 1 335 ? 48.831 43.647 28.161 1.00 26.53 335 ILE B O 1
ATOM 5765 N N . ARG B 1 336 ? 48.531 42.697 26.135 1.00 27.21 336 ARG B N 1
ATOM 5766 C CA . ARG B 1 336 ? 49.763 41.915 26.137 1.00 25.45 336 ARG B CA 1
ATOM 5767 C C . ARG B 1 336 ? 50.347 42.098 24.738 1.00 23.77 336 ARG B C 1
ATOM 5768 O O . ARG B 1 336 ? 50.071 43.113 24.096 1.00 22.52 336 ARG B O 1
ATOM 5776 N N . PHE B 1 337 ? 51.135 41.146 24.246 1.00 20.83 337 PHE B N 1
ATOM 5777 C CA . PHE B 1 337 ? 51.704 41.318 22.912 1.00 20.91 337 PHE B CA 1
ATOM 5778 C C . PHE B 1 337 ? 50.649 41.629 21.846 1.00 20.57 337 PHE B C 1
ATOM 5779 O O . PHE B 1 337 ? 50.769 42.607 21.109 1.00 20.37 337 PHE B O 1
ATOM 5787 N N . GLY B 1 338 ? 49.624 40.787 21.764 1.00 22.41 338 GLY B N 1
ATOM 5788 C CA . GLY B 1 338 ? 48.579 40.976 20.772 1.00 20.87 338 GLY B CA 1
ATOM 5789 C C . GLY B 1 338 ? 47.944 42.353 20.766 1.00 22.11 338 GLY B C 1
ATOM 5790 O O . GLY B 1 338 ? 47.745 42.951 19.706 1.00 23.27 338 GLY B O 1
ATOM 5791 N N . GLY B 1 339 ? 47.618 42.856 21.950 1.00 21.54 339 GLY B N 1
ATOM 5792 C CA . GLY B 1 339 ? 47.003 44.166 22.051 1.00 22.83 339 GLY B CA 1
ATOM 5793 C C . GLY B 1 339 ? 47.976 45.290 21.760 1.00 21.86 339 GLY B C 1
ATOM 5794 O O . GLY B 1 339 ? 47.654 46.225 21.028 1.00 23.27 339 GLY B O 1
ATOM 5795 N N . ALA B 1 340 ? 49.172 45.201 22.330 1.00 22.24 340 ALA B N 1
ATOM 5796 C CA . ALA B 1 340 ? 50.192 46.223 22.116 1.00 22.76 340 ALA B CA 1
ATOM 5797 C C . ALA B 1 340 ? 50.585 46.324 20.639 1.00 24.65 340 ALA B C 1
ATOM 5798 O O . ALA B 1 340 ? 50.865 47.413 20.139 1.00 27.32 340 ALA B O 1
ATOM 5800 N N . GLU B 1 341 ? 50.604 45.191 19.941 1.00 20.71 341 GLU B N 1
ATOM 5801 C CA . GLU B 1 341 ? 50.953 45.186 18.525 1.00 21.46 341 GLU B CA 1
ATOM 5802 C C . GLU B 1 341 ? 49.917 46.000 17.761 1.00 22.50 341 GLU B C 1
ATOM 5803 O O . GLU B 1 341 ? 50.262 46.808 16.893 1.00 22.70 341 GLU B O 1
ATOM 5809 N N . ALA B 1 342 ? 48.646 45.785 18.093 1.00 20.63 342 ALA B N 1
ATOM 5810 C CA . ALA B 1 342 ? 47.550 46.495 17.442 1.00 19.64 342 ALA B CA 1
ATOM 5811 C C . ALA B 1 342 ? 47.638 47.993 17.713 1.00 21.07 342 ALA B C 1
ATOM 5812 O O . ALA B 1 342 ? 47.380 48.809 16.830 1.00 25.67 342 ALA B O 1
ATOM 5814 N N . VAL B 1 343 ? 47.994 48.348 18.945 1.00 22.16 343 VAL B N 1
ATOM 5815 C CA . VAL B 1 343 ? 48.123 49.747 19.332 1.00 23.90 343 VAL B CA 1
ATOM 5816 C C . VAL B 1 343 ? 49.213 50.427 18.502 1.00 23.80 343 VAL B C 1
ATOM 5817 O O . VAL B 1 343 ? 49.061 51.573 18.084 1.00 24.79 343 VAL B O 1
ATOM 5821 N N . LEU B 1 344 ? 50.309 49.714 18.262 1.00 22.57 344 LEU B N 1
ATOM 5822 C CA . LEU B 1 344 ? 51.405 50.261 17.471 1.00 24.37 344 LEU B CA 1
ATOM 5823 C C . LEU B 1 344 ? 50.964 50.482 16.027 1.00 26.65 344 LEU B C 1
ATOM 5824 O O . LEU B 1 344 ? 51.356 51.462 15.395 1.00 26.60 344 LEU B O 1
ATOM 5829 N N . ASP B 1 345 ? 50.143 49.571 15.511 1.00 27.92 345 ASP B N 1
ATOM 5830 C CA . ASP B 1 345 ? 49.637 49.684 14.145 1.00 28.18 345 ASP B CA 1
ATOM 5831 C C . ASP B 1 345 ? 48.837 50.976 14.010 1.00 28.66 345 ASP B C 1
ATOM 5832 O O . ASP B 1 345 ? 48.930 51.671 12.995 1.00 25.85 345 ASP B O 1
ATOM 5837 N N . ALA B 1 346 ? 48.042 51.282 15.034 1.00 29.46 346 ALA B N 1
ATOM 5838 C CA . ALA B 1 346 ? 47.220 52.491 15.038 1.00 30.49 346 ALA B CA 1
ATOM 5839 C C . ALA B 1 346 ? 48.105 53.730 15.026 1.00 30.28 346 ALA B C 1
ATOM 5840 O O . ALA B 1 346 ? 47.893 54.642 14.231 1.00 33.77 346 ALA B O 1
ATOM 5842 N N . LEU B 1 347 ? 49.096 53.756 15.911 1.00 29.58 347 LEU B N 1
ATOM 5843 C CA . LEU B 1 347 ? 50.023 54.880 15.987 1.00 28.78 347 LEU B CA 1
ATOM 5844 C C . LEU B 1 347 ? 50.703 55.090 14.642 1.00 33.01 347 LEU B C 1
ATOM 5845 O O . LEU B 1 347 ? 50.739 56.203 14.120 1.00 34.34 347 LEU B O 1
ATOM 5850 N N . THR B 1 348 ? 51.241 54.009 14.087 1.00 34.19 348 THR B N 1
ATOM 5851 C CA . THR B 1 348 ? 51.923 54.063 12.801 1.00 35.97 348 THR B CA 1
ATOM 5852 C C . THR B 1 348 ? 50.992 54.499 11.669 1.00 35.34 348 THR B C 1
ATOM 5853 O O . THR B 1 348 ? 51.426 55.154 10.723 1.00 33.01 348 THR B O 1
ATOM 5857 N N . ASP B 1 349 ? 49.716 54.136 11.768 1.00 36.31 349 ASP B N 1
ATOM 5858 C CA . ASP B 1 349 ? 48.739 54.497 10.744 1.00 38.40 349 ASP B CA 1
ATOM 5859 C C . ASP B 1 349 ? 48.405 55.987 10.723 1.00 41.04 349 ASP B C 1
ATOM 5860 O O . ASP B 1 349 ? 47.713 56.457 9.818 1.00 42.53 349 ASP B O 1
ATOM 5865 N N . LEU B 1 350 ? 48.891 56.730 11.713 1.00 41.06 350 LEU B N 1
ATOM 5866 C CA . LEU B 1 350 ? 48.620 58.163 11.776 1.00 43.23 350 LEU B CA 1
ATOM 5867 C C . LEU B 1 350 ? 49.437 58.961 10.761 1.00 49.34 350 LEU B C 1
ATOM 5868 O O . LEU B 1 350 ? 49.117 60.115 10.475 1.00 51.23 350 LEU B O 1
ATOM 5873 N N . ARG B 1 351 ? 50.479 58.341 10.213 1.00 52.84 351 ARG B N 1
ATOM 5874 C CA . ARG B 1 351 ? 51.345 58.990 9.229 1.00 57.68 351 ARG B CA 1
ATOM 5875 C C . ARG B 1 351 ? 51.958 60.294 9.740 1.00 57.35 351 ARG B C 1
ATOM 5876 O O . ARG B 1 351 ? 51.990 61.294 9.020 1.00 55.77 351 ARG B O 1
ATOM 5884 N N . THR B 1 352 ? 52.446 60.289 10.975 1.00 58.00 352 THR B N 1
ATOM 5885 C CA . THR B 1 352 ? 53.047 61.489 11.540 1.00 59.96 352 THR B CA 1
ATOM 5886 C C . THR B 1 352 ? 54.513 61.617 11.134 1.00 64.78 352 THR B C 1
ATOM 5887 O O . THR B 1 352 ? 55.186 62.575 11.514 1.00 66.80 352 THR B O 1
ATOM 5891 N N . GLY B 1 353 ? 54.998 60.652 10.356 1.00 66.17 353 GLY B N 1
ATOM 5892 C CA . GLY B 1 353 ? 56.385 60.674 9.921 1.00 66.32 353 GLY B CA 1
ATOM 5893 C C . GLY B 1 353 ? 56.625 61.486 8.662 1.00 66.13 353 GLY B C 1
ATOM 5894 O O . GLY B 1 353 ? 55.856 61.412 7.705 1.00 67.00 353 GLY B O 1
ATOM 5895 N N . TRP B 1 361 ? 54.519 43.950 1.425 1.00 72.12 361 TRP B N 1
ATOM 5896 C CA . TRP B 1 361 ? 54.162 43.238 0.203 1.00 72.22 361 TRP B CA 1
ATOM 5897 C C . TRP B 1 361 ? 53.975 44.195 -0.969 1.00 72.05 361 TRP B C 1
ATOM 5898 O O . TRP B 1 361 ? 53.762 45.391 -0.777 1.00 73.07 361 TRP B O 1
ATOM 5909 N N . ASP B 1 362 ? 54.051 43.659 -2.183 1.00 70.98 362 ASP B N 1
ATOM 5910 C CA . ASP B 1 362 ? 53.895 44.464 -3.388 1.00 70.21 362 ASP B CA 1
ATOM 5911 C C . ASP B 1 362 ? 52.437 44.470 -3.839 1.00 67.96 362 ASP B C 1
ATOM 5912 O O . ASP B 1 362 ? 51.834 43.414 -4.042 1.00 67.16 362 ASP B O 1
ATOM 5917 N N . ALA B 1 363 ? 51.879 45.667 -3.994 1.00 65.56 363 ALA B N 1
ATOM 5918 C CA . ALA B 1 363 ? 50.491 45.825 -4.413 1.00 63.13 363 ALA B CA 1
ATOM 5919 C C . ALA B 1 363 ? 50.214 45.162 -5.761 1.00 62.03 363 ALA B C 1
ATOM 5920 O O . ALA B 1 363 ? 49.112 44.668 -6.006 1.00 60.39 363 ALA B O 1
ATOM 5922 N N . ALA B 1 364 ? 51.217 45.154 -6.634 1.00 62.91 364 ALA B N 1
ATOM 5923 C CA . ALA B 1 364 ? 51.077 44.551 -7.956 1.00 63.01 364 ALA B CA 1
ATOM 5924 C C . ALA B 1 364 ? 51.029 43.031 -7.862 1.00 61.00 364 ALA B C 1
ATOM 5925 O O . ALA B 1 364 ? 50.395 42.368 -8.683 1.00 62.30 364 ALA B O 1
ATOM 5927 N N . VAL B 1 365 ? 51.704 42.483 -6.857 1.00 57.88 365 VAL B N 1
ATOM 5928 C CA . VAL B 1 365 ? 51.735 41.039 -6.658 1.00 55.69 365 VAL B CA 1
ATOM 5929 C C . VAL B 1 365 ? 50.417 40.546 -6.061 1.00 52.27 365 VAL B C 1
ATOM 5930 O O . VAL B 1 365 ? 49.870 39.535 -6.501 1.00 50.60 365 VAL B O 1
ATOM 5934 N N . TYR B 1 366 ? 49.909 41.270 -5.067 1.00 50.59 366 TYR B N 1
ATOM 5935 C CA . TYR B 1 366 ? 48.660 40.899 -4.409 1.00 49.36 366 TYR B CA 1
ATOM 5936 C C . TYR B 1 366 ? 47.540 41.903 -4.662 1.00 51.71 366 TYR B C 1
ATOM 5937 O O . TYR B 1 366 ? 47.160 42.656 -3.765 1.00 50.58 366 TYR B O 1
ATOM 5946 N N . PRO B 1 367 ? 46.993 41.930 -5.887 1.00 54.52 367 PRO B N 1
ATOM 5947 C CA . PRO B 1 367 ? 45.913 42.882 -6.158 1.00 55.27 367 PRO B CA 1
ATOM 5948 C C . PRO B 1 367 ? 44.731 42.707 -5.202 1.00 55.75 367 PRO B C 1
ATOM 5949 O O . PRO B 1 367 ? 44.079 43.681 -4.824 1.00 54.66 367 PRO B O 1
ATOM 5953 N N . ARG B 1 368 ? 44.468 41.466 -4.804 1.00 56.71 368 ARG B N 1
ATOM 5954 C CA . ARG B 1 368 ? 43.366 41.174 -3.892 1.00 58.19 368 ARG B CA 1
ATOM 5955 C C . ARG B 1 368 ? 43.589 41.779 -2.511 1.00 55.48 368 ARG B C 1
ATOM 5956 O O . ARG B 1 368 ? 42.645 42.228 -1.861 1.00 55.08 368 ARG B O 1
ATOM 5964 N N . TRP B 1 369 ? 44.840 41.780 -2.064 1.00 53.18 369 TRP B N 1
ATOM 5965 C CA . TRP B 1 369 ? 45.184 42.330 -0.759 1.00 51.83 369 TRP B CA 1
ATOM 5966 C C . TRP B 1 369 ? 44.985 43.844 -0.741 1.00 55.77 369 TRP B C 1
ATOM 5967 O O . TRP B 1 369 ? 44.719 44.432 0.308 1.00 54.56 369 TRP B O 1
ATOM 5978 N N . GLN B 1 370 ? 45.120 44.467 -1.909 1.00 59.79 370 GLN B N 1
ATOM 5979 C CA . GLN B 1 370 ? 44.941 45.909 -2.041 1.00 62.14 370 GLN B CA 1
ATOM 5980 C C . GLN B 1 370 ? 43.462 46.274 -2.014 1.00 61.20 370 GLN B C 1
ATOM 5981 O O . GLN B 1 370 ? 43.065 47.250 -1.379 1.00 59.68 370 GLN B O 1
ATOM 5987 N N . GLU B 1 371 ? 42.651 45.486 -2.711 1.00 62.02 371 GLU B N 1
ATOM 5988 C CA . GLU B 1 371 ? 41.217 45.725 -2.762 1.00 64.05 371 GLU B CA 1
ATOM 5989 C C . GLU B 1 371 ? 40.596 45.561 -1.378 1.00 63.32 371 GLU B C 1
ATOM 5990 O O . GLU B 1 371 ? 39.719 46.333 -0.988 1.00 64.07 371 GLU B O 1
ATOM 5996 N N . ALA B 1 372 ? 41.055 44.556 -0.637 1.00 61.19 372 ALA B N 1
ATOM 5997 C CA . ALA B 1 372 ? 40.543 44.305 0.706 1.00 58.36 372 ALA B CA 1
ATOM 5998 C C . ALA B 1 372 ? 40.955 45.450 1.623 1.00 57.85 372 ALA B C 1
ATOM 5999 O O . ALA B 1 372 ? 40.153 45.946 2.418 1.00 56.30 372 ALA B O 1
ATOM 6001 N N . ALA B 1 373 ? 42.212 45.866 1.496 1.00 58.81 373 ALA B N 1
ATOM 6002 C CA . ALA B 1 373 ? 42.761 46.955 2.295 1.00 60.33 373 ALA B CA 1
ATOM 6003 C C . ALA B 1 373 ? 42.056 48.273 1.979 1.00 63.65 373 ALA B C 1
ATOM 6004 O O . ALA B 1 373 ? 42.135 49.230 2.752 1.00 63.31 373 ALA B O 1
ATOM 6006 N N . ALA B 1 374 ? 41.375 48.318 0.836 1.00 65.41 374 ALA B N 1
ATOM 6007 C CA . ALA B 1 374 ? 40.645 49.513 0.427 1.00 66.89 374 ALA B CA 1
ATOM 6008 C C . ALA B 1 374 ? 39.493 49.736 1.399 1.00 68.60 374 ALA B C 1
ATOM 6009 O O . ALA B 1 374 ? 39.350 50.821 1.966 1.00 69.64 374 ALA B O 1
ATOM 6011 N N . ASP B 1 375 ? 38.670 48.706 1.586 1.00 68.46 375 ASP B N 1
ATOM 6012 C CA . ASP B 1 375 ? 37.545 48.793 2.509 1.00 67.62 375 ASP B CA 1
ATOM 6013 C C . ASP B 1 375 ? 38.079 48.512 3.908 1.00 64.45 375 ASP B C 1
ATOM 6014 O O . ASP B 1 375 ? 37.826 47.461 4.496 1.00 63.69 375 ASP B O 1
ATOM 6019 N N . ARG B 1 376 ? 38.833 49.479 4.413 1.00 63.09 376 ARG B N 1
ATOM 6020 C CA . ARG B 1 376 ? 39.469 49.438 5.724 1.00 63.22 376 ARG B CA 1
ATOM 6021 C C . ARG B 1 376 ? 38.590 48.930 6.876 1.00 60.51 376 ARG B C 1
ATOM 6022 O O . ARG B 1 376 ? 39.051 48.153 7.715 1.00 59.83 376 ARG B O 1
ATOM 6030 N N . ALA B 1 377 ? 37.331 49.362 6.911 1.00 56.60 377 ALA B N 1
ATOM 6031 C CA . ALA B 1 377 ? 36.406 48.961 7.970 1.00 53.70 377 ALA B CA 1
ATOM 6032 C C . ALA B 1 377 ? 35.917 47.518 7.852 1.00 52.68 377 ALA B C 1
ATOM 6033 O O . ALA B 1 377 ? 35.823 46.804 8.853 1.00 52.22 377 ALA B O 1
ATOM 6035 N N . ALA B 1 378 ? 35.603 47.092 6.632 1.00 51.77 378 ALA B N 1
ATOM 6036 C CA . ALA B 1 378 ? 35.117 45.736 6.401 1.00 50.79 378 ALA B CA 1
ATOM 6037 C C . ALA B 1 378 ? 36.184 44.688 6.712 1.00 50.63 378 ALA B C 1
ATOM 6038 O O . ALA B 1 378 ? 35.894 43.666 7.339 1.00 51.64 378 ALA B O 1
ATOM 6040 N N . LEU B 1 379 ? 37.414 44.944 6.273 1.00 47.91 379 LEU B N 1
ATOM 6041 C CA . LEU B 1 379 ? 38.518 44.017 6.509 1.00 47.60 379 LEU B CA 1
ATOM 6042 C C . LEU B 1 379 ? 38.768 43.854 8.004 1.00 49.13 379 LEU B C 1
ATOM 6043 O O . LEU B 1 379 ? 38.999 42.744 8.490 1.00 48.09 379 LEU B O 1
ATOM 6048 N N . SER B 1 380 ? 38.714 44.967 8.728 1.00 50.68 380 SER B N 1
ATOM 6049 C CA . SER B 1 380 ? 38.932 44.958 10.168 1.00 52.57 380 SER B CA 1
ATOM 6050 C C . SER B 1 380 ? 37.823 44.199 10.896 1.00 51.59 380 SER B C 1
ATOM 6051 O O . SER B 1 380 ? 38.076 43.545 11.904 1.00 51.38 380 SER B O 1
ATOM 6054 N N . ALA B 1 381 ? 36.598 44.284 10.382 1.00 50.76 381 ALA B N 1
ATOM 6055 C CA . ALA B 1 381 ? 35.458 43.600 10.993 1.00 50.13 381 ALA B CA 1
ATOM 6056 C C . ALA B 1 381 ? 35.549 42.085 10.819 1.00 49.12 381 ALA B C 1
ATOM 6057 O O . ALA B 1 381 ? 35.275 41.324 11.748 1.00 46.20 381 ALA B O 1
ATOM 6059 N N . ALA B 1 382 ? 35.930 41.656 9.620 1.00 50.84 382 ALA B N 1
ATOM 6060 C CA . ALA B 1 382 ? 36.057 40.236 9.311 1.00 51.79 382 ALA B CA 1
ATOM 6061 C C . ALA B 1 382 ? 37.326 39.667 9.937 1.00 53.01 382 ALA B C 1
ATOM 6062 O O . ALA B 1 382 ? 37.558 38.458 9.916 1.00 52.66 382 ALA B O 1
ATOM 6064 N N . THR B 1 383 ? 38.135 40.554 10.506 1.00 53.11 383 THR B N 1
ATOM 6065 C CA . THR B 1 383 ? 39.396 40.175 11.128 1.00 54.84 383 THR B CA 1
ATOM 6066 C C . THR B 1 383 ? 39.433 40.403 12.644 1.00 57.07 383 THR B C 1
ATOM 6067 O O . THR B 1 383 ? 40.165 39.723 13.368 1.00 56.80 383 THR B O 1
ATOM 6071 N N . GLY B 1 384 ? 38.643 41.359 13.118 1.00 58.34 384 GLY B N 1
ATOM 6072 C CA . GLY B 1 384 ? 38.623 41.661 14.537 1.00 57.15 384 GLY B CA 1
ATOM 6073 C C . GLY B 1 384 ? 39.715 42.657 14.876 1.00 55.57 384 GLY B C 1
ATOM 6074 O O . GLY B 1 384 ? 40.414 42.514 15.880 1.00 56.44 384 GLY B O 1
ATOM 6075 N N . GLY B 1 385 ? 39.863 43.670 14.027 1.00 52.73 385 GLY B N 1
ATOM 6076 C CA . GLY B 1 385 ? 40.879 44.681 14.247 1.00 50.23 385 GLY B CA 1
ATOM 6077 C C . GLY B 1 385 ? 40.398 45.810 15.133 1.00 46.21 385 GLY B C 1
ATOM 6078 O O . GLY B 1 385 ? 41.046 46.853 15.220 1.00 45.03 385 GLY B O 1
ATOM 6079 N N . GLY B 1 386 ? 39.259 45.602 15.789 1.00 43.85 386 GLY B N 1
ATOM 6080 C CA . GLY B 1 386 ? 38.712 46.621 16.669 1.00 43.83 386 GLY B CA 1
ATOM 6081 C C . GLY B 1 386 ? 38.607 47.979 15.999 1.00 42.87 386 GLY B C 1
ATOM 6082 O O . GLY B 1 386 ? 38.028 48.097 14.919 1.00 43.39 386 GLY B O 1
ATOM 6083 N N . ALA B 1 387 ? 39.173 49.004 16.630 1.00 40.68 387 ALA B N 1
ATOM 6084 C CA . ALA B 1 387 ? 39.123 50.353 16.074 1.00 42.87 387 ALA B CA 1
ATOM 6085 C C . ALA B 1 387 ? 40.467 50.835 15.535 1.00 43.62 387 ALA B C 1
ATOM 6086 O O . ALA B 1 387 ? 40.678 52.037 15.379 1.00 45.58 387 ALA B O 1
ATOM 6088 N N . VAL B 1 388 ? 41.372 49.903 15.251 1.00 41.85 388 VAL B N 1
ATOM 6089 C CA . VAL B 1 388 ? 42.686 50.260 14.720 1.00 42.97 388 VAL B CA 1
ATOM 6090 C C . VAL B 1 388 ? 42.554 51.017 13.392 1.00 42.84 388 VAL B C 1
ATOM 6091 O O . VAL B 1 388 ? 43.327 51.934 13.112 1.00 42.82 388 VAL B O 1
ATOM 6095 N N . HIS B 1 389 ? 41.568 50.634 12.586 1.00 42.37 389 HIS B N 1
ATOM 6096 C CA . HIS B 1 389 ? 41.344 51.264 11.287 1.00 43.90 389 HIS B CA 1
ATOM 6097 C C . HIS B 1 389 ? 40.997 52.746 11.397 1.00 42.91 389 HIS B C 1
ATOM 6098 O O . HIS B 1 389 ? 41.167 53.504 10.441 1.00 40.71 389 HIS B O 1
ATOM 6105 N N . GLU B 1 390 ? 40.502 53.154 12.560 1.00 44.09 390 GLU B N 1
ATOM 6106 C CA . GLU B 1 390 ? 40.142 54.548 12.784 1.00 47.14 390 GLU B CA 1
ATOM 6107 C C . GLU B 1 390 ? 41.358 55.465 12.731 1.00 48.18 390 GLU B C 1
ATOM 6108 O O . GLU B 1 390 ? 41.246 56.632 12.352 1.00 48.89 390 GLU B O 1
ATOM 6114 N N . ALA B 1 391 ? 42.518 54.937 13.112 1.00 46.91 391 ALA B N 1
ATOM 6115 C CA . ALA B 1 391 ? 43.747 55.720 13.100 1.00 46.49 391 ALA B CA 1
ATOM 6116 C C . ALA B 1 391 ? 44.010 56.252 11.693 1.00 48.43 391 ALA B C 1
ATOM 6117 O O . ALA B 1 391 ? 44.284 57.437 11.508 1.00 47.24 391 ALA B O 1
ATOM 6119 N N . ALA B 1 392 ? 43.917 55.371 10.702 1.00 50.30 392 ALA B N 1
ATOM 6120 C CA . ALA B 1 392 ? 44.139 55.761 9.315 1.00 52.48 392 ALA B CA 1
ATOM 6121 C C . ALA B 1 392 ? 43.083 56.771 8.861 1.00 54.30 392 ALA B C 1
ATOM 6122 O O . ALA B 1 392 ? 43.364 57.656 8.052 1.00 53.32 392 ALA B O 1
ATOM 6124 N N . ALA B 1 393 ? 41.867 56.631 9.382 1.00 54.76 393 ALA B N 1
ATOM 6125 C CA . ALA B 1 393 ? 40.779 57.537 9.035 1.00 54.42 393 ALA B CA 1
ATOM 6126 C C . ALA B 1 393 ? 41.087 58.929 9.581 1.00 56.92 393 ALA B C 1
ATOM 6127 O O . ALA B 1 393 ? 40.761 59.941 8.957 1.00 58.24 393 ALA B O 1
ATOM 6129 N N . ALA B 1 394 ? 41.720 58.969 10.749 1.00 56.73 394 ALA B N 1
ATOM 6130 C CA . ALA B 1 394 ? 42.087 60.229 11.380 1.00 59.31 394 ALA B CA 1
ATOM 6131 C C . ALA B 1 394 ? 43.159 60.923 10.545 1.00 64.56 394 ALA B C 1
ATOM 6132 O O . ALA B 1 394 ? 43.153 62.145 10.398 1.00 66.52 394 ALA B O 1
ATOM 6134 N N . ALA B 1 395 ? 44.078 60.133 9.999 1.00 66.22 395 ALA B N 1
ATOM 6135 C CA . ALA B 1 395 ? 45.152 60.666 9.172 1.00 67.01 395 ALA B CA 1
ATOM 6136 C C . ALA B 1 395 ? 44.620 61.011 7.784 1.00 66.56 395 ALA B C 1
ATOM 6137 O O . ALA B 1 395 ? 44.976 62.039 7.209 1.00 66.73 395 ALA B O 1
ATOM 6139 N N . PRO B 1 403 ? 48.036 68.912 9.981 1.00 59.51 403 PRO B N 1
ATOM 6140 C CA . PRO B 1 403 ? 49.002 67.976 10.564 1.00 59.42 403 PRO B CA 1
ATOM 6141 C C . PRO B 1 403 ? 48.787 67.752 12.059 1.00 59.11 403 PRO B C 1
ATOM 6142 O O . PRO B 1 403 ? 48.571 68.700 12.816 1.00 60.04 403 PRO B O 1
ATOM 6146 N N . ILE B 1 404 ? 48.849 66.493 12.476 1.00 57.12 404 ILE B N 1
ATOM 6147 C CA . ILE B 1 404 ? 48.670 66.139 13.877 1.00 55.44 404 ILE B CA 1
ATOM 6148 C C . ILE B 1 404 ? 49.829 66.700 14.695 1.00 55.13 404 ILE B C 1
ATOM 6149 O O . ILE B 1 404 ? 50.992 66.476 14.368 1.00 55.73 404 ILE B O 1
ATOM 6154 N N . ARG B 1 405 ? 49.508 67.433 15.756 1.00 54.99 405 ARG B N 1
ATOM 6155 C CA . ARG B 1 405 ? 50.532 68.023 16.611 1.00 54.12 405 ARG B CA 1
ATOM 6156 C C . ARG B 1 405 ? 50.533 67.413 18.004 1.00 50.93 405 ARG B C 1
ATOM 6157 O O . ARG B 1 405 ? 51.531 67.478 18.716 1.00 49.80 405 ARG B O 1
ATOM 6165 N N . THR B 1 406 ? 49.407 66.823 18.390 1.00 50.35 406 THR B N 1
ATOM 6166 C CA . THR B 1 406 ? 49.286 66.209 19.704 1.00 48.89 406 THR B CA 1
ATOM 6167 C C . THR B 1 406 ? 48.487 64.913 19.662 1.00 44.51 406 THR B C 1
ATOM 6168 O O . THR B 1 406 ? 47.527 64.780 18.902 1.00 42.40 406 THR B O 1
ATOM 6172 N N . VAL B 1 407 ? 48.899 63.959 20.488 1.00 42.03 407 VAL B N 1
ATOM 6173 C CA . VAL B 1 407 ? 48.223 62.678 20.584 1.00 41.44 407 VAL B CA 1
ATOM 6174 C C . VAL B 1 407 ? 47.990 62.361 22.053 1.00 41.07 407 VAL B C 1
ATOM 6175 O O . VAL B 1 407 ? 48.940 62.221 22.826 1.00 41.23 407 VAL B O 1
ATOM 6179 N N . VAL B 1 408 ? 46.722 62.271 22.438 1.00 39.70 408 VAL B N 1
ATOM 6180 C CA . VAL B 1 408 ? 46.383 61.945 23.814 1.00 38.50 408 VAL B CA 1
ATOM 6181 C C . VAL B 1 408 ? 46.198 60.436 23.886 1.00 37.76 408 VAL B C 1
ATOM 6182 O O . VAL B 1 408 ? 45.417 59.863 23.126 1.00 35.57 408 VAL B O 1
ATOM 6186 N N . LEU B 1 409 ? 46.932 59.796 24.787 1.00 39.94 409 LEU B N 1
ATOM 6187 C CA . LEU B 1 409 ? 46.844 58.355 24.963 1.00 42.08 409 LEU B CA 1
ATOM 6188 C C . LEU B 1 409 ? 46.101 58.099 26.265 1.00 43.40 409 LEU B C 1
ATOM 6189 O O . LEU B 1 409 ? 46.629 58.367 27.340 1.00 44.46 409 LEU B O 1
ATOM 6194 N N . ASN B 1 410 ? 44.880 57.582 26.168 1.00 43.31 410 ASN B N 1
ATOM 6195 C CA . ASN B 1 410 ? 44.074 57.310 27.354 1.00 41.88 410 ASN B CA 1
ATOM 6196 C C . ASN B 1 410 ? 44.062 55.826 27.705 1.00 40.82 410 ASN B C 1
ATOM 6197 O O . ASN B 1 410 ? 43.691 54.988 26.885 1.00 41.53 410 ASN B O 1
ATOM 6202 N N . LEU B 1 411 ? 44.462 55.510 28.934 1.00 39.24 411 LEU B N 1
ATOM 6203 C CA . LEU B 1 411 ? 44.512 54.126 29.398 1.00 38.05 411 LEU B CA 1
ATOM 6204 C C . LEU B 1 411 ? 43.503 53.851 30.512 1.00 34.30 411 LEU B C 1
ATOM 6205 O O . LEU B 1 411 ? 43.656 52.898 31.273 1.00 31.51 411 LEU B O 1
ATOM 6210 N N . ALA B 1 412 ? 42.471 54.683 30.604 1.00 34.85 412 ALA B N 1
ATOM 6211 C CA . ALA B 1 412 ? 41.456 54.521 31.640 1.00 35.57 412 ALA B CA 1
ATOM 6212 C C . ALA B 1 412 ? 40.699 53.199 31.528 1.00 36.09 412 ALA B C 1
ATOM 6213 O O . ALA B 1 412 ? 40.435 52.545 32.538 1.00 35.71 412 ALA B O 1
ATOM 6215 N N . ARG B 1 413 ? 40.364 52.807 30.301 1.00 36.42 413 ARG B N 1
ATOM 6216 C CA . ARG B 1 413 ? 39.621 51.570 30.047 1.00 35.93 413 ARG B CA 1
ATOM 6217 C C . ARG B 1 413 ? 40.486 50.308 30.016 1.00 35.89 413 ARG B C 1
ATOM 6218 O O . ARG B 1 413 ? 39.967 49.192 29.940 1.00 33.96 413 ARG B O 1
ATOM 6226 N N . VAL B 1 414 ? 41.802 50.476 30.059 1.00 34.74 414 VAL B N 1
ATOM 6227 C CA . VAL B 1 414 ? 42.689 49.322 30.057 1.00 34.88 414 VAL B CA 1
ATOM 6228 C C . VAL B 1 414 ? 42.598 48.669 31.430 1.00 37.28 414 VAL B C 1
ATOM 6229 O O . VAL B 1 414 ? 42.815 49.328 32.445 1.00 39.19 414 VAL B O 1
ATOM 6233 N N . ASP B 1 415 ? 42.269 47.381 31.463 1.00 38.39 415 ASP B N 1
ATOM 6234 C CA . ASP B 1 415 ? 42.146 46.663 32.726 1.00 40.74 415 ASP B CA 1
ATOM 6235 C C . ASP B 1 415 ? 43.516 46.371 33.314 1.00 43.43 415 ASP B C 1
ATOM 6236 O O . ASP B 1 415 ? 43.761 46.624 34.492 1.00 46.21 415 ASP B O 1
ATOM 6241 N N . ARG B 1 416 ? 44.405 45.828 32.491 1.00 41.73 416 ARG B N 1
ATOM 6242 C CA . ARG B 1 416 ? 45.764 45.545 32.922 1.00 40.61 416 ARG B CA 1
ATOM 6243 C C . ARG B 1 416 ? 46.665 45.379 31.711 1.00 39.30 416 ARG B C 1
ATOM 6244 O O . ARG B 1 416 ? 46.191 45.350 30.574 1.00 38.25 416 ARG B O 1
ATOM 6252 N N . ILE B 1 417 ? 47.967 45.291 31.955 1.00 38.67 417 ILE B N 1
ATOM 6253 C CA . ILE B 1 417 ? 48.938 45.159 30.878 1.00 38.75 417 ILE B CA 1
ATOM 6254 C C . ILE B 1 417 ? 50.205 44.515 31.422 1.00 38.09 417 ILE B C 1
ATOM 6255 O O . ILE B 1 417 ? 50.595 44.778 32.558 1.00 40.87 417 ILE B O 1
ATOM 6260 N N . ASP B 1 418 ? 50.837 43.658 30.627 1.00 33.75 418 ASP B N 1
ATOM 6261 C CA . ASP B 1 418 ? 52.064 43.007 31.075 1.00 32.94 418 ASP B CA 1
ATOM 6262 C C . ASP B 1 418 ? 53.277 43.837 30.655 1.00 31.83 418 ASP B C 1
ATOM 6263 O O . ASP B 1 418 ? 53.148 44.785 29.879 1.00 31.67 418 ASP B O 1
ATOM 6268 N N . ASP B 1 419 ? 54.452 43.490 31.170 1.00 32.29 419 ASP B N 1
ATOM 6269 C CA . ASP B 1 419 ? 55.658 44.241 30.841 1.00 33.61 419 ASP B CA 1
ATOM 6270 C C . ASP B 1 419 ? 55.926 44.345 29.345 1.00 30.94 419 ASP B C 1
ATOM 6271 O O . ASP B 1 419 ? 56.401 45.375 28.866 1.00 31.25 419 ASP B O 1
ATOM 6276 N N . VAL B 1 420 ? 55.622 43.287 28.602 1.00 29.48 420 VAL B N 1
ATOM 6277 C CA . VAL B 1 420 ? 55.829 43.314 27.158 1.00 28.85 420 VAL B CA 1
ATOM 6278 C C . VAL B 1 420 ? 54.990 44.438 26.553 1.00 28.29 420 VAL B C 1
ATOM 6279 O O . VAL B 1 420 ? 55.477 45.227 25.741 1.00 28.03 420 VAL B O 1
ATOM 6283 N N . GLY B 1 421 ? 53.724 44.504 26.954 1.00 26.91 421 GLY B N 1
ATOM 6284 C CA . GLY B 1 421 ? 52.852 45.541 26.445 1.00 27.10 421 GLY B CA 1
ATOM 6285 C C . GLY B 1 421 ? 53.381 46.915 26.810 1.00 28.87 421 GLY B C 1
ATOM 6286 O O . GLY B 1 421 ? 53.353 47.831 25.990 1.00 28.50 421 GLY B O 1
ATOM 6287 N N . ARG B 1 422 ? 53.871 47.059 28.039 1.00 31.93 422 ARG B N 1
ATOM 6288 C CA . ARG B 1 422 ? 54.406 48.339 28.499 1.00 36.14 422 ARG B CA 1
ATOM 6289 C C . ARG B 1 422 ? 55.589 48.771 27.640 1.00 36.91 422 ARG B C 1
ATOM 6290 O O . ARG B 1 422 ? 55.637 49.902 27.154 1.00 37.01 422 ARG B O 1
ATOM 6298 N N . ARG B 1 423 ? 56.539 47.860 27.447 1.00 36.73 423 ARG B N 1
ATOM 6299 C CA . ARG B 1 423 ? 57.728 48.153 26.653 1.00 35.76 423 ARG B CA 1
ATOM 6300 C C . ARG B 1 423 ? 57.371 48.543 25.226 1.00 32.31 423 ARG B C 1
ATOM 6301 O O . ARG B 1 423 ? 57.929 49.496 24.683 1.00 33.57 423 ARG B O 1
ATOM 6309 N N . LEU B 1 424 ? 56.438 47.816 24.619 1.00 28.81 424 LEU B N 1
ATOM 6310 C CA . LEU B 1 424 ? 56.038 48.117 23.246 1.00 28.16 424 LEU B CA 1
ATOM 6311 C C . LEU B 1 424 ? 55.346 49.472 23.108 1.00 29.18 424 LEU B C 1
ATOM 6312 O O . LEU B 1 424 ? 55.641 50.238 22.189 1.00 30.02 424 LEU B O 1
ATOM 6317 N N . ILE B 1 425 ? 54.418 49.767 24.011 1.00 29.31 425 ILE B N 1
ATOM 6318 C CA . ILE B 1 425 ? 53.712 51.041 23.957 1.00 30.54 425 ILE B CA 1
ATOM 6319 C C . ILE B 1 425 ? 54.674 52.177 24.285 1.00 29.15 425 ILE B C 1
ATOM 6320 O O . ILE B 1 425 ? 54.680 53.204 23.609 1.00 30.38 425 ILE B O 1
ATOM 6325 N N . ALA B 1 426 ? 55.494 51.986 25.314 1.00 30.75 426 ALA B N 1
ATOM 6326 C CA . ALA B 1 426 ? 56.477 52.997 25.696 1.00 32.43 426 ALA B CA 1
ATOM 6327 C C . ALA B 1 426 ? 57.320 53.343 24.472 1.00 31.48 426 ALA B C 1
ATOM 6328 O O . ALA B 1 426 ? 57.564 54.511 24.182 1.00 33.62 426 ALA B O 1
ATOM 6330 N N . GLU B 1 427 ? 57.756 52.314 23.753 1.00 30.81 427 GLU B N 1
ATOM 6331 C CA . GLU B 1 427 ? 58.561 52.501 22.551 1.00 33.32 427 GLU B CA 1
ATOM 6332 C C . GLU B 1 427 ? 57.728 53.204 21.485 1.00 33.74 427 GLU B C 1
ATOM 6333 O O . GLU B 1 427 ? 58.249 53.983 20.688 1.00 35.53 427 GLU B O 1
ATOM 6339 N N . GLY B 1 428 ? 56.430 52.921 21.476 1.00 31.40 428 GLY B N 1
ATOM 6340 C CA . GLY B 1 428 ? 55.550 53.548 20.510 1.00 31.22 428 GLY B CA 1
ATOM 6341 C C . GLY B 1 428 ? 55.457 55.039 20.777 1.00 30.62 428 GLY B C 1
ATOM 6342 O O . GLY B 1 428 ? 55.475 55.854 19.852 1.00 27.65 428 GLY B O 1
ATOM 6343 N N . VAL B 1 429 ? 55.365 55.389 22.056 1.00 30.74 429 VAL B N 1
ATOM 6344 C CA . VAL B 1 429 ? 55.275 56.779 22.475 1.00 35.89 429 VAL B CA 1
ATOM 6345 C C . VAL B 1 429 ? 56.547 57.552 22.126 1.00 38.75 429 VAL B C 1
ATOM 6346 O O . VAL B 1 429 ? 56.477 58.692 21.672 1.00 39.41 429 VAL B O 1
ATOM 6350 N N . ARG B 1 430 ? 57.702 56.925 22.334 1.00 40.68 430 ARG B N 1
ATOM 6351 C CA . ARG B 1 430 ? 58.990 57.553 22.040 1.00 41.93 430 ARG B CA 1
ATOM 6352 C C . ARG B 1 430 ? 59.124 57.910 20.565 1.00 39.39 430 ARG B C 1
ATOM 6353 O O . ARG B 1 430 ? 59.613 58.983 20.218 1.00 42.79 430 ARG B O 1
ATOM 6361 N N . ARG B 1 431 ? 58.697 57.006 19.695 1.00 35.50 431 ARG B N 1
ATOM 6362 C CA . ARG B 1 431 ? 58.797 57.244 18.265 1.00 36.05 431 ARG B CA 1
ATOM 6363 C C . ARG B 1 431 ? 57.810 58.295 17.783 1.00 36.76 431 ARG B C 1
ATOM 6364 O O . ARG B 1 431 ? 58.049 58.959 16.772 1.00 34.25 431 ARG B O 1
ATOM 6372 N N . LEU B 1 432 ? 56.698 58.444 18.496 1.00 38.64 432 LEU B N 1
ATOM 6373 C CA . LEU B 1 432 ? 55.711 59.445 18.121 1.00 41.48 432 LEU B CA 1
ATOM 6374 C C . LEU B 1 432 ? 56.325 60.809 18.376 1.00 40.66 432 LEU B C 1
ATOM 6375 O O . LEU B 1 432 ? 56.260 61.705 17.536 1.00 39.85 432 LEU B O 1
ATOM 6380 N N . GLN B 1 433 ? 56.933 60.949 19.546 1.00 41.58 433 GLN B N 1
ATOM 6381 C CA . GLN B 1 433 ? 57.580 62.191 19.929 1.00 42.92 433 GLN B CA 1
ATOM 6382 C C . GLN B 1 433 ? 58.735 62.457 18.967 1.00 45.19 433 GLN B C 1
ATOM 6383 O O . GLN B 1 433 ? 58.942 63.589 18.527 1.00 47.21 433 GLN B O 1
ATOM 6389 N N . ALA B 1 434 ? 59.475 61.404 18.633 1.00 44.45 434 ALA B N 1
ATOM 6390 C CA . ALA B 1 434 ? 60.604 61.517 17.719 1.00 46.52 434 ALA B CA 1
ATOM 6391 C C . ALA B 1 434 ? 60.140 62.006 16.351 1.00 48.26 434 ALA B C 1
ATOM 6392 O O . ALA B 1 434 ? 60.955 62.270 15.466 1.00 49.87 434 ALA B O 1
ATOM 6394 N N . ASP B 1 435 ? 58.827 62.115 16.180 1.00 48.78 435 ASP B N 1
ATOM 6395 C CA . ASP B 1 435 ? 58.253 62.595 14.929 1.00 51.42 435 ASP B CA 1
ATOM 6396 C C . ASP B 1 435 ? 57.850 64.055 15.082 1.00 51.86 435 ASP B C 1
ATOM 6397 O O . ASP B 1 435 ? 57.418 64.695 14.123 1.00 52.96 435 ASP B O 1
ATOM 6402 N N . GLY B 1 436 ? 57.990 64.573 16.297 1.00 51.26 436 GLY B N 1
ATOM 6403 C CA . GLY B 1 436 ? 57.638 65.954 16.559 1.00 53.68 436 GLY B CA 1
ATOM 6404 C C . GLY B 1 436 ? 56.222 66.099 17.079 1.00 55.32 436 GLY B C 1
ATOM 6405 O O . GLY B 1 436 ? 55.652 67.192 17.057 1.00 57.60 436 GLY B O 1
ATOM 6406 N N . VAL B 1 437 ? 55.651 64.997 17.550 1.00 52.72 437 VAL B N 1
ATOM 6407 C CA . VAL B 1 437 ? 54.295 65.015 18.075 1.00 51.22 437 VAL B CA 1
ATOM 6408 C C . VAL B 1 437 ? 54.292 65.039 19.595 1.00 50.82 437 VAL B C 1
ATOM 6409 O O . VAL B 1 437 ? 55.031 64.297 20.243 1.00 49.15 437 VAL B O 1
ATOM 6413 N N . ARG B 1 438 ? 53.465 65.911 20.158 1.00 53.71 438 ARG B N 1
ATOM 6414 C CA . ARG B 1 438 ? 53.338 66.024 21.603 1.00 57.39 438 ARG B CA 1
ATOM 6415 C C . ARG B 1 438 ? 52.456 64.868 22.050 1.00 55.10 438 ARG B C 1
ATOM 6416 O O . ARG B 1 438 ? 51.418 64.603 21.442 1.00 55.03 438 ARG B O 1
ATOM 6424 N N . VAL B 1 439 ? 52.866 64.177 23.106 1.00 52.89 439 VAL B N 1
ATOM 6425 C CA . VAL B 1 439 ? 52.090 63.049 23.594 1.00 51.00 439 VAL B CA 1
ATOM 6426 C C . VAL B 1 439 ? 51.841 63.120 25.091 1.00 50.81 439 VAL B C 1
ATOM 6427 O O . VAL B 1 439 ? 52.776 63.127 25.892 1.00 49.25 439 VAL B O 1
ATOM 6431 N N . GLU B 1 440 ? 50.567 63.182 25.461 1.00 53.06 440 GLU B N 1
ATOM 6432 C CA . GLU B 1 440 ? 50.185 63.218 26.862 1.00 54.94 440 GLU B CA 1
ATOM 6433 C C . GLU B 1 440 ? 49.428 61.933 27.169 1.00 53.08 440 GLU B C 1
ATOM 6434 O O . GLU B 1 440 ? 48.471 61.577 26.484 1.00 52.05 440 GLU B O 1
ATOM 6440 N N . VAL B 1 441 ? 49.886 61.233 28.198 1.00 52.84 441 VAL B N 1
ATOM 6441 C CA . VAL B 1 441 ? 49.295 59.968 28.593 1.00 53.70 441 VAL B CA 1
ATOM 6442 C C . VAL B 1 441 ? 48.368 60.089 29.794 1.00 56.29 441 VAL B C 1
ATOM 6443 O O . VAL B 1 441 ? 48.817 60.332 30.915 1.00 58.23 441 VAL B O 1
ATOM 6447 N N . GLU B 1 442 ? 47.072 59.916 29.556 1.00 56.30 442 GLU B N 1
ATOM 6448 C CA . GLU B 1 442 ? 46.089 59.979 30.629 1.00 57.72 442 GLU B CA 1
ATOM 6449 C C . GLU B 1 442 ? 46.029 58.583 31.235 1.00 57.60 442 GLU B C 1
ATOM 6450 O O . GLU B 1 442 ? 45.305 57.711 30.752 1.00 59.30 442 GLU B O 1
ATOM 6456 N N . ASP B 1 443 ? 46.809 58.380 32.290 1.00 55.95 443 ASP B N 1
ATOM 6457 C CA . ASP B 1 443 ? 46.891 57.090 32.961 1.00 54.20 443 ASP B CA 1
ATOM 6458 C C . ASP B 1 443 ? 46.533 57.227 34.442 1.00 54.33 443 ASP B C 1
ATOM 6459 O O . ASP B 1 443 ? 47.409 57.209 35.305 1.00 56.47 443 ASP B O 1
ATOM 6464 N N . PRO B 1 444 ? 45.230 57.354 34.751 1.00 53.09 444 PRO B N 1
ATOM 6465 C CA . PRO B 1 444 ? 44.728 57.499 36.123 1.00 54.82 444 PRO B CA 1
ATOM 6466 C C . PRO B 1 444 ? 45.289 56.521 37.154 1.00 55.41 444 PRO B C 1
ATOM 6467 O O . PRO B 1 444 ? 45.777 56.943 38.201 1.00 56.35 444 PRO B O 1
ATOM 6471 N N . GLU B 1 445 ? 45.214 55.222 36.875 1.00 55.84 445 GLU B N 1
ATOM 6472 C CA . GLU B 1 445 ? 45.741 54.228 37.807 1.00 58.90 445 GLU B CA 1
ATOM 6473 C C . GLU B 1 445 ? 47.187 53.889 37.479 1.00 59.29 445 GLU B C 1
ATOM 6474 O O . GLU B 1 445 ? 47.695 52.846 37.891 1.00 58.96 445 GLU B O 1
ATOM 6480 N N . ARG B 1 446 ? 47.841 54.792 36.752 1.00 61.29 446 ARG B N 1
ATOM 6481 C CA . ARG B 1 446 ? 49.228 54.626 36.328 1.00 65.57 446 ARG B CA 1
ATOM 6482 C C . ARG B 1 446 ? 49.674 53.172 36.232 1.00 66.78 446 ARG B C 1
ATOM 6483 O O . ARG B 1 446 ? 50.309 52.637 37.142 1.00 66.21 446 ARG B O 1
ATOM 6491 N N . ILE B 1 447 ? 49.335 52.537 35.116 1.00 67.27 447 ILE B N 1
ATOM 6492 C CA . ILE B 1 447 ? 49.701 51.147 34.891 1.00 65.80 447 ILE B CA 1
ATOM 6493 C C . ILE B 1 447 ? 50.765 51.050 33.808 1.00 64.43 447 ILE B C 1
ATOM 6494 O O . ILE B 1 447 ? 51.317 49.983 33.571 1.00 64.03 447 ILE B O 1
ATOM 6499 N N . LEU B 1 448 ? 51.052 52.170 33.155 1.00 64.65 448 LEU B N 1
ATOM 6500 C CA . LEU B 1 448 ? 52.042 52.188 32.087 1.00 65.56 448 LEU B CA 1
ATOM 6501 C C . LEU B 1 448 ? 53.479 52.066 32.601 1.00 68.62 448 LEU B C 1
ATOM 6502 O O . LEU B 1 448 ? 54.256 51.254 32.097 1.00 68.37 448 LEU B O 1
ATOM 6507 N N . PRO B 1 449 ? 53.854 52.867 33.614 1.00 71.04 449 PRO B N 1
ATOM 6508 C CA . PRO B 1 449 ? 55.226 52.767 34.121 1.00 73.56 449 PRO B CA 1
ATOM 6509 C C . PRO B 1 449 ? 55.569 51.377 34.663 1.00 76.11 449 PRO B C 1
ATOM 6510 O O . PRO B 1 449 ? 54.651 50.534 34.750 1.00 74.84 449 PRO B O 1
#

Foldseek 3Di:
DDDCVLVVQQVLCVVLLVDQDFAADPLFCVLRVDDQNFKKKWKAWLLGDIRIHTQQPDKWFQALVLQLQLLLQLCVAPNDVVLCLAAALAADAQDDDLVCQVDPSRYHHHSSHLLSVLLSLQRRHHVPDDLVVSLVSSQVSLQVQLVHRWAFPVVQLVRVLVPCVVQLVSLVSSVVSVSHPDHSSSSVSSSSRSRRIMDGFRSLFQSLACLQALQARSNPRHGRGHSVSSVSSLSSLQRHQCPPPPDRCQVQQQWRWHFRSSAWIWTHAHNTITIIIGGRGDDVVRGRPSNVVVSSCCCVVVVGHNPDPPDCALVQFVAWDDDAQEIETEGAEEAEPRSLVLVLLLLVLLVLAPDCVVCVVVVVLVVPVVVVCVVPPNNHSSNSNVRNVDDHHHAEYEYEHPRYPAYDVRSLVSVVVSVVVSVVSVHHYDYHDPVPRNDD/DDDCVLVVQQVLCVVLLVDQDFAADPLFCVGRVDDQSFKKKWKQWLLGDIRIHTQQPDKWFQALLLQLQLLLQLCVQPNDVVLCLAAALAADDQDDDCCVQVHDSNHHHHSSYLLSVLLSLLRHNHDDDALVVSLVRSQVSLQVQLVHRWAFDVVQLVRVLVPCPVQLVSLVSSVVSPSHPDHSSSSVSSSSRSRRTMDGLRSLFQSLACLQAQQARSNPRDRRGHSVSSVSSLSSLQRHQPSPPPDRCQVQQQWRWHARSSAWIWTHAHNTITMIIGGRGDDVVRGRPSNVVVSSCCCPVVVGHNPDPPDCALLQWQAWDDDVQEIETEGAEEAEVRSLVLVLLLLVLLPLAPDCVVCVVVVVLVVPVVVNCVVVVNNHSSRSNVNHNHAEYEYEHPRYPAYDPRSLVSVVVSVVVSVVSNHHYHYHDPVPRND

Sequence (875 aa):
MRHPIPDYLASLVTELGAVNPGETAQYIPVLAEADPDRFGIALATPTGRLHCAGDADVEFTIQSASKPFTYAAALVDRGFAAVDRQVGLNPSGEAFNELSLEAESHRPDNAMINAGALAVHQLLVGPEASRKERLDRAVEIMSLLAGRRLSVDWETYESEMAVSDRNLSLAHMLRSYGVLQDSAEEIVAGYVAQCAVLVTVKDLAVMGACLATGGIHPMTGERMLPSIVARRVVSVMTSSGMYDAAGQWLADVGIPAKSGVAGGVLGALPGRVGIGVFSPRLDEVGNSARGVLACRRLSEDFRLHLMDGDSLGGTAVRFVEREGDRVFLHLQGVIRFGGAEAVLDALTDLRTGWDAAVYPRWQEAAADRAALSAATGGGAVHEAAAAAANDGPIRTVVLNLARVDRIDDVGRRLIAEGVRRLQADGVRVEVEDPERILPLMRHPIPDYLASLVTELGAVNPGETAQYIPVLAEADPDRFGIALATPTGRLHCAGDADVEFTIQSASKPFTYAAALVDRGFAAVDRQVGLNPSGEAFNELSLEAESHRPDNAMINAGALAVHQLLVGPEASRKERLDRAVEIMSLLAGRRLSVDWETYESEMAVSDRNLSLAHMLRSYGVLQDSAEEIVAGYVAQCAVLVTVKDLAVMGACLATGGIHPMTGERMLPSIVARRVVSVMTSSGMYDAAGQWLADVGIPAKSGVAGGVLGALPGRVGIGVFSPRLDEVGNSARGVLACRRLSEDFRLHLMDGDSLGGTAVRFVEREGDRVFLHLQGVIRFGGAEAVLDALTDLRTGWDAAVYPRWQEAAADRAALSAATGGGAVHEAAAAAPIRTVVLNLARVDRIDDVGRRLIAEGVRRLQADGVRVEVEDPERILP

B-factor: mean 29.48, std 14.85, range [1.02, 97.93]

Secondary structure (DSSP, 8-state):
---HHHHHHHHHHHHHTT---SB--TTSHHHHTS-S---EEEEE-TTS-EEEEESTT--EE-GGGGHHHHHHHHHHHH-HHHHHTTS------S---GGGTSSSS---S-TTSHHHHHHHHHHSS-TT--HHHHHHHHHHHHHHHHTS---B-HHHHHHHHTT-HHHHHHHHHHHHTTS--S-HHHHHHHHHHHHTBEE-HHHHHHHHHHHHTTSB-TTT--B-S-HHHHHHHHHHHHHHTTTTSSS-HHHHT---EEE-TTSEEEEEETTTEEEEEE-S-B-TTSSBHHHHHHHHHHHHHTT--TT-----GGGGEEEEEEETTEEEEEEEEEESHHHHHHHHHHHHHT-----TTT-HHHHHHHHSHHHHHHHH--TTTHHHHHHH-------EEEEEEEEEEEE-HHHHHHHHHHHHHHHHTT-EEEEE-TT--S--/---HHHHHHHHHHHHHTT---SB---SSHHHHSS-----EEEEE-TTS-EEEEESTT--EE-GGGGHHHHHHHHHHHH-HHHHHHH-------SS--THHHHSTTSS-S-TTSHHHHHHHHHHSS-TT--HHHHHHHHHHHHHHHHTS---B-HHHHHHHHTT-HHHHHHHHHHHHTTS--S-HHHHHHHHHHHHTBEE-HHHHHHHHHHHHTTSB-TTT--B-S-HHHHHHHHHHHHHHTTTTSSS-HHHHT---EEE-TTSEEEEEETTTEEEEEE---B-TTSSBHHHHHHHHHHHHHTT--TT-----GGGGEEEEEEETTEEEEEEEEEESHHHHHHHHHHHHTT-----TTT-HHHHHHHHSHHHHHHHHT-TTTHHHHHH----EEEEEEEEEEEE-HHHHHHHHHHHHHHHTTT-EEEEE-TT----

Nearest PDB structures (foldseek):
  3agd-assembly1_A  TM=1.002E+00  e=8.190E-87  Micrococcus luteus
  3iha-assembly2_B-2  TM=9.919E-01  e=4.887E-76  Micrococcus luteus
  3ih8-assembly1_A-2  TM=9.934E-01  e=8.122E-74  Micrococcus luteus
  3ih8-assembly2_B-2  TM=9.934E-01  e=2.028E-73  Micrococcus luteus
  3if5-assembly1_A-2  TM=9.956E-01  e=4.710E-70  Micrococcus luteus